Protein 4IPL (pdb70)

Radius of gyration: 31.86 Å; Cα contacts (8 Å, |Δi|>4): 2026; chains: 2; bounding box: 96×57×51 Å

Nearest PDB structures (foldseek):
  4ipl-assembly1_A  TM=1.002E+00  e=2.421E-102  Streptococcus pneumoniae TIGR4
  4ipn-assembly1_E  TM=1.002E+00  e=1.519E-96  Streptococcus pneumoniae TIGR4
  4ipn-assembly1_B  TM=1.000E+00  e=5.426E-95  Streptococcus pneumoniae TIGR4
  7f3a-assembly1_A  TM=8.586E-01  e=1.977E-37  Arabidopsis thaliana
  5naq-assembly1_F  TM=8.771E-01  e=2.144E-36  Lactiplantibacillus plantarum

Foldseek 3Di:
DLFDPLAFEAAEDECLFAAACCPPLQFAAWQLQQCQFFLQDDGHPGGDPLRCSNCWLNCLPCVLVVLVLRLLLPGQEYEYEQQLRQFVVLLPDPGTRVSSLVSVVVSLVSCVVSNHAYAYEHDELTHRLNCCVPVQFLLDLCNLVSSLVSLLVNLQSCVPRHQHYEHAAALLVCVVRVCSRGSGPDDPVPDAPQSSVQSSLSSLLSLLVSLVSSCVRHVRHAYEYEFAFAQEAEPDPPVLSVVQNVVVVVVRVQSLCLQQQQARDDCVVVVCVVRVYDHDDDPCRSVSSRVGHGQEYEYEDFYYYYTYSDCVVPVDDDPPFDADPVGHTADLLSLLVRLVVVCVVRVHEYEYHEYFAWDQFDQDADPVRFGATAPVVRVVRVLSNVVSVSVSSVVVRHYNYHHYYPQPQTQDNHGRFRRTGGHQKYFPAGSSGDDDRDIGGHPVSVVSSVCVVVVNVVSD/DLFDPLFFEAAAEECLFAAACCPPLQFAHWQLQQCLFFLQDDGHPGGDPLRLSNCWLNCLVVVLVVLVLRLLLPGLEYEYEQQLRQQPVLLPDPGTRVSSLVSVVVNLVSCVVSNHAYAYEHDELRHRLNCLVVVLFLLHLVNLVSSLVSLLVNLQSCVVRHQHYEHAAALLVCLVRVCSRGSHPPDPVPDAPQSSVLSSLSSLLSLLVSLVSNCVRPVSHAYEYEHAQAQEAEPDPPVQSVVQSVVVVCVRVQSLCQQQQQDGDPCVVVVCVVRVYDHDDDPCRSVSSRVGHGQEYEYEDFYYYYTGNPVNDDDPVFDADPVGHTGDLLSLLVRLVVVCVVRVHEYEHREDFAWDQFDFDQDPVRFTATAPVVGVVRVLSNVVSVSVSSVVVRHYNYYHYYPQPQTQDNHGRFRRGGGHQKYFAAGSSGDDDSDIGGHPVSVVSSVCSVVVNPVSD

Sequence (917 aa):
TIFPDDFLWGGAVAANQVEGAYNEDGKGLSVQDVLPKGGLGEATENPTEDNLKLIGIDFYHKYKEDISLFSEMGFNVFRTSIAWSRIFPKGDEEEPNEAGLKYYDELFDELHAHGIEPLVTLSHYETPLYLARKYHGWVDRRMIHFYEKFARTVLERYKDKVKYWLTFNEVNSVLELPFTSGGIDIPKENLSKQELYQAIHHELVASSLVTKIAREINSEFKVGCMVLAMPAYPMTPNPKDVWATHEYENLNYLFSDVHVRGYYPNYAKRYFKENDINIEFAAEDAELLKNYTVDFLSFSYYMSVTQSALPTQYGLVNPYLESSEWGWQIDPIGLRIILNRYYDRYQIPLFIVENGLGAKDQLIKDELNNLTVQDDYRIQYMKEHLLQVAEALQDGVEIMGYTSWGCIDCVSMSTAQLSKRYGLIYVDRNDDGSGTLNRYKKMSFTWYKEVIESNGESLFTIFPDDFLWGGAVAANQVEGAYNEDGKGLSVQDVLPKGGLGEATENPTEDNLKLIGIDFYHKYKEDISLFSEMGFNVFRTSIAWSRIFPKGDEEEPNEAGLKYYDELFDELHAHGIEPLVTLSHYETPLYLARKYHGWVDRRMIHFYEKFARTVLERYKDKVKYWLTFNEVNSVLELPFTSGGIDIPKENLSKQELYQAIHHELVASSLVTKIAREINSEFKVGCMVLAMPAYPMTPNPKDVWATHEYENLNYLFSDVHVRGYYPNYAKRYFKENDINIEFAAEDAELLKNYTVDFLSFSYYMSVTQSALPGLVNPYLESSEWGWQIDPIGLRIILNRYYDRYQIPLFIVENGLGAKDQLIKDELNNLTVQDDYRIQYMKEHLLQVAEALQDGVEIMGYTSWGCIDCVSMSTAQLSKRYGLIYVDRNDDGSGTLNRYKKMSFTWYKEVIESNGESLF

Structure (mmCIF, N/CA/C/O backbone):
data_4IPL
#
_entry.id   4IPL
#
_cell.length_a   183.280
_cell.length_b   65.350
_cell.length_c   126.690
_cell.angle_alpha   90.00
_cell.angle_beta   133.38
_cell.angle_gamma   90.00
#
_symmetry.space_group_name_H-M   'C 1 2 1'
#
loop_
_entity.id
_entity.type
_entity.pdbx_description
1 polymer 6-phospho-beta-glucosidase
2 non-polymer GLYCEROL
3 water water
#
loop_
_atom_site.group_PDB
_atom_site.id
_atom_site.type_symbol
_atom_site.label_atom_id
_atom_site.label_alt_id
_atom_site.label_comp_id
_atom_site.label_asym_id
_atom_site.label_entity_id
_atom_site.label_seq_id
_atom_site.pdbx_PDB_ins_code
_atom_site.Cartn_x
_atom_site.Cartn_y
_atom_site.Cartn_z
_atom_site.occupancy
_atom_site.B_iso_or_equiv
_atom_site.auth_seq_id
_atom_site.auth_comp_id
_atom_site.auth_asym_id
_atom_site.auth_atom_id
_atom_site.pdbx_PDB_model_num
ATOM 1 N N . THR A 1 18 ? -11.747 23.466 -24.251 1.00 50.64 2 THR A N 1
ATOM 2 C CA . THR A 1 18 ? -10.449 23.737 -24.867 1.00 52.54 2 THR A CA 1
ATOM 3 C C . THR A 1 18 ? -9.417 22.632 -24.625 1.00 50.03 2 THR A C 1
ATOM 4 O O . THR A 1 18 ? -8.590 22.365 -25.495 1.00 51.06 2 THR A O 1
ATOM 8 N N . ILE A 1 19 ? -9.451 22.002 -23.450 1.00 48.87 3 ILE A N 1
ATOM 9 C CA . ILE A 1 19 ? -8.697 20.764 -23.246 1.00 40.07 3 ILE A CA 1
ATOM 10 C C . ILE A 1 19 ? -9.454 19.598 -23.901 1.00 40.33 3 ILE A C 1
ATOM 11 O O . ILE A 1 19 ? -8.847 18.649 -24.391 1.00 36.85 3 ILE A O 1
ATOM 16 N N . PHE A 1 20 ? -10.782 19.675 -23.916 1.00 35.06 4 PHE A N 1
ATOM 17 C CA . PHE A 1 20 ? -11.574 18.824 -24.800 1.00 34.41 4 PHE A CA 1
ATOM 18 C C . PHE A 1 20 ? -11.559 19.465 -26.189 1.00 37.93 4 PHE A C 1
ATOM 19 O O . PHE A 1 20 ? -11.717 20.680 -26.306 1.00 39.67 4 PHE A O 1
ATOM 27 N N . PRO A 1 21 ? -11.347 18.658 -27.243 1.00 36.13 5 PRO A N 1
ATOM 28 C CA . PRO A 1 21 ? -11.320 19.172 -28.621 1.00 41.09 5 PRO A CA 1
ATOM 29 C C . PRO A 1 21 ? -12.625 19.870 -28.996 1.00 37.44 5 PRO A C 1
ATOM 30 O O . PRO A 1 21 ? -13.684 19.493 -28.495 1.00 36.23 5 PRO A O 1
ATOM 34 N N . ASP A 1 22 ? -12.549 20.865 -29.874 1.00 38.44 6 ASP A N 1
ATOM 35 C CA . ASP A 1 22 ? -13.744 21.541 -30.362 1.00 42.34 6 ASP A CA 1
ATOM 36 C C . ASP A 1 22 ? -14.714 20.544 -30.964 1.00 38.60 6 ASP A C 1
ATOM 37 O O . ASP A 1 22 ? -15.925 20.707 -30.873 1.00 44.75 6 ASP A O 1
ATOM 42 N N . ASP A 1 23 ? -14.169 19.515 -31.598 1.00 39.58 7 ASP A N 1
ATOM 43 C CA . ASP A 1 23 ? -14.985 18.546 -32.321 1.00 40.23 7 ASP A CA 1
ATOM 44 C C . ASP A 1 23 ? -15.430 17.360 -31.463 1.00 37.98 7 ASP A C 1
ATOM 45 O O . ASP A 1 23 ? -15.993 16.394 -31.983 1.00 34.21 7 ASP A O 1
ATOM 50 N N . PHE A 1 24 ? -15.148 17.422 -30.164 1.00 29.91 8 PHE A N 1
ATOM 51 C CA . PHE A 1 24 ? -15.498 16.331 -29.263 1.00 29.65 8 PHE A CA 1
ATOM 52 C C . PHE A 1 24 ? -16.984 16.034 -29.347 1.00 29.48 8 PHE A C 1
ATOM 53 O O . PHE A 1 24 ? -17.808 16.949 -29.352 1.00 29.53 8 PHE A O 1
ATOM 61 N N . LEU A 1 25 ? -17.314 14.749 -29.412 1.00 26.58 9 LEU A N 1
ATOM 62 C CA . LEU A 1 25 ? -18.696 14.293 -29.452 1.00 26.08 9 LEU A CA 1
ATOM 63 C C . LEU A 1 25 ? -19.226 13.983 -28.056 1.00 30.30 9 LEU A C 1
ATOM 64 O O . LEU A 1 25 ? -18.668 13.144 -27.343 1.00 26.62 9 LEU A O 1
ATOM 69 N N . TRP A 1 26 ? -20.292 14.682 -27.666 1.00 26.11 10 TRP A N 1
ATOM 70 C CA . TRP A 1 26 ? -20.937 14.485 -26.369 1.00 26.49 10 TRP A CA 1
ATOM 71 C C . TRP A 1 26 ? -22.317 13.907 -26.570 1.00 26.84 10 TRP A C 1
ATOM 72 O O . TRP A 1 26 ? -23.109 14.451 -27.353 1.00 28.80 10 TRP A O 1
ATOM 83 N N . GLY A 1 27 ? -22.654 12.851 -25.836 1.00 24.62 11 GLY A N 1
ATOM 84 C CA . GLY A 1 27 ? -23.955 12.237 -26.046 1.00 21.04 11 GLY A CA 1
ATOM 85 C C . GLY A 1 27 ? -24.355 11.121 -25.114 1.00 21.51 11 GLY A C 1
ATOM 86 O O . GLY A 1 27 ? -23.891 11.026 -23.970 1.00 24.78 11 GLY A O 1
ATOM 87 N N . GLY A 1 28 ? -25.251 10.277 -25.610 1.00 21.80 12 GLY A N 1
ATOM 88 C CA . GLY A 1 28 ? -25.791 9.174 -24.841 1.00 19.71 12 GLY A CA 1
ATOM 89 C C . GLY A 1 28 ? -25.965 7.987 -25.771 1.00 21.40 12 GLY A C 1
ATOM 90 O O . GLY A 1 28 ? -25.928 8.128 -26.993 1.00 23.30 12 GLY A O 1
ATOM 91 N N . ALA A 1 29 ? -26.128 6.806 -25.191 1.00 22.80 13 ALA A N 1
ATOM 92 C CA . ALA A 1 29 ? -26.150 5.584 -25.973 1.00 25.66 13 ALA A CA 1
ATOM 93 C C . ALA A 1 29 ? -27.220 4.635 -25.468 1.00 27.44 13 ALA A C 1
ATOM 94 O O . ALA A 1 29 ? -27.451 4.514 -24.256 1.00 24.57 13 ALA A O 1
ATOM 96 N N . VAL A 1 30 ? -27.893 3.988 -26.416 1.00 23.53 14 VAL A N 1
ATOM 97 C CA . VAL A 1 30 ? -28.836 2.918 -26.119 1.00 22.98 14 VAL A CA 1
ATOM 98 C C . VAL A 1 30 ? -28.692 1.846 -27.188 1.00 20.23 14 VAL A C 1
ATOM 99 O O . VAL A 1 30 ? -27.976 2.046 -28.160 1.00 27.12 14 VAL A O 1
ATOM 103 N N . ALA A 1 31 ? -29.322 0.696 -26.983 1.00 23.60 15 ALA A N 1
ATOM 104 C CA . ALA A 1 31 ? -29.544 -0.264 -28.065 1.00 26.97 15 ALA A CA 1
ATOM 105 C C . ALA A 1 31 ? -31.051 -0.311 -28.407 1.00 28.12 15 ALA A C 1
ATOM 106 O O . ALA A 1 31 ? -31.895 -0.129 -27.525 1.00 24.49 15 ALA A O 1
ATOM 108 N N . ALA A 1 32 ? -31.383 -0.554 -29.676 1.00 26.97 16 ALA A N 1
ATOM 109 C CA . ALA A 1 32 ? -32.794 -0.531 -30.120 1.00 25.02 16 ALA A CA 1
ATOM 110 C C . ALA A 1 32 ? -33.740 -1.403 -29.281 1.00 26.08 16 ALA A C 1
ATOM 111 O O . ALA A 1 32 ? -34.745 -0.913 -28.763 1.00 25.74 16 ALA A O 1
ATOM 113 N N . ASN A 1 33 ? -33.414 -2.681 -29.133 1.00 28.05 17 ASN A N 1
ATOM 114 C CA . ASN A 1 33 ? -34.219 -3.604 -28.330 1.00 25.50 17 ASN A CA 1
ATOM 115 C C . ASN A 1 33 ? -34.395 -3.204 -26.864 1.00 28.73 17 ASN A C 1
ATOM 116 O O . ASN A 1 33 ? -35.308 -3.689 -26.188 1.00 26.59 17 ASN A O 1
ATOM 121 N N . GLN A 1 34 ? -33.511 -2.349 -26.359 1.00 28.24 18 GLN A N 1
ATOM 122 C CA . GLN A 1 34 ? -33.574 -1.959 -24.954 1.00 26.69 18 GLN A CA 1
ATOM 123 C C . GLN A 1 34 ? -34.483 -0.735 -24.706 1.00 28.57 18 GLN A C 1
ATOM 124 O O . GLN A 1 34 ? -34.768 -0.394 -23.558 1.00 24.35 18 GLN A O 1
ATOM 130 N N . VAL A 1 35 ? -34.935 -0.096 -25.789 1.00 26.43 19 VAL A N 1
ATOM 131 C CA . VAL A 1 35 ? -35.829 1.072 -25.712 1.00 26.15 19 VAL A CA 1
ATOM 132 C C . VAL A 1 35 ? -37.114 0.980 -26.568 1.00 27.04 19 VAL A C 1
ATOM 133 O O . VAL A 1 35 ? -38.215 1.210 -26.073 1.00 30.86 19 VAL A O 1
ATOM 137 N N . GLU A 1 36 ? -36.941 0.722 -27.861 1.00 26.41 20 GLU A N 1
ATOM 138 C CA . GLU A 1 36 ? -37.975 0.888 -28.882 1.00 22.96 20 GLU A CA 1
ATOM 139 C C . GLU A 1 36 ? -39.372 0.330 -28.582 1.00 28.41 20 GLU A C 1
ATOM 140 O O . GLU A 1 36 ? -40.367 1.012 -28.825 1.00 30.77 20 GLU A O 1
ATOM 146 N N . GLY A 1 37 ? -39.451 -0.898 -28.085 1.00 23.54 21 GLY A N 1
ATOM 147 C CA . GLY A 1 37 ? -40.728 -1.564 -27.965 1.00 29.11 21 GLY A CA 1
ATOM 148 C C . GLY A 1 37 ? -41.239 -1.765 -29.377 1.00 32.26 21 GLY A C 1
ATOM 149 O O . GLY A 1 37 ? -40.443 -1.929 -30.311 1.00 25.53 21 GLY A O 1
ATOM 150 N N . ALA A 1 38 ? -42.556 -1.729 -29.547 1.00 24.00 22 ALA A N 1
ATOM 151 C CA . ALA A 1 38 ? -43.140 -1.906 -30.866 1.00 30.05 22 ALA A CA 1
ATOM 152 C C . ALA A 1 38 ? -42.595 -3.161 -31.549 1.00 30.85 22 ALA A C 1
ATOM 153 O O . ALA A 1 38 ? -42.272 -3.135 -32.734 1.00 31.34 22 ALA A O 1
ATOM 155 N N . TYR A 1 39 ? -42.512 -4.262 -30.807 1.00 28.46 23 TYR A N 1
ATOM 156 C CA . TYR A 1 39 ? -41.776 -5.433 -31.278 1.00 32.70 23 TYR A CA 1
ATOM 157 C C . TYR A 1 39 ? -42.364 -6.104 -32.516 1.00 37.37 23 TYR A C 1
ATOM 158 O O . TYR A 1 39 ? -41.636 -6.720 -33.291 1.00 35.00 23 TYR A O 1
ATOM 167 N N . ASN A 1 40 ? -43.684 -6.049 -32.655 1.00 35.03 24 ASN A N 1
ATOM 168 C CA . ASN A 1 40 ? -44.374 -6.584 -33.829 1.00 35.56 24 ASN A CA 1
ATOM 169 C C . ASN A 1 40 ? -44.848 -5.573 -34.878 1.00 39.91 24 ASN A C 1
ATOM 170 O O . ASN A 1 40 ? -45.620 -5.928 -35.767 1.00 42.59 24 ASN A O 1
ATOM 175 N N . GLU A 1 41 ? -44.486 -4.305 -34.727 1.00 37.45 25 GLU A N 1
ATOM 176 C CA . GLU A 1 41 ? -45.086 -3.264 -35.565 1.00 35.53 25 GLU A CA 1
ATOM 177 C C . GLU A 1 41 ? -44.381 -3.011 -36.887 1.00 39.41 25 GLU A C 1
ATOM 178 O O . GLU A 1 41 ? -43.156 -3.114 -36.991 1.00 36.25 25 GLU A O 1
ATOM 184 N N . ASP A 1 42 ? -45.174 -2.678 -37.897 1.00 35.78 26 ASP A N 1
ATOM 185 C CA . ASP A 1 42 ? -44.637 -2.227 -39.176 1.00 36.32 26 ASP A CA 1
ATOM 186 C C . ASP A 1 42 ? -43.790 -3.289 -39.869 1.00 32.25 26 ASP A C 1
ATOM 187 O O . ASP A 1 42 ? -42.819 -2.980 -40.567 1.00 36.05 26 ASP A O 1
ATOM 192 N N . GLY A 1 43 ? -44.165 -4.547 -39.670 1.00 31.16 27 GLY A N 1
ATOM 193 C CA . GLY A 1 43 ? -43.525 -5.641 -40.373 1.00 34.87 27 GLY A CA 1
ATOM 194 C C . GLY A 1 43 ? -42.277 -6.180 -39.693 1.00 34.93 27 GLY A C 1
ATOM 195 O O . GLY A 1 43 ? -41.579 -7.023 -40.256 1.00 29.27 27 GLY A O 1
ATOM 196 N N . LYS A 1 44 ? -42.001 -5.712 -38.481 1.00 33.42 28 LYS A N 1
ATOM 197 C CA . LYS A 1 44 ? -40.838 -6.191 -37.745 1.00 30.73 28 LYS A CA 1
ATOM 198 C C . LYS A 1 44 ? -40.938 -7.685 -37.454 1.00 35.06 28 LYS A C 1
ATOM 199 O O . LYS A 1 44 ? -42.000 -8.188 -37.085 1.00 31.06 28 LYS A O 1
ATOM 205 N N . GLY A 1 45 ? -39.827 -8.397 -37.630 1.00 31.11 29 GLY A N 1
ATOM 206 C CA . GLY A 1 45 ? -39.773 -9.803 -37.278 1.00 29.63 29 GLY A CA 1
ATOM 207 C C . GLY A 1 45 ? -39.224 -9.970 -35.876 1.00 30.44 29 GLY A C 1
ATOM 208 O O . GLY A 1 45 ? -38.660 -9.032 -35.317 1.00 31.22 29 GLY A O 1
ATOM 209 N N . LEU A 1 46 ? -39.381 -11.159 -35.304 1.00 28.83 30 LEU A N 1
ATOM 210 C CA . LEU A 1 46 ? -38.885 -11.414 -33.961 1.00 28.30 30 LEU A CA 1
ATOM 211 C C . LEU A 1 46 ? -37.361 -11.409 -33.945 1.00 31.84 30 LEU A C 1
ATOM 212 O O . LEU A 1 46 ? -36.722 -11.878 -34.897 1.00 29.91 30 LEU A O 1
ATOM 217 N N . SER A 1 47 ? -36.792 -10.848 -32.880 1.00 31.19 31 SER A N 1
ATOM 218 C CA . SER A 1 47 ? -35.359 -10.923 -32.632 1.00 28.82 31 SER A CA 1
ATOM 219 C C . SER A 1 47 ? -35.132 -11.911 -31.501 1.00 31.92 31 SER A C 1
ATOM 220 O O . SER A 1 47 ? -36.088 -12.405 -30.905 1.00 29.31 31 SER A O 1
ATOM 223 N N . VAL A 1 48 ? -33.883 -12.196 -31.184 1.00 30.39 32 VAL A N 1
ATOM 224 C CA . VAL A 1 48 ? -33.608 -13.074 -30.070 1.00 26.29 32 VAL A CA 1
ATOM 225 C C . VAL A 1 48 ? -34.046 -12.439 -28.742 1.00 28.18 32 VAL A C 1
ATOM 226 O O . VAL A 1 48 ? -34.330 -13.142 -27.789 1.00 33.27 32 VAL A O 1
ATOM 230 N N . GLN A 1 49 ? -34.106 -11.113 -28.690 1.00 26.10 33 GLN A N 1
ATOM 231 C CA . GLN A 1 49 ? -34.469 -10.395 -27.462 0.89 28.62 33 GLN A CA 1
ATOM 232 C C . GLN A 1 49 ? -35.957 -10.542 -27.125 1.00 32.85 33 GLN A C 1
ATOM 233 O O . GLN A 1 49 ? -36.386 -10.374 -25.974 1.00 28.66 33 GLN A O 1
ATOM 239 N N . ASP A 1 50 ? -36.744 -10.851 -28.144 1.00 30.31 34 ASP A N 1
ATOM 240 C CA . ASP A 1 50 ? -38.173 -11.006 -27.955 1.00 31.52 34 ASP A CA 1
ATOM 241 C C . ASP A 1 50 ? -38.497 -12.325 -27.259 1.00 33.89 34 ASP A C 1
ATOM 242 O O . ASP A 1 50 ? -39.615 -12.512 -26.760 1.00 37.54 34 ASP A O 1
ATOM 247 N N . VAL A 1 51 ? -37.546 -13.239 -27.194 1.00 30.62 35 VAL A N 1
ATOM 248 C CA . VAL A 1 51 ? -37.766 -14.455 -26.439 1.00 31.89 35 VAL A CA 1
ATOM 249 C C . VAL A 1 51 ? -36.884 -14.546 -25.195 1.00 33.12 35 VAL A C 1
ATOM 250 O O . VAL A 1 51 ? -36.697 -15.612 -24.638 1.00 35.83 35 VAL A O 1
ATOM 254 N N . LEU A 1 52 ? -36.370 -13.404 -24.759 1.00 30.57 36 LEU A N 1
ATOM 255 C CA . LEU A 1 52 ? -35.528 -13.343 -23.560 1.00 32.04 36 LEU A CA 1
ATOM 256 C C . LEU A 1 52 ? -36.137 -12.453 -22.474 1.00 34.90 36 LEU A C 1
ATOM 257 O O . LEU A 1 52 ? -35.655 -11.348 -22.216 1.00 32.00 36 LEU A O 1
ATOM 262 N N . PRO A 1 53 ? -37.202 -12.944 -21.820 1.00 35.30 37 PRO A N 1
ATOM 263 C CA . PRO A 1 53 ? -37.921 -12.103 -20.854 1.00 37.89 37 PRO A CA 1
ATOM 264 C C . PRO A 1 53 ? -37.104 -11.875 -19.580 1.00 37.29 37 PRO A C 1
ATOM 265 O O . PRO A 1 53 ? -37.345 -10.896 -18.866 1.00 40.18 37 PRO A O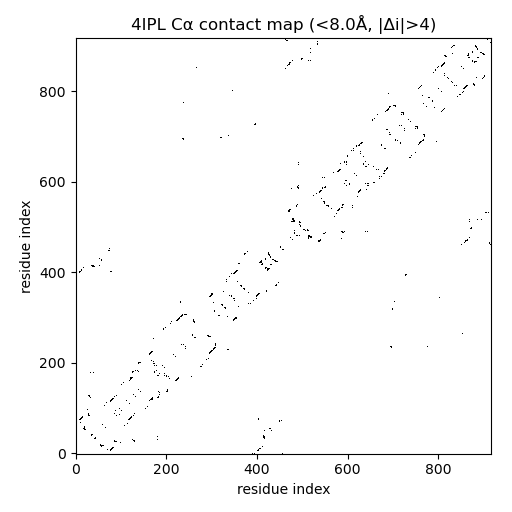 1
ATOM 269 N N . LYS A 1 54 ? -36.181 -12.791 -19.290 1.00 35.20 38 LYS A N 1
ATOM 270 C CA . LYS A 1 54 ? -35.219 -12.635 -18.181 1.00 35.66 38 LYS A CA 1
ATOM 271 C C . LYS A 1 54 ? -33.812 -12.137 -18.590 1.00 35.67 38 LYS A C 1
ATOM 272 O O . LYS A 1 54 ? -32.875 -12.136 -17.784 1.00 34.23 38 LYS A O 1
ATOM 278 N N . GLY A 1 55 ? -33.658 -11.759 -19.854 1.00 33.07 39 GLY A N 1
ATOM 279 C CA . GLY A 1 55 ? -32.417 -11.162 -20.322 1.00 34.15 39 GLY A CA 1
ATOM 280 C C . GLY A 1 55 ? -31.382 -12.183 -20.765 1.00 32.67 39 GLY A C 1
ATOM 281 O O . GLY A 1 55 ? -31.667 -13.379 -20.823 1.00 33.74 39 GLY A O 1
ATOM 282 N N . GLY A 1 56 ? -30.177 -11.714 -21.073 1.00 34.24 40 GLY A N 1
ATOM 283 C CA . GLY A 1 56 ? -29.114 -12.578 -21.564 1.00 32.28 40 GLY A CA 1
ATOM 284 C C . GLY A 1 56 ? -28.668 -13.663 -20.591 1.00 37.17 40 GLY A C 1
ATOM 285 O O . GLY A 1 56 ? -28.202 -14.729 -21.005 1.00 36.57 40 GLY A O 1
ATOM 286 N N . LEU A 1 57 ? -28.804 -13.390 -19.297 1.00 33.57 41 LEU A N 1
ATOM 287 C CA . LEU A 1 57 ? -28.502 -14.374 -18.263 1.00 34.02 41 LEU A CA 1
ATOM 288 C C . LEU A 1 57 ? -29.639 -15.381 -18.083 1.00 36.12 41 LEU A C 1
ATOM 289 O O . LEU A 1 57 ? -29.463 -16.428 -17.463 1.00 40.66 41 LEU A O 1
ATOM 294 N N . GLY A 1 58 ? -30.807 -15.065 -18.628 1.00 34.78 42 GLY A N 1
ATOM 295 C CA . GLY A 1 58 ? -31.965 -15.919 -18.453 1.00 38.82 42 GLY A CA 1
ATOM 296 C C . GLY A 1 58 ? -32.227 -16.874 -19.606 1.00 39.13 42 GLY A C 1
ATOM 297 O O . GLY A 1 58 ? -31.559 -16.833 -20.645 1.00 34.86 42 GLY A O 1
ATOM 298 N N . GLU A 1 59 ? -33.219 -17.737 -19.419 1.00 42.73 43 GLU A N 1
ATOM 299 C CA . GLU A 1 59 ? -33.591 -18.708 -20.436 1.00 42.53 43 GLU A CA 1
ATOM 300 C C . GLU A 1 59 ? -34.396 -18.055 -21.547 1.00 38.39 43 GLU A C 1
ATOM 301 O O . GLU A 1 59 ? -35.055 -17.036 -21.330 1.00 40.04 43 GLU A O 1
ATOM 307 N N . ALA A 1 60 ? -34.337 -18.650 -22.734 1.00 32.85 44 ALA A N 1
ATOM 308 C CA . ALA A 1 60 ? -35.177 -18.236 -23.849 1.00 37.22 44 ALA A CA 1
ATOM 309 C C . ALA A 1 60 ? -36.568 -18.875 -23.753 1.00 38.78 44 ALA A C 1
ATOM 310 O O . ALA A 1 60 ? -36.709 -20.015 -23.310 1.00 39.11 44 ALA A O 1
ATOM 312 N N . THR A 1 61 ? -37.586 -18.143 -24.186 1.00 39.69 45 THR A N 1
ATOM 313 C CA . THR A 1 61 ? -38.936 -18.697 -24.304 1.00 38.63 45 THR A CA 1
ATOM 314 C C . THR A 1 61 ? -39.201 -19.068 -25.758 1.00 44.49 45 THR A C 1
ATOM 315 O O . THR A 1 61 ? -38.621 -18.477 -26.673 1.00 39.98 45 THR A O 1
ATOM 319 N N . GLU A 1 62 ? -40.030 -20.087 -25.969 1.00 48.01 46 GLU A N 1
ATOM 320 C CA . GLU A 1 62 ? -40.370 -20.529 -27.321 1.00 46.36 46 GLU A CA 1
ATOM 321 C C . GLU A 1 62 ? -41.020 -19.434 -28.157 1.00 43.92 46 GLU A C 1
ATOM 322 O O . GLU A 1 62 ? -40.807 -19.354 -29.366 1.00 45.31 46 GLU A O 1
ATOM 328 N N . ASN A 1 63 ? -41.817 -18.600 -27.502 1.00 43.15 47 ASN A N 1
ATOM 329 C CA . ASN A 1 63 ? -42.461 -17.466 -28.146 1.00 39.91 47 ASN A CA 1
ATOM 330 C C . ASN A 1 63 ? -42.460 -16.293 -27.192 1.00 34.76 47 ASN A C 1
ATOM 331 O O . ASN A 1 63 ? -42.337 -16.480 -25.988 1.00 43.06 47 ASN A O 1
ATOM 336 N N . PRO A 1 64 ? -42.584 -15.075 -27.723 1.00 35.63 48 PRO A N 1
ATOM 337 C CA . PRO A 1 64 ? -42.630 -13.898 -26.852 1.00 40.13 48 PRO A CA 1
ATOM 338 C C . PRO A 1 64 ? -43.707 -14.016 -25.767 1.00 44.88 48 PRO A C 1
ATOM 339 O O . PRO A 1 64 ? -44.826 -14.452 -26.044 1.00 40.40 48 PRO A O 1
ATOM 343 N N . THR A 1 65 ? -43.361 -13.639 -24.540 1.00 43.53 49 THR A N 1
ATOM 344 C CA . THR A 1 65 ? -44.321 -13.645 -23.437 1.00 44.49 49 THR A CA 1
ATOM 345 C C . THR A 1 65 ? -44.541 -12.223 -22.901 1.00 44.04 49 THR A C 1
ATOM 346 O O . THR A 1 65 ? -43.632 -11.390 -22.935 1.00 41.33 49 THR A O 1
ATOM 350 N N . GLU A 1 66 ? -45.751 -11.952 -22.417 1.00 40.35 50 GLU A N 1
ATOM 351 C CA . GLU A 1 66 ? -46.135 -10.613 -21.956 1.00 44.39 50 GLU A CA 1
ATOM 352 C C . GLU A 1 66 ? -45.237 -10.051 -20.840 1.00 38.95 50 GLU A C 1
ATOM 353 O O . GLU A 1 66 ? -45.111 -8.834 -20.684 1.00 34.88 50 GLU A O 1
ATOM 359 N N . ASP A 1 67 ? -44.628 -10.944 -20.069 1.00 36.76 51 ASP A N 1
ATOM 360 C CA . ASP A 1 67 ? -43.709 -10.559 -18.999 1.00 40.27 51 ASP A CA 1
ATOM 361 C C . ASP A 1 67 ? -42.367 -10.021 -19.525 1.00 38.59 51 ASP A C 1
ATOM 362 O O . ASP A 1 67 ? -41.502 -9.632 -18.741 1.00 35.43 51 ASP A O 1
ATOM 367 N N . ASN A 1 68 ? -42.184 -10.018 -20.844 1.00 36.94 52 ASN A N 1
ATOM 368 C CA . ASN A 1 68 ? -40.931 -9.535 -21.419 1.00 34.43 52 ASN A CA 1
ATOM 369 C C . ASN A 1 68 ? -41.038 -8.034 -21.618 1.00 30.64 52 ASN A C 1
ATOM 370 O O . ASN A 1 68 ? -41.803 -7.567 -22.448 1.00 35.00 52 ASN A O 1
ATOM 375 N N . LEU A 1 69 ? -40.251 -7.279 -20.859 1.00 32.60 53 LEU A N 1
ATOM 376 C CA . LEU A 1 69 ? -40.355 -5.823 -20.868 1.00 31.64 53 LEU A CA 1
ATOM 377 C C . LEU A 1 69 ? -39.964 -5.209 -22.204 1.00 33.61 53 LEU A C 1
ATOM 378 O O . LEU A 1 69 ? -40.324 -4.065 -22.502 1.00 31.11 53 LEU A O 1
ATOM 383 N N . LYS A 1 70 ? -39.215 -5.962 -23.006 1.00 31.90 54 LYS A N 1
ATOM 384 C CA . LYS A 1 70 ? -38.716 -5.435 -24.268 1.00 30.25 54 LYS A CA 1
ATOM 385 C C . LYS A 1 70 ? -39.814 -5.376 -25.335 1.00 31.41 54 LYS A C 1
ATOM 386 O O . LYS A 1 70 ? -39.683 -4.661 -26.328 1.00 30.16 54 LYS A O 1
ATOM 392 N N . LEU A 1 71 ? -40.912 -6.099 -25.129 1.00 32.17 55 LEU A N 1
ATOM 393 C CA . LEU A 1 71 ? -42.006 -6.013 -26.095 1.00 28.44 55 LEU A CA 1
ATOM 394 C C . LEU A 1 71 ? -42.444 -4.559 -26.247 1.00 25.69 55 LEU A C 1
ATOM 395 O O . LEU A 1 71 ? -42.568 -4.055 -27.368 1.00 28.63 55 LEU A O 1
ATOM 400 N N . ILE A 1 72 ? -42.705 -3.890 -25.126 1.00 30.10 56 ILE A N 1
ATOM 401 C CA . ILE A 1 72 ? -43.005 -2.456 -25.143 1.00 30.72 56 ILE A CA 1
ATOM 402 C C . ILE A 1 72 ? -41.805 -1.540 -24.885 1.00 28.18 56 ILE A C 1
ATOM 403 O O . ILE A 1 72 ? -41.833 -0.344 -25.216 1.00 25.52 56 ILE A O 1
ATOM 408 N N . GLY A 1 73 ? -40.735 -2.103 -24.337 1.00 31.59 57 GLY A N 1
ATOM 409 C CA . GLY A 1 73 ? -39.577 -1.301 -23.979 1.00 25.35 57 GLY A CA 1
ATOM 410 C C . GLY A 1 73 ? -39.974 -0.068 -23.195 1.00 27.69 57 GLY A C 1
ATOM 411 O O . GLY A 1 73 ? -40.774 -0.144 -22.266 1.00 31.00 57 GLY A O 1
ATOM 412 N N . ILE A 1 74 ? -39.371 1.065 -23.534 1.00 28.11 58 ILE A N 1
ATOM 413 C CA . ILE A 1 74 ? -39.867 2.373 -23.097 1.00 32.06 58 ILE A CA 1
ATOM 414 C C . ILE A 1 74 ? -40.705 3.056 -24.197 1.00 33.17 58 ILE A C 1
ATOM 415 O O . ILE A 1 74 ? -40.998 4.254 -24.114 1.00 29.03 58 ILE A O 1
ATOM 420 N N . ASP A 1 75 ? -40.985 2.305 -25.265 1.00 28.98 59 ASP A N 1
ATOM 421 C CA . ASP A 1 75 ? -41.779 2.785 -26.393 1.00 31.90 59 ASP A CA 1
ATOM 422 C C . ASP A 1 75 ? -41.129 3.964 -27.119 1.00 32.89 59 ASP A C 1
ATOM 423 O O . ASP A 1 75 ? -41.811 4.867 -27.607 1.00 33.24 59 ASP A O 1
ATOM 428 N N . PHE A 1 76 ? -39.804 3.937 -27.194 1.00 31.62 60 PHE A N 1
ATOM 429 C CA . PHE A 1 76 ? -39.038 4.937 -27.923 1.00 27.63 60 PHE A CA 1
ATOM 430 C C . PHE A 1 76 ? -39.456 4.984 -29.403 1.00 28.08 60 PHE A C 1
ATOM 431 O O . PHE A 1 76 ? -39.373 6.026 -30.052 1.00 29.67 60 PHE A O 1
ATOM 439 N N . TYR A 1 77 ? -39.902 3.848 -29.928 1.00 27.07 61 TYR A N 1
ATOM 440 C CA . TYR A 1 77 ? -40.359 3.764 -31.316 1.00 34.13 61 TYR A CA 1
ATOM 441 C C . TYR A 1 77 ? -41.359 4.879 -31.645 1.00 33.41 61 TYR A C 1
ATOM 442 O O . TYR A 1 77 ? -41.277 5.501 -32.705 1.00 30.75 61 TYR A O 1
ATOM 451 N N . HIS A 1 78 ? -42.329 5.077 -30.755 1.00 32.88 62 HIS A N 1
ATOM 452 C CA . HIS A 1 78 ? -43.308 6.168 -30.869 1.00 38.23 62 HIS A CA 1
ATOM 453 C C . HIS A 1 78 ? -42.928 7.534 -30.268 1.00 39.87 62 HIS A C 1
ATOM 454 O O . HIS A 1 78 ? -43.299 8.579 -30.800 1.00 38.38 62 HIS A O 1
ATOM 461 N N . LYS A 1 79 ? -42.203 7.518 -29.153 1.00 34.35 63 LYS A N 1
ATOM 462 C CA . LYS A 1 79 ? -41.943 8.736 -28.392 1.00 35.21 63 LYS A CA 1
ATOM 463 C C . LYS A 1 79 ? -40.608 9.421 -28.726 1.00 34.61 63 LYS A C 1
ATOM 464 O O . LYS A 1 79 ? -40.214 10.404 -28.075 1.00 36.36 63 LYS A O 1
ATOM 470 N N . TYR A 1 80 ? -39.908 8.900 -29.731 1.00 36.70 64 TYR A N 1
ATOM 471 C CA . TYR A 1 80 ? -38.542 9.349 -30.006 1.00 32.84 64 TYR A CA 1
ATOM 472 C C . TYR A 1 80 ? -38.412 10.851 -30.287 1.00 36.71 64 TYR A C 1
ATOM 473 O O . TYR A 1 80 ? -37.360 11.429 -30.046 1.00 28.31 64 TYR A O 1
ATOM 482 N N . LYS A 1 81 ? -39.463 11.492 -30.796 1.00 31.74 65 LYS A N 1
ATOM 483 C CA . LYS A 1 81 ? -39.378 12.936 -31.033 1.00 32.18 65 LYS A CA 1
ATOM 484 C C . LYS A 1 81 ? -39.274 13.704 -29.705 1.00 34.49 65 LYS A C 1
ATOM 485 O O . LYS A 1 81 ? -38.463 14.635 -29.563 1.00 36.02 65 LYS A O 1
ATOM 491 N N . GLU A 1 82 ? -40.089 13.301 -28.731 1.00 31.27 66 GLU A N 1
ATOM 492 C CA . GLU A 1 82 ? -40.060 13.912 -27.402 1.00 37.96 66 GLU A CA 1
ATOM 493 C C . GLU A 1 82 ? -38.731 13.611 -26.692 1.00 34.44 66 GLU A C 1
ATOM 494 O O . GLU A 1 82 ? -38.060 14.523 -26.169 1.00 38.02 66 GLU A O 1
ATOM 500 N N . ASP A 1 83 ? -38.352 12.333 -26.689 1.00 36.35 67 ASP A N 1
ATOM 501 C CA . ASP A 1 83 ? -37.064 11.940 -26.091 1.00 32.66 67 ASP A CA 1
ATOM 502 C C . ASP A 1 83 ? -35.905 12.727 -26.694 1.00 31.55 67 ASP A C 1
ATOM 503 O O . ASP A 1 83 ? -35.005 13.195 -25.977 1.00 35.78 67 ASP A O 1
ATOM 508 N N . ILE A 1 84 ? -35.920 12.872 -28.014 1.00 32.62 68 ILE A N 1
ATOM 509 C CA . ILE A 1 84 ? -34.869 13.610 -28.707 1.00 30.08 68 ILE A CA 1
ATOM 510 C C . ILE A 1 84 ? -34.883 15.099 -28.383 1.00 34.08 68 ILE A C 1
ATOM 511 O O . ILE A 1 84 ? -33.830 15.741 -28.365 1.00 34.75 68 ILE A O 1
ATOM 516 N N . SER A 1 85 ? -36.062 15.670 -28.150 1.00 35.76 69 SER A N 1
ATOM 517 C CA . SER A 1 85 ? -36.081 17.057 -27.686 1.00 38.82 69 SER A CA 1
ATOM 518 C C . SER A 1 85 ? -35.364 17.163 -26.337 1.00 32.21 69 SER A C 1
ATOM 519 O O . SER A 1 85 ? -34.641 18.132 -26.086 1.00 30.96 69 SER A O 1
ATOM 522 N N . LEU A 1 86 ? -35.568 16.168 -25.471 1.00 30.82 70 LEU A N 1
ATOM 523 C CA . LEU A 1 86 ? -34.770 16.103 -24.235 1.00 34.74 70 LEU A CA 1
ATOM 524 C C . LEU A 1 86 ? -33.254 15.981 -24.500 1.00 31.82 70 LEU A C 1
ATOM 525 O O . LEU A 1 86 ? -32.452 16.663 -23.858 1.00 32.98 70 LEU A O 1
ATOM 530 N N . PHE A 1 87 ? -32.860 15.129 -25.446 1.00 28.11 71 PHE A N 1
ATOM 531 C CA . PHE A 1 87 ? -31.436 14.994 -25.770 1.00 31.93 71 PHE A CA 1
ATOM 532 C C . PHE A 1 87 ? -30.881 16.351 -26.185 1.00 33.15 71 PHE A C 1
ATOM 533 O O . PHE A 1 87 ? -29.795 16.752 -25.769 1.00 29.60 71 PHE A O 1
ATOM 541 N N . SER A 1 88 ? -31.654 17.064 -27.002 1.00 33.64 72 SER A N 1
ATOM 542 C CA . SER A 1 88 ? -31.245 18.369 -27.506 1.00 30.96 72 SER A CA 1
ATOM 543 C C . SER A 1 88 ? -31.170 19.434 -26.411 1.00 28.09 72 SER A C 1
ATOM 544 O O . SER A 1 88 ? -30.341 20.342 -26.472 1.00 33.64 72 SER A O 1
ATOM 547 N N . GLU A 1 89 ? -32.034 19.333 -25.409 1.00 31.19 73 GLU A N 1
ATOM 548 C CA . GLU A 1 89 ? -31.969 20.299 -24.319 1.00 33.50 73 GLU A CA 1
ATOM 549 C C . GLU A 1 89 ? -30.664 20.136 -23.528 1.00 35.92 73 GLU A C 1
ATOM 550 O O . GLU A 1 89 ? -30.177 21.087 -22.918 1.00 32.07 73 GLU A O 1
ATOM 556 N N . MET A 1 90 ? -30.100 18.931 -23.558 1.00 33.36 74 MET A N 1
ATOM 557 C CA . MET A 1 90 ? -28.825 18.668 -22.888 1.00 33.55 74 MET A CA 1
ATOM 558 C C . MET A 1 90 ? -27.660 19.099 -23.755 1.00 34.18 74 MET A C 1
ATOM 559 O O . MET A 1 90 ? -26.528 19.187 -23.291 1.00 37.07 74 MET A O 1
ATOM 564 N N . GLY A 1 91 ? -27.943 19.358 -25.026 1.00 33.44 75 GLY A N 1
ATOM 565 C CA . GLY A 1 91 ? -26.920 19.776 -25.959 1.00 31.63 75 GLY A CA 1
ATOM 566 C C . GLY A 1 91 ? -26.157 18.651 -26.651 1.00 27.68 75 GLY A C 1
ATOM 567 O O . GLY A 1 91 ? -25.098 18.907 -27.199 1.00 30.81 75 GLY A O 1
ATOM 568 N N . PHE A 1 92 ? -26.685 17.426 -26.650 1.00 31.36 76 PHE A N 1
ATOM 569 C CA . PHE A 1 92 ? -26.018 16.308 -27.331 1.00 30.17 76 PHE A CA 1
ATOM 570 C C . PHE A 1 92 ? -25.668 16.690 -28.762 1.00 30.82 76 PHE A C 1
ATOM 571 O O . PHE A 1 92 ? -26.527 17.173 -29.497 1.00 33.12 76 PHE A O 1
ATOM 579 N N . ASN A 1 93 ? -24.420 16.490 -29.166 1.00 28.48 77 ASN A N 1
ATOM 580 C CA . ASN A 1 93 ? -24.100 16.485 -30.596 1.00 27.94 77 ASN A CA 1
ATOM 581 C C . ASN A 1 93 ? -23.950 15.077 -31.183 1.00 27.59 77 ASN A C 1
ATOM 582 O O . ASN A 1 93 ? -23.584 14.922 -32.343 1.00 30.60 77 ASN A O 1
ATOM 587 N N . VAL A 1 94 ? -24.208 14.060 -30.373 1.00 25.47 78 VAL A N 1
ATOM 588 C CA . VAL A 1 94 ? -24.153 12.686 -30.841 1.00 22.69 78 VAL A CA 1
ATOM 589 C C . VAL A 1 94 ? -25.141 11.808 -30.088 1.00 25.28 78 VAL A C 1
ATOM 590 O O . VAL A 1 94 ? -25.438 12.060 -28.936 1.00 25.21 78 VAL A O 1
ATOM 594 N N . PHE A 1 95 ? -25.666 10.789 -30.754 1.00 23.81 79 PHE A N 1
ATOM 595 C CA . PHE A 1 95 ? -26.530 9.839 -30.083 1.00 25.58 79 PHE A CA 1
ATOM 596 C C . PHE A 1 95 ? -26.319 8.465 -30.685 1.00 24.51 79 PHE A C 1
ATOM 597 O O . PHE A 1 95 ? -26.353 8.310 -31.892 1.00 24.68 79 PHE A O 1
ATOM 605 N N . ARG A 1 96 ? -26.121 7.468 -29.836 1.00 26.60 80 ARG A N 1
ATOM 606 C CA . ARG A 1 96 ? -25.739 6.150 -30.309 1.00 24.34 80 ARG A CA 1
ATOM 607 C C . ARG A 1 96 ? -26.890 5.209 -30.090 1.00 23.26 80 ARG A C 1
ATOM 608 O O . ARG A 1 96 ? -27.457 5.154 -28.998 1.00 22.50 80 ARG A O 1
ATOM 616 N N . THR A 1 97 ? -27.255 4.477 -31.137 1.00 21.91 81 THR A N 1
ATOM 617 C CA . THR A 1 97 ? -28.275 3.442 -30.991 1.00 21.99 81 THR A CA 1
ATOM 618 C C . THR A 1 97 ? -27.934 2.365 -31.993 1.00 22.04 81 THR A C 1
ATOM 619 O O . THR A 1 97 ? -26.973 2.511 -32.723 1.00 26.83 81 THR A O 1
ATOM 623 N N . SER A 1 98 ? -28.710 1.289 -32.033 1.00 22.63 82 SER A N 1
ATOM 624 C CA . SER A 1 98 ? -28.513 0.274 -33.055 1.00 24.13 82 SER A CA 1
ATOM 625 C C . SER A 1 98 ? -29.660 0.361 -34.040 1.00 24.21 82 SER A C 1
ATOM 626 O O . SER A 1 98 ? -30.735 0.862 -33.708 1.00 22.78 82 SER A O 1
ATOM 629 N N . ILE A 1 99 ? -29.418 -0.079 -35.267 1.00 25.38 83 ILE A N 1
ATOM 630 C CA . ILE A 1 99 ? -30.526 -0.315 -36.182 1.00 25.25 83 ILE A CA 1
ATOM 631 C C . ILE A 1 99 ? -30.995 -1.730 -35.910 1.00 26.40 83 ILE A C 1
ATOM 632 O O . ILE A 1 99 ? -30.209 -2.671 -35.981 1.00 27.75 83 ILE A O 1
ATOM 637 N N . ALA A 1 100 ? -32.268 -1.907 -35.593 1.00 25.66 84 ALA A N 1
ATOM 638 C CA . ALA A 1 100 ? -32.712 -3.252 -35.276 1.00 29.17 84 ALA A CA 1
ATOM 639 C C . ALA A 1 100 ? -32.760 -4.048 -36.578 1.00 32.62 84 ALA A C 1
ATOM 640 O O . ALA A 1 100 ? -33.577 -3.771 -37.461 1.00 31.72 84 ALA A O 1
ATOM 642 N N . TRP A 1 101 ? -31.916 -5.076 -36.646 1.00 28.83 85 TRP A N 1
ATOM 643 C CA . TRP A 1 101 ? -31.765 -5.936 -37.820 1.00 27.67 85 TRP A CA 1
ATOM 644 C C . TRP A 1 101 ? -33.130 -6.484 -38.275 1.00 28.47 85 TRP A C 1
ATOM 645 O O . TRP A 1 101 ? -33.434 -6.508 -39.472 1.00 28.17 85 TRP A O 1
ATOM 656 N N . SER A 1 102 ? -33.962 -6.894 -37.319 1.00 30.93 86 SER A N 1
ATOM 657 C CA . SER A 1 102 ? -35.273 -7.468 -37.652 1.00 29.44 86 SER A CA 1
ATOM 658 C C . SER A 1 102 ? -36.340 -6.471 -38.140 1.00 33.33 86 SER A C 1
ATOM 659 O O . SER A 1 102 ? -37.418 -6.887 -38.571 1.00 31.25 86 SER A O 1
ATOM 662 N N . ARG A 1 103 ? -36.059 -5.170 -38.074 1.00 31.97 87 ARG A N 1
ATOM 663 C CA . ARG A 1 103 ? -36.949 -4.189 -38.696 1.00 32.45 87 ARG A CA 1
ATOM 664 C C . ARG A 1 103 ? -36.659 -4.035 -40.185 1.00 36.38 87 ARG A C 1
ATOM 665 O O . ARG A 1 103 ? -37.500 -3.557 -40.943 1.00 32.17 87 ARG A O 1
ATOM 673 N N . ILE A 1 104 ? -35.457 -4.438 -40.586 1.00 29.61 88 ILE A N 1
ATOM 674 C CA . ILE A 1 104 ? -34.976 -4.305 -41.964 1.00 30.90 88 ILE A CA 1
ATOM 675 C C . ILE A 1 104 ? -35.182 -5.618 -42.722 1.00 32.73 88 ILE A C 1
ATOM 676 O O . ILE A 1 104 ? -35.749 -5.643 -43.819 1.00 30.24 88 ILE A O 1
ATOM 681 N N . PHE A 1 105 ? -34.635 -6.692 -42.167 1.00 27.31 89 PHE A N 1
ATOM 682 C CA . PHE A 1 105 ? -34.882 -8.032 -42.672 1.00 31.24 89 PHE A CA 1
ATOM 683 C C . PHE A 1 105 ? -35.516 -8.900 -41.596 1.00 31.84 89 PHE A C 1
ATOM 684 O O . PHE A 1 105 ? -34.817 -9.526 -40.799 1.00 30.81 89 PHE A O 1
ATOM 692 N N . PRO A 1 106 ? -36.862 -8.918 -41.563 1.00 33.51 90 PRO A N 1
ATOM 693 C CA . PRO A 1 106 ? -37.601 -9.562 -40.475 1.00 29.20 90 PRO A CA 1
ATOM 694 C C . PRO A 1 106 ? -37.150 -10.999 -40.202 1.00 27.49 90 PRO A C 1
ATOM 695 O O . PRO A 1 106 ? -36.941 -11.353 -39.042 1.00 29.02 90 PRO A O 1
ATOM 699 N N . LYS A 1 107 ? -37.041 -11.821 -41.243 1.00 29.24 91 LYS A N 1
ATOM 700 C CA . LYS A 1 107 ? -36.488 -13.170 -41.098 1.00 33.99 91 LYS A CA 1
ATOM 701 C C . LYS A 1 107 ? -34.960 -13.177 -41.179 1.00 32.72 91 LYS A C 1
ATOM 702 O O . LYS A 1 107 ? -34.302 -13.996 -40.539 1.00 31.28 91 LYS A O 1
ATOM 708 N N . GLY A 1 108 ? -34.435 -12.257 -41.988 1.00 32.70 92 GLY A N 1
ATOM 709 C CA . GLY A 1 108 ? -33.019 -12.135 -42.304 1.00 33.68 92 GLY A CA 1
ATOM 710 C C . GLY A 1 108 ? -32.625 -12.613 -43.697 1.00 35.21 92 GLY A C 1
ATOM 711 O O . GLY A 1 108 ? -31.633 -12.146 -44.252 1.00 38.00 92 GLY A O 1
ATOM 712 N N . ASP A 1 109 ? -33.410 -13.518 -44.277 1.00 37.90 93 ASP A N 1
ATOM 713 C CA . ASP A 1 109 ? -33.125 -14.065 -45.614 1.00 35.99 93 ASP A CA 1
ATOM 714 C C . ASP A 1 109 ? -33.915 -13.480 -46.807 1.00 39.53 93 ASP A C 1
ATOM 715 O O . ASP A 1 109 ? -33.820 -14.000 -47.920 1.00 41.14 93 ASP A O 1
ATOM 720 N N . GLU A 1 110 ? -34.725 -12.447 -46.586 1.00 38.90 94 GLU A N 1
ATOM 721 C CA . GLU A 1 110 ? -35.518 -11.869 -47.679 1.00 39.05 94 GLU A CA 1
ATOM 722 C C . GLU A 1 110 ? -34.643 -11.264 -48.773 1.00 41.84 94 GLU A C 1
ATOM 723 O O . GLU A 1 110 ? -33.535 -10.808 -48.506 1.00 37.27 94 GLU A O 1
ATOM 729 N N . GLU A 1 111 ? -35.164 -11.245 -49.997 1.00 35.61 95 GLU A N 1
ATOM 730 C CA . GLU A 1 111 ? -34.473 -10.636 -51.123 1.00 42.09 95 GLU A CA 1
ATOM 731 C C . GLU A 1 111 ? -34.522 -9.117 -51.075 1.00 42.42 95 GLU A C 1
ATOM 732 O O . GLU A 1 111 ? -33.625 -8.441 -51.580 1.00 36.60 95 GLU A O 1
ATOM 738 N N . GLU A 1 112 ? -35.592 -8.586 -50.489 1.00 36.49 96 GLU A N 1
ATOM 739 C CA . GLU A 1 112 ? -35.797 -7.144 -50.422 1.00 39.79 96 GLU A CA 1
ATOM 740 C C . GLU A 1 112 ? -35.963 -6.731 -48.965 1.00 37.57 96 GLU A C 1
ATOM 741 O O . GLU A 1 112 ? -36.490 -7.502 -48.162 1.00 35.70 96 GLU A O 1
ATOM 747 N N . PRO A 1 113 ? -35.504 -5.518 -48.617 1.00 33.74 97 PRO A N 1
ATOM 748 C CA . PRO A 1 113 ? -35.657 -5.038 -47.241 1.00 34.41 97 PRO A CA 1
ATOM 749 C C . PRO A 1 113 ? -37.091 -4.605 -46.936 1.00 36.08 97 PRO A C 1
ATOM 750 O O . PRO A 1 113 ? -37.906 -4.398 -47.844 1.00 32.90 97 PRO A O 1
ATOM 754 N N . ASN A 1 114 ? -37.390 -4.487 -45.650 1.00 31.36 98 ASN A N 1
ATOM 755 C CA . ASN A 1 114 ? -38.688 -4.019 -45.193 1.00 36.59 98 ASN A CA 1
ATOM 756 C C . ASN A 1 114 ? -38.666 -2.494 -45.181 1.00 37.32 98 ASN A C 1
ATOM 757 O O . ASN A 1 114 ? -37.908 -1.868 -44.427 1.00 32.09 98 ASN A O 1
ATOM 762 N N . GLU A 1 115 ? -39.506 -1.892 -46.017 1.00 31.04 99 GLU A N 1
ATOM 763 C CA . GLU A 1 115 ? -39.407 -0.458 -46.271 1.00 33.57 99 GLU A CA 1
ATOM 764 C C . GLU A 1 115 ? -39.935 0.390 -45.118 1.00 31.29 99 GLU A C 1
ATOM 765 O O . GLU A 1 115 ? -39.536 1.544 -44.959 1.00 35.32 99 GLU A O 1
ATOM 771 N N . ALA A 1 116 ? -40.833 -0.174 -44.320 1.00 32.75 100 ALA A N 1
ATOM 772 C CA . ALA A 1 116 ? -41.360 0.556 -43.177 1.00 33.91 100 ALA A CA 1
ATOM 773 C C . ALA A 1 116 ? -40.251 0.778 -42.138 1.00 31.89 100 ALA A C 1
ATOM 774 O O . ALA A 1 116 ? -40.203 1.823 -41.485 1.00 31.55 100 ALA A O 1
ATOM 776 N N . GLY A 1 117 ? -39.353 -0.195 -42.007 1.00 34.13 101 GLY A N 1
ATOM 777 C CA . GLY A 1 117 ? -38.235 -0.081 -41.072 1.00 31.25 101 GLY A CA 1
ATOM 778 C C . GLY A 1 117 ? -37.215 0.937 -41.541 1.00 31.42 101 GLY A C 1
ATOM 779 O O . GLY A 1 117 ? -36.734 1.788 -40.773 1.00 32.78 101 GLY A O 1
ATOM 780 N N . LEU A 1 118 ? -36.877 0.860 -42.823 1.00 30.99 102 LEU A N 1
ATOM 781 C CA . LEU A 1 118 ? -35.931 1.806 -43.384 1.00 27.15 102 LEU A CA 1
ATOM 782 C C . LEU A 1 118 ? -36.483 3.215 -43.269 1.00 28.81 102 LEU A C 1
ATOM 783 O O . LEU A 1 118 ? -35.746 4.163 -42.973 1.00 32.05 102 LEU A O 1
ATOM 788 N N . LYS A 1 119 ? -37.790 3.350 -43.495 1.00 31.68 103 LYS A N 1
ATOM 789 C CA . LYS A 1 119 ? -38.438 4.647 -43.389 1.00 31.17 103 LYS A CA 1
ATOM 790 C C . LYS A 1 119 ? -38.363 5.145 -41.947 1.00 29.94 103 LYS A C 1
ATOM 791 O O . LYS A 1 119 ? -38.039 6.312 -41.700 1.00 32.88 103 LYS A O 1
ATOM 797 N N . TYR A 1 120 ? -38.653 4.255 -41.002 1.00 27.26 104 TYR A N 1
ATOM 798 C CA . TYR A 1 120 ? -38.516 4.585 -39.581 1.00 30.30 104 TYR A CA 1
ATOM 799 C C . TYR A 1 120 ? -37.129 5.144 -39.225 1.00 31.17 104 TYR A C 1
ATOM 800 O O . TYR A 1 120 ? -37.024 6.201 -38.591 1.00 31.51 104 TYR A O 1
ATOM 809 N N . TYR A 1 121 ? -36.062 4.450 -39.618 1.00 27.56 105 TYR A N 1
ATOM 810 C CA . TYR A 1 121 ? -34.734 4.969 -39.262 1.00 28.47 105 TYR A CA 1
ATOM 811 C C . TYR A 1 121 ? -34.409 6.259 -40.010 1.00 30.46 105 TYR A C 1
ATOM 812 O O . TYR A 1 121 ? -33.728 7.122 -39.468 1.00 28.42 105 TYR A O 1
ATOM 821 N N . ASP A 1 122 ? -34.943 6.416 -41.227 1.00 31.25 106 ASP A N 1
ATOM 822 C CA . ASP A 1 122 ? -34.782 7.678 -41.956 1.00 29.77 106 ASP A CA 1
ATOM 823 C C . ASP A 1 122 ? -35.358 8.821 -41.118 1.00 30.01 106 ASP A C 1
ATOM 824 O O . ASP A 1 122 ? -34.761 9.894 -40.993 1.00 33.01 106 ASP A O 1
ATOM 829 N N . GLU A 1 123 ? -36.537 8.588 -40.555 1.00 32.15 107 GLU A N 1
ATOM 830 C CA . GLU A 1 123 ? -37.212 9.620 -39.769 1.00 35.56 107 GLU A CA 1
ATOM 831 C C . GLU A 1 123 ? -36.488 9.890 -38.447 1.00 33.93 107 GLU A C 1
ATOM 832 O O . GLU A 1 123 ? -36.266 11.044 -38.073 1.00 34.12 107 GLU A O 1
ATOM 838 N N . LEU A 1 124 ? -36.120 8.824 -37.746 1.00 31.29 108 LEU A N 1
ATOM 839 C CA . LEU A 1 124 ? -35.311 8.955 -36.532 1.00 34.01 108 LEU A CA 1
ATOM 840 C C . LEU A 1 124 ? -34.051 9.811 -36.780 1.00 31.10 108 LEU A C 1
ATOM 841 O O . LEU A 1 124 ? -33.836 10.850 -36.119 1.00 33.86 108 LEU A O 1
ATOM 846 N N . PHE A 1 125 ? -33.239 9.401 -37.754 1.00 30.74 109 PHE A N 1
ATOM 847 C CA . PHE A 1 125 ? -31.997 10.119 -38.055 1.00 31.52 109 PHE A CA 1
ATOM 848 C C . PHE A 1 125 ? -32.278 11.559 -38.472 1.00 34.41 109 PHE A C 1
ATOM 849 O O . PHE A 1 125 ? -31.526 12.474 -38.131 1.00 33.60 109 PHE A O 1
ATOM 857 N N . ASP A 1 126 ? -33.362 11.754 -39.221 1.00 35.79 110 ASP A N 1
ATOM 858 C CA . ASP A 1 126 ? -33.782 13.097 -39.615 1.00 36.39 110 ASP A CA 1
ATOM 859 C C . ASP A 1 126 ? -34.097 14.008 -38.409 1.00 32.76 110 ASP A C 1
ATOM 860 O O . ASP A 1 126 ? -33.701 15.170 -38.394 1.00 32.06 110 ASP A O 1
ATOM 865 N N . GLU A 1 127 ? -34.807 13.494 -37.407 1.00 32.20 111 GLU A N 1
ATOM 866 C CA . GLU A 1 127 ? -35.090 14.298 -36.207 1.00 35.46 111 GLU A CA 1
ATOM 867 C C . GLU A 1 127 ? -33.783 14.633 -35.487 1.00 38.76 111 GLU A C 1
ATOM 868 O O . GLU A 1 127 ? -33.530 15.785 -35.074 1.00 37.18 111 GLU A O 1
ATOM 874 N N . LEU A 1 128 ? -32.940 13.612 -35.360 1.00 35.10 112 LEU A N 1
ATOM 875 C CA . LEU A 1 128 ? -31.617 13.806 -34.784 1.00 33.72 112 LEU A CA 1
ATOM 876 C C . LEU A 1 128 ? -30.867 14.963 -35.461 1.00 36.93 112 LEU A C 1
ATOM 877 O O . LEU A 1 128 ? -30.405 15.887 -34.791 1.00 35.83 112 LEU A O 1
ATOM 882 N N . HIS A 1 129 ? -30.754 14.921 -36.786 1.00 34.71 113 HIS A N 1
ATOM 883 C CA . HIS A 1 129 ? -30.053 15.978 -37.508 1.00 37.13 113 HIS A CA 1
ATOM 884 C C . HIS A 1 129 ? -30.774 17.323 -37.414 1.00 33.22 113 HIS A C 1
ATOM 885 O O . HIS A 1 129 ? -30.146 18.379 -37.445 1.00 35.15 113 HIS A O 1
ATOM 892 N N . ALA A 1 130 ? -32.093 17.279 -37.303 1.00 37.05 114 ALA A N 1
ATOM 893 C CA . ALA A 1 130 ? -32.871 18.499 -37.168 1.00 40.57 114 ALA A CA 1
ATOM 894 C C . ALA A 1 130 ? -32.479 19.191 -35.868 1.00 44.03 114 ALA A C 1
ATOM 895 O O . ALA A 1 130 ? -32.550 20.415 -35.758 1.00 43.83 114 ALA A O 1
ATOM 897 N N . HIS A 1 131 ? -32.067 18.402 -34.880 1.00 43.63 115 HIS A N 1
ATOM 898 C CA . HIS A 1 131 ? -31.585 18.976 -33.619 1.00 42.21 115 HIS A CA 1
ATOM 899 C C . HIS A 1 131 ? -30.058 19.115 -33.487 1.00 41.97 115 HIS A C 1
ATOM 900 O O . HIS A 1 131 ? -29.553 19.489 -32.423 1.00 43.87 115 HIS A O 1
ATOM 907 N N . GLY A 1 132 ? -29.331 18.801 -34.557 1.00 39.01 116 GLY A N 1
ATOM 908 C CA . GLY A 1 132 ? -27.888 19.001 -34.597 1.00 40.04 116 GLY A CA 1
ATOM 909 C C . GLY A 1 132 ? -27.095 17.869 -33.963 1.00 37.39 116 GLY A C 1
ATOM 910 O O . GLY A 1 132 ? -25.959 18.050 -33.504 1.00 35.30 116 GLY A O 1
ATOM 911 N N . ILE A 1 133 ? -27.707 16.692 -33.940 1.00 37.88 117 ILE A N 1
ATOM 912 C CA . ILE A 1 133 ? -27.111 15.518 -33.321 1.00 35.80 117 ILE A CA 1
ATOM 913 C C . ILE A 1 133 ? -26.685 14.518 -34.392 1.00 37.54 117 ILE A C 1
ATOM 914 O O . ILE A 1 133 ? -27.485 14.132 -35.243 1.00 35.98 117 ILE A O 1
ATOM 919 N N . GLU A 1 134 ? -25.419 14.121 -34.362 1.00 32.72 118 GLU A N 1
ATOM 920 C CA . GLU A 1 134 ? -24.922 13.082 -35.260 1.00 33.35 118 GLU A CA 1
ATOM 921 C C . GLU A 1 134 ? -25.342 11.714 -34.743 1.00 33.12 118 GLU A C 1
ATOM 922 O O . GLU A 1 134 ? -25.193 11.425 -33.550 1.00 33.28 118 GLU A O 1
ATOM 928 N N . PRO A 1 135 ? -25.866 10.862 -35.633 1.00 29.78 119 PRO A N 1
ATOM 929 C CA . PRO A 1 135 ? -26.119 9.468 -35.265 1.00 28.42 119 PRO A CA 1
ATOM 930 C C . PRO A 1 135 ? -24.821 8.658 -35.164 1.00 28.73 119 PRO A C 1
ATOM 931 O O . PRO A 1 135 ? -23.873 8.884 -35.921 1.00 29.42 119 PRO A O 1
ATOM 935 N N . LEU A 1 136 ? -24.780 7.733 -34.214 1.00 26.14 120 LEU A N 1
ATOM 936 C CA . LEU A 1 136 ? -23.696 6.770 -34.125 1.00 28.31 120 LEU A CA 1
ATOM 937 C C . LEU A 1 136 ? -24.374 5.415 -34.090 1.00 25.24 120 LEU A C 1
ATOM 938 O O . LEU A 1 136 ? -25.093 5.080 -33.139 1.00 27.17 120 LEU A O 1
ATOM 943 N N . VAL A 1 137 ? -24.157 4.633 -35.137 1.00 27.21 121 VAL A N 1
ATOM 944 C CA . VAL A 1 137 ? -24.993 3.458 -35.312 1.00 22.20 121 VAL A CA 1
ATOM 945 C C . VAL A 1 137 ? -24.254 2.150 -35.092 1.00 22.06 121 VAL A C 1
ATOM 946 O O . VAL A 1 137 ? -23.282 1.855 -35.785 1.00 23.31 121 VAL A O 1
ATOM 950 N N . THR A 1 138 ? -24.719 1.367 -34.126 1.00 23.26 122 THR A N 1
ATOM 951 C CA . THR A 1 138 ? -24.195 0.022 -33.937 1.00 23.61 122 THR A CA 1
ATOM 952 C C . THR A 1 138 ? -24.958 -0.927 -34.854 1.00 25.12 122 THR A C 1
ATOM 953 O O . THR A 1 138 ? -26.169 -1.104 -34.704 1.00 28.04 122 THR A O 1
ATOM 957 N N . LEU A 1 139 ? -24.263 -1.545 -35.801 1.00 25.03 123 LEU A N 1
ATOM 958 C CA . LEU A 1 139 ? -24.942 -2.403 -36.771 1.00 24.74 123 LEU A CA 1
ATOM 959 C C . LEU A 1 139 ? -25.611 -3.621 -36.119 1.00 25.74 123 LEU A C 1
ATOM 960 O O . LEU A 1 139 ? -26.807 -3.869 -36.330 1.00 25.82 123 LEU A O 1
ATOM 965 N N . SER A 1 140 ? -24.849 -4.386 -35.335 1.00 23.28 124 SER A N 1
ATOM 966 C CA . SER A 1 140 ? -25.438 -5.498 -34.598 1.00 24.18 124 SER A CA 1
ATOM 967 C C . SER A 1 140 ? -25.251 -5.362 -33.102 1.00 28.08 124 SER A C 1
ATOM 968 O O . SER A 1 140 ? -24.118 -5.514 -32.591 1.00 21.61 124 SER A O 1
ATOM 971 N N . HIS A 1 141 ? -26.345 -5.069 -32.394 1.00 25.68 125 HIS A N 1
ATOM 972 C CA . HIS A 1 141 ? -26.297 -5.071 -30.937 1.00 23.89 125 HIS A CA 1
ATOM 973 C C . HIS A 1 141 ? -27.312 -6.075 -30.384 1.00 25.90 125 HIS A C 1
ATOM 974 O O . HIS A 1 141 ? -28.415 -5.694 -29.984 1.00 28.70 125 HIS A O 1
ATOM 981 N N . TYR A 1 142 ? -26.883 -7.324 -30.239 1.00 25.83 126 TYR A N 1
ATOM 982 C CA . TYR A 1 142 ? -27.638 -8.386 -29.564 1.00 27.35 126 TYR A CA 1
ATOM 983 C C . TYR A 1 142 ? -29.083 -8.574 -30.047 1.00 28.60 126 TYR A C 1
ATOM 984 O O . TYR A 1 142 ? -29.927 -9.059 -29.299 1.00 27.97 126 TYR A O 1
ATOM 993 N N . GLU A 1 143 ? -29.365 -8.119 -31.260 1.00 25.96 127 GLU A N 1
ATOM 994 C CA . GLU A 1 143 ? -30.693 -8.212 -31.883 1.00 31.06 127 GLU A CA 1
ATOM 995 C C . GLU A 1 143 ? -30.943 -9.187 -33.057 1.00 26.99 127 GLU A C 1
ATOM 996 O O . GLU A 1 143 ? -31.804 -8.923 -33.881 1.00 30.56 127 GLU A O 1
ATOM 1002 N N . THR A 1 144 ? -30.097 -10.194 -33.237 1.00 29.73 128 THR A N 1
ATOM 1003 C CA . THR A 1 144 ? -30.227 -11.088 -34.389 1.00 28.69 128 THR A CA 1
ATOM 1004 C C . THR A 1 144 ? -31.671 -11.571 -34.619 1.00 27.81 128 THR A C 1
ATOM 1005 O O . THR A 1 144 ? -32.339 -12.016 -33.687 1.00 27.42 128 THR A O 1
ATOM 1009 N N . PRO A 1 145 ? -32.144 -11.495 -35.872 1.00 27.02 129 PRO A N 1
ATOM 1010 C CA . PRO A 1 145 ? -33.485 -12.015 -36.180 1.00 29.00 129 PRO A CA 1
ATOM 1011 C C . PRO A 1 145 ? -33.614 -13.469 -35.727 1.00 31.69 129 PRO A C 1
ATOM 1012 O O . PRO A 1 145 ? -32.732 -14.288 -36.001 1.00 30.11 129 PRO A O 1
ATOM 1016 N N . LEU A 1 146 ? -34.707 -13.776 -35.033 1.00 30.82 130 LEU A N 1
ATOM 1017 C CA . LEU A 1 146 ? -34.902 -15.093 -34.434 1.00 32.57 130 LEU A CA 1
ATOM 1018 C C . LEU A 1 146 ? -34.934 -16.201 -35.485 1.00 33.03 130 LEU A C 1
ATOM 1019 O O . LEU A 1 146 ? -34.498 -17.321 -35.228 1.00 33.36 130 LEU A O 1
ATOM 1024 N N . TYR A 1 147 ? -35.456 -15.878 -36.663 1.00 32.73 131 TYR A N 1
ATOM 1025 C CA . TYR A 1 147 ? -35.511 -16.831 -37.763 1.00 31.64 131 TYR A CA 1
ATOM 1026 C C . TYR A 1 147 ? -34.111 -17.359 -38.090 1.00 36.85 131 TYR A C 1
ATOM 1027 O O . TYR A 1 147 ? -33.922 -18.565 -38.256 1.00 36.57 131 TYR A O 1
ATOM 1036 N N . LEU A 1 148 ? -33.132 -16.452 -38.155 1.00 36.38 132 LEU A N 1
ATOM 1037 C CA . LEU A 1 148 ? -31.740 -16.820 -38.433 1.00 36.72 132 LEU A CA 1
ATOM 1038 C C . LEU A 1 148 ? -31.105 -17.635 -37.305 1.00 36.49 132 LEU A C 1
ATOM 1039 O O . LEU A 1 148 ? -30.369 -18.597 -37.550 1.00 32.57 132 LEU A O 1
ATOM 1044 N N . ALA A 1 149 ? -31.388 -17.242 -36.070 1.00 36.46 133 ALA A N 1
ATOM 1045 C CA . ALA A 1 149 ? -30.877 -17.952 -34.911 1.00 34.56 133 ALA A CA 1
ATOM 1046 C C . ALA A 1 149 ? -31.401 -19.388 -34.870 1.00 40.72 133 ALA A C 1
ATOM 1047 O O . ALA A 1 149 ? -30.657 -20.322 -34.580 1.00 41.44 133 ALA A O 1
ATOM 1049 N N . ARG A 1 150 ? -32.688 -19.560 -35.154 1.00 36.97 134 ARG A N 1
ATOM 1050 C CA . ARG A 1 150 ? -33.289 -20.886 -35.162 1.00 41.06 134 ARG A CA 1
ATOM 1051 C C . ARG A 1 150 ? -32.774 -21.721 -36.336 1.00 39.61 134 ARG A C 1
ATOM 1052 O O . ARG A 1 150 ? -32.280 -22.836 -36.152 1.00 43.88 134 ARG A O 1
ATOM 1060 N N . LYS A 1 151 ? -32.890 -21.165 -37.538 1.00 35.77 135 LYS A N 1
ATOM 1061 C CA . LYS A 1 151 ? -32.557 -21.885 -38.766 1.00 39.37 135 LYS A CA 1
ATOM 1062 C C . LYS A 1 151 ? -31.085 -22.268 -38.859 1.00 42.30 135 LYS A C 1
ATOM 1063 O O . LYS A 1 151 ? -30.761 -23.417 -39.166 1.00 42.89 135 LYS A O 1
ATOM 1069 N N . TYR A 1 152 ? -30.202 -21.294 -38.642 1.00 43.54 136 TYR A N 1
ATOM 1070 C CA . TYR A 1 152 ? -28.755 -21.513 -38.754 1.00 34.94 136 TYR A CA 1
ATOM 1071 C C . TYR A 1 152 ? -27.991 -21.690 -37.440 1.00 37.92 136 TYR A C 1
ATOM 1072 O O . TYR A 1 152 ? -26.788 -21.953 -37.449 1.00 34.95 136 TYR A O 1
ATOM 1081 N N . HIS A 1 153 ? -28.683 -21.547 -36.315 1.00 40.34 137 HIS A N 1
ATOM 1082 C CA . HIS A 1 153 ? -28.021 -21.484 -35.010 1.00 38.27 137 HIS A CA 1
ATOM 1083 C C . HIS A 1 153 ? -27.030 -20.323 -34.960 1.00 36.28 137 HIS A C 1
ATOM 1084 O O . HIS A 1 153 ? -25.990 -20.403 -34.302 1.00 34.15 137 HIS A O 1
ATOM 1091 N N . GLY A 1 154 ? -27.362 -19.247 -35.664 1.00 30.70 138 GLY A N 1
ATOM 1092 C CA . GLY A 1 154 ? -26.564 -18.039 -35.616 1.00 34.21 138 GLY A CA 1
ATOM 1093 C C . GLY A 1 154 ? -25.146 -18.178 -36.147 1.00 29.85 138 GLY A C 1
ATOM 1094 O O . GLY A 1 154 ? -24.895 -18.886 -37.122 1.00 27.63 138 GLY A O 1
ATOM 1095 N N . TRP A 1 155 ? -24.216 -17.508 -35.479 1.00 31.68 139 TRP A N 1
ATOM 1096 C CA . TRP A 1 155 ? -22.895 -17.253 -36.040 1.00 28.76 139 TRP A CA 1
ATOM 1097 C C . TRP A 1 155 ? -21.961 -18.448 -36.157 1.00 27.97 139 TRP A C 1
ATOM 1098 O O . TRP A 1 155 ? -20.890 -18.326 -36.745 1.00 24.38 139 TRP A O 1
ATOM 1109 N N . VAL A 1 156 ? -22.372 -19.598 -35.642 1.00 27.44 140 VAL A N 1
ATOM 1110 C CA . VAL A 1 156 ? -21.640 -20.815 -35.918 1.00 26.87 140 VAL A CA 1
ATOM 1111 C C . VAL A 1 156 ? -21.708 -21.150 -37.409 1.00 27.11 140 VAL A C 1
ATOM 1112 O O . VAL A 1 156 ? -20.822 -21.790 -37.928 1.00 24.97 140 VAL A O 1
ATOM 1116 N N . ASP A 1 157 ? -22.754 -20.698 -38.090 1.00 26.56 141 ASP A N 1
ATOM 1117 C CA . ASP A 1 157 ? -22.888 -20.941 -39.533 1.00 27.53 141 ASP A CA 1
ATOM 1118 C C . ASP A 1 157 ? -22.324 -19.779 -40.351 1.00 25.19 141 ASP A C 1
ATOM 1119 O O . ASP A 1 157 ? -22.656 -18.618 -40.116 1.00 27.20 141 ASP A O 1
ATOM 1124 N N . ARG A 1 158 ? -21.471 -20.094 -41.316 1.00 24.98 142 ARG A N 1
ATOM 1125 C CA . ARG A 1 158 ? -20.857 -19.054 -42.140 1.00 28.03 142 ARG A CA 1
ATOM 1126 C C . ARG A 1 158 ? -21.860 -18.240 -42.975 1.00 28.58 142 ARG A C 1
ATOM 1127 O O . ARG A 1 158 ? -21.562 -17.110 -43.383 1.00 24.69 142 ARG A O 1
ATOM 1135 N N . ARG A 1 159 ? -23.053 -18.789 -43.217 1.00 27.16 143 ARG A N 1
ATOM 1136 C CA . ARG A 1 159 ? -24.068 -18.036 -43.961 1.00 28.63 143 ARG A CA 1
ATOM 1137 C C . ARG A 1 159 ? -24.434 -16.713 -43.272 1.00 27.42 143 ARG A C 1
ATOM 1138 O O . ARG A 1 159 ? -24.829 -15.755 -43.933 1.00 26.27 143 ARG A O 1
ATOM 1146 N N . MET A 1 160 ? -24.306 -16.658 -41.948 1.00 25.22 144 MET A N 1
ATOM 1147 C CA . MET A 1 160 ? -24.552 -15.406 -41.230 1.00 21.95 144 MET A CA 1
ATOM 1148 C C . MET A 1 160 ? -23.730 -14.271 -41.847 1.00 23.97 144 MET A C 1
ATOM 1149 O O . MET A 1 160 ? -24.218 -13.152 -41.994 1.00 27.01 144 MET A O 1
ATOM 1154 N N . ILE A 1 161 ? -22.488 -14.557 -42.237 1.00 23.68 145 ILE A N 1
ATOM 1155 C CA . ILE A 1 161 ? -21.668 -13.509 -42.845 1.00 26.60 145 ILE A CA 1
ATOM 1156 C C . ILE A 1 161 ? -22.450 -12.870 -43.994 1.00 27.68 145 ILE A C 1
ATOM 1157 O O . ILE A 1 161 ? -22.645 -11.644 -44.043 1.00 29.31 145 ILE A O 1
ATOM 1162 N N . HIS A 1 162 ? -22.956 -13.725 -44.878 1.00 27.71 146 HIS A N 1
ATOM 1163 C CA . HIS A 1 162 ? -23.746 -13.276 -46.018 1.00 27.95 146 HIS A CA 1
ATOM 1164 C C . HIS A 1 162 ? -24.939 -12.442 -45.534 1.00 29.49 146 HIS A C 1
ATOM 1165 O O . HIS A 1 162 ? -25.129 -11.300 -45.975 1.00 29.70 146 HIS A O 1
ATOM 1172 N N . PHE A 1 163 ? -25.716 -12.974 -44.593 1.00 27.33 147 PHE A N 1
ATOM 1173 C CA . PHE A 1 163 ? -26.924 -12.248 -44.187 1.00 27.89 147 PHE A CA 1
ATOM 1174 C C . PHE A 1 163 ? -26.520 -10.925 -43.563 1.00 27.26 147 PHE A C 1
ATOM 1175 O O . PHE A 1 163 ? -27.147 -9.886 -43.822 1.00 24.72 147 PHE A O 1
ATOM 1183 N N . TYR A 1 164 ? -25.435 -10.942 -42.784 1.00 24.56 148 TYR A N 1
ATOM 1184 C CA . TYR A 1 164 ? -25.075 -9.726 -42.067 1.00 23.89 148 TYR A CA 1
ATOM 1185 C C . TYR A 1 164 ? -24.683 -8.721 -43.135 1.00 24.12 148 TYR A C 1
ATOM 1186 O O . TYR A 1 164 ? -25.111 -7.563 -43.124 1.00 27.69 148 TYR A O 1
ATOM 1195 N N . GLU A 1 165 ? -23.944 -9.207 -44.121 1.00 21.72 149 GLU A N 1
ATOM 1196 C CA . GLU A 1 165 ? -23.462 -8.341 -45.186 1.00 23.70 149 GLU A CA 1
ATOM 1197 C C . GLU A 1 165 ? -24.662 -7.738 -45.916 1.00 26.51 149 GLU A C 1
ATOM 1198 O O . GLU A 1 165 ? -24.715 -6.515 -46.156 1.00 23.88 149 GLU A O 1
ATOM 1204 N N . LYS A 1 166 ? -25.651 -8.591 -46.198 1.00 26.91 150 LYS A N 1
ATOM 1205 C CA . LYS A 1 166 ? -26.833 -8.146 -46.945 1.00 27.68 150 LYS A CA 1
ATOM 1206 C C . LYS A 1 166 ? -27.407 -6.969 -46.173 1.00 26.75 150 LYS A C 1
ATOM 1207 O O . LYS A 1 166 ? -27.616 -5.885 -46.720 1.00 26.93 150 LYS A O 1
ATOM 1213 N N . PHE A 1 167 ? -27.595 -7.186 -44.874 1.00 25.19 151 PHE A N 1
ATOM 1214 C CA . PHE A 1 167 ? -28.193 -6.191 -43.998 1.00 26.67 151 PHE A CA 1
ATOM 1215 C C . PHE A 1 167 ? -27.360 -4.913 -43.995 1.00 27.95 151 PHE A C 1
ATOM 1216 O O . PHE A 1 167 ? -27.886 -3.815 -44.241 1.00 24.55 151 PHE A O 1
ATOM 1224 N N . ALA A 1 168 ? -26.049 -5.049 -43.787 1.00 23.85 152 ALA A N 1
ATOM 1225 C CA . ALA A 1 168 ? -25.246 -3.855 -43.574 1.00 24.29 152 ALA A CA 1
ATOM 1226 C C . ALA A 1 168 ? -25.188 -3.014 -44.846 1.00 24.00 152 ALA A C 1
ATOM 1227 O O . ALA A 1 168 ? -25.402 -1.800 -44.815 1.00 26.44 152 ALA A O 1
ATOM 1229 N N . ARG A 1 169 ? -24.897 -3.654 -45.971 1.00 25.45 153 ARG A N 1
ATOM 1230 C CA . ARG A 1 169 ? -24.889 -2.925 -47.230 1.00 26.54 153 ARG A CA 1
ATOM 1231 C C . ARG A 1 169 ? -26.189 -2.130 -47.325 1.00 31.26 153 ARG A C 1
ATOM 1232 O O . ARG A 1 169 ? -26.185 -0.909 -47.606 1.00 28.81 153 ARG A O 1
ATOM 1240 N N . THR A 1 170 ? -27.293 -2.813 -47.023 1.00 24.63 154 THR A N 1
ATOM 1241 C CA . THR A 1 170 ? -28.602 -2.200 -47.217 1.00 29.99 154 THR A CA 1
ATOM 1242 C C . THR A 1 170 ? -28.682 -0.901 -46.437 1.00 31.87 154 THR A C 1
ATOM 1243 O O . THR A 1 170 ? -29.119 0.116 -46.976 1.00 29.49 154 THR A O 1
ATOM 1247 N N . VAL A 1 171 ? -28.239 -0.912 -45.177 1.00 29.73 155 VAL A N 1
ATOM 1248 C CA . VAL A 1 171 ? -28.383 0.309 -44.393 1.00 25.98 155 VAL A CA 1
ATOM 1249 C C . VAL A 1 171 ? -27.277 1.298 -44.718 1.00 28.54 155 VAL A C 1
ATOM 1250 O O . VAL A 1 171 ? -27.525 2.511 -44.756 1.00 28.93 155 VAL A O 1
ATOM 1254 N N . LEU A 1 172 ? -26.082 0.776 -45.025 1.00 28.36 156 LEU A N 1
ATOM 1255 C CA . LEU A 1 172 ? -24.935 1.627 -45.311 1.00 27.78 156 LEU A CA 1
ATOM 1256 C C . LEU A 1 172 ? -25.256 2.490 -46.523 1.00 32.34 156 LEU A C 1
ATOM 1257 O O . LEU A 1 172 ? -24.936 3.685 -46.574 1.00 29.81 156 LEU A O 1
ATOM 1262 N N . GLU A 1 173 ? -25.896 1.867 -47.501 1.00 30.34 157 GLU A N 1
ATOM 1263 C CA . GLU A 1 173 ? -26.311 2.586 -48.695 1.00 34.65 157 GLU A CA 1
ATOM 1264 C C . GLU A 1 173 ? -27.419 3.581 -48.354 1.00 29.20 157 GLU A C 1
ATOM 1265 O O . GLU A 1 173 ? -27.361 4.748 -48.745 1.00 31.15 157 GLU A O 1
ATOM 1271 N N . ARG A 1 174 ? -28.408 3.128 -47.594 1.00 30.16 158 ARG A N 1
ATOM 1272 C CA . ARG A 1 174 ? -29.613 3.933 -47.379 1.00 28.77 158 ARG A CA 1
ATOM 1273 C C . ARG A 1 174 ? -29.283 5.213 -46.616 1.00 35.45 158 ARG A C 1
ATOM 1274 O O . ARG A 1 174 ? -29.780 6.288 -46.940 1.00 31.72 158 ARG A O 1
ATOM 1282 N N . TYR A 1 175 ? -28.445 5.078 -45.591 1.00 30.61 159 TYR A N 1
ATOM 1283 C CA . TYR A 1 175 ? -28.089 6.185 -44.705 1.00 29.79 159 TYR A CA 1
ATOM 1284 C C . TYR A 1 175 ? -26.749 6.871 -45.020 1.00 32.29 159 TYR A C 1
ATOM 1285 O O . TYR A 1 175 ? -26.242 7.661 -44.223 1.00 33.00 159 TYR A O 1
ATOM 1294 N N . LYS A 1 176 ? -26.153 6.532 -46.159 1.00 30.47 160 LYS A N 1
ATOM 1295 C CA . LYS A 1 176 ? -24.805 7.005 -46.475 1.00 34.57 160 LYS A CA 1
ATOM 1296 C C . LYS A 1 176 ? -24.632 8.509 -46.309 1.00 33.05 160 LYS A C 1
ATOM 1297 O O . LYS A 1 176 ? -23.519 8.992 -46.098 1.00 34.01 160 LYS A O 1
ATOM 1303 N N . ASP A 1 177 ? -25.712 9.260 -46.462 1.00 32.18 161 ASP A N 1
ATOM 1304 C CA . ASP A 1 177 ? -25.637 10.692 -46.220 1.00 34.37 161 ASP A CA 1
ATOM 1305 C C . ASP A 1 177 ? -26.178 11.147 -44.862 1.00 36.17 161 ASP A C 1
ATOM 1306 O O . ASP A 1 177 ? -26.070 12.324 -44.524 1.00 37.93 161 ASP A O 1
ATOM 1311 N N . LYS A 1 178 ? -26.798 10.236 -44.113 1.00 35.16 162 LYS A N 1
ATOM 1312 C CA . LYS A 1 178 ? -27.286 10.559 -42.771 1.00 32.28 162 LYS A CA 1
ATOM 1313 C C . LYS A 1 178 ? -26.459 10.070 -41.563 1.00 31.71 162 LYS A C 1
ATOM 1314 O O . LYS A 1 178 ? -26.656 10.548 -40.440 1.00 29.04 162 LYS A O 1
ATOM 1320 N N . VAL A 1 179 ? -25.542 9.133 -41.788 1.00 32.88 163 VAL A N 1
ATOM 1321 C CA . VAL A 1 179 ? -24.762 8.549 -40.686 1.00 34.52 163 VAL A CA 1
ATOM 1322 C C . VAL A 1 179 ? -23.293 8.457 -41.039 1.00 30.88 163 VAL A C 1
ATOM 1323 O O . VAL A 1 179 ? -22.931 7.759 -41.976 1.00 34.57 163 VAL A O 1
ATOM 1327 N N . LYS A 1 180 ? -22.452 9.182 -40.306 1.00 33.79 164 LYS A N 1
ATOM 1328 C CA . LYS A 1 180 ? -21.002 9.123 -40.496 1.00 32.08 164 LYS A CA 1
ATOM 1329 C C . LYS A 1 180 ? -20.281 7.986 -39.734 1.00 31.11 164 LYS A C 1
ATOM 1330 O O . LYS A 1 180 ? -19.342 7.378 -40.252 1.00 26.37 164 LYS A O 1
ATOM 1336 N N . TYR A 1 181 ? -20.724 7.717 -38.506 1.00 29.55 165 TYR A N 1
ATOM 1337 C CA . TYR A 1 181 ? -20.034 6.791 -37.596 1.00 27.48 165 TYR A CA 1
ATOM 1338 C C . TYR A 1 181 ? -20.750 5.450 -37.424 1.00 24.62 165 TYR A C 1
ATOM 1339 O O . TYR A 1 181 ? -21.923 5.406 -37.033 1.00 24.25 165 TYR A O 1
ATOM 1348 N N . TRP A 1 182 ? -20.047 4.356 -37.710 1.00 22.48 166 TRP A N 1
ATOM 1349 C CA . TRP A 1 182 ? -20.666 3.036 -37.559 1.00 22.67 166 TRP A CA 1
ATOM 1350 C C . TRP A 1 182 ? -19.811 2.091 -36.720 1.00 21.15 166 TRP A C 1
ATOM 1351 O O . TRP A 1 182 ? -18.583 2.146 -36.769 1.00 21.83 166 TRP A O 1
ATOM 1362 N N . LEU A 1 183 ? -20.472 1.224 -35.962 1.00 22.50 167 LEU A N 1
ATOM 1363 C CA . LEU A 1 183 ? -19.809 0.129 -35.265 1.00 23.58 167 LEU A CA 1
ATOM 1364 C C . LEU A 1 183 ? -20.336 -1.168 -35.853 1.00 23.87 167 LEU A C 1
ATOM 1365 O O . LEU A 1 183 ? -21.516 -1.269 -36.153 1.00 25.85 167 LEU A O 1
ATOM 1370 N N . THR A 1 184 ? -19.465 -2.151 -36.048 1.00 23.94 168 THR A N 1
ATOM 1371 C CA . THR A 1 184 ? -19.892 -3.412 -36.652 1.00 23.73 168 THR A CA 1
ATOM 1372 C C . THR A 1 184 ? -20.646 -4.344 -35.691 1.00 26.20 168 THR A C 1
ATOM 1373 O O . THR A 1 184 ? -21.752 -4.815 -35.993 1.00 25.45 168 THR A O 1
ATOM 1377 N N . PHE A 1 185 ? -20.058 -4.586 -34.525 1.00 20.33 169 PHE A N 1
ATOM 1378 C CA . PHE A 1 185 ? -20.636 -5.494 -33.551 1.00 23.90 169 PHE A CA 1
ATOM 1379 C C . PHE A 1 185 ? -20.421 -4.912 -32.165 1.00 27.90 169 PHE A C 1
ATOM 1380 O O . PHE A 1 185 ? -19.376 -4.317 -31.895 1.00 27.45 169 PHE A O 1
ATOM 1388 N N . ASN A 1 186 ? -21.360 -5.152 -31.263 1.00 21.45 170 ASN A N 1
ATOM 1389 C CA . ASN A 1 186 ? -21.135 -4.768 -29.878 1.00 25.41 170 ASN A CA 1
ATOM 1390 C C . ASN A 1 186 ? -20.478 -5.994 -29.239 1.00 22.97 170 ASN A C 1
ATOM 1391 O O . ASN A 1 186 ? -21.154 -6.947 -28.876 1.00 22.47 170 ASN A O 1
ATOM 1396 N N . GLU A 1 187 ? -19.154 -5.948 -29.063 1.00 29.91 171 GLU A N 1
ATOM 1397 C CA . GLU A 1 187 ? -18.411 -7.055 -28.436 1.00 26.95 171 GLU A CA 1
ATOM 1398 C C . GLU A 1 187 ? -18.498 -8.438 -29.096 1.00 26.09 171 GLU A C 1
ATOM 1399 O O . GLU A 1 187 ? -19.259 -9.290 -28.629 1.00 26.35 171 GLU A O 1
ATOM 1405 N N . VAL A 1 188 ? -17.745 -8.674 -30.156 1.00 25.33 172 VAL A N 1
ATOM 1406 C CA . VAL A 1 188 ? -17.822 -9.975 -30.790 1.00 23.62 172 VAL A CA 1
ATOM 1407 C C . VAL A 1 188 ? -17.640 -11.081 -29.754 1.00 30.58 172 VAL A C 1
ATOM 1408 O O . VAL A 1 188 ? -18.326 -12.078 -29.790 1.00 33.23 172 VAL A O 1
ATOM 1412 N N . ASN A 1 189 ? -16.730 -10.874 -28.817 1.00 25.11 173 ASN A N 1
ATOM 1413 C CA . ASN A 1 189 ? -16.390 -11.893 -27.835 1.00 29.92 173 ASN A CA 1
ATOM 1414 C C . ASN A 1 189 ? -17.458 -12.139 -26.765 1.00 32.19 173 ASN A C 1
ATOM 1415 O O . ASN A 1 189 ? -17.324 -13.060 -25.943 1.00 30.84 173 ASN A O 1
ATOM 1420 N N . SER A 1 190 ? -18.517 -11.329 -26.791 1.00 30.14 174 SER A N 1
ATOM 1421 C CA . SER A 1 190 ? -19.702 -11.586 -25.969 1.00 34.92 174 SER A CA 1
ATOM 1422 C C . SER A 1 190 ? -20.116 -13.026 -26.182 1.00 33.81 174 SER A C 1
ATOM 1423 O O . SER A 1 190 ? -20.647 -13.686 -25.272 1.00 36.44 174 SER A O 1
ATOM 1426 N N . VAL A 1 191 ? -19.904 -13.520 -27.386 1.00 32.40 175 VAL A N 1
ATOM 1427 C CA . VAL A 1 191 ? -20.322 -14.859 -27.739 1.00 32.54 175 VAL A CA 1
ATOM 1428 C C . VAL A 1 191 ? -19.863 -15.883 -26.705 1.00 30.91 175 VAL A C 1
ATOM 1429 O O . VAL A 1 191 ? -20.561 -16.833 -26.427 1.00 30.58 175 VAL A O 1
ATOM 1433 N N . LEU A 1 192 ? -18.693 -15.676 -26.125 1.00 31.61 176 LEU A N 1
ATOM 1434 C CA . LEU A 1 192 ? -18.138 -16.650 -25.209 1.00 33.15 176 LEU A CA 1
ATOM 1435 C C . LEU A 1 192 ? -19.039 -16.861 -24.004 1.00 37.75 176 LEU A C 1
ATOM 1436 O O . LEU A 1 192 ? -19.261 -17.980 -23.580 1.00 37.96 176 LEU A O 1
ATOM 1441 N N . GLU A 1 193 ? -19.534 -15.764 -23.451 1.00 38.82 177 GLU A N 1
ATOM 1442 C CA . GLU A 1 193 ? -20.422 -15.804 -22.293 1.00 39.48 177 GLU A CA 1
ATOM 1443 C C . GLU A 1 193 ? -21.902 -15.960 -22.643 1.00 39.08 177 GLU A C 1
ATOM 1444 O O . GLU A 1 193 ? -22.643 -16.631 -21.930 1.00 35.75 177 GLU A O 1
ATOM 1450 N N . LEU A 1 194 ? -22.317 -15.309 -23.721 1.00 37.56 178 LEU A N 1
ATOM 1451 C CA . LEU A 1 194 ? -23.714 -15.200 -24.093 1.00 34.96 178 LEU A CA 1
ATOM 1452 C C . LEU A 1 194 ? -23.965 -15.648 -25.525 1.00 35.31 178 LEU A C 1
ATOM 1453 O O . LEU A 1 194 ? -24.280 -14.835 -26.377 1.00 33.42 178 LEU A O 1
ATOM 1458 N N . PRO A 1 195 ? -23.844 -16.941 -25.779 1.00 34.99 179 PRO A N 1
ATOM 1459 C CA . PRO A 1 195 ? -23.890 -17.480 -27.146 1.00 36.41 179 PRO A CA 1
ATOM 1460 C C . PRO A 1 195 ? -25.219 -17.204 -27.834 1.00 35.77 179 PRO A C 1
ATOM 1461 O O . PRO A 1 195 ? -25.255 -16.927 -29.037 1.00 32.36 179 PRO A O 1
ATOM 1465 N N . PHE A 1 196 ? -26.311 -17.305 -27.085 1.00 33.60 180 PHE A N 1
ATOM 1466 C CA . PHE A 1 196 ? -27.608 -17.009 -27.678 1.00 33.09 180 PHE A CA 1
ATOM 1467 C C . PHE A 1 196 ? -27.869 -15.518 -27.854 1.00 34.09 180 PHE A C 1
ATOM 1468 O O . PHE A 1 196 ? -28.202 -15.074 -28.951 1.00 32.28 180 PHE A O 1
ATOM 1476 N N . THR A 1 197 ? -27.722 -14.749 -26.777 1.00 31.47 181 THR A N 1
ATOM 1477 C CA . THR A 1 197 ? -27.975 -13.314 -26.842 1.00 32.22 181 THR A CA 1
ATOM 1478 C C . THR A 1 197 ? -27.038 -12.632 -27.828 1.00 33.74 181 THR A C 1
ATOM 1479 O O . THR A 1 197 ? -27.463 -11.829 -28.655 1.00 32.17 181 THR A O 1
ATOM 1483 N N . SER A 1 198 ? -25.754 -12.950 -27.714 1.00 30.87 182 SER A N 1
ATOM 1484 C CA . SER A 1 198 ? -24.728 -12.322 -28.533 1.00 36.92 182 SER A CA 1
ATOM 1485 C C . SER A 1 198 ? -24.532 -12.934 -29.932 1.00 38.38 182 SER A C 1
ATOM 1486 O O . SER A 1 198 ? -24.321 -12.209 -30.906 1.00 41.99 182 SER A O 1
ATOM 1489 N N . GLY A 1 199 ? -24.579 -14.261 -30.030 1.00 35.33 183 GLY A N 1
ATOM 1490 C CA . GLY A 1 199 ? -24.260 -14.917 -31.287 1.00 35.48 183 GLY A CA 1
ATOM 1491 C C . GLY A 1 199 ? -25.447 -15.464 -32.053 1.00 37.46 183 GLY A C 1
ATOM 1492 O O . GLY A 1 199 ? -25.285 -16.004 -33.150 1.00 33.77 183 GLY A O 1
ATOM 1493 N N . GLY A 1 200 ? -26.640 -15.330 -31.480 1.00 35.37 184 GLY A N 1
ATOM 1494 C CA . GLY A 1 200 ? -27.832 -15.918 -32.063 1.00 34.22 184 GLY A CA 1
ATOM 1495 C C . GLY A 1 200 ? -27.730 -17.432 -32.053 1.00 36.59 184 GLY A C 1
ATOM 1496 O O . GLY A 1 200 ? -28.455 -18.125 -32.771 1.00 35.26 184 GLY A O 1
ATOM 1497 N N . ILE A 1 201 ? -26.831 -17.950 -31.221 1.00 36.16 185 ILE A N 1
ATOM 1498 C CA . ILE A 1 201 ? -26.532 -19.377 -31.220 1.00 35.60 185 ILE A CA 1
ATOM 1499 C C . ILE A 1 201 ? -27.521 -20.172 -30.361 1.00 40.80 185 ILE A C 1
ATOM 1500 O O . ILE A 1 201 ? -27.573 -20.026 -29.137 1.00 36.07 185 ILE A O 1
ATOM 1505 N N . ASP A 1 202 ? -28.256 -21.046 -31.045 1.00 43.13 186 ASP A N 1
ATOM 1506 C CA . ASP A 1 202 ? -29.446 -21.737 -30.556 1.00 45.51 186 ASP A CA 1
ATOM 1507 C C . ASP A 1 202 ? -29.106 -22.905 -29.645 1.00 47.17 186 ASP A C 1
ATOM 1508 O O . ASP A 1 202 ? -29.905 -23.317 -28.812 1.00 46.65 186 ASP A O 1
ATOM 1513 N N . ILE A 1 203 ? -27.912 -23.445 -29.841 1.00 47.49 187 ILE A N 1
ATOM 1514 C CA . ILE A 1 203 ? -27.460 -24.669 -29.189 1.00 50.49 187 ILE A CA 1
ATOM 1515 C C . ILE A 1 203 ? -27.284 -24.504 -27.674 1.00 49.30 187 ILE A C 1
ATOM 1516 O O . ILE A 1 203 ? -26.721 -23.509 -27.218 1.00 47.63 187 ILE A O 1
ATOM 1521 N N . PRO A 1 204 ? -27.768 -25.485 -26.891 1.00 54.09 188 PRO A N 1
ATOM 1522 C CA . PRO A 1 204 ? -27.656 -25.436 -25.427 1.00 54.85 188 PRO A CA 1
ATOM 1523 C C . PRO A 1 204 ? -26.218 -25.191 -24.972 1.00 55.55 188 PRO A C 1
ATOM 1524 O O . PRO A 1 204 ? -25.288 -25.811 -25.488 1.00 55.06 188 PRO A O 1
ATOM 1528 N N . LYS A 1 205 ? -26.050 -24.299 -24.002 1.00 56.57 189 LYS A N 1
ATOM 1529 C CA . LYS A 1 205 ? -24.725 -23.850 -23.583 1.00 56.91 189 LYS A CA 1
ATOM 1530 C C . LYS A 1 205 ? -23.751 -24.990 -23.268 1.00 58.79 189 LYS A C 1
ATOM 1531 O O . LYS A 1 205 ? -22.553 -24.874 -23.524 1.00 56.08 189 LYS A O 1
ATOM 1537 N N . GLU A 1 206 ? -24.256 -26.090 -22.716 1.00 60.98 190 GLU A N 1
ATOM 1538 C CA . GLU A 1 206 ? -23.380 -27.201 -22.336 1.00 60.99 190 GLU A CA 1
ATOM 1539 C C . GLU A 1 206 ? -22.856 -27.977 -23.543 1.00 56.71 190 GLU A C 1
ATOM 1540 O O . GLU A 1 206 ? -21.847 -28.675 -23.449 1.00 55.28 190 GLU A O 1
ATOM 1546 N N . ASN A 1 207 ? -23.540 -27.840 -24.674 1.00 54.53 191 ASN A N 1
ATOM 1547 C CA . ASN A 1 207 ? -23.150 -28.526 -25.903 1.00 54.51 191 ASN A CA 1
ATOM 1548 C C . ASN A 1 207 ? -22.192 -27.725 -26.791 1.00 52.52 191 ASN A C 1
ATOM 1549 O O . ASN A 1 207 ? -21.896 -28.136 -27.915 1.00 48.23 191 ASN A O 1
ATOM 1554 N N . LEU A 1 208 ? -21.730 -26.576 -26.308 1.00 48.04 192 LEU A N 1
ATOM 1555 C CA . LEU A 1 208 ? -20.864 -25.721 -27.120 1.00 47.26 192 LEU A CA 1
ATOM 1556 C C . LEU A 1 208 ? -19.399 -25.759 -26.687 1.00 47.22 192 LEU A C 1
ATOM 1557 O O . LEU A 1 208 ? -19.062 -25.374 -25.571 1.00 45.04 192 LEU A O 1
ATOM 1562 N N . SER A 1 209 ? -18.541 -26.240 -27.580 1.00 38.71 193 SER A N 1
ATOM 1563 C CA . SER A 1 209 ? -17.100 -26.273 -27.348 1.00 38.41 193 SER A CA 1
ATOM 1564 C C . SER A 1 209 ? -16.458 -24.895 -27.534 1.00 38.14 193 SER A C 1
ATOM 1565 O O . SER A 1 209 ? -17.046 -24.010 -28.167 1.00 33.38 193 SER A O 1
ATOM 1568 N N . LYS A 1 210 ? -15.260 -24.709 -26.977 1.00 33.31 194 LYS A N 1
ATOM 1569 C CA . LYS A 1 210 ? -14.499 -23.487 -27.229 1.00 35.32 194 LYS A CA 1
ATOM 1570 C C . LYS A 1 210 ? -14.295 -23.309 -28.732 1.00 30.50 194 LYS A C 1
ATOM 1571 O O . LYS A 1 210 ? -14.393 -22.200 -29.261 1.00 29.34 194 LYS A O 1
ATOM 1577 N N . GLN A 1 211 ? -14.030 -24.416 -29.417 1.00 34.95 195 GLN A N 1
ATOM 1578 C CA . GLN A 1 211 ? -13.856 -24.412 -30.869 1.00 33.89 195 GLN A CA 1
ATOM 1579 C C . GLN A 1 211 ? -15.041 -23.768 -31.599 1.00 28.92 195 GLN A C 1
ATOM 1580 O O . GLN A 1 211 ? -14.866 -22.929 -32.491 1.00 26.99 195 GLN A O 1
ATOM 1586 N N . GLU A 1 212 ? -16.251 -24.162 -31.235 1.00 31.75 196 GLU A N 1
ATOM 1587 C CA . GLU A 1 212 ? -17.430 -23.620 -31.906 1.00 33.09 196 GLU A CA 1
ATOM 1588 C C . GLU A 1 212 ? -17.586 -22.120 -31.665 1.00 30.25 196 GLU A C 1
ATOM 1589 O O . GLU A 1 212 ? -17.900 -21.360 -32.582 1.00 28.43 196 GLU A O 1
ATOM 1595 N N . LEU A 1 213 ? -17.366 -21.700 -30.425 1.00 26.36 197 LEU A N 1
ATOM 1596 C CA . LEU A 1 213 ? -17.532 -20.302 -30.055 1.00 29.10 197 LEU A CA 1
ATOM 1597 C C . LEU A 1 213 ? -16.493 -19.432 -30.756 1.00 26.99 197 LEU A C 1
ATOM 1598 O O . LEU A 1 213 ? -16.821 -18.393 -31.330 1.00 25.78 197 LEU A O 1
ATOM 1603 N N . TYR A 1 214 ? -15.235 -19.853 -30.707 1.00 25.46 198 TYR A N 1
ATOM 1604 C CA . TYR A 1 214 ? -14.197 -19.111 -31.407 1.00 24.95 198 TYR A CA 1
ATOM 1605 C C . TYR A 1 214 ? -14.424 -19.123 -32.920 1.00 26.04 198 TYR A C 1
ATOM 1606 O O . TYR A 1 214 ? -14.113 -18.150 -33.596 1.00 24.85 198 TYR A O 1
ATOM 1615 N N . GLN A 1 215 ? -14.977 -20.205 -33.453 1.00 25.06 199 GLN A N 1
ATOM 1616 C CA . GLN A 1 215 ? -15.293 -20.226 -34.882 1.00 27.84 199 GLN A CA 1
ATOM 1617 C C . GLN A 1 215 ? -16.390 -19.196 -35.220 1.00 24.93 199 GLN A C 1
ATOM 1618 O O . GLN A 1 215 ? -16.290 -18.461 -36.210 1.00 26.25 199 GLN A O 1
ATOM 1624 N N . ALA A 1 216 ? -17.431 -19.142 -34.392 1.00 26.62 200 ALA A N 1
ATOM 1625 C CA . ALA A 1 216 ? -18.483 -18.129 -34.534 1.00 25.65 200 ALA A CA 1
ATOM 1626 C C . ALA A 1 216 ? -17.898 -16.724 -34.488 1.00 24.28 200 ALA A C 1
ATOM 1627 O O . ALA A 1 216 ? -18.267 -15.852 -35.286 1.00 25.24 200 ALA A O 1
ATOM 1629 N N . ILE A 1 217 ? -16.985 -16.508 -33.541 1.00 26.38 201 ILE A N 1
ATOM 1630 C CA . ILE A 1 217 ? -16.331 -15.219 -33.407 1.00 24.41 201 ILE A CA 1
ATOM 1631 C C . ILE A 1 217 ? -15.485 -14.901 -34.648 1.00 23.52 201 ILE A C 1
ATOM 1632 O O . ILE A 1 217 ? -15.473 -13.771 -35.127 1.00 21.56 201 ILE A O 1
ATOM 1637 N N . HIS A 1 218 ? -14.797 -15.904 -35.178 1.00 21.96 202 HIS A N 1
ATOM 1638 C CA . HIS A 1 218 ? -14.050 -15.733 -36.419 1.00 22.07 202 HIS A CA 1
ATOM 1639 C C . HIS A 1 218 ? -14.982 -15.267 -37.542 1.00 23.60 202 HIS A C 1
ATOM 1640 O O . HIS A 1 218 ? -14.667 -14.334 -38.297 1.00 20.35 202 HIS A O 1
ATOM 1647 N N . HIS A 1 219 ? -16.141 -15.910 -37.642 1.00 21.41 203 HIS A N 1
ATOM 1648 C CA . HIS A 1 219 ? -17.123 -15.503 -38.642 1.00 24.26 203 HIS A CA 1
ATOM 1649 C C . HIS A 1 219 ? -17.481 -14.040 -38.448 1.00 22.51 203 HIS A C 1
ATOM 1650 O O . HIS A 1 219 ? -17.528 -13.273 -39.408 1.00 20.27 203 HIS A O 1
ATOM 1657 N N . GLU A 1 220 ? -17.692 -13.641 -37.199 1.00 19.88 204 GLU A N 1
ATOM 1658 C CA . GLU A 1 220 ? -18.010 -12.243 -36.937 1.00 19.84 204 GLU A CA 1
ATOM 1659 C C . GLU A 1 220 ? -16.888 -11.303 -37.359 1.00 21.32 204 GLU A C 1
ATOM 1660 O O . GLU A 1 220 ? -17.140 -10.294 -38.002 1.00 22.39 204 GLU A O 1
ATOM 1666 N N . LEU A 1 221 ? -15.650 -11.620 -36.990 1.00 21.51 205 LEU A N 1
ATOM 1667 C CA . LEU A 1 221 ? -14.509 -10.784 -37.365 1.00 18.34 205 LEU A CA 1
ATOM 1668 C C . LEU A 1 221 ? -14.351 -10.636 -38.885 1.00 18.58 205 LEU A C 1
ATOM 1669 O O . LEU A 1 221 ? -14.067 -9.541 -39.403 1.00 21.37 205 LEU A O 1
ATOM 1674 N N . VAL A 1 222 ? -14.507 -11.745 -39.594 1.00 18.87 206 VAL A N 1
ATOM 1675 C CA . VAL A 1 222 ? -14.467 -11.716 -41.053 1.00 21.41 206 VAL A CA 1
ATOM 1676 C C . VAL A 1 222 ? -15.590 -10.813 -41.577 1.00 21.17 206 VAL A C 1
ATOM 1677 O O . VAL A 1 222 ? -15.395 -9.990 -42.477 1.00 19.10 206 VAL A O 1
ATOM 1681 N N . ALA A 1 223 ? -16.763 -10.952 -40.986 1.00 20.91 207 ALA A N 1
ATOM 1682 C CA . ALA A 1 223 ? -17.925 -10.156 -41.405 1.00 19.98 207 ALA A CA 1
ATOM 1683 C C . ALA A 1 223 ? -17.694 -8.660 -41.138 1.00 20.99 207 ALA A C 1
ATOM 1684 O O . ALA A 1 223 ? -18.076 -7.803 -41.932 1.00 18.32 207 ALA A O 1
ATOM 1686 N N . SER A 1 224 ? -17.028 -8.359 -40.027 1.00 19.47 208 SER A N 1
ATOM 1687 C CA . SER A 1 224 ? -16.694 -6.989 -39.660 1.00 19.69 208 SER A CA 1
ATOM 1688 C C . SER A 1 224 ? -15.752 -6.370 -40.686 1.00 19.34 208 SER A C 1
ATOM 1689 O O . SER A 1 224 ? -15.925 -5.208 -41.101 1.00 19.13 208 SER A O 1
ATOM 1692 N N . SER A 1 225 ? -14.741 -7.141 -41.092 1.00 22.58 209 SER A N 1
ATOM 1693 C CA . SER A 1 225 ? -13.811 -6.646 -42.110 1.00 20.96 209 SER A CA 1
ATOM 1694 C C . SER A 1 225 ? -14.519 -6.471 -43.460 1.00 19.90 209 SER A C 1
ATOM 1695 O O . SER A 1 225 ? -14.330 -5.474 -44.162 1.00 24.51 209 SER A O 1
ATOM 1698 N N . LEU A 1 226 ? -15.341 -7.440 -43.810 1.00 21.13 210 LEU A N 1
ATOM 1699 C CA . LEU A 1 226 ? -16.075 -7.392 -45.064 1.00 23.28 210 LEU A CA 1
ATOM 1700 C C . LEU A 1 226 ? -16.918 -6.143 -45.119 1.00 22.86 210 LEU A C 1
ATOM 1701 O O . LEU A 1 226 ? -16.916 -5.435 -46.094 1.00 27.04 210 LEU A O 1
ATOM 1706 N N . VAL A 1 227 ? -17.643 -5.883 -44.049 1.00 23.28 211 VAL A N 1
ATOM 1707 C CA . VAL A 1 227 ? -18.500 -4.719 -44.013 1.00 24.94 211 VAL A CA 1
ATOM 1708 C C . VAL A 1 227 ? -17.667 -3.439 -44.005 1.00 23.44 211 VAL A C 1
ATOM 1709 O O . VAL A 1 227 ? -18.108 -2.415 -44.505 1.00 25.36 211 VAL A O 1
ATOM 1713 N N . THR A 1 228 ? -16.463 -3.499 -43.449 1.00 20.02 212 THR A N 1
ATOM 1714 C CA . THR A 1 228 ? -15.554 -2.351 -43.517 1.00 21.07 212 THR A CA 1
ATOM 1715 C C . THR A 1 228 ? -15.166 -2.015 -44.974 1.00 25.16 212 THR A C 1
ATOM 1716 O O . THR A 1 228 ? -15.175 -0.846 -45.396 1.00 21.85 212 THR A O 1
ATOM 1720 N N . LYS A 1 229 ? -14.827 -3.056 -45.730 1.00 23.26 213 LYS A N 1
ATOM 1721 C CA . LYS A 1 229 ? -14.566 -2.938 -47.163 1.00 28.07 213 LYS A CA 1
ATOM 1722 C C . LYS A 1 229 ? -15.761 -2.288 -47.877 1.00 26.59 213 LYS A C 1
ATOM 1723 O O . LYS A 1 229 ? -15.616 -1.301 -48.619 1.00 26.89 213 LYS A O 1
ATOM 1729 N N . ILE A 1 230 ? -16.946 -2.835 -47.626 1.00 25.46 214 ILE A N 1
ATOM 1730 C CA . ILE A 1 230 ? -18.163 -2.343 -48.275 1.00 28.00 214 ILE A CA 1
ATOM 1731 C C . ILE A 1 230 ? -18.468 -0.886 -47.919 1.00 30.40 214 ILE A C 1
ATOM 1732 O O . ILE A 1 230 ? -18.846 -0.084 -48.779 1.00 29.68 214 ILE A O 1
ATOM 1737 N N . ALA A 1 231 ? -18.312 -0.549 -46.642 1.00 26.38 215 ALA A N 1
ATOM 1738 C CA . ALA A 1 231 ? -18.530 0.812 -46.175 1.00 25.16 215 ALA A CA 1
ATOM 1739 C C . ALA A 1 231 ? -17.602 1.753 -46.922 1.00 29.36 215 ALA A C 1
ATOM 1740 O O . ALA A 1 231 ? -18.016 2.822 -47.378 1.00 29.07 215 ALA A O 1
ATOM 1742 N N . ARG A 1 232 ? -16.342 1.353 -47.060 1.00 26.88 216 ARG A N 1
ATOM 1743 C CA . ARG A 1 232 ? -15.390 2.218 -47.752 1.00 30.26 216 ARG A CA 1
ATOM 1744 C C . ARG A 1 232 ? -15.716 2.410 -49.227 1.00 30.40 216 ARG A C 1
ATOM 1745 O O . ARG A 1 232 ? -15.452 3.476 -49.788 1.00 26.18 216 ARG A O 1
ATOM 1753 N N . GLU A 1 233 ? -16.288 1.379 -49.846 1.00 31.44 217 GLU A N 1
ATOM 1754 C CA . GLU A 1 233 ? -16.765 1.509 -51.230 1.00 34.27 217 GLU A CA 1
ATOM 1755 C C . GLU A 1 233 ? -17.962 2.458 -51.343 1.00 34.27 217 GLU A C 1
ATOM 1756 O O . GLU A 1 233 ? -18.074 3.230 -52.305 1.00 36.21 217 GLU A O 1
ATOM 1762 N N . ILE A 1 234 ? -18.861 2.390 -50.366 1.00 31.16 218 ILE A N 1
ATOM 1763 C CA . ILE A 1 234 ? -20.070 3.218 -50.382 1.00 30.43 218 ILE A CA 1
ATOM 1764 C C . ILE A 1 234 ? -19.804 4.690 -50.060 1.00 34.05 218 ILE A C 1
ATOM 1765 O O . ILE A 1 234 ? -20.271 5.581 -50.773 1.00 33.58 218 ILE A O 1
ATOM 1770 N N . ASN A 1 235 ? -19.118 4.951 -48.950 1.00 28.49 219 ASN A N 1
ATOM 1771 C CA . ASN A 1 235 ? -18.774 6.319 -48.591 1.00 25.39 219 ASN A CA 1
ATOM 1772 C C . ASN A 1 235 ? -17.395 6.404 -47.950 1.00 34.46 219 ASN A C 1
ATOM 1773 O O . ASN A 1 235 ? -17.191 5.865 -46.858 1.00 29.41 219 ASN A O 1
ATOM 1778 N N . SER A 1 236 ? -16.474 7.116 -48.589 1.00 32.26 220 SER A N 1
ATOM 1779 C CA . SER A 1 236 ? -15.108 7.232 -48.080 1.00 35.95 220 SER A CA 1
ATOM 1780 C C . SER A 1 236 ? -15.022 8.137 -46.850 1.00 35.06 220 SER A C 1
ATOM 1781 O O . SER A 1 236 ? -13.976 8.225 -46.212 1.00 37.82 220 SER A O 1
ATOM 1784 N N . GLU A 1 237 ? -16.115 8.818 -46.525 1.00 37.61 221 GLU A N 1
ATOM 1785 C CA . GLU A 1 237 ? -16.151 9.641 -45.315 1.00 38.15 221 GLU A CA 1
ATOM 1786 C C . GLU A 1 237 ? -16.731 8.933 -44.078 1.00 33.43 221 GLU A C 1
ATOM 1787 O O . GLU A 1 237 ? -16.678 9.475 -42.968 1.00 33.73 221 GLU A O 1
ATOM 1793 N N . PHE A 1 238 ? -17.287 7.738 -44.277 1.00 32.04 222 PHE A N 1
ATOM 1794 C CA . PHE A 1 238 ? -17.705 6.873 -43.173 1.00 29.32 222 PHE A CA 1
ATOM 1795 C C . PHE A 1 238 ? -16.487 6.621 -42.277 1.00 29.59 222 PHE A C 1
ATOM 1796 O O . PHE A 1 238 ? -15.367 6.496 -42.772 1.00 29.35 222 PHE A O 1
ATOM 1804 N N . LYS A 1 239 ? -16.694 6.558 -40.967 1.00 27.03 223 LYS A N 1
ATOM 1805 C CA . LYS A 1 239 ? -15.664 6.038 -40.067 1.00 27.46 223 LYS A CA 1
ATOM 1806 C C . LYS A 1 239 ? -16.240 4.793 -39.409 1.00 24.90 223 LYS A C 1
ATOM 1807 O O . LYS A 1 239 ? -17.345 4.818 -38.867 1.00 22.71 223 LYS A O 1
ATOM 1813 N N . VAL A 1 240 ? -15.506 3.694 -39.495 1.00 22.45 224 VAL A N 1
ATOM 1814 C CA . VAL A 1 240 ? -16.007 2.427 -38.995 1.00 22.50 224 VAL A CA 1
ATOM 1815 C C . VAL A 1 240 ? -15.155 1.987 -37.812 1.00 20.81 224 VAL A C 1
ATOM 1816 O O . VAL A 1 240 ? -13.937 2.109 -37.836 1.00 22.13 224 VAL A O 1
ATOM 1820 N N . GLY A 1 241 ? -15.783 1.430 -36.786 1.00 20.71 225 GLY A N 1
ATOM 1821 C CA . GLY A 1 241 ? -15.021 1.142 -35.591 1.00 21.29 225 GLY A CA 1
ATOM 1822 C C . GLY A 1 241 ? -15.477 -0.156 -35.013 1.00 20.99 225 GLY A C 1
ATOM 1823 O O . GLY A 1 241 ? -16.546 -0.659 -35.361 1.00 20.78 225 GLY A O 1
ATOM 1824 N N . CYS A 1 242 ? -14.644 -0.728 -34.154 1.00 22.48 226 CYS A N 1
ATOM 1825 C CA . CYS A 1 242 ? -15.087 -1.923 -33.451 1.00 19.75 226 CYS A CA 1
ATOM 1826 C C . CYS A 1 242 ? -15.630 -1.463 -32.115 1.00 18.78 226 CYS A C 1
ATOM 1827 O O . CYS A 1 242 ? -15.488 -0.296 -31.769 1.00 20.62 226 CYS A O 1
ATOM 1830 N N . MET A 1 243 ? -16.224 -2.379 -31.357 1.00 18.02 227 MET A N 1
ATOM 1831 C CA . MET A 1 243 ? -16.726 -2.079 -30.026 1.00 20.42 227 MET A CA 1
ATOM 1832 C C . MET A 1 243 ? -16.309 -3.243 -29.128 1.00 20.99 227 MET A C 1
ATOM 1833 O O . MET A 1 243 ? -16.722 -4.382 -29.356 1.00 20.45 227 MET A O 1
ATOM 1838 N N . VAL A 1 244 ? -15.454 -2.987 -28.150 1.00 23.94 228 VAL A N 1
ATOM 1839 C CA . VAL A 1 244 ? -15.017 -4.036 -27.227 1.00 20.49 228 VAL A CA 1
ATOM 1840 C C . VAL A 1 244 ? -15.255 -3.677 -25.760 1.00 22.43 228 VAL A C 1
ATOM 1841 O O . VAL A 1 244 ? -15.460 -2.536 -25.426 1.00 22.11 228 VAL A O 1
ATOM 1845 N N . LEU A 1 245 ? -15.225 -4.677 -24.897 1.00 22.40 229 LEU A N 1
ATOM 1846 C CA . LEU A 1 245 ? -15.302 -4.451 -23.461 1.00 27.46 229 LEU A CA 1
ATOM 1847 C C . LEU A 1 245 ? -13.923 -4.063 -22.962 1.00 27.34 229 LEU A C 1
ATOM 1848 O O . LEU A 1 245 ? -12.952 -4.784 -23.190 1.00 29.11 229 LEU A O 1
ATOM 1853 N N . ALA A 1 246 ? -13.828 -2.904 -22.321 1.00 23.92 230 ALA A N 1
ATOM 1854 C CA . ALA A 1 246 ? -12.577 -2.491 -21.710 1.00 22.08 230 ALA A CA 1
ATOM 1855 C C . ALA A 1 246 ? -12.586 -2.886 -20.244 1.00 25.86 230 ALA A C 1
ATOM 1856 O O . ALA A 1 246 ? -13.514 -2.546 -19.505 1.00 22.97 230 ALA A O 1
ATOM 1858 N N . MET A 1 247 ? -11.582 -3.658 -19.834 1.00 20.86 231 MET A N 1
ATOM 1859 C CA . MET A 1 247 ? -11.465 -4.038 -18.439 1.00 21.45 231 MET A CA 1
ATOM 1860 C C . MET A 1 247 ? -10.008 -4.101 -17.993 1.00 20.55 231 MET A C 1
ATOM 1861 O O . MET A 1 247 ? -9.401 -5.172 -18.041 1.00 19.56 231 MET A O 1
ATOM 1866 N N . PRO A 1 248 ? -9.439 -2.955 -17.596 1.00 19.22 232 PRO A N 1
ATOM 1867 C CA . PRO A 1 248 ? -8.025 -2.967 -17.202 1.00 19.96 232 PRO A CA 1
ATOM 1868 C C . PRO A 1 248 ? -7.846 -3.878 -15.999 1.00 18.10 232 PRO A C 1
ATOM 1869 O O . PRO A 1 248 ? -8.699 -3.897 -15.123 1.00 17.92 232 PRO A O 1
ATOM 1873 N N . ALA A 1 249 ? -6.770 -4.651 -15.978 1.00 19.71 233 ALA A N 1
ATOM 1874 C CA . ALA A 1 249 ? -6.531 -5.572 -14.877 1.00 18.71 233 ALA A CA 1
ATOM 1875 C C . ALA A 1 249 ? -5.269 -5.171 -14.102 1.00 16.30 233 ALA A C 1
ATOM 1876 O O . ALA A 1 249 ? -4.307 -4.666 -14.691 1.00 16.40 233 ALA A O 1
ATOM 1878 N N . TYR A 1 250 ? -5.288 -5.389 -12.789 1.00 17.80 234 TYR A N 1
ATOM 1879 C CA . TYR A 1 250 ? -4.190 -5.017 -11.896 1.00 14.62 234 TYR A CA 1
ATOM 1880 C C . TYR A 1 250 ? -3.762 -6.246 -11.121 1.00 19.48 234 TYR A C 1
ATOM 1881 O O . TYR A 1 250 ? -4.605 -7.034 -10.735 1.00 18.94 234 TYR A O 1
ATOM 1890 N N . PRO A 1 251 ? -2.453 -6.406 -10.847 1.00 16.59 235 PRO A N 1
ATOM 1891 C CA . PRO A 1 251 ? -2.087 -7.539 -9.993 1.00 17.01 235 PRO A CA 1
ATOM 1892 C C . PRO A 1 251 ? -2.346 -7.216 -8.524 1.00 17.30 235 PRO A C 1
ATOM 1893 O O . PRO A 1 251 ? -2.138 -6.072 -8.122 1.00 18.71 235 PRO A O 1
ATOM 1897 N N . MET A 1 252 ? -2.772 -8.199 -7.734 1.00 16.71 236 MET A N 1
ATOM 1898 C CA . MET A 1 252 ? -3.016 -7.963 -6.310 1.00 18.29 236 MET A CA 1
ATOM 1899 C C . MET A 1 252 ? -1.721 -7.610 -5.556 1.00 22.03 236 MET A C 1
ATOM 1900 O O . MET A 1 252 ? -1.743 -6.864 -4.566 1.00 19.15 236 MET A O 1
ATOM 1905 N N . THR A 1 253 ? -0.609 -8.182 -6.006 1.00 15.84 237 THR A N 1
ATOM 1906 C CA . THR A 1 253 ? 0.714 -7.925 -5.402 1.00 20.49 237 THR A CA 1
ATOM 1907 C C . THR A 1 253 ? 1.771 -7.801 -6.498 1.00 19.93 237 THR A C 1
ATOM 1908 O O . THR A 1 253 ? 1.528 -8.240 -7.620 1.00 18.30 237 THR A O 1
ATOM 1912 N N . PRO A 1 254 ? 2.951 -7.213 -6.173 1.00 16.06 238 PRO A N 1
ATOM 1913 C CA . PRO A 1 254 ? 4.110 -7.128 -7.073 1.00 17.15 238 PRO A CA 1
ATOM 1914 C C . PRO A 1 254 ? 4.787 -8.464 -7.384 1.00 19.05 238 PRO A C 1
ATOM 1915 O O . PRO A 1 254 ? 5.831 -8.453 -8.035 1.00 16.28 238 PRO A O 1
ATOM 1919 N N . ASN A 1 255 ? 4.317 -9.557 -6.794 1.00 18.07 239 ASN A N 1
ATOM 1920 C CA . ASN A 1 255 ? 4.822 -10.876 -7.150 1.00 19.02 239 ASN A CA 1
ATOM 1921 C C . ASN A 1 255 ? 4.788 -11.034 -8.680 1.00 20.20 239 ASN A C 1
ATOM 1922 O O . ASN A 1 255 ? 3.742 -10.880 -9.290 1.00 18.81 239 ASN A O 1
ATOM 1927 N N . PRO A 1 256 ? 5.939 -11.337 -9.306 1.00 17.95 240 PRO A N 1
ATOM 1928 C CA . PRO A 1 256 ? 5.898 -11.416 -10.778 1.00 20.01 240 PRO A CA 1
ATOM 1929 C C . PRO A 1 256 ? 4.949 -12.495 -11.281 1.00 19.24 240 PRO A C 1
ATOM 1930 O O . PRO A 1 256 ? 4.431 -12.376 -12.391 1.00 18.28 240 PRO A O 1
ATOM 1934 N N . LYS A 1 257 ? 4.707 -13.528 -10.479 1.00 19.50 241 LYS A N 1
ATOM 1935 C CA . LYS A 1 257 ? 3.696 -14.515 -10.842 1.00 20.16 241 LYS A CA 1
ATOM 1936 C C . LYS A 1 257 ? 2.320 -13.862 -11.008 1.00 21.06 241 LYS A C 1
ATOM 1937 O O . LYS A 1 257 ? 1.588 -14.194 -11.933 1.00 21.86 241 LYS A O 1
ATOM 1943 N N . ASP A 1 258 ? 1.977 -12.934 -10.111 1.00 19.70 242 ASP A N 1
ATOM 1944 C CA . ASP A 1 258 ? 0.709 -12.198 -10.212 1.00 19.14 242 ASP A CA 1
ATOM 1945 C C . ASP A 1 258 ? 0.693 -11.255 -11.410 1.00 18.20 242 ASP A C 1
ATOM 1946 O O . ASP A 1 258 ? -0.343 -11.087 -12.060 1.00 19.26 242 ASP A O 1
ATOM 1951 N N . VAL A 1 259 ? 1.827 -10.610 -11.670 1.00 15.99 243 VAL A N 1
ATOM 1952 C CA . VAL A 1 259 ? 1.949 -9.693 -12.806 1.00 17.76 243 VAL A CA 1
ATOM 1953 C C . VAL A 1 259 ? 1.750 -10.460 -14.124 1.00 20.92 243 VAL A C 1
ATOM 1954 O O . VAL A 1 259 ? 1.006 -10.021 -15.025 1.00 19.89 243 VAL A O 1
ATOM 1958 N N . TRP A 1 260 ? 2.381 -11.624 -14.221 1.00 19.10 244 TRP A N 1
ATOM 1959 C CA . TRP A 1 260 ? 2.179 -12.476 -15.385 1.00 19.25 244 TRP A CA 1
ATOM 1960 C C . TRP A 1 260 ? 0.735 -12.991 -15.478 1.00 20.58 244 TRP A C 1
ATOM 1961 O O . TRP A 1 260 ? 0.171 -13.005 -16.566 1.00 19.72 244 TRP A O 1
ATOM 1972 N N . ALA A 1 261 ? 0.139 -13.405 -14.354 1.00 20.64 245 ALA A N 1
ATOM 1973 C CA . ALA A 1 261 ? -1.268 -13.830 -14.363 1.00 24.08 245 ALA A CA 1
ATOM 1974 C C . ALA A 1 261 ? -2.173 -12.716 -14.893 1.00 22.09 245 ALA A C 1
ATOM 1975 O O . ALA A 1 261 ? -3.126 -12.960 -15.641 1.00 22.49 245 ALA A O 1
ATOM 1977 N N . THR A 1 262 ? -1.852 -11.489 -14.505 1.00 19.64 246 THR A N 1
ATOM 1978 C CA . THR A 1 262 ? -2.605 -10.323 -14.935 1.00 21.22 246 THR A CA 1
ATOM 1979 C C . THR A 1 262 ? -2.461 -10.104 -16.451 1.00 22.54 246 THR A C 1
ATOM 1980 O O . THR A 1 262 ? -3.458 -9.866 -17.158 1.00 23.37 246 THR A O 1
ATOM 1984 N N . HIS A 1 263 ? -1.229 -10.211 -16.944 1.00 20.12 247 HIS A N 1
ATOM 1985 C CA . HIS A 1 263 ? -0.951 -10.130 -18.384 1.00 20.67 247 HIS A CA 1
ATOM 1986 C C . HIS A 1 263 ? -1.757 -11.169 -19.180 1.00 22.93 247 HIS A C 1
ATOM 1987 O O . HIS A 1 263 ? -2.422 -10.852 -20.200 1.00 22.26 247 HIS A O 1
ATOM 1994 N N . GLU A 1 264 ? -1.695 -12.412 -18.712 1.00 20.47 248 GLU A N 1
ATOM 1995 C CA . GLU A 1 264 ? -2.452 -13.506 -19.323 1.00 27.98 248 GLU A CA 1
ATOM 1996 C C . GLU A 1 264 ? -3.941 -13.192 -19.355 1.00 25.82 248 GLU A C 1
ATOM 1997 O O . GLU A 1 264 ? -4.621 -13.362 -20.382 1.00 25.31 248 GLU A O 1
ATOM 2003 N N . TYR A 1 265 ? -4.463 -12.734 -18.225 1.00 24.89 249 TYR A N 1
ATOM 2004 C CA . TYR A 1 265 ? -5.863 -12.370 -18.178 1.00 21.12 249 TYR A CA 1
ATOM 2005 C C . TYR A 1 265 ? -6.211 -11.341 -19.257 1.00 23.05 249 TYR A C 1
ATOM 2006 O O . TYR A 1 265 ? -7.199 -11.493 -19.983 1.00 23.41 249 TYR A O 1
ATOM 2015 N N . GLU A 1 266 ? -5.408 -10.289 -19.363 1.00 23.71 250 GLU A N 1
ATOM 2016 C CA . GLU A 1 266 ? -5.713 -9.235 -20.334 1.00 21.65 250 GLU A CA 1
ATOM 2017 C C . GLU A 1 266 ? -5.647 -9.714 -21.782 1.00 22.65 250 GLU A C 1
ATOM 2018 O O . GLU A 1 266 ? -6.331 -9.163 -22.644 1.00 20.87 250 GLU A O 1
ATOM 2024 N N . ASN A 1 267 ? -4.824 -10.722 -22.060 1.00 19.93 251 ASN A N 1
ATOM 2025 C CA . ASN A 1 267 ? -4.794 -11.254 -23.427 1.00 21.56 251 ASN A CA 1
ATOM 2026 C C . ASN A 1 267 ? -6.105 -11.881 -23.906 1.00 19.64 251 ASN A C 1
ATOM 2027 O O . ASN A 1 267 ? -6.396 -11.876 -25.117 1.00 21.81 251 ASN A O 1
ATOM 2032 N N . LEU A 1 268 ? -6.869 -12.464 -22.979 1.00 21.69 252 LEU A N 1
ATOM 2033 C CA . LEU A 1 268 ? -8.181 -13.019 -23.325 1.00 22.73 252 LEU A CA 1
ATOM 2034 C C . LEU A 1 268 ? -9.008 -11.975 -24.044 1.00 25.84 252 LEU A C 1
ATOM 2035 O O . LEU A 1 268 ? -9.792 -12.285 -24.952 1.00 25.85 252 LEU A O 1
ATOM 2040 N N . ASN A 1 269 ? -8.885 -10.742 -23.577 1.00 21.85 253 ASN A N 1
ATOM 2041 C CA . ASN A 1 269 ? -9.650 -9.644 -24.141 1.00 26.55 253 ASN A CA 1
ATOM 2042 C C . ASN A 1 269 ? -8.967 -9.045 -25.369 1.00 26.08 253 ASN A C 1
ATOM 2043 O O . ASN A 1 269 ? -9.619 -8.739 -26.375 1.00 23.09 253 ASN A O 1
ATOM 2048 N N . TYR A 1 270 ? -7.645 -8.889 -25.278 1.00 20.08 254 TYR A N 1
ATOM 2049 C CA . TYR A 1 270 ? -6.864 -8.268 -26.348 1.00 20.42 254 TYR A CA 1
ATOM 2050 C C . TYR A 1 270 ? -6.915 -9.043 -27.645 1.00 17.97 254 TYR A C 1
ATOM 2051 O O . TYR A 1 270 ? -6.691 -8.484 -28.712 1.00 18.50 254 TYR A O 1
ATOM 2060 N N . LEU A 1 271 ? -7.141 -10.340 -27.579 1.00 17.88 255 LEU A N 1
ATOM 2061 C CA . LEU A 1 271 ? -7.163 -11.134 -28.799 1.00 21.19 255 LEU A CA 1
ATOM 2062 C C . LEU A 1 271 ? -8.069 -10.513 -29.869 1.00 22.71 255 LEU A C 1
ATOM 2063 O O . LEU A 1 271 ? -7.662 -10.341 -31.003 1.00 19.50 255 LEU A O 1
ATOM 2068 N N . PHE A 1 272 ? -9.284 -10.160 -29.476 1.00 20.09 256 PHE A N 1
ATOM 2069 C CA . PHE A 1 272 ? -10.288 -9.690 -30.421 1.00 21.97 256 PHE A CA 1
ATOM 2070 C C . PHE A 1 272 ? -9.997 -8.284 -30.927 1.00 21.95 256 PHE A C 1
ATOM 2071 O O . PHE A 1 272 ? -10.049 -8.031 -32.130 1.00 18.03 256 PHE A O 1
ATOM 2079 N N . SER A 1 273 ? -9.651 -7.377 -30.022 1.00 21.51 257 SER A N 1
ATOM 2080 C CA . SER A 1 273 ? -9.269 -6.041 -30.458 1.00 20.35 257 SER A CA 1
ATOM 2081 C C . SER A 1 273 ? -8.047 -6.080 -31.378 1.00 19.86 257 SER A C 1
ATOM 2082 O O . SER A 1 273 ? -7.957 -5.290 -32.315 1.00 20.41 257 SER A O 1
ATOM 2085 N N . ASP A 1 274 ? -7.124 -7.006 -31.115 1.00 18.02 258 ASP A N 1
ATOM 2086 C CA . ASP A 1 274 ? -5.948 -7.190 -31.960 1.00 18.50 258 ASP A CA 1
ATOM 2087 C C . ASP A 1 274 ? -6.354 -7.581 -33.375 1.00 19.28 258 ASP A C 1
ATOM 2088 O O . ASP A 1 274 ? -5.827 -7.037 -34.339 1.00 19.46 258 ASP A O 1
ATOM 2093 N N . VAL A 1 275 ? -7.259 -8.541 -33.517 1.00 19.00 259 VAL A N 1
ATOM 2094 C CA . VAL A 1 275 ? -7.722 -8.829 -34.883 1.00 18.96 259 VAL A CA 1
ATOM 2095 C C . VAL A 1 275 ? -8.374 -7.584 -35.501 1.00 20.76 259 VAL A C 1
ATOM 2096 O O . VAL A 1 275 ? -8.051 -7.223 -36.637 1.00 21.50 259 VAL A O 1
ATOM 2100 N N . HIS A 1 276 ? -9.276 -6.923 -34.767 1.00 20.80 260 HIS A N 1
ATOM 2101 C CA . HIS A 1 276 ? -9.983 -5.742 -35.313 1.00 22.60 260 HIS A CA 1
ATOM 2102 C C . HIS A 1 276 ? -9.032 -4.669 -35.856 1.00 21.40 260 HIS A C 1
ATOM 2103 O O . HIS A 1 276 ? -9.245 -4.117 -36.937 1.00 17.33 260 HIS A O 1
ATOM 2110 N N . VAL A 1 277 ? -8.068 -4.288 -35.023 1.00 18.86 261 VAL A N 1
ATOM 2111 C CA . VAL A 1 277 ? -7.130 -3.209 -35.319 1.00 19.36 261 VAL A CA 1
ATOM 2112 C C . VAL A 1 277 ? -5.883 -3.577 -36.141 1.00 20.85 261 VAL A C 1
ATOM 2113 O O . VAL A 1 277 ? -5.504 -2.883 -37.084 1.00 19.65 261 VAL A O 1
ATOM 2117 N N . ARG A 1 278 ? -5.215 -4.641 -35.720 1.00 21.70 262 ARG A N 1
ATOM 2118 C CA . ARG A 1 278 ? -3.970 -5.084 -36.345 1.00 19.94 262 ARG A CA 1
ATOM 2119 C C . ARG A 1 278 ? -4.172 -5.966 -37.575 1.00 21.14 262 ARG A C 1
ATOM 2120 O O . ARG A 1 278 ? -3.308 -6.015 -38.443 1.00 21.48 262 ARG A O 1
ATOM 2128 N N . GLY A 1 279 ? -5.303 -6.671 -37.631 1.00 23.60 263 GLY A N 1
ATOM 2129 C CA . GLY A 1 279 ? -5.688 -7.416 -38.826 1.00 21.32 263 GLY A CA 1
ATOM 2130 C C . GLY A 1 279 ? -5.254 -8.872 -38.917 1.00 23.28 263 GLY A C 1
ATOM 2131 O O . GLY A 1 279 ? -5.357 -9.492 -39.984 1.00 22.51 263 GLY A O 1
ATOM 2132 N N . TYR A 1 280 ? -4.751 -9.424 -37.816 1.00 21.94 264 TYR A N 1
ATOM 2133 C CA . TYR A 1 280 ? -4.342 -10.827 -37.796 1.00 20.31 264 TYR A CA 1
ATOM 2134 C C . TYR A 1 280 ? -4.440 -11.376 -36.385 1.00 22.84 264 TYR A C 1
ATOM 2135 O O . TYR A 1 280 ? -4.367 -10.617 -35.426 1.00 19.78 264 TYR A O 1
ATOM 2144 N N . TYR A 1 281 ? -4.626 -12.687 -36.263 1.00 21.06 265 TYR A N 1
ATOM 2145 C CA . TYR A 1 281 ? -4.665 -13.313 -34.950 1.00 22.28 265 TYR A CA 1
ATOM 2146 C C . TYR A 1 281 ? -3.276 -13.153 -34.338 1.00 22.98 265 TYR A C 1
ATOM 2147 O O . TYR A 1 281 ? -2.264 -13.446 -34.991 1.00 19.83 265 TYR A O 1
ATOM 2156 N N . PRO A 1 282 ? -3.223 -12.638 -33.099 1.00 21.85 266 PRO A N 1
ATOM 2157 C CA . PRO A 1 282 ? -1.966 -12.208 -32.472 1.00 19.63 266 PRO A CA 1
ATOM 2158 C C . PRO A 1 282 ? -1.060 -13.372 -32.101 1.00 21.40 266 PRO A C 1
ATOM 2159 O O . PRO A 1 282 ? -1.513 -14.515 -32.051 1.00 20.93 266 PRO A O 1
ATOM 2163 N N . ASN A 1 283 ? 0.205 -13.071 -31.821 1.00 22.94 267 ASN A N 1
ATOM 2164 C CA . ASN A 1 283 ? 1.206 -14.103 -31.560 1.00 25.50 267 ASN A CA 1
ATOM 2165 C C . ASN A 1 283 ? 0.875 -15.104 -30.434 1.00 22.43 267 ASN A C 1
ATOM 2166 O O . ASN A 1 283 ? 1.133 -16.293 -30.576 1.00 23.90 267 ASN A O 1
ATOM 2171 N N . TYR A 1 284 ? 0.314 -14.623 -29.328 1.00 19.72 268 TYR A N 1
ATOM 2172 C CA . TYR A 1 284 ? -0.029 -15.466 -28.170 1.00 20.57 268 TYR A CA 1
ATOM 2173 C C . TYR A 1 284 ? -1.279 -16.365 -28.404 1.00 22.58 268 TYR A C 1
ATOM 2174 O O . TYR A 1 284 ? -1.578 -17.327 -27.655 1.00 22.35 268 TYR A O 1
ATOM 2183 N N . ALA A 1 285 ? -2.002 -16.055 -29.466 1.00 23.78 269 ALA A N 1
ATOM 2184 C CA . ALA A 1 285 ? -3.175 -16.843 -29.816 1.00 24.35 269 ALA A CA 1
ATOM 2185 C C . ALA A 1 285 ? -2.806 -18.290 -30.135 1.00 24.40 269 ALA A C 1
ATOM 2186 O O . ALA A 1 285 ? -3.535 -19.199 -29.772 1.00 27.38 269 ALA A O 1
ATOM 2188 N N . LYS A 1 286 ? -1.679 -18.510 -30.802 1.00 28.51 270 LYS A N 1
ATOM 2189 C CA . LYS A 1 286 ? -1.276 -19.871 -31.172 1.00 28.60 270 LYS A CA 1
ATOM 2190 C C . LYS A 1 286 ? -1.215 -20.784 -29.942 1.00 29.32 270 LYS A C 1
ATOM 2191 O O . LYS A 1 286 ? -1.838 -21.863 -29.896 1.00 27.24 270 LYS A O 1
ATOM 2197 N N . ARG A 1 287 ? -0.480 -20.331 -28.932 1.00 25.73 271 ARG A N 1
ATOM 2198 C CA . ARG A 1 287 ? -0.365 -21.072 -27.688 1.00 26.73 271 ARG A CA 1
ATOM 2199 C C . ARG A 1 287 ? -1.721 -21.258 -26.998 1.00 28.17 271 ARG A C 1
ATOM 2200 O O . ARG A 1 287 ? -2.075 -22.373 -26.570 1.00 25.65 271 ARG A O 1
ATOM 2208 N N . TYR A 1 288 ? -2.477 -20.168 -26.872 1.00 27.17 272 TYR A N 1
ATOM 2209 C CA . TYR A 1 288 ? -3.787 -20.280 -26.221 1.00 27.22 272 TYR A CA 1
ATOM 2210 C C . TYR A 1 288 ? -4.734 -21.282 -26.934 1.00 30.15 272 TYR A C 1
ATOM 2211 O O . TYR A 1 288 ? -5.434 -22.078 -26.293 1.00 27.98 272 TYR A O 1
ATOM 2220 N N . PHE A 1 289 ? -4.735 -21.246 -28.262 1.00 27.06 273 PHE A N 1
ATOM 2221 C CA . PHE A 1 289 ? -5.588 -22.121 -29.060 1.00 32.06 273 PHE A CA 1
ATOM 2222 C C . PHE A 1 289 ? -5.177 -23.572 -28.917 1.00 32.46 273 PHE A C 1
ATOM 2223 O O . PHE A 1 289 ? -6.037 -24.449 -28.797 1.00 31.79 273 PHE A O 1
ATOM 2231 N N . LYS A 1 290 ? -3.868 -23.823 -28.933 1.00 28.70 274 LYS A N 1
ATOM 2232 C CA . LYS A 1 290 ? -3.369 -25.189 -28.797 1.00 30.78 274 LYS A CA 1
ATOM 2233 C C . LYS A 1 290 ? -3.704 -25.762 -27.428 1.00 35.79 274 LYS A C 1
ATOM 2234 O O . LYS A 1 290 ? -4.092 -26.927 -27.311 1.00 39.57 274 LYS A O 1
ATOM 2240 N N . GLU A 1 291 ? -3.568 -24.939 -26.392 1.00 32.74 275 GLU A N 1
ATOM 2241 C CA . GLU A 1 291 ? -3.892 -25.385 -25.039 1.00 33.27 275 GLU A CA 1
ATOM 2242 C C . GLU A 1 291 ? -5.393 -25.666 -24.839 1.00 39.74 275 GLU A C 1
ATOM 2243 O O . GLU A 1 291 ? -5.776 -26.495 -24.004 1.00 39.32 275 GLU A O 1
ATOM 2249 N N . ASN A 1 292 ? -6.227 -24.930 -25.572 1.00 32.46 276 ASN A N 1
ATOM 2250 C CA . ASN A 1 292 ? -7.685 -25.036 -25.494 1.00 33.34 276 ASN A CA 1
ATOM 2251 C C . ASN A 1 292 ? -8.427 -25.839 -26.577 1.00 37.62 276 ASN A C 1
ATOM 2252 O O . ASN A 1 292 ? -9.663 -25.799 -26.649 1.00 37.05 276 ASN A O 1
ATOM 2257 N N . ASP A 1 293 ? -7.680 -26.513 -27.447 1.00 33.42 277 ASP A N 1
ATOM 2258 C CA . ASP A 1 293 ? -8.277 -27.277 -28.542 1.00 39.27 277 ASP A CA 1
ATOM 2259 C C . ASP A 1 293 ? -9.067 -26.386 -29.490 1.00 37.58 277 ASP A C 1
ATOM 2260 O O . ASP A 1 293 ? -10.207 -26.686 -29.852 1.00 37.04 277 ASP A O 1
ATOM 2265 N N . ILE A 1 294 ? -8.445 -25.286 -29.888 1.00 33.30 278 ILE A N 1
ATOM 2266 C CA . ILE A 1 294 ? -9.042 -24.373 -30.838 1.00 33.78 278 ILE A CA 1
ATOM 2267 C C . ILE A 1 294 ? -8.229 -24.341 -32.112 1.00 34.66 278 ILE A C 1
ATOM 2268 O O . ILE A 1 294 ? -7.015 -24.077 -32.097 1.00 35.16 278 ILE A O 1
ATOM 2273 N N . ASN A 1 295 ? -8.889 -24.640 -33.220 1.00 30.37 279 ASN A N 1
ATOM 2274 C CA . ASN A 1 295 ? -8.264 -24.478 -34.515 1.00 32.39 279 ASN A CA 1
ATOM 2275 C C . ASN A 1 295 ? -9.247 -23.769 -35.425 1.00 37.10 279 ASN A C 1
ATOM 2276 O O . ASN A 1 295 ? -10.302 -24.319 -35.762 1.00 34.10 279 ASN A O 1
ATOM 2281 N N . ILE A 1 296 ? -8.912 -22.546 -35.821 1.00 32.72 280 ILE A N 1
ATOM 2282 C CA . ILE A 1 296 ? -9.847 -21.764 -36.612 1.00 33.41 280 ILE A CA 1
ATOM 2283 C C . ILE A 1 296 ? -9.831 -22.243 -38.056 1.00 30.97 280 ILE A C 1
ATOM 2284 O O . ILE A 1 296 ? -8.767 -22.406 -38.641 1.00 33.51 280 ILE A O 1
ATOM 2289 N N . GLU A 1 297 ? -11.008 -22.443 -38.637 1.00 33.19 281 GLU A N 1
ATOM 2290 C CA . GLU A 1 297 ? -11.069 -22.779 -40.054 1.00 31.60 281 GLU A CA 1
ATOM 2291 C C . GLU A 1 297 ? -11.218 -21.498 -40.859 1.00 27.19 281 GLU A C 1
ATOM 2292 O O . GLU A 1 297 ? -12.244 -20.823 -40.790 1.00 27.36 281 GLU A O 1
ATOM 2298 N N . PHE A 1 298 ? -10.166 -21.170 -41.605 1.00 25.39 282 PHE A N 1
ATOM 2299 C CA . PHE A 1 298 ? -10.117 -20.001 -42.473 1.00 24.92 282 PHE A CA 1
ATOM 2300 C C . PHE A 1 298 ? -10.611 -20.373 -43.867 1.00 30.07 282 PHE A C 1
ATOM 2301 O O . PHE A 1 298 ? -10.165 -21.373 -44.437 1.00 26.06 282 PHE A O 1
ATOM 2309 N N . ALA A 1 299 ? -11.516 -19.573 -44.423 1.00 27.46 283 ALA A N 1
ATOM 2310 C CA . ALA A 1 299 ? -11.737 -19.613 -45.857 1.00 28.99 283 ALA A CA 1
ATOM 2311 C C . ALA A 1 299 ? -10.509 -19.000 -46.526 1.00 27.92 283 ALA A C 1
ATOM 2312 O O . ALA A 1 299 ? -9.743 -18.277 -45.884 1.00 29.11 283 ALA A O 1
ATOM 2314 N N . ALA A 1 300 ? -10.319 -19.291 -47.809 1.00 29.18 284 ALA A N 1
ATOM 2315 C CA . ALA A 1 300 ? -9.126 -18.864 -48.537 1.00 29.98 284 ALA A CA 1
ATOM 2316 C C . ALA A 1 300 ? -8.901 -17.348 -48.516 1.00 30.18 284 ALA A C 1
ATOM 2317 O O . ALA A 1 300 ? -7.763 -16.895 -48.468 1.00 30.95 284 ALA A O 1
ATOM 2319 N N . GLU A 1 301 ? -9.978 -16.565 -48.553 1.00 30.73 285 GLU A N 1
ATOM 2320 C CA . GLU A 1 301 ? -9.838 -15.105 -48.592 1.00 33.22 285 GLU A CA 1
ATOM 2321 C C . GLU A 1 301 ? -9.862 -14.448 -47.202 1.00 26.97 285 GLU A C 1
ATOM 2322 O O . GLU A 1 301 ? -9.683 -13.241 -47.086 1.00 26.11 285 GLU A O 1
ATOM 2328 N N . ASP A 1 302 ? -10.077 -15.239 -46.160 1.00 23.13 286 ASP A N 1
ATOM 2329 C CA . ASP A 1 302 ? -10.226 -14.686 -44.809 1.00 24.31 286 ASP A CA 1
ATOM 2330 C C . ASP A 1 302 ? -9.036 -13.863 -44.315 1.00 25.27 286 ASP A C 1
ATOM 2331 O O . ASP A 1 302 ? -9.196 -12.702 -43.931 1.00 25.10 286 ASP A O 1
ATOM 2336 N N . ALA A 1 303 ? -7.842 -14.458 -44.327 1.00 27.93 287 ALA A N 1
ATOM 2337 C CA . ALA A 1 303 ? -6.664 -13.810 -43.742 1.00 26.66 287 ALA A CA 1
ATOM 2338 C C . ALA A 1 303 ? -6.398 -12.458 -44.398 1.00 27.55 287 ALA A C 1
ATOM 2339 O O . ALA A 1 303 ? -6.109 -11.473 -43.722 1.00 22.92 287 ALA A O 1
ATOM 2341 N N . GLU A 1 304 ? -6.537 -12.399 -45.719 1.00 29.21 288 GLU A N 1
ATOM 2342 C CA . GLU A 1 304 ? -6.257 -11.158 -46.435 1.00 28.08 288 GLU A CA 1
ATOM 2343 C C . GLU A 1 304 ? -7.329 -10.110 -46.192 1.00 27.34 288 GLU A C 1
ATOM 2344 O O . GLU A 1 304 ? -7.043 -8.917 -46.166 1.00 29.23 288 GLU A O 1
ATOM 2350 N N . LEU A 1 305 ? -8.563 -10.556 -46.022 1.00 26.56 289 LEU A N 1
ATOM 2351 C CA . LEU A 1 305 ? -9.661 -9.669 -45.697 1.00 25.89 289 LEU A CA 1
ATOM 2352 C C . LEU A 1 305 ? -9.439 -9.034 -44.330 1.00 23.75 289 LEU A C 1
ATOM 2353 O O . LEU A 1 305 ? -9.567 -7.837 -44.166 1.00 23.41 289 LEU A O 1
ATOM 2358 N N . LEU A 1 306 ? -9.111 -9.863 -43.351 1.00 20.46 290 LEU A N 1
ATOM 2359 C CA . LEU A 1 306 ? -8.822 -9.377 -42.009 1.00 21.52 290 LEU A CA 1
ATOM 2360 C C . LEU A 1 306 ? -7.646 -8.398 -42.029 1.00 22.05 290 LEU A C 1
ATOM 2361 O O . LEU A 1 306 ? -7.679 -7.357 -41.364 1.00 17.62 290 LEU A O 1
ATOM 2366 N N . LYS A 1 307 ? -6.622 -8.722 -42.814 0.94 23.10 291 LYS A N 1
ATOM 2367 C CA . LYS A 1 307 ? -5.390 -7.934 -42.806 0.94 22.51 291 LYS A CA 1
ATOM 2368 C C . LYS A 1 307 ? -5.613 -6.577 -43.466 0.94 26.42 291 LYS A C 1
ATOM 2369 O O . LYS A 1 307 ? -5.142 -5.544 -42.975 0.94 21.28 291 LYS A O 1
ATOM 2375 N N . ASN A 1 308 ? -6.333 -6.594 -44.589 1.00 25.32 292 ASN A N 1
ATOM 2376 C CA . ASN A 1 308 ? -6.513 -5.401 -45.420 1.00 26.90 292 ASN A CA 1
ATOM 2377 C C . ASN A 1 308 ? -7.605 -4.455 -44.956 1.00 24.15 292 ASN A C 1
ATOM 2378 O O . ASN A 1 308 ? -7.560 -3.263 -45.269 1.00 23.44 292 ASN A O 1
ATOM 2383 N N . TYR A 1 309 ? -8.612 -4.982 -44.265 1.00 22.15 293 TYR A N 1
ATOM 2384 C CA . TYR A 1 309 ? -9.665 -4.112 -43.757 1.00 22.64 293 TYR A CA 1
ATOM 2385 C C . TYR A 1 309 ? -9.798 -4.149 -42.231 1.00 22.95 293 TYR A C 1
ATOM 2386 O O . TYR A 1 309 ? -10.569 -4.945 -41.670 1.00 20.70 293 TYR A O 1
ATOM 2395 N N . THR A 1 310 ? -9.176 -3.162 -41.595 1.00 20.83 294 THR A N 1
ATOM 2396 C CA . THR A 1 310 ? -9.121 -3.067 -40.145 1.00 21.95 294 THR A CA 1
ATOM 2397 C C . THR A 1 310 ? -9.842 -1.778 -39.784 1.00 23.59 294 THR A C 1
ATOM 2398 O O . THR A 1 310 ? -10.005 -0.907 -40.636 1.00 21.28 294 THR A O 1
ATOM 2402 N N . VAL A 1 311 ? -10.300 -1.655 -38.552 1.00 21.28 295 VAL A N 1
ATOM 2403 C CA . VAL A 1 311 ? -11.147 -0.542 -38.165 1.00 20.18 295 VAL A CA 1
ATOM 2404 C C . VAL A 1 311 ? -10.445 0.816 -38.173 1.00 23.16 295 VAL A C 1
ATOM 2405 O O . VAL A 1 311 ? -9.241 0.890 -38.013 1.00 22.85 295 VAL A O 1
ATOM 2409 N N . ASP A 1 312 ? -11.225 1.881 -38.357 1.00 24.89 296 ASP A N 1
ATOM 2410 C CA . ASP A 1 312 ? -10.716 3.255 -38.300 1.00 26.28 296 ASP A CA 1
ATOM 2411 C C . ASP A 1 312 ? -10.547 3.713 -36.849 1.00 23.51 296 ASP A C 1
ATOM 2412 O O . ASP A 1 312 ? -9.704 4.561 -36.548 1.00 25.95 296 ASP A O 1
ATOM 2417 N N . PHE A 1 313 ? -11.368 3.160 -35.966 1.00 21.13 297 PHE A N 1
ATOM 2418 C CA . PHE A 1 313 ? -11.308 3.499 -34.550 1.00 21.97 297 PHE A CA 1
ATOM 2419 C C . PHE A 1 313 ? -11.793 2.369 -33.645 1.00 19.35 297 PHE A C 1
ATOM 2420 O O . PHE A 1 313 ? -12.474 1.430 -34.080 1.00 21.04 297 PHE A O 1
ATOM 2428 N N . LEU A 1 314 ? -11.384 2.445 -32.382 1.00 20.06 298 LEU A N 1
ATOM 2429 C CA . LEU A 1 314 ? -11.800 1.463 -31.401 1.00 19.72 298 LEU A CA 1
ATOM 2430 C C . LEU A 1 314 ? -12.723 2.138 -30.398 1.00 20.91 298 LEU A C 1
ATOM 2431 O O . LEU A 1 314 ? -12.377 3.165 -29.809 1.00 22.81 298 LEU A O 1
ATOM 2436 N N . SER A 1 315 ? -13.907 1.569 -30.223 1.00 19.13 299 SER A N 1
ATOM 2437 C CA . SER A 1 315 ? -14.838 2.067 -29.229 1.00 18.70 299 SER A CA 1
ATOM 2438 C C . SER A 1 315 ? -14.978 0.987 -28.163 1.00 18.37 299 SER A C 1
ATOM 2439 O O . SER A 1 315 ? -14.712 -0.185 -28.420 1.00 19.68 299 SER A O 1
ATOM 2442 N N . PHE A 1 316 ? -15.347 1.386 -26.951 1.00 18.50 300 PHE A N 1
ATOM 2443 C CA . PHE A 1 316 ? -15.460 0.426 -25.857 1.00 21.40 300 PHE A CA 1
ATOM 2444 C C . PHE A 1 316 ? -16.475 0.804 -24.796 1.00 20.35 300 PHE A C 1
ATOM 2445 O O . PHE A 1 316 ? -16.823 1.973 -24.643 1.00 18.84 300 PHE A O 1
ATOM 2453 N N . SER A 1 317 ? -16.934 -0.207 -24.064 1.00 18.28 301 SER A N 1
ATOM 2454 C CA . SER A 1 317 ? -17.653 0.045 -22.827 1.00 21.25 301 SER A CA 1
ATOM 2455 C C . SER A 1 317 ? -16.654 -0.010 -21.681 1.00 19.91 301 SER A C 1
ATOM 2456 O O . SER A 1 317 ? -15.710 -0.795 -21.718 1.00 23.78 301 SER A O 1
ATOM 2459 N N . TYR A 1 318 ? -16.854 0.842 -20.682 1.00 16.89 302 TYR A N 1
ATOM 2460 C CA . TYR A 1 318 ? -16.081 0.755 -19.451 1.00 19.95 302 TYR A CA 1
ATOM 2461 C C . TYR A 1 318 ? -16.948 1.001 -18.222 1.00 19.85 302 TYR A C 1
ATOM 2462 O O . TYR A 1 318 ? -17.653 2.004 -18.127 1.00 20.95 302 TYR A O 1
ATOM 2471 N N . TYR A 1 319 ? -16.858 0.075 -17.282 1.00 17.86 303 TYR A N 1
ATOM 2472 C CA . TYR A 1 319 ? -17.499 0.167 -15.986 1.00 18.40 303 TYR A CA 1
ATOM 2473 C C . TYR A 1 319 ? -16.499 0.114 -14.835 1.00 24.57 303 TYR A C 1
ATOM 2474 O O . TYR A 1 319 ? -16.630 0.857 -13.854 1.00 21.42 303 TYR A O 1
ATOM 2483 N N . MET A 1 320 ? -15.617 -0.879 -14.885 1.00 21.20 304 MET A N 1
ATOM 2484 C CA . MET A 1 320 ? -14.702 -1.140 -13.784 1.00 23.29 304 MET A CA 1
ATOM 2485 C C . MET A 1 320 ? -13.398 -1.809 -14.228 1.00 25.11 304 MET A C 1
ATOM 2486 O O . MET A 1 320 ? -13.266 -2.301 -15.364 1.00 22.25 304 MET A O 1
ATOM 2491 N N . SER A 1 321 ? -12.431 -1.796 -13.314 1.00 20.30 305 SER A N 1
ATOM 2492 C CA . SER A 1 321 ? -11.220 -2.591 -13.450 1.00 20.62 305 SER A CA 1
ATOM 2493 C C . SER A 1 321 ? -11.445 -3.975 -12.841 1.00 22.60 305 SER A C 1
ATOM 2494 O O . SER A 1 321 ? -12.556 -4.309 -12.428 1.00 22.34 305 SER A O 1
ATOM 2497 N N . VAL A 1 322 ? -10.395 -4.785 -12.807 1.00 17.67 306 VAL A N 1
ATOM 2498 C CA . VAL A 1 322 ? -10.441 -6.052 -12.098 1.00 19.47 306 VAL A CA 1
ATOM 2499 C C . VAL A 1 322 ? -9.059 -6.337 -11.531 1.00 22.30 306 VAL A C 1
ATOM 2500 O O . VAL A 1 322 ? -8.056 -5.879 -12.081 1.00 17.64 306 VAL A O 1
ATOM 2504 N N . THR A 1 323 ? -9.004 -7.079 -10.429 1.00 19.18 307 THR A N 1
ATOM 2505 C CA . THR A 1 323 ? -7.722 -7.413 -9.805 1.00 20.96 307 THR A CA 1
ATOM 2506 C C . THR A 1 323 ? -7.493 -8.913 -9.915 1.00 24.40 307 THR A C 1
ATOM 2507 O O . THR A 1 323 ? -8.408 -9.711 -9.702 1.00 25.64 307 THR A O 1
ATOM 2511 N N . GLN A 1 324 ? -6.265 -9.286 -10.247 1.00 20.35 308 GLN A N 1
ATOM 2512 C CA . GLN A 1 324 ? -5.909 -10.674 -10.514 1.00 23.41 308 GLN A CA 1
ATOM 2513 C C . GLN A 1 324 ? -4.787 -11.161 -9.610 1.00 22.01 308 GLN A C 1
ATOM 2514 O O . GLN A 1 324 ? -3.887 -10.402 -9.261 1.00 21.46 308 GLN A O 1
ATOM 2520 N N . SER A 1 325 ? -4.830 -12.449 -9.290 1.00 21.84 309 SER A N 1
ATOM 2521 C CA . SER A 1 325 ? -3.781 -13.113 -8.539 1.00 24.31 309 SER A CA 1
ATOM 2522 C C . SER A 1 325 ? -3.413 -14.426 -9.229 1.00 25.14 309 SER A C 1
ATOM 2523 O O . SER A 1 325 ? -4.257 -15.056 -9.846 1.00 25.59 309 SER A O 1
ATOM 2526 N N . ALA A 1 326 ? -2.147 -14.829 -9.141 1.00 23.31 310 ALA A N 1
ATOM 2527 C CA . ALA A 1 326 ? -1.764 -16.154 -9.612 1.00 25.55 310 ALA A CA 1
ATOM 2528 C C . ALA A 1 326 ? -2.371 -17.229 -8.700 1.00 29.68 310 ALA A C 1
ATOM 2529 O O . ALA A 1 326 ? -2.489 -18.390 -9.085 1.00 26.74 310 ALA A O 1
ATOM 2531 N N . LEU A 1 327 ? -2.772 -16.836 -7.500 1.00 26.86 311 LEU A N 1
ATOM 2532 C CA . LEU A 1 327 ? -3.309 -17.778 -6.527 1.00 32.09 311 LEU A CA 1
ATOM 2533 C C . LEU A 1 327 ? -4.430 -17.161 -5.704 1.00 31.12 311 LEU A C 1
ATOM 2534 O O . LEU A 1 327 ? -4.250 -16.838 -4.549 1.00 29.38 311 LEU A O 1
ATOM 2539 N N . PRO A 1 328 ? -5.585 -17.016 -6.329 1.00 32.61 312 PRO A N 1
ATOM 2540 C CA . PRO A 1 328 ? -6.760 -16.339 -5.748 1.00 33.20 312 PRO A CA 1
ATOM 2541 C C . PRO A 1 328 ? -7.244 -16.914 -4.401 1.00 34.68 312 PRO A C 1
ATOM 2542 O O . PRO A 1 328 ? -7.807 -16.172 -3.588 1.00 35.99 312 PRO A O 1
ATOM 2546 N N . THR A 1 329 ? -7.030 -18.206 -4.163 1.00 37.44 313 THR A N 1
ATOM 2547 C CA . THR A 1 329 ? -7.538 -18.845 -2.944 1.00 36.82 313 THR A CA 1
ATOM 2548 C C . THR A 1 329 ? -6.842 -18.411 -1.654 1.00 41.00 313 THR A C 1
ATOM 2549 O O . THR A 1 329 ? -7.296 -18.744 -0.559 1.00 42.09 313 THR A O 1
ATOM 2553 N N . GLN A 1 330 ? -5.741 -17.679 -1.769 1.00 35.07 314 GLN A N 1
ATOM 2554 C CA . GLN A 1 330 ? -5.119 -17.128 -0.580 1.00 36.14 314 GLN A CA 1
ATOM 2555 C C . GLN A 1 330 ? -5.987 -15.995 -0.031 1.00 33.45 314 GLN A C 1
ATOM 2556 O O . GLN A 1 330 ? -5.781 -15.531 1.089 1.00 34.11 314 GLN A O 1
ATOM 2562 N N . TYR A 1 331 ? -6.954 -15.556 -0.834 1.00 32.46 315 TYR A N 1
ATOM 2563 C CA . TYR A 1 331 ? -7.892 -14.510 -0.442 1.00 32.23 315 TYR A CA 1
ATOM 2564 C C . TYR A 1 331 ? -9.304 -15.087 -0.319 1.00 36.94 315 TYR A C 1
ATOM 2565 O O . TYR A 1 331 ? -10.208 -14.438 0.208 1.00 40.73 315 TYR A O 1
ATOM 2574 N N . GLY A 1 341 ? -10.712 -11.827 -10.037 1.00 36.70 325 GLY A N 1
ATOM 2575 C CA . GLY A 1 341 ? -11.987 -12.057 -9.375 1.00 47.63 325 GLY A CA 1
ATOM 2576 C C . GLY A 1 341 ? -11.873 -11.780 -7.887 1.00 41.11 325 GLY A C 1
ATOM 2577 O O . GLY A 1 341 ? -12.322 -12.564 -7.049 1.00 51.57 325 GLY A O 1
ATOM 2578 N N . LEU A 1 342 ? -11.277 -10.640 -7.568 1.00 39.70 326 LEU A N 1
ATOM 2579 C CA . LEU A 1 342 ? -10.916 -10.304 -6.200 1.00 35.20 326 LEU A CA 1
ATOM 2580 C C . LEU A 1 342 ? -11.335 -8.876 -5.910 1.00 31.11 326 LEU A C 1
ATOM 2581 O O . LEU A 1 342 ? -11.384 -8.043 -6.814 1.00 33.21 326 LEU A O 1
ATOM 2586 N N . VAL A 1 343 ? -11.627 -8.577 -4.654 1.00 30.20 327 VAL A N 1
ATOM 2587 C CA . VAL A 1 343 ? -12.025 -7.223 -4.317 1.00 30.41 327 VAL A CA 1
ATOM 2588 C C . VAL A 1 343 ? -10.775 -6.355 -4.232 1.00 25.90 327 VAL A C 1
ATOM 2589 O O . VAL A 1 343 ? -9.775 -6.738 -3.629 1.00 29.35 327 VAL A O 1
ATOM 2593 N N . ASN A 1 344 ? -10.822 -5.198 -4.871 1.00 24.60 328 ASN A N 1
ATOM 2594 C CA . ASN A 1 344 ? -9.733 -4.244 -4.773 1.00 23.90 328 ASN A CA 1
ATOM 2595 C C . ASN A 1 344 ? -9.926 -3.478 -3.470 1.00 22.68 328 ASN A C 1
ATOM 2596 O O . ASN A 1 344 ? -10.936 -2.797 -3.312 1.00 18.61 328 ASN A O 1
ATOM 2601 N N . PRO A 1 345 ? -8.972 -3.601 -2.524 1.00 18.95 329 PRO A N 1
ATOM 2602 C CA . PRO A 1 345 ? -9.134 -2.937 -1.228 1.00 18.21 329 PRO A CA 1
ATOM 2603 C C . PRO A 1 345 ? -9.371 -1.443 -1.340 1.00 19.89 329 PRO A C 1
ATOM 2604 O O . PRO A 1 345 ? -10.033 -0.878 -0.467 1.00 21.86 329 PRO A O 1
ATOM 2608 N N . TYR A 1 346 ? -8.842 -0.816 -2.387 1.00 18.35 330 TYR A N 1
ATOM 2609 C CA . TYR A 1 346 ? -8.769 0.641 -2.453 1.00 19.36 330 TYR A CA 1
ATOM 2610 C C . TYR A 1 346 ? -9.939 1.340 -3.168 1.00 23.80 330 TYR A C 1
ATOM 2611 O O . TYR A 1 346 ? -9.976 2.571 -3.237 1.00 23.82 330 TYR A O 1
ATOM 2620 N N . LEU A 1 347 ? -10.883 0.569 -3.699 1.00 20.25 331 LEU A N 1
ATOM 2621 C CA . LEU A 1 347 ? -11.980 1.150 -4.479 1.00 23.97 331 LEU A CA 1
ATOM 2622 C C . LEU A 1 347 ? -13.271 1.299 -3.666 1.00 26.97 331 LEU A C 1
ATOM 2623 O O . LEU A 1 347 ? -13.590 0.450 -2.837 1.00 24.72 331 LEU A O 1
ATOM 2628 N N . GLU A 1 348 ? -13.993 2.392 -3.904 1.00 27.69 332 GLU A N 1
ATOM 2629 C CA . GLU A 1 348 ? -15.347 2.564 -3.372 1.00 32.93 332 GLU A CA 1
ATOM 2630 C C . GLU A 1 348 ? -16.310 1.694 -4.166 1.00 31.35 332 GLU A C 1
ATOM 2631 O O . GLU A 1 348 ? -15.969 1.223 -5.243 1.00 29.42 332 GLU A O 1
ATOM 2637 N N . SER A 1 349 ? -17.496 1.445 -3.622 1.00 31.87 333 SER A N 1
ATOM 2638 C CA . SER A 1 349 ? -18.496 0.677 -4.358 1.00 32.50 333 SER A CA 1
ATOM 2639 C C . SER A 1 349 ? -19.848 1.395 -4.432 1.00 33.85 333 SER A C 1
ATOM 2640 O O . SER A 1 349 ? -20.183 2.199 -3.564 1.00 31.52 333 SER A O 1
ATOM 2643 N N . SER A 1 350 ? -20.602 1.119 -5.495 1.00 32.07 334 SER A N 1
ATOM 2644 C CA . SER A 1 350 ? -21.926 1.701 -5.669 1.00 36.92 334 SER A CA 1
ATOM 2645 C C . SER A 1 350 ? -22.924 1.034 -4.734 1.00 38.36 334 SER A C 1
ATOM 2646 O O . SER A 1 350 ? -22.696 -0.086 -4.268 1.00 34.33 334 SER A O 1
ATOM 2649 N N . GLU A 1 351 ? -24.031 1.732 -4.477 1.00 39.55 335 GLU A N 1
ATOM 2650 C CA . GLU A 1 351 ? -25.147 1.189 -3.710 1.00 39.04 335 GLU A CA 1
ATOM 2651 C C . GLU A 1 351 ? -25.518 -0.203 -4.225 1.00 39.81 335 GLU A C 1
ATOM 2652 O O . GLU A 1 351 ? -25.687 -1.144 -3.446 1.00 41.38 335 GLU A O 1
ATOM 2658 N N . TRP A 1 352 ? -25.619 -0.333 -5.543 1.00 37.74 336 TRP A N 1
ATOM 2659 C CA . TRP A 1 352 ? -25.978 -1.604 -6.162 1.00 38.32 336 TRP A CA 1
ATOM 2660 C C . TRP A 1 352 ? -24.933 -2.690 -5.929 1.00 42.10 336 TRP A C 1
ATOM 2661 O O . TRP A 1 352 ? -25.246 -3.882 -6.000 1.00 40.61 336 TRP A O 1
ATOM 2672 N N . GLY A 1 353 ? -23.699 -2.275 -5.634 1.00 39.10 337 GLY A N 1
ATOM 2673 C CA . GLY A 1 353 ? -22.631 -3.204 -5.296 1.00 41.91 337 GLY A CA 1
ATOM 2674 C C . GLY A 1 353 ? -21.506 -3.501 -6.288 1.00 40.10 337 GLY A C 1
ATOM 2675 O O . GLY A 1 353 ? -20.762 -4.459 -6.078 1.00 42.36 337 GLY A O 1
ATOM 2676 N N . TRP A 1 354 ? -21.371 -2.708 -7.354 1.00 35.28 338 TRP A N 1
ATOM 2677 C CA . TRP A 1 354 ? -20.164 -2.761 -8.197 1.00 34.20 338 TRP A CA 1
ATOM 2678 C C . TRP A 1 354 ? -19.090 -1.817 -7.637 1.00 36.58 338 TRP A C 1
ATOM 2679 O O . TRP A 1 354 ? -19.410 -0.749 -7.110 1.00 34.56 338 TRP A O 1
ATOM 2690 N N . GLN A 1 355 ? -17.820 -2.205 -7.734 1.00 30.45 339 GLN A N 1
ATOM 2691 C CA . GLN A 1 355 ? -16.750 -1.299 -7.343 1.00 30.71 339 GLN A CA 1
ATOM 2692 C C . GLN A 1 355 ? -16.639 -0.200 -8.402 1.00 25.99 339 GLN A C 1
ATOM 2693 O O . GLN A 1 355 ? -17.085 -0.377 -9.531 1.00 30.33 339 GLN A O 1
ATOM 2699 N N . ILE A 1 356 ? -16.071 0.936 -8.022 1.00 26.83 340 ILE A N 1
ATOM 2700 C CA . ILE A 1 356 ? -15.976 2.105 -8.890 1.00 23.64 340 ILE A CA 1
ATOM 2701 C C . ILE A 1 356 ? -14.519 2.511 -9.054 1.00 23.91 340 ILE A C 1
ATOM 2702 O O . ILE A 1 356 ? -13.788 2.625 -8.070 1.00 18.99 340 ILE A O 1
ATOM 2707 N N . ASP A 1 357 ? -14.094 2.705 -10.300 1.00 19.27 341 ASP A N 1
ATOM 2708 C CA . ASP A 1 357 ? -12.691 2.971 -10.588 1.00 19.72 341 ASP A CA 1
ATOM 2709 C C . ASP A 1 357 ? -12.481 3.963 -11.730 1.00 18.76 341 ASP A C 1
ATOM 2710 O O . ASP A 1 357 ? -12.238 3.551 -12.865 1.00 16.22 341 ASP A O 1
ATOM 2715 N N . PRO A 1 358 ? -12.597 5.269 -11.444 1.00 18.94 342 PRO A N 1
ATOM 2716 C CA . PRO A 1 358 ? -12.370 6.299 -12.470 1.00 19.16 342 PRO A CA 1
ATOM 2717 C C . PRO A 1 358 ? -10.958 6.325 -13.038 1.00 20.02 342 PRO A C 1
ATOM 2718 O O . PRO A 1 358 ? -10.787 6.484 -14.252 1.00 18.09 342 PRO A O 1
ATOM 2722 N N . ILE A 1 359 ? -9.948 6.195 -12.182 1.00 17.74 343 ILE A N 1
ATOM 2723 C CA . ILE A 1 359 ? -8.579 6.229 -12.685 1.00 18.03 343 ILE A CA 1
ATOM 2724 C C . ILE A 1 359 ? -8.353 5.102 -13.701 1.00 16.49 343 ILE A C 1
ATOM 2725 O O . ILE A 1 359 ? -7.586 5.255 -14.665 1.00 17.72 343 ILE A O 1
ATOM 2730 N N . GLY A 1 360 ? -9.034 3.983 -13.483 1.00 15.17 344 GLY A N 1
ATOM 2731 C CA . GLY A 1 360 ? -8.970 2.851 -14.394 1.00 17.80 344 GLY A CA 1
ATOM 2732 C C . GLY A 1 360 ? -9.328 3.198 -15.828 1.00 17.89 344 GLY A C 1
ATOM 2733 O O . GLY A 1 360 ? -8.835 2.544 -16.759 1.00 14.61 344 GLY A O 1
ATOM 2734 N N . LEU A 1 361 ? -10.179 4.215 -16.006 1.00 13.84 345 LEU A N 1
ATOM 2735 C CA . LEU A 1 361 ? -10.555 4.679 -17.345 1.00 17.67 345 LEU A CA 1
ATOM 2736 C C . LEU A 1 361 ? -9.363 5.372 -18.002 1.00 17.68 345 LEU A C 1
ATOM 2737 O O . LEU A 1 361 ? -9.041 5.088 -19.154 1.00 15.93 345 LEU A O 1
ATOM 2742 N N . ARG A 1 362 ? -8.672 6.245 -17.271 1.00 17.07 346 ARG A N 1
ATOM 2743 C CA . ARG A 1 362 ? -7.422 6.809 -17.792 1.00 19.44 346 ARG A CA 1
ATOM 2744 C C . ARG A 1 362 ? -6.418 5.691 -18.142 1.00 17.41 346 ARG A C 1
ATOM 2745 O O . ARG A 1 362 ? -5.806 5.687 -19.221 1.00 19.62 346 ARG A O 1
ATOM 2753 N N . ILE A 1 363 ? -6.261 4.735 -17.229 1.00 19.15 347 ILE A N 1
ATOM 2754 C CA . ILE A 1 363 ? -5.333 3.631 -17.464 1.00 17.40 347 ILE A CA 1
ATOM 2755 C C . ILE A 1 363 ? -5.672 2.875 -18.766 1.00 18.31 347 ILE A C 1
ATOM 2756 O O . ILE A 1 363 ? -4.790 2.599 -19.574 1.00 17.68 347 ILE A O 1
ATOM 2761 N N . ILE A 1 364 ? -6.944 2.548 -18.977 1.00 18.07 348 ILE A N 1
ATOM 2762 C CA . ILE A 1 364 ? -7.300 1.744 -20.140 1.00 18.14 348 ILE A CA 1
ATOM 2763 C C . ILE A 1 364 ? -7.273 2.546 -21.454 1.00 15.80 348 ILE A C 1
ATOM 2764 O O . ILE A 1 364 ? -6.919 2.012 -22.510 1.00 18.42 348 ILE A O 1
ATOM 2769 N N . LEU A 1 365 ? -7.646 3.824 -21.392 1.00 16.85 349 LEU A N 1
ATOM 2770 C CA . LEU A 1 365 ? -7.486 4.692 -22.553 1.00 17.26 349 LEU A CA 1
ATOM 2771 C C . LEU A 1 365 ? -6.019 4.674 -22.983 1.00 21.75 349 LEU A C 1
ATOM 2772 O O . LEU A 1 365 ? -5.699 4.455 -24.168 1.00 20.11 349 LEU A O 1
ATOM 2777 N N . ASN A 1 366 ? -5.121 4.896 -22.018 1.00 19.12 350 ASN A N 1
ATOM 2778 C CA . ASN A 1 366 ? -3.700 4.832 -22.337 1.00 16.57 350 ASN A CA 1
ATOM 2779 C C . ASN A 1 366 ? -3.204 3.463 -22.810 1.00 19.01 350 ASN A C 1
ATOM 2780 O O . ASN A 1 366 ? -2.397 3.398 -23.722 1.00 17.44 350 ASN A O 1
ATOM 2785 N N . ARG A 1 367 ? -3.661 2.371 -22.204 1.00 16.88 351 ARG A N 1
ATOM 2786 C CA . ARG A 1 367 ? -3.220 1.053 -22.658 1.00 16.36 351 ARG A CA 1
ATOM 2787 C C . ARG A 1 367 ? -3.612 0.797 -24.117 1.00 18.13 351 ARG A C 1
ATOM 2788 O O . ARG A 1 367 ? -2.789 0.322 -24.935 1.00 17.90 351 ARG A O 1
ATOM 2796 N N . TYR A 1 368 ? -4.864 1.120 -24.452 1.00 17.31 352 TYR A N 1
ATOM 2797 C CA . TYR A 1 368 ? -5.327 0.934 -25.828 1.00 16.01 352 TYR A CA 1
ATOM 2798 C C . TYR A 1 368 ? -4.568 1.836 -26.792 1.00 17.40 352 TYR A C 1
ATOM 2799 O O . TYR A 1 368 ? -4.149 1.399 -27.871 1.00 17.88 352 TYR A O 1
ATOM 2808 N N . TYR A 1 369 ? -4.397 3.102 -26.430 1.00 15.89 353 TYR A N 1
ATOM 2809 C CA . TYR A 1 369 ? -3.719 4.015 -27.353 1.00 17.37 353 TYR A CA 1
ATOM 2810 C C . TYR A 1 369 ? -2.225 3.681 -27.518 1.00 20.33 353 TYR A C 1
ATOM 2811 O O . TYR A 1 369 ? -1.670 3.819 -28.606 1.00 18.62 353 TYR A O 1
ATOM 2820 N N . ASP A 1 370 ? -1.585 3.247 -26.437 1.00 18.77 354 ASP A N 1
ATOM 2821 C CA . ASP A 1 370 ? -0.195 2.800 -26.499 1.00 18.45 354 ASP A CA 1
ATOM 2822 C C . ASP A 1 370 ? -0.062 1.630 -27.467 1.00 18.83 354 ASP A C 1
ATOM 2823 O O . ASP A 1 370 ? 0.871 1.595 -28.279 1.00 19.93 354 ASP A O 1
ATOM 2828 N N . ARG A 1 371 ? -0.990 0.677 -27.373 1.00 16.66 355 ARG A N 1
ATOM 2829 C CA . ARG A 1 371 ? -0.935 -0.512 -28.220 1.00 18.27 355 ARG A CA 1
ATOM 2830 C C . ARG A 1 371 ? -1.251 -0.238 -29.710 1.00 19.25 355 ARG A C 1
ATOM 2831 O O . ARG A 1 371 ? -0.523 -0.696 -30.619 1.00 19.43 355 ARG A O 1
ATOM 2839 N N . TYR A 1 372 ? -2.375 0.429 -29.950 1.00 19.70 356 TYR A N 1
ATOM 2840 C CA . TYR A 1 372 ? -2.903 0.609 -31.305 1.00 21.77 356 TYR A CA 1
ATOM 2841 C C . TYR A 1 372 ? -2.694 1.948 -32.000 1.00 21.50 356 TYR A C 1
ATOM 2842 O O . TYR A 1 372 ? -2.799 2.020 -33.221 1.00 23.41 356 TYR A O 1
ATOM 2851 N N . GLN A 1 373 ? -2.390 3.000 -31.243 1.00 16.97 357 GLN A N 1
ATOM 2852 C CA . GLN A 1 373 ? -2.230 4.328 -31.840 1.00 21.37 357 GLN A CA 1
ATOM 2853 C C . GLN A 1 373 ? -3.353 4.745 -32.823 1.00 25.18 357 GLN A C 1
ATOM 2854 O O . GLN A 1 373 ? -3.072 5.346 -33.863 1.00 21.08 357 GLN A O 1
ATOM 2860 N N . ILE A 1 374 ? -4.611 4.426 -32.507 1.00 22.31 358 ILE A N 1
ATOM 2861 C CA . ILE A 1 374 ? -5.747 4.975 -33.278 1.00 25.38 358 ILE A CA 1
ATOM 2862 C C . ILE A 1 374 ? -6.743 5.662 -32.351 1.00 22.21 358 ILE A C 1
ATOM 2863 O O . ILE A 1 374 ? -6.732 5.412 -31.151 1.00 18.78 358 ILE A O 1
ATOM 2868 N N . PRO A 1 375 ? -7.616 6.526 -32.907 1.00 25.20 359 PRO A N 1
ATOM 2869 C CA . PRO A 1 375 ? -8.611 7.240 -32.091 1.00 23.52 359 PRO A CA 1
ATOM 2870 C C . PRO A 1 375 ? -9.500 6.282 -31.291 1.00 22.98 359 PRO A C 1
ATOM 2871 O O . PRO A 1 375 ? -9.821 5.207 -31.788 1.00 21.87 359 PRO A O 1
ATOM 2875 N N . LEU A 1 376 ? -9.880 6.670 -30.073 1.00 17.54 360 LEU A N 1
ATOM 2876 C CA . LEU A 1 376 ? -10.732 5.850 -29.221 1.00 19.43 360 LEU A CA 1
ATOM 2877 C C . LEU A 1 376 ? -12.080 6.547 -29.030 1.00 20.10 360 LEU A C 1
ATOM 2878 O O . LEU A 1 376 ? -12.177 7.766 -29.158 1.00 23.88 360 LEU A O 1
ATOM 2883 N N . PHE A 1 377 ? -13.111 5.770 -28.726 1.00 20.00 361 PHE A N 1
ATOM 2884 C CA . PHE A 1 377 ? -14.443 6.329 -28.500 1.00 19.74 361 PHE A CA 1
ATOM 2885 C C . PHE A 1 377 ? -15.078 5.641 -27.290 1.00 19.40 361 PHE A C 1
ATOM 2886 O O . PHE A 1 377 ? -15.228 4.424 -27.281 1.00 19.34 361 PHE A O 1
ATOM 2894 N N . ILE A 1 378 ? -15.465 6.400 -26.266 1.00 19.39 362 ILE A N 1
ATOM 2895 C CA . ILE A 1 378 ? -16.075 5.753 -25.113 1.00 16.56 362 ILE A CA 1
ATOM 2896 C C . ILE A 1 378 ? -17.572 5.720 -25.387 1.00 19.67 362 ILE A C 1
ATOM 2897 O O . ILE A 1 378 ? -18.244 6.744 -25.325 1.00 21.29 362 ILE A O 1
ATOM 2902 N N . VAL A 1 379 ? -18.080 4.539 -25.732 1.00 19.43 363 VAL A N 1
ATOM 2903 C CA . VAL A 1 379 ? -19.476 4.419 -26.147 1.00 21.46 363 VAL A CA 1
ATOM 2904 C C . VAL A 1 379 ? -20.424 3.803 -25.138 1.00 24.36 363 VAL A C 1
ATOM 2905 O O . VAL A 1 379 ? -21.635 3.724 -25.398 1.00 22.77 363 VAL A O 1
ATOM 2909 N N . GLU A 1 380 ? -19.892 3.295 -24.025 1.00 19.60 364 GLU A N 1
ATOM 2910 C CA . GLU A 1 380 ? -20.760 2.893 -22.920 1.00 18.72 364 GLU A CA 1
ATOM 2911 C C . GLU A 1 380 ? -20.055 3.146 -21.582 1.00 22.33 364 GLU A C 1
ATOM 2912 O O . GLU A 1 380 ? -19.005 2.564 -21.320 1.00 22.44 364 GLU A O 1
ATOM 2918 N N . ASN A 1 381 ? -20.617 4.027 -20.761 1.00 20.29 365 ASN A N 1
ATOM 2919 C CA . ASN A 1 381 ? -20.158 4.237 -19.393 1.00 20.43 365 ASN A CA 1
ATOM 2920 C C . ASN A 1 381 ? -21.300 4.846 -18.594 1.00 24.73 365 ASN A C 1
ATOM 2921 O O . ASN A 1 381 ? -22.075 5.639 -19.133 1.00 24.03 365 ASN A O 1
ATOM 2926 N N . GLY A 1 382 ? -21.396 4.497 -17.315 1.00 23.87 366 GLY A N 1
ATOM 2927 C CA . GLY A 1 382 ? -22.411 5.070 -16.455 1.00 22.77 366 GLY A CA 1
ATOM 2928 C C . GLY A 1 382 ? -22.525 4.370 -15.114 1.00 25.05 366 GLY A C 1
ATOM 2929 O O . GLY A 1 382 ? -21.825 3.392 -14.837 1.00 20.64 366 GLY A O 1
ATOM 2930 N N . LEU A 1 383 ? -23.435 4.870 -14.281 1.00 23.16 367 LEU A N 1
ATOM 2931 C CA . LEU A 1 383 ? -23.688 4.295 -12.969 1.00 24.15 367 LEU A CA 1
ATOM 2932 C C . LEU A 1 383 ? -25.131 3.801 -12.861 1.00 25.93 367 LEU A C 1
ATOM 2933 O O . LEU A 1 383 ? -26.059 4.584 -13.026 1.00 25.28 367 LEU A O 1
ATOM 2938 N N . GLY A 1 384 ? -25.311 2.498 -12.640 1.00 24.44 368 GLY A N 1
ATOM 2939 C CA . GLY A 1 384 ? -26.620 1.935 -12.369 1.00 25.88 368 GLY A CA 1
ATOM 2940 C C . GLY A 1 384 ? -27.014 2.013 -10.901 1.00 31.50 368 GLY A C 1
ATOM 2941 O O . GLY A 1 384 ? -26.215 1.728 -10.007 1.00 25.32 368 GLY A O 1
ATOM 2942 N N . ALA A 1 385 ? -28.274 2.350 -10.656 1.00 25.95 369 ALA A N 1
ATOM 2943 C CA . ALA A 1 385 ? -28.783 2.514 -9.298 1.00 31.07 369 ALA A CA 1
ATOM 2944 C C . ALA A 1 385 ? -30.304 2.388 -9.329 1.00 31.65 369 ALA A C 1
ATOM 2945 O O . ALA A 1 385 ? -30.914 2.577 -10.391 1.00 29.47 369 ALA A O 1
ATOM 2947 N N . LYS A 1 386 ? -30.937 2.122 -8.188 1.00 30.88 370 LYS A N 1
ATOM 2948 C CA . LYS A 1 386 ? -32.386 2.151 -8.219 1.00 34.44 370 LYS A CA 1
ATOM 2949 C C . LYS A 1 386 ? -32.732 3.576 -7.894 1.00 32.61 370 LYS A C 1
ATOM 2950 O O . LYS A 1 386 ? -32.882 3.940 -6.728 1.00 33.23 370 LYS A O 1
ATOM 2956 N N . ASP A 1 387 ? -32.998 4.357 -8.927 1.00 30.20 371 ASP A N 1
ATOM 2957 C CA . ASP A 1 387 ? -33.301 5.748 -8.701 1.00 31.51 371 ASP A CA 1
ATOM 2958 C C . ASP A 1 387 ? -34.720 5.799 -8.158 1.00 35.59 371 ASP A C 1
ATOM 2959 O O . ASP A 1 387 ? -35.562 4.981 -8.529 1.00 31.49 371 ASP A O 1
ATOM 2964 N N . GLN A 1 388 ? -34.960 6.731 -7.248 1.00 30.49 372 GLN A N 1
ATOM 2965 C CA . GLN A 1 388 ? -36.298 6.932 -6.715 1.00 36.82 372 GLN A CA 1
ATOM 2966 C C . GLN A 1 388 ? -36.850 8.218 -7.294 1.00 32.14 372 GLN A C 1
ATOM 2967 O O . GLN A 1 388 ? -36.227 9.274 -7.172 1.00 35.07 372 GLN A O 1
ATOM 2973 N N . LEU A 1 389 ? -37.997 8.135 -7.958 1.00 35.08 373 LEU A N 1
ATOM 2974 C CA . LEU A 1 389 ? -38.637 9.352 -8.427 1.00 35.04 373 LEU A CA 1
ATOM 2975 C C . LEU A 1 389 ? -39.383 9.945 -7.242 1.00 34.24 373 LEU A C 1
ATOM 2976 O O . LEU A 1 389 ? -40.283 9.308 -6.698 1.00 35.22 373 LEU A O 1
ATOM 2981 N N . ILE A 1 390 ? -38.996 11.153 -6.842 1.00 34.26 374 ILE A N 1
ATOM 2982 C CA . ILE A 1 390 ? -39.602 11.827 -5.693 1.00 37.01 374 ILE A CA 1
ATOM 2983 C C . ILE A 1 390 ? -39.646 13.342 -5.911 1.00 38.02 374 ILE A C 1
ATOM 2984 O O . ILE A 1 390 ? -38.822 13.887 -6.636 1.00 35.29 374 ILE A O 1
ATOM 2989 N N . LYS A 1 391 ? -40.603 14.023 -5.284 1.00 36.35 375 LYS A N 1
ATOM 2990 C CA . LYS A 1 391 ? -40.746 15.469 -5.470 1.00 40.21 375 LYS A CA 1
ATOM 2991 C C . LYS A 1 391 ? -39.723 16.273 -4.678 1.00 44.75 375 LYS A C 1
ATOM 2992 O O . LYS A 1 391 ? -39.560 16.069 -3.476 1.00 44.94 375 LYS A O 1
ATOM 2998 N N . ASP A 1 392 ? -39.046 17.198 -5.351 1.00 45.24 376 ASP A N 1
ATOM 2999 C CA . ASP A 1 392 ? -38.097 18.075 -4.677 1.00 42.56 376 ASP A CA 1
ATOM 3000 C C . ASP A 1 392 ? -38.802 19.261 -4.020 1.00 50.81 376 ASP A C 1
ATOM 3001 O O . ASP A 1 392 ? -40.031 19.281 -3.907 1.00 52.84 376 ASP A O 1
ATOM 3006 N N . GLU A 1 393 ? -38.021 20.241 -3.575 1.00 52.11 377 GLU A N 1
ATOM 3007 C CA . GLU A 1 393 ? -38.576 21.407 -2.892 1.00 57.84 377 GLU A CA 1
ATOM 3008 C C . GLU A 1 393 ? -39.265 22.376 -3.850 1.00 58.23 377 GLU A C 1
ATOM 3009 O O . GLU A 1 393 ? -40.079 23.198 -3.433 1.00 59.24 377 GLU A O 1
ATOM 3015 N N . LEU A 1 394 ? -38.943 22.262 -5.135 1.00 56.09 378 LEU A N 1
ATOM 3016 C CA . LEU A 1 394 ? -39.546 23.104 -6.162 1.00 55.28 378 LEU A CA 1
ATOM 3017 C C . LEU A 1 394 ? -40.832 22.486 -6.705 1.00 50.64 378 LEU A C 1
ATOM 3018 O O . LEU A 1 394 ? -41.398 22.988 -7.675 1.00 54.19 378 LEU A O 1
A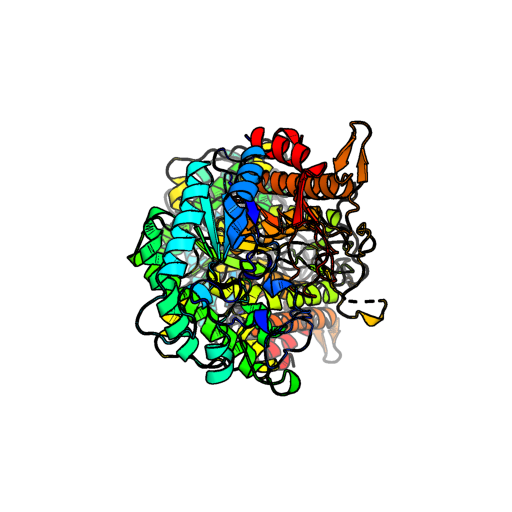TOM 3023 N N . ASN A 1 395 ? -41.263 21.381 -6.096 1.00 46.99 379 ASN A N 1
ATOM 3024 C CA . ASN A 1 395 ? -42.486 20.680 -6.496 1.00 48.98 379 ASN A CA 1
ATOM 3025 C C . ASN A 1 395 ? -42.302 19.762 -7.711 1.00 48.07 379 ASN A C 1
ATOM 3026 O O . ASN A 1 395 ? -43.241 19.088 -8.140 1.00 43.07 379 ASN A O 1
ATOM 3031 N N . ASN A 1 396 ? -41.095 19.744 -8.267 1.00 45.13 380 ASN A N 1
ATOM 3032 C CA . ASN A 1 396 ? -40.823 18.928 -9.450 1.00 41.90 380 ASN A CA 1
ATOM 3033 C C . ASN A 1 396 ? -40.444 17.488 -9.118 1.00 41.93 380 ASN A C 1
ATOM 3034 O O . ASN A 1 396 ? -39.454 17.248 -8.409 1.00 40.88 380 ASN A O 1
ATOM 3039 N N . LEU A 1 397 ? -41.219 16.529 -9.625 1.00 33.36 381 LEU A N 1
ATOM 3040 C CA . LEU A 1 397 ? -40.805 15.130 -9.551 1.00 35.27 381 LEU A CA 1
ATOM 3041 C C . LEU A 1 397 ? -39.453 14.976 -10.267 1.00 34.72 381 LEU A C 1
ATOM 3042 O O . LEU A 1 397 ? -39.296 15.405 -11.409 1.00 32.34 381 LEU A O 1
ATOM 3047 N N . THR A 1 398 ? -38.479 14.386 -9.581 1.00 35.14 382 THR A N 1
ATOM 3048 C CA . THR A 1 398 ? -37.133 14.216 -10.134 1.00 31.49 382 THR A CA 1
ATOM 3049 C C . THR A 1 398 ? -36.419 13.066 -9.420 1.00 34.97 382 THR A C 1
ATOM 3050 O O . THR A 1 398 ? -37.052 12.291 -8.702 1.00 34.40 382 THR A O 1
ATOM 3054 N N . VAL A 1 399 ? -35.111 12.935 -9.644 1.00 33.57 383 VAL A N 1
ATOM 3055 C CA . VAL A 1 399 ? -34.295 11.985 -8.894 1.00 33.07 383 VAL A CA 1
ATOM 3056 C C . VAL A 1 399 ? -33.099 12.746 -8.342 1.00 32.31 383 VAL A C 1
ATOM 3057 O O . VAL A 1 399 ? -32.454 13.489 -9.084 1.00 31.59 383 VAL A O 1
ATOM 3061 N N . GLN A 1 400 ? -32.759 12.565 -7.067 1.00 32.34 384 GLN A N 1
ATOM 3062 C CA . GLN A 1 400 ? -31.612 13.308 -6.600 1.00 33.35 384 GLN A CA 1
ATOM 3063 C C . GLN A 1 400 ? -30.469 12.315 -6.748 1.00 34.51 384 GLN A C 1
ATOM 3064 O O . GLN A 1 400 ? -30.097 11.590 -5.823 1.00 33.61 384 GLN A O 1
ATOM 3070 N N . ASP A 1 401 ? -29.861 12.399 -7.922 1.00 31.60 385 ASP A N 1
ATOM 3071 C CA . ASP A 1 401 ? -28.834 11.469 -8.400 1.00 29.98 385 ASP A CA 1
ATOM 3072 C C . ASP A 1 401 ? -27.388 11.933 -8.255 1.00 32.11 385 ASP A C 1
ATOM 3073 O O . ASP A 1 401 ? -26.558 11.611 -9.101 1.00 28.63 385 ASP A O 1
ATOM 3078 N N . ASP A 1 402 ? -27.135 12.825 -7.302 1.00 29.16 386 ASP A N 1
ATOM 3079 C CA . ASP A 1 402 ? -25.783 13.310 -7.048 1.00 32.73 386 ASP A CA 1
ATOM 3080 C C . ASP A 1 402 ? -24.713 12.195 -7.045 1.00 29.24 386 ASP A C 1
ATOM 3081 O O . ASP A 1 402 ? -23.560 12.461 -7.359 1.00 27.92 386 ASP A O 1
ATOM 3086 N N . TYR A 1 403 ? -25.075 10.970 -6.664 1.00 28.35 387 TYR A N 1
ATOM 3087 C CA . TYR A 1 403 ? -24.156 9.838 -6.834 1.00 29.41 387 TYR A CA 1
ATOM 3088 C C . TYR A 1 403 ? -23.730 9.669 -8.307 1.00 29.50 387 TYR A C 1
ATOM 3089 O O . TYR A 1 403 ? -22.556 9.408 -8.619 1.00 23.75 387 TYR A O 1
ATOM 3098 N N . ARG A 1 404 ? -24.695 9.827 -9.212 1.00 24.54 388 ARG A N 1
ATOM 3099 C CA . ARG A 1 404 ? -24.439 9.685 -10.637 1.00 24.35 388 ARG A CA 1
ATOM 3100 C C . ARG A 1 404 ? -23.617 10.863 -11.145 1.00 23.22 388 ARG A C 1
ATOM 3101 O O . ARG A 1 404 ? -22.677 10.694 -11.927 1.00 23.69 388 ARG A O 1
ATOM 3109 N N . ILE A 1 405 ? -23.950 12.062 -10.686 1.00 19.42 389 ILE A N 1
ATOM 3110 C CA . ILE A 1 405 ? -23.138 13.223 -11.014 1.00 21.69 389 ILE A CA 1
ATOM 3111 C C . ILE A 1 405 ? -21.677 13.008 -10.588 1.00 27.24 389 ILE A C 1
ATOM 3112 O O . ILE A 1 405 ? -20.737 13.320 -11.336 1.00 23.74 389 ILE A O 1
ATOM 3117 N N . GLN A 1 406 ? -21.482 12.479 -9.383 1.00 22.78 390 GLN A N 1
ATOM 3118 C CA . GLN A 1 406 ? -20.121 12.293 -8.873 1.00 26.27 390 GLN A CA 1
ATOM 3119 C C . GLN A 1 406 ? -19.373 11.276 -9.735 1.00 24.59 390 GLN A C 1
ATOM 3120 O O . GLN A 1 406 ? -18.213 11.488 -10.115 1.00 25.66 390 GLN A O 1
ATOM 3126 N N . TYR A 1 407 ? -20.049 10.173 -10.053 1.00 27.21 391 TYR A N 1
ATOM 3127 C CA . TYR A 1 407 ? -19.452 9.141 -10.905 1.00 27.94 391 TYR A CA 1
ATOM 3128 C C . TYR A 1 407 ? -18.997 9.725 -12.248 1.00 26.28 391 TYR A C 1
ATOM 3129 O O . TYR A 1 407 ? -17.826 9.576 -12.665 1.00 21.69 391 TYR A O 1
ATOM 3138 N N . MET A 1 408 ? -19.922 10.395 -12.931 1.00 21.70 392 MET A N 1
ATOM 3139 C CA . MET A 1 408 ? -19.615 10.971 -14.237 1.00 21.82 392 MET A CA 1
ATOM 3140 C C . MET A 1 408 ? -18.526 12.041 -14.168 1.00 22.33 392 MET A C 1
ATOM 3141 O O . MET A 1 408 ? -17.643 12.095 -15.021 1.00 24.26 392 MET A O 1
ATOM 3146 N N . LYS A 1 409 ? -18.581 12.891 -13.153 1.00 22.76 393 LYS A N 1
ATOM 3147 C CA . LYS A 1 409 ? -17.576 13.925 -12.986 1.00 23.75 393 LYS A CA 1
ATOM 3148 C C . LYS A 1 409 ? -16.181 13.315 -12.870 1.00 23.04 393 LYS A C 1
ATOM 3149 O O . LYS A 1 409 ? -15.259 13.728 -13.565 1.00 18.41 393 LYS A O 1
ATOM 3155 N N . GLU A 1 410 ? -16.038 12.345 -11.972 1.00 24.17 394 GLU A N 1
ATOM 3156 C CA . GLU A 1 410 ? -14.734 11.730 -11.733 1.00 23.14 394 GLU A CA 1
ATOM 3157 C C . GLU A 1 410 ? -14.201 11.024 -12.989 1.00 22.36 394 GLU A C 1
ATOM 3158 O O . GLU A 1 410 ? -13.043 11.227 -13.393 1.00 23.86 394 GLU A O 1
ATOM 3164 N N . HIS A 1 411 ? -15.058 10.225 -13.625 1.00 21.84 395 HIS A N 1
ATOM 3165 C CA . HIS A 1 411 ? -14.638 9.538 -14.852 1.00 23.53 395 HIS A CA 1
ATOM 3166 C C . HIS A 1 411 ? -14.277 10.506 -15.989 1.00 21.28 395 HIS A C 1
ATOM 3167 O O . HIS A 1 411 ? -13.305 10.299 -16.704 1.00 22.60 395 HIS A O 1
ATOM 3174 N N . LEU A 1 412 ? -15.055 11.572 -16.153 1.00 22.22 396 LEU A N 1
ATOM 3175 C CA . LEU A 1 412 ? -14.782 12.541 -17.216 1.00 20.91 396 LEU A CA 1
ATOM 3176 C C . LEU A 1 412 ? -13.518 13.368 -16.925 1.00 19.77 396 LEU A C 1
ATOM 3177 O O . LEU A 1 412 ? -12.844 13.841 -17.846 1.00 22.37 396 LEU A O 1
ATOM 3182 N N . LEU A 1 413 ? -13.195 13.542 -15.645 1.00 22.81 397 LEU A N 1
ATOM 3183 C CA . LEU A 1 413 ? -11.941 14.177 -15.287 1.00 23.96 397 LEU A CA 1
ATOM 3184 C C . LEU A 1 413 ? -10.769 13.266 -15.668 1.00 23.56 397 LEU A C 1
ATOM 3185 O O . LEU A 1 413 ? -9.705 13.737 -16.061 1.00 22.75 397 LEU A O 1
ATOM 3190 N N . GLN A 1 414 ? -10.975 11.957 -15.550 1.00 26.93 398 GLN A N 1
ATOM 3191 C CA . GLN A 1 414 ? -9.947 11.012 -16.003 1.00 22.15 398 GLN A CA 1
ATOM 3192 C C . GLN A 1 414 ? -9.796 10.977 -17.538 1.00 25.29 398 GLN A C 1
ATOM 3193 O O . GLN A 1 414 ? -8.685 10.826 -18.076 1.00 20.81 398 GLN A O 1
ATOM 3199 N N . VAL A 1 415 ? -10.912 11.131 -18.241 1.00 21.87 399 VAL A N 1
ATOM 3200 C CA . VAL A 1 415 ? -10.871 11.331 -19.692 1.00 21.16 399 VAL A CA 1
ATOM 3201 C C . VAL A 1 415 ? -10.049 12.575 -20.017 1.00 21.54 399 VAL A C 1
ATOM 3202 O O . VAL A 1 415 ? -9.243 12.577 -20.945 1.00 23.13 399 VAL A O 1
ATOM 3206 N N . ALA A 1 416 ? -10.240 13.642 -19.246 1.00 24.01 400 ALA A N 1
ATOM 3207 C CA . ALA A 1 416 ? -9.468 14.863 -19.482 1.00 23.47 400 ALA A CA 1
ATOM 3208 C C . ALA A 1 416 ? -7.963 14.620 -19.277 1.00 26.71 400 ALA A C 1
ATOM 3209 O O . ALA A 1 416 ? -7.126 15.090 -20.069 1.00 27.79 400 ALA A O 1
ATOM 3211 N N . GLU A 1 417 ? -7.621 13.888 -18.217 1.00 23.78 401 GLU A N 1
ATOM 3212 C CA . GLU A 1 417 ? -6.222 13.482 -18.034 1.00 26.79 401 GLU A CA 1
ATOM 3213 C C . GLU A 1 417 ? -5.684 12.753 -19.269 1.00 25.08 401 GLU A C 1
ATOM 3214 O O . GLU A 1 417 ? -4.596 13.069 -19.766 1.00 24.60 401 GLU A O 1
ATOM 3220 N N . ALA A 1 418 ? -6.447 11.778 -19.760 1.00 23.06 402 ALA A N 1
ATOM 3221 C CA . ALA A 1 418 ? -6.027 11.011 -20.934 1.00 23.64 402 ALA A CA 1
ATOM 3222 C C . ALA A 1 418 ? -5.844 11.887 -22.169 1.00 23.31 402 ALA A C 1
ATOM 3223 O O . ALA A 1 418 ? -4.976 11.622 -22.999 1.00 22.59 402 ALA A O 1
ATOM 3225 N N . LEU A 1 419 ? -6.677 12.911 -22.316 1.00 24.91 403 LEU A N 1
ATOM 3226 C CA . LEU A 1 419 ? -6.518 13.819 -23.446 1.00 21.47 403 LEU A CA 1
ATOM 3227 C C . LEU A 1 419 ? -5.207 14.579 -23.307 1.00 24.56 403 LEU A C 1
ATOM 3228 O O . LEU A 1 419 ? -4.478 14.764 -24.288 1.00 24.40 403 LEU A O 1
ATOM 3233 N N . GLN A 1 420 ? -4.890 15.012 -22.088 1.00 23.89 404 GLN A N 1
ATOM 3234 C CA . GLN A 1 420 ? -3.608 15.662 -21.872 1.00 23.52 404 GLN A CA 1
ATOM 3235 C C . GLN A 1 420 ? -2.468 14.668 -22.096 1.00 24.46 404 GLN A C 1
ATOM 3236 O O . GLN A 1 420 ? -1.380 15.055 -22.512 1.00 22.47 404 GLN A O 1
ATOM 3242 N N . ASP A 1 421 ? -2.728 13.389 -21.837 1.00 22.68 405 ASP A N 1
ATOM 3243 C CA . ASP A 1 421 ? -1.746 12.333 -22.100 1.00 22.72 405 ASP A CA 1
ATOM 3244 C C . ASP A 1 421 ? -1.476 12.157 -23.600 1.00 23.86 405 ASP A C 1
ATOM 3245 O O . ASP A 1 421 ? -0.591 11.399 -24.001 1.00 21.31 405 ASP A O 1
ATOM 3250 N N . GLY A 1 422 ? -2.262 12.845 -24.426 1.00 22.34 406 GLY A N 1
ATOM 3251 C CA . GLY A 1 422 ? -2.123 12.760 -25.868 1.00 22.96 406 GLY A CA 1
ATOM 3252 C C . GLY A 1 422 ? -2.937 11.662 -26.529 1.00 21.94 406 GLY A C 1
ATOM 3253 O O . GLY A 1 422 ? -2.809 11.430 -27.718 1.00 22.62 406 GLY A O 1
ATOM 3254 N N . VAL A 1 423 ? -3.762 10.963 -25.761 1.00 18.79 407 VAL A N 1
ATOM 3255 C CA . VAL A 1 423 ? -4.649 9.956 -26.339 1.00 19.10 407 VAL A CA 1
ATOM 3256 C C . VAL A 1 423 ? -5.679 10.649 -27.220 1.00 22.67 407 VAL A C 1
ATOM 3257 O O . VAL A 1 423 ? -6.246 11.662 -26.820 1.00 22.64 407 VAL A O 1
ATOM 3261 N N . GLU A 1 424 ? -5.906 10.125 -28.424 1.00 21.29 408 GLU A N 1
ATOM 3262 C CA . GLU A 1 424 ? -6.934 10.691 -29.289 1.00 23.00 408 GLU A CA 1
ATOM 3263 C C . GLU A 1 424 ? -8.292 10.089 -28.934 1.00 22.16 408 GLU A C 1
ATOM 3264 O O . GLU A 1 424 ? -8.509 8.885 -29.086 1.00 21.89 408 GLU A O 1
ATOM 3270 N N . ILE A 1 425 ? -9.201 10.938 -28.458 1.00 20.12 409 ILE A N 1
ATOM 3271 C CA . ILE A 1 425 ? -10.518 10.491 -28.023 1.00 20.47 409 ILE A CA 1
ATOM 3272 C C . ILE A 1 425 ? -11.617 11.248 -28.784 1.00 23.20 409 ILE A C 1
ATOM 3273 O O . ILE A 1 425 ? -11.740 12.470 -28.671 1.00 25.37 409 ILE A O 1
ATOM 3278 N N . MET A 1 426 ? -12.416 10.511 -29.550 1.00 21.36 410 MET A N 1
ATOM 3279 C CA . MET A 1 426 ? -13.451 11.103 -30.401 1.00 23.27 410 MET A CA 1
ATOM 3280 C C . MET A 1 426 ? -14.650 11.643 -29.628 1.00 26.35 410 MET A C 1
ATOM 3281 O O . MET A 1 426 ? -15.292 12.612 -30.050 1.00 25.73 410 MET A O 1
ATOM 3286 N N . GLY A 1 427 ? -14.984 10.997 -28.515 1.00 23.89 411 GLY A N 1
ATOM 3287 C CA . GLY A 1 427 ? -16.159 11.397 -27.768 1.00 22.91 411 GLY A CA 1
ATOM 3288 C C . GLY A 1 427 ? -16.555 10.461 -26.643 1.00 25.40 411 GLY A C 1
ATOM 3289 O O . GLY A 1 427 ? -15.856 9.487 -26.334 1.00 25.23 411 GLY A O 1
ATOM 3290 N N . TYR A 1 428 ? -17.676 10.793 -26.018 1.00 21.97 412 TYR A N 1
ATOM 3291 C CA . TYR A 1 428 ? -18.208 10.085 -24.862 1.00 23.72 412 TYR A CA 1
ATOM 3292 C C . TYR A 1 428 ? -19.741 10.008 -24.961 1.00 21.52 412 TYR A C 1
ATOM 3293 O O . TYR A 1 428 ? -20.410 11.043 -25.080 1.00 23.69 412 TYR A O 1
ATOM 3302 N N . THR A 1 429 ? -20.293 8.798 -24.897 1.00 20.25 413 THR A N 1
ATOM 3303 C CA . THR A 1 429 ? -21.743 8.627 -24.816 1.00 20.35 413 THR A CA 1
ATOM 3304 C C . THR A 1 429 ? -22.154 7.869 -23.565 1.00 25.20 413 THR A C 1
ATOM 3305 O O . THR A 1 429 ? -21.900 6.665 -23.447 1.00 20.92 413 THR A O 1
ATOM 3309 N N . SE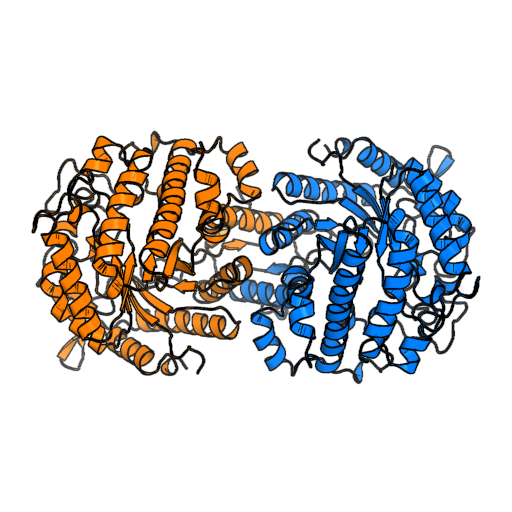R A 1 430 ? -22.825 8.581 -22.661 1.00 21.63 414 SER A N 1
ATOM 3310 C CA . SER A 1 430 ? -23.332 8.005 -21.415 1.00 20.58 414 SER A CA 1
ATOM 3311 C C . SER A 1 430 ? -24.306 6.861 -21.688 1.00 25.68 414 SER A C 1
ATOM 3312 O O . SER A 1 430 ? -25.268 7.028 -22.454 1.00 24.64 414 SER A O 1
ATOM 3315 N N . TRP A 1 431 ? -24.079 5.700 -21.075 1.00 20.88 415 TRP A N 1
ATOM 3316 C CA . TRP A 1 431 ? -24.957 4.552 -21.325 1.00 21.95 415 TRP A CA 1
ATOM 3317 C C . TRP A 1 431 ? -26.381 4.756 -20.806 1.00 25.91 415 TRP A C 1
ATOM 3318 O O . TRP A 1 431 ? -26.580 5.281 -19.715 1.00 24.36 415 TRP A O 1
ATOM 3329 N N . GLY A 1 432 ? -27.374 4.315 -21.578 1.00 26.43 416 GLY A N 1
ATOM 3330 C CA . GLY A 1 432 ? -28.742 4.325 -21.098 1.00 23.62 416 GLY A CA 1
ATOM 3331 C C . GLY A 1 432 ? -29.144 5.729 -20.701 1.00 23.97 416 GLY A C 1
ATOM 3332 O O . GLY A 1 432 ? -29.757 5.929 -19.658 1.00 27.35 416 GLY A O 1
ATOM 3333 N N . CYS A 1 433 ? -28.790 6.697 -21.544 1.00 22.71 417 CYS A N 1
ATOM 3334 C CA . CYS A 1 433 ? -29.012 8.104 -21.253 1.00 24.97 417 CYS A CA 1
ATOM 3335 C C . CYS A 1 433 ? -30.488 8.380 -20.927 1.00 26.24 417 CYS A C 1
ATOM 3336 O O . CYS A 1 433 ? -30.797 9.256 -20.123 1.00 27.37 417 CYS A O 1
ATOM 3339 N N . ILE A 1 434 ? -31.391 7.635 -21.561 1.00 23.04 418 ILE A N 1
ATOM 3340 C CA . ILE A 1 434 ? -32.761 7.551 -21.099 1.00 25.05 418 ILE A CA 1
ATOM 3341 C C . ILE A 1 434 ? -32.926 6.148 -20.505 1.00 25.45 418 ILE A C 1
ATOM 3342 O O . ILE A 1 434 ? -32.512 5.170 -21.127 1.00 26.53 418 ILE A O 1
ATOM 3347 N N . ASP A 1 435 ? -33.507 6.037 -19.309 1.00 23.56 419 ASP A N 1
ATOM 3348 C CA . ASP A 1 435 ? -33.573 4.738 -18.622 1.00 23.68 419 ASP A CA 1
ATOM 3349 C C . ASP A 1 435 ? -34.086 3.682 -19.591 1.00 28.29 419 ASP A C 1
ATOM 3350 O O . ASP A 1 435 ? -35.088 3.896 -20.277 1.00 26.40 419 ASP A O 1
ATOM 3355 N N . CYS A 1 436 ? -33.410 2.538 -19.640 1.00 23.72 420 CYS A N 1
ATOM 3356 C CA . CYS A 1 436 ? -33.724 1.515 -20.635 1.00 23.61 420 CYS A CA 1
ATOM 3357 C C . CYS A 1 436 ? -33.806 0.146 -19.981 1.00 24.04 420 CYS A C 1
ATOM 3358 O O . CYS A 1 436 ? -33.399 -0.022 -18.830 1.00 25.94 420 CYS A O 1
ATOM 3361 N N . VAL A 1 437 ? -34.353 -0.825 -20.703 1.00 25.06 421 VAL A N 1
ATOM 3362 C CA . VAL A 1 437 ? -34.397 -2.196 -20.211 1.00 27.20 421 VAL A CA 1
ATOM 3363 C C . VAL A 1 437 ? -32.970 -2.746 -20.255 1.00 28.84 421 VAL A C 1
ATOM 3364 O O . VAL A 1 437 ? -32.254 -2.562 -21.244 1.00 27.21 421 VAL A O 1
ATOM 3368 N N . SER A 1 438 ? -32.559 -3.410 -19.184 1.00 28.07 422 SER A N 1
ATOM 3369 C CA . SER A 1 438 ? -31.196 -3.914 -19.085 1.00 30.52 422 SER A CA 1
ATOM 3370 C C . SER A 1 438 ? -30.991 -5.136 -19.971 1.00 28.69 422 SER A C 1
ATOM 3371 O O . SER A 1 438 ? -31.929 -5.888 -20.244 1.00 28.14 422 SER A O 1
ATOM 3374 N N . MET A 1 439 ? -29.761 -5.320 -20.442 1.00 25.92 423 MET A N 1
ATOM 3375 C CA . MET A 1 439 ? -29.430 -6.491 -21.246 1.00 31.14 423 MET A CA 1
ATOM 3376 C C . MET A 1 439 ? -29.357 -7.749 -20.393 1.00 28.40 423 MET A C 1
ATOM 3377 O O . MET A 1 439 ? -29.976 -8.759 -20.707 1.00 29.59 423 MET A O 1
ATOM 3382 N N . SER A 1 440 ? -28.588 -7.696 -19.315 1.00 27.43 424 SER A N 1
ATOM 3383 C CA . SER A 1 440 ? -28.350 -8.898 -18.532 1.00 30.85 424 SER A CA 1
ATOM 3384 C C . SER A 1 440 ? -29.629 -9.523 -17.974 1.00 30.03 424 SER A C 1
ATOM 3385 O O . SER A 1 440 ? -29.819 -10.732 -18.071 1.00 29.50 424 SER A O 1
ATOM 3388 N N . THR A 1 441 ? -30.435 -8.713 -17.286 1.00 33.22 425 THR A N 1
ATOM 3389 C CA . THR A 1 441 ? -31.670 -9.186 -16.650 1.00 31.98 425 THR A CA 1
ATOM 3390 C C . THR A 1 441 ? -33.007 -8.818 -17.310 1.00 33.76 425 THR A C 1
ATOM 3391 O O . THR A 1 441 ? -34.055 -9.293 -16.872 1.00 32.73 425 THR A O 1
ATOM 3395 N N . ALA A 1 442 ? -32.984 -7.984 -18.345 1.00 30.49 426 ALA A N 1
ATOM 3396 C CA . ALA A 1 442 ? -34.227 -7.410 -18.880 1.00 33.37 426 ALA A CA 1
ATOM 3397 C C . ALA A 1 442 ? -35.117 -6.751 -17.799 1.00 33.41 426 ALA A C 1
ATOM 3398 O O . ALA A 1 442 ? -36.332 -6.963 -17.765 1.00 34.99 426 ALA A O 1
ATOM 3400 N N . GLN A 1 443 ? -34.504 -5.941 -16.937 1.00 29.87 427 GLN A N 1
ATOM 3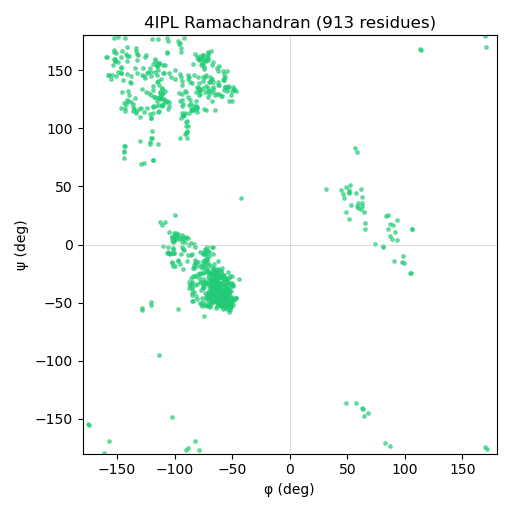401 C CA . GLN A 1 443 ? -35.215 -5.214 -15.887 1.00 33.97 427 GLN A CA 1
ATOM 3402 C C . GLN A 1 443 ? -35.128 -3.712 -16.118 1.00 33.08 427 GLN A C 1
ATOM 3403 O O . GLN A 1 443 ? -34.211 -3.232 -16.776 1.00 31.97 427 GLN A O 1
ATOM 3409 N N . LEU A 1 444 ? -36.107 -2.968 -15.621 1.00 33.38 428 LEU A N 1
ATOM 3410 C CA . LEU A 1 444 ? -36.007 -1.510 -15.616 1.00 32.11 428 LEU A CA 1
ATOM 3411 C C . LEU A 1 444 ? -35.521 -0.859 -14.315 1.00 29.12 428 LEU A C 1
ATOM 3412 O O . LEU A 1 444 ? -35.155 0.313 -14.320 1.00 29.89 428 LEU A O 1
ATOM 3417 N N . SER A 1 445 ? -35.490 -1.601 -13.211 1.00 28.96 429 SER A N 1
ATOM 3418 C CA . SER A 1 445 ? -35.297 -0.959 -11.905 1.00 28.21 429 SER A CA 1
ATOM 3419 C C . SER A 1 445 ? -33.864 -0.484 -11.651 1.00 30.59 429 SER A C 1
ATOM 3420 O O . SER A 1 445 ? -33.636 0.417 -10.844 1.00 28.31 429 SER A O 1
ATOM 3423 N N . LYS A 1 446 ? -32.896 -1.083 -12.334 1.00 32.09 430 LYS A N 1
ATOM 3424 C CA . LYS A 1 446 ? -31.528 -0.589 -12.233 1.00 28.38 430 LYS A CA 1
ATOM 3425 C C . LYS A 1 446 ? -31.334 0.406 -13.361 1.00 29.17 430 LYS A C 1
ATOM 3426 O O . LYS A 1 446 ? -31.292 0.026 -14.532 1.00 27.52 430 LYS A O 1
ATOM 3432 N N . ARG A 1 447 ? -31.201 1.677 -12.998 1.00 29.14 431 ARG A N 1
ATOM 3433 C CA . ARG A 1 447 ? -31.294 2.770 -13.959 1.00 24.17 431 ARG A CA 1
ATOM 3434 C C . ARG A 1 447 ? -29.969 3.471 -14.192 1.00 28.55 431 ARG A C 1
ATOM 3435 O O . ARG A 1 447 ? -29.208 3.725 -13.244 1.00 23.49 431 ARG A O 1
ATOM 3443 N N . TYR A 1 448 ? -29.660 3.696 -15.466 1.00 23.98 432 TYR A N 1
ATOM 3444 C CA . TYR A 1 448 ? -28.466 4.440 -15.850 1.00 23.44 432 TYR A CA 1
ATOM 3445 C C . TYR A 1 448 ? -28.713 5.870 -16.301 1.00 22.94 432 TYR A C 1
ATOM 3446 O O . TYR A 1 448 ? -27.776 6.646 -16.478 1.00 22.23 432 TYR A O 1
ATOM 3455 N N . GLY A 1 449 ? -29.976 6.244 -16.453 1.00 24.20 433 GLY A N 1
ATOM 3456 C CA . GLY A 1 449 ? -30.282 7.408 -17.262 1.00 25.29 433 GLY A CA 1
ATOM 3457 C C . GLY A 1 449 ? -30.082 8.768 -16.636 1.00 24.32 433 GLY A C 1
ATOM 3458 O O . GLY A 1 449 ? -30.035 8.911 -15.419 1.00 27.14 433 GLY A O 1
ATOM 3459 N N . LEU A 1 450 ? -29.935 9.769 -17.495 1.00 23.34 434 LEU A N 1
ATOM 3460 C CA . LEU A 1 450 ? -30.096 11.162 -17.100 1.00 25.83 434 LEU A CA 1
ATOM 3461 C C . LEU A 1 450 ? -31.596 11.494 -17.077 1.00 26.33 434 LEU A C 1
ATOM 3462 O O . LEU A 1 450 ? -32.030 12.471 -16.461 1.00 25.55 434 LEU A O 1
ATOM 3467 N N . ILE A 1 451 ? -32.372 10.663 -17.759 1.00 25.88 435 ILE A N 1
ATOM 3468 C CA . ILE A 1 451 ? -33.822 10.836 -17.852 1.00 24.32 435 ILE A CA 1
ATOM 3469 C C . ILE A 1 451 ? -34.519 9.640 -17.250 1.00 25.82 435 ILE A C 1
ATOM 3470 O O . ILE A 1 451 ? -34.349 8.519 -17.714 1.00 24.69 435 ILE A O 1
ATOM 3475 N N . TYR A 1 452 ? -35.314 9.881 -16.213 1.00 24.75 436 TYR A N 1
ATOM 3476 C CA . TYR A 1 452 ? -36.071 8.820 -15.587 1.00 24.56 436 TYR A CA 1
ATOM 3477 C C . TYR A 1 452 ? -37.306 8.526 -16.432 1.00 28.68 436 TYR A C 1
ATOM 3478 O O . TYR A 1 452 ? -37.940 9.436 -16.967 1.00 29.48 436 TYR A O 1
ATOM 3487 N N . VAL A 1 453 ? -37.625 7.247 -16.582 1.00 27.85 437 VAL A N 1
ATOM 3488 C CA . VAL A 1 453 ? -38.807 6.835 -17.323 1.00 27.06 437 VAL A CA 1
ATOM 3489 C C . VAL A 1 453 ? -39.677 6.047 -16.384 1.00 30.78 437 VAL A C 1
ATOM 3490 O O . VAL A 1 453 ? -39.198 5.096 -15.761 1.00 26.63 437 VAL A O 1
ATOM 3494 N N . ASP A 1 454 ? -40.959 6.400 -16.275 1.00 31.92 438 ASP A N 1
ATOM 3495 C CA . ASP A 1 454 ? -41.744 5.716 -15.269 1.00 27.60 438 ASP A CA 1
ATOM 3496 C C . ASP A 1 454 ? -42.396 4.492 -15.890 1.00 34.10 438 ASP A C 1
ATOM 3497 O O . ASP A 1 454 ? -43.520 4.527 -16.400 1.00 33.16 438 ASP A O 1
ATOM 3502 N N . ARG A 1 455 ? -41.701 3.377 -15.709 1.00 28.07 439 ARG A N 1
ATOM 3503 C CA . ARG A 1 455 ? -42.195 2.051 -15.995 1.00 30.47 439 ARG A CA 1
ATOM 3504 C C . ARG A 1 455 ? -41.380 1.181 -15.070 1.00 31.18 439 ARG A C 1
ATOM 3505 O O . ARG A 1 455 ? -40.203 1.474 -14.817 1.00 33.62 439 ARG A O 1
ATOM 3513 N N . ASN A 1 456 ? -41.981 0.113 -14.570 1.00 28.64 440 ASN A N 1
ATOM 3514 C CA . ASN A 1 456 ? -41.344 -0.685 -13.538 1.00 32.82 440 ASN A CA 1
ATOM 3515 C C . ASN A 1 456 ? -41.121 -2.121 -13.992 1.00 33.20 440 ASN A C 1
ATOM 3516 O O . ASN A 1 456 ? -41.520 -2.494 -15.095 1.00 33.23 440 ASN A O 1
ATOM 3521 N N . ASP A 1 457 ? -40.487 -2.926 -13.144 1.00 35.82 441 ASP A N 1
ATOM 3522 C CA . ASP A 1 457 ? -40.103 -4.279 -13.541 1.00 35.23 441 ASP A CA 1
ATOM 3523 C C . ASP A 1 457 ? -41.292 -5.134 -13.978 1.00 37.86 441 ASP A C 1
ATOM 3524 O O . ASP A 1 457 ? -41.146 -6.030 -14.821 1.00 32.76 441 ASP A O 1
ATOM 3529 N N . ASP A 1 458 ? -42.469 -4.845 -13.421 1.00 37.96 442 ASP A N 1
ATOM 3530 C CA . ASP A 1 458 ? -43.685 -5.573 -13.787 1.00 40.39 442 ASP A CA 1
ATOM 3531 C C . ASP A 1 458 ? -44.409 -4.972 -14.994 1.00 39.90 442 ASP A C 1
ATOM 3532 O O . ASP A 1 458 ? -45.448 -5.482 -15.410 1.00 38.39 442 ASP A O 1
ATOM 3537 N N . GLY A 1 459 ? -43.872 -3.885 -15.543 1.00 36.93 443 GLY A N 1
ATOM 3538 C CA . GLY A 1 459 ? -44.444 -3.278 -16.733 1.00 35.96 443 GLY A CA 1
ATOM 3539 C C . GLY A 1 459 ? -45.341 -2.082 -16.470 1.00 36.90 443 GLY A C 1
ATOM 3540 O O . GLY A 1 459 ? -45.740 -1.377 -17.400 1.00 37.79 443 GLY A O 1
ATOM 3541 N N . SER A 1 460 ? -45.653 -1.853 -15.197 1.00 39.41 444 SER A N 1
ATOM 3542 C CA . SER A 1 460 ? -46.567 -0.786 -14.780 1.00 39.05 444 SER A CA 1
ATOM 3543 C C . SER A 1 460 ? -45.980 0.615 -14.953 1.00 39.77 444 SER A C 1
ATOM 3544 O O . SER A 1 460 ? -44.767 0.766 -15.133 1.00 34.77 444 SER A O 1
ATOM 3547 N N . GLY A 1 461 ? -46.849 1.627 -14.884 1.00 36.94 445 GLY A N 1
ATOM 3548 C CA . GLY A 1 461 ? -46.447 3.029 -14.911 1.00 31.00 445 GLY A CA 1
ATOM 3549 C C . GLY A 1 461 ? -46.879 3.811 -16.141 1.00 30.23 445 GLY A C 1
ATOM 3550 O O . GLY A 1 461 ? -47.340 3.231 -17.119 1.00 30.37 445 GLY A O 1
ATOM 3551 N N . THR A 1 462 ? -46.742 5.137 -16.074 1.00 31.87 446 THR A N 1
ATOM 3552 C CA . THR A 1 462 ? -47.219 6.047 -17.124 1.00 31.78 446 THR A CA 1
ATOM 3553 C C . THR A 1 462 ? -46.332 6.124 -18.352 1.00 38.14 446 THR A C 1
ATOM 3554 O O . THR A 1 462 ? -46.755 6.619 -19.401 1.00 31.33 446 THR A O 1
ATOM 3558 N N . LEU A 1 463 ? -45.090 5.696 -18.188 1.00 31.37 447 LEU A N 1
ATOM 3559 C CA . LEU A 1 463 ? -44.069 5.842 -19.203 1.00 30.88 447 LEU A CA 1
ATOM 3560 C C . LEU A 1 463 ? -43.708 7.299 -19.479 1.00 31.93 447 LEU A C 1
ATOM 3561 O O . LEU A 1 463 ? -43.027 7.582 -20.447 1.00 31.19 447 LEU A O 1
ATOM 3566 N N . ASN A 1 464 ? -44.134 8.217 -18.614 1.00 28.80 448 ASN A N 1
ATOM 3567 C CA . ASN A 1 464 ? -43.674 9.605 -18.698 1.00 32.73 448 ASN A CA 1
ATOM 3568 C C . ASN A 1 464 ? -42.175 9.726 -18.374 1.00 25.90 448 ASN A C 1
ATOM 3569 O O . ASN A 1 464 ? -41.617 8.890 -17.671 1.00 26.64 448 ASN A O 1
ATOM 3574 N N . ARG A 1 465 ? -41.561 10.799 -18.861 1.00 27.96 449 ARG A N 1
ATOM 3575 C CA . ARG A 1 465 ? -40.136 11.069 -18.671 1.00 29.94 449 ARG A CA 1
ATOM 3576 C C . ARG A 1 465 ? -39.905 12.245 -17.722 1.00 34.33 449 ARG A C 1
ATOM 3577 O O . ARG A 1 465 ? -40.694 13.192 -17.694 1.00 34.39 449 ARG A O 1
ATOM 3585 N N . TYR A 1 466 ? -38.811 12.188 -16.959 1.00 28.99 450 TYR A N 1
ATOM 3586 C CA . TYR A 1 466 ? -38.506 13.211 -15.963 1.00 27.87 450 TYR A CA 1
ATOM 3587 C C . TYR A 1 466 ? -37.009 13.514 -15.944 1.00 32.57 450 TYR A C 1
ATOM 3588 O O . TYR A 1 466 ? -36.201 12.592 -15.889 1.00 24.94 450 TYR A O 1
ATOM 3597 N N . LYS A 1 467 ? -36.646 14.795 -15.967 1.00 24.52 451 LYS A N 1
ATOM 3598 C CA . LYS A 1 467 ? -35.253 15.179 -15.863 1.00 31.04 451 LYS A CA 1
ATOM 3599 C C . LYS A 1 467 ? -34.760 14.831 -14.469 1.00 32.60 451 LYS A C 1
ATOM 3600 O O . LYS A 1 467 ? -35.367 15.233 -13.472 1.00 26.91 451 LYS A O 1
ATOM 3606 N N . LYS A 1 468 ? -33.697 14.033 -14.403 1.00 30.51 452 LYS A N 1
ATOM 3607 C CA . LYS A 1 468 ? -32.969 13.796 -13.148 1.00 26.82 452 LYS A CA 1
ATOM 3608 C C . LYS A 1 468 ? -32.071 14.985 -12.839 1.00 26.24 452 LYS A C 1
ATOM 3609 O O . LYS A 1 468 ? -31.798 15.808 -13.715 1.00 28.25 452 LYS A O 1
ATOM 3615 N N . MET A 1 469 ? -31.622 15.102 -11.594 1.00 26.53 453 MET A N 1
ATOM 3616 C CA . MET A 1 469 ? -30.644 16.136 -11.261 1.00 29.14 453 MET A CA 1
ATOM 3617 C C . MET A 1 469 ? -29.425 16.102 -12.195 1.00 27.24 453 MET A C 1
ATOM 3618 O O . MET A 1 469 ? -28.886 17.148 -12.561 1.00 26.51 453 MET A O 1
ATOM 3623 N N . SER A 1 470 ? -29.003 14.902 -12.592 1.00 26.25 454 SER A N 1
ATOM 3624 C CA . SER A 1 470 ? -27.833 14.744 -13.478 1.00 25.98 454 SER A CA 1
ATOM 3625 C C . SER A 1 470 ? -28.043 15.329 -14.877 1.00 26.59 454 SER A C 1
ATOM 3626 O O . SER A 1 470 ? -27.089 15.647 -15.584 1.00 26.06 454 SER A O 1
ATOM 3629 N N . PHE A 1 471 ? -29.302 15.447 -15.277 1.00 28.77 455 PHE A N 1
ATOM 3630 C CA . PHE A 1 471 ? -29.660 16.041 -16.557 1.00 25.77 455 PHE A CA 1
ATOM 3631 C C . PHE A 1 471 ? -29.048 17.439 -16.684 1.00 24.71 455 PHE A C 1
ATOM 3632 O O . PHE A 1 471 ? -28.398 17.769 -17.669 1.00 25.90 455 PHE A O 1
ATOM 3640 N N . THR A 1 472 ? -29.261 18.262 -15.665 1.00 27.88 456 THR A N 1
ATOM 3641 C CA . THR A 1 472 ? -28.856 19.663 -15.712 1.00 31.11 456 THR A CA 1
ATOM 3642 C C . THR A 1 472 ? -27.334 19.797 -15.638 1.00 24.79 456 THR A C 1
ATOM 3643 O O . THR A 1 472 ? -26.706 20.593 -16.360 1.00 30.05 456 THR A O 1
ATOM 3647 N N . TRP A 1 473 ? -26.738 18.996 -14.771 1.00 28.79 457 TRP A N 1
ATOM 3648 C CA . TRP A 1 473 ? -25.287 18.986 -14.630 1.00 27.05 457 TRP A CA 1
ATOM 3649 C C . TRP A 1 473 ? -24.616 18.568 -15.955 1.00 25.88 457 TRP A C 1
ATOM 3650 O O . TRP A 1 473 ? -23.705 19.235 -16.438 1.00 27.68 457 TRP A O 1
ATOM 3661 N N . TYR A 1 474 ? -25.103 17.490 -16.568 1.00 29.11 458 TYR A N 1
ATOM 3662 C CA . TYR A 1 474 ? -24.506 16.986 -17.813 1.00 27.02 458 TYR A CA 1
ATOM 3663 C C . TYR A 1 474 ? -24.707 17.988 -18.950 1.00 28.42 458 TYR A C 1
ATOM 3664 O O . TYR A 1 474 ? -23.829 18.174 -19.793 1.00 27.73 458 TYR A O 1
ATOM 3673 N N . LYS A 1 475 ? -25.869 18.642 -18.948 1.00 30.62 459 LYS A N 1
ATOM 3674 C CA . LYS A 1 475 ? -26.138 19.755 -19.860 1.00 30.13 459 LYS A CA 1
ATOM 3675 C C . LYS A 1 475 ? -25.037 20.808 -19.756 1.00 30.83 459 LYS A C 1
ATOM 3676 O O . LYS A 1 475 ? -24.522 21.293 -20.777 1.00 30.52 459 LYS A O 1
ATOM 3682 N N . GLU A 1 476 ? -24.678 21.162 -18.520 1.00 32.26 460 GLU A N 1
ATOM 3683 C CA . GLU A 1 476 ? -23.637 22.172 -18.304 1.00 34.68 460 GLU A CA 1
ATOM 3684 C C . GLU A 1 476 ? -22.255 21.681 -18.727 1.00 32.54 460 GLU A C 1
ATOM 3685 O O . GLU A 1 476 ? -21.449 22.449 -19.245 1.00 32.37 460 GLU A O 1
ATOM 3691 N N . VAL A 1 477 ? -21.979 20.402 -18.502 1.00 34.42 461 VAL A N 1
ATOM 3692 C CA . VAL A 1 477 ? -20.717 19.825 -18.964 1.00 31.10 461 VAL A CA 1
ATOM 3693 C C . VAL A 1 477 ? -20.610 19.947 -20.485 1.00 31.42 461 VAL A C 1
ATOM 3694 O O . VAL A 1 477 ? -19.627 20.469 -21.010 1.00 35.95 461 VAL A O 1
ATOM 3698 N N . ILE A 1 478 ? -21.630 19.474 -21.191 1.00 35.59 462 ILE A N 1
ATOM 3699 C CA . ILE A 1 478 ? -21.600 19.488 -22.648 1.00 29.83 462 ILE A CA 1
ATOM 3700 C C . ILE A 1 478 ? -21.516 20.898 -23.200 1.00 33.17 462 ILE A C 1
ATOM 3701 O O . ILE A 1 478 ? -20.718 21.177 -24.087 1.00 32.76 462 ILE A O 1
ATOM 3706 N N . GLU A 1 479 ? -22.345 21.793 -22.682 1.00 38.84 463 GLU A N 1
ATOM 3707 C CA . GLU A 1 479 ? -22.402 23.136 -23.244 1.00 38.64 463 GLU A CA 1
ATOM 3708 C C . GLU A 1 479 ? -21.125 23.936 -22.980 1.00 36.97 463 GLU A C 1
ATOM 3709 O O . GLU A 1 479 ? -20.786 24.845 -23.742 1.00 39.43 463 GLU A O 1
ATOM 3715 N N . SER A 1 480 ? -20.399 23.576 -21.929 1.00 34.53 464 SER A N 1
ATOM 3716 C CA . SER A 1 480 ? -19.101 24.196 -21.669 1.00 36.94 464 SER A CA 1
ATOM 3717 C C . SER A 1 480 ? -17.959 23.419 -22.328 1.00 36.04 464 SER A C 1
ATOM 3718 O O . SER A 1 480 ? -16.791 23.786 -22.190 1.00 39.50 464 SER A O 1
ATOM 3721 N N . ASN A 1 481 ? -18.305 22.355 -23.049 1.00 35.67 465 ASN A N 1
ATOM 3722 C CA . ASN A 1 481 ? -17.318 21.435 -23.617 1.00 32.58 465 ASN A CA 1
ATOM 3723 C C . ASN A 1 481 ? -16.316 20.938 -22.578 1.00 33.35 465 ASN A C 1
ATOM 3724 O O . ASN A 1 481 ? -15.106 20.921 -22.817 1.00 31.17 465 ASN A O 1
ATOM 3729 N N . GLY A 1 482 ? -16.837 20.547 -21.419 1.00 35.15 466 GLY A N 1
ATOM 3730 C CA . GLY A 1 482 ? -16.037 19.930 -20.381 1.00 34.46 466 GLY A CA 1
ATOM 3731 C C . GLY A 1 482 ? -15.457 20.923 -19.401 1.00 39.11 466 GLY A C 1
ATOM 3732 O O . GLY A 1 482 ? -14.985 20.541 -18.334 1.00 40.20 466 GLY A O 1
ATOM 3733 N N . GLU A 1 483 ? -15.485 22.200 -19.760 1.00 38.06 467 GLU A N 1
ATOM 3734 C CA . GLU A 1 483 ? -14.867 23.221 -18.920 1.00 43.27 467 GLU A CA 1
ATOM 3735 C C . GLU A 1 483 ? -15.485 23.294 -17.528 1.00 39.25 467 GLU A C 1
ATOM 3736 O O . GLU A 1 483 ? -14.820 23.669 -16.565 1.00 40.66 467 GLU A O 1
ATOM 3742 N N . SER A 1 484 ? -16.750 22.919 -17.415 1.00 36.91 468 SER A N 1
ATOM 3743 C CA . SER A 1 484 ? -17.417 22.981 -16.118 1.00 40.30 468 SER A CA 1
ATOM 3744 C C . SER A 1 484 ? -16.892 21.902 -15.171 1.00 40.82 468 SER A C 1
ATOM 3745 O O . SER A 1 484 ? -17.108 21.968 -13.960 1.00 38.18 468 SER A O 1
ATOM 3748 N N . LEU A 1 485 ? -16.205 20.907 -15.717 1.00 39.22 469 LEU A N 1
ATOM 3749 C CA . LEU A 1 485 ? -15.649 19.839 -14.898 1.00 38.23 469 LEU A CA 1
ATOM 3750 C C . LEU A 1 485 ? -14.575 20.370 -13.965 1.00 38.04 469 LEU A C 1
ATOM 3751 O O . LEU A 1 485 ? -14.313 19.787 -12.939 1.00 36.81 469 LEU A O 1
ATOM 3756 N N . PHE A 1 486 ? -13.961 21.484 -14.335 1.00 39.07 470 PHE A N 1
ATOM 3757 C CA . PHE A 1 486 ? -12.880 22.063 -13.542 1.00 45.62 470 PHE A CA 1
ATOM 3758 C C . PHE A 1 486 ? -13.349 23.276 -12.734 1.00 49.72 470 PHE A C 1
ATOM 3759 O O . PHE A 1 486 ? -13.696 23.156 -11.558 1.00 52.12 470 PHE A O 1
ATOM 3767 N N . THR B 1 18 ? 11.587 -28.484 -31.396 1.00 53.05 2 THR B N 1
ATOM 3768 C CA . THR B 1 18 ? 12.266 -27.767 -30.318 1.00 47.85 2 THR B CA 1
ATOM 3769 C C . THR B 1 18 ? 11.673 -26.379 -30.068 1.00 45.07 2 THR B C 1
ATOM 3770 O O . THR B 1 18 ? 11.201 -25.721 -30.995 1.00 47.17 2 THR B O 1
ATOM 3774 N N . ILE B 1 19 ? 11.714 -25.938 -28.812 1.00 39.66 3 ILE B N 1
ATOM 3775 C CA . ILE B 1 19 ? 11.256 -24.601 -28.447 1.00 35.21 3 ILE B CA 1
ATOM 3776 C C . ILE B 1 19 ? 12.102 -23.512 -29.104 1.00 35.91 3 ILE B C 1
ATOM 3777 O O . ILE B 1 19 ? 11.569 -22.555 -29.656 1.00 34.78 3 ILE B O 1
ATOM 3782 N N . PHE B 1 20 ? 13.424 -23.648 -29.039 1.00 28.97 4 PHE B N 1
ATOM 3783 C CA . PHE B 1 20 ? 14.293 -22.636 -29.622 1.00 29.81 4 PHE B CA 1
ATOM 3784 C C . PHE B 1 20 ? 14.416 -22.816 -31.135 1.00 32.40 4 PHE B C 1
ATOM 3785 O O . PHE B 1 20 ? 14.600 -23.933 -31.616 1.00 32.35 4 PHE B O 1
ATOM 3793 N N . PRO B 1 21 ? 14.315 -21.711 -31.891 1.00 33.32 5 PRO B N 1
ATOM 3794 C CA . PRO B 1 21 ? 14.420 -21.791 -33.355 1.00 33.39 5 PRO B CA 1
ATOM 3795 C C . PRO B 1 21 ? 15.781 -22.335 -33.762 1.00 37.14 5 PRO B C 1
ATOM 3796 O O . PRO B 1 21 ? 16.750 -22.187 -33.011 1.00 31.22 5 PRO B O 1
ATOM 3800 N N . ASP B 1 22 ? 15.865 -22.961 -34.931 1.00 38.44 6 ASP B N 1
ATOM 3801 C CA . ASP B 1 22 ? 17.128 -23.563 -35.357 1.00 34.92 6 ASP B CA 1
ATOM 3802 C C . ASP B 1 22 ? 18.151 -22.494 -35.716 1.00 34.64 6 ASP B C 1
ATOM 3803 O O . ASP B 1 22 ? 19.356 -22.730 -35.660 1.00 37.74 6 ASP B O 1
ATOM 3808 N N . ASP B 1 23 ? 17.664 -21.311 -36.066 1.00 38.02 7 ASP B N 1
ATOM 3809 C CA . ASP B 1 23 ? 18.536 -20.189 -36.393 1.00 40.71 7 ASP B CA 1
ATOM 3810 C C . ASP B 1 23 ? 18.827 -19.278 -35.184 1.00 35.22 7 ASP B C 1
ATOM 3811 O O . ASP B 1 23 ? 19.390 -18.194 -35.331 1.00 35.55 7 ASP B O 1
ATOM 3816 N N . PHE B 1 24 ? 18.407 -19.705 -33.997 1.00 32.56 8 PHE B N 1
ATOM 3817 C CA . PHE B 1 24 ? 18.653 -18.931 -32.780 1.00 26.54 8 PHE B CA 1
ATOM 3818 C C . PHE B 1 24 ? 20.146 -18.668 -32.549 1.00 29.44 8 PHE B C 1
ATOM 3819 O O . PHE B 1 24 ? 20.971 -19.581 -32.639 1.00 29.87 8 PHE B O 1
ATOM 3827 N N . LEU B 1 25 ? 20.490 -17.420 -32.244 1.00 25.85 9 LEU B N 1
ATOM 3828 C CA . LEU B 1 25 ? 21.885 -17.042 -32.020 1.00 25.42 9 LEU B CA 1
ATOM 3829 C C . LEU B 1 25 ? 22.291 -17.107 -30.537 1.00 27.65 9 LEU B C 1
ATOM 3830 O O . LEU B 1 25 ? 21.725 -16.410 -29.699 1.00 24.02 9 LEU B O 1
ATOM 3835 N N . TRP B 1 26 ? 23.271 -17.954 -30.226 1.00 25.89 10 TRP B N 1
ATOM 3836 C CA . TRP B 1 26 ? 23.752 -18.149 -28.859 1.00 25.88 10 TRP B CA 1
ATOM 3837 C C . TRP B 1 26 ? 25.147 -17.576 -28.744 1.00 29.26 10 TRP B C 1
ATOM 3838 O O . TRP B 1 26 ? 26.007 -17.833 -29.602 1.00 26.69 10 TRP B O 1
ATOM 3849 N N . GLY B 1 27 ? 25.408 -16.827 -27.683 1.00 23.83 11 GLY B N 1
ATOM 3850 C CA . GLY B 1 27 ? 26.701 -16.172 -27.616 1.00 24.64 11 GLY B CA 1
ATOM 3851 C C . GLY B 1 27 ? 27.021 -15.407 -26.357 1.00 24.22 11 GLY B C 1
ATOM 3852 O O . GLY B 1 27 ? 26.535 -15.702 -25.255 1.00 21.91 11 GLY B O 1
ATOM 3853 N N . GLY B 1 28 ? 27.900 -14.432 -26.525 1.00 22.03 12 GLY B N 1
ATOM 3854 C CA . GLY B 1 28 ? 28.366 -13.648 -25.406 1.00 21.11 12 GLY B CA 1
ATOM 3855 C C . GLY B 1 28 ? 28.584 -12.260 -25.931 1.00 21.99 12 GLY B C 1
ATOM 3856 O O . GLY B 1 28 ? 28.566 -12.045 -27.150 1.00 20.62 12 GLY B O 1
ATOM 3857 N N . ALA B 1 29 ? 28.751 -11.314 -25.017 1.00 25.04 13 ALA B N 1
ATOM 3858 C CA . ALA B 1 29 ? 28.804 -9.909 -25.383 1.00 25.42 13 ALA B CA 1
ATOM 3859 C C . ALA B 1 29 ? 29.775 -9.180 -24.486 1.00 25.79 13 ALA B C 1
ATOM 3860 O O . ALA B 1 29 ? 29.847 -9.460 -23.288 1.00 25.21 13 ALA B O 1
ATOM 3862 N N . VAL B 1 30 ? 30.510 -8.241 -25.075 1.00 21.90 14 VAL B N 1
ATOM 3863 C CA . VAL B 1 30 ? 31.353 -7.314 -24.331 1.00 20.79 14 VAL B CA 1
ATOM 3864 C C . VAL B 1 30 ? 31.289 -5.962 -25.020 1.00 24.33 14 VAL B C 1
ATOM 3865 O O . VAL B 1 30 ? 30.645 -5.818 -26.066 1.00 25.03 14 VAL B O 1
ATOM 3869 N N . ALA B 1 31 ? 31.970 -4.978 -24.443 1.00 24.94 15 ALA B N 1
ATOM 3870 C CA . ALA B 1 31 ? 32.288 -3.732 -25.140 1.00 26.35 15 ALA B CA 1
ATOM 3871 C C . ALA B 1 31 ? 33.811 -3.649 -25.309 1.00 27.58 15 ALA B C 1
ATOM 3872 O O . ALA B 1 31 ? 34.555 -4.178 -24.481 1.00 24.34 15 ALA B O 1
ATOM 3874 N N . ALA B 1 32 ? 34.266 -2.983 -26.368 1.00 26.45 16 ALA B N 1
ATOM 3875 C CA . ALA B 1 32 ? 35.697 -2.933 -26.686 1.00 26.82 16 ALA B CA 1
ATOM 3876 C C . ALA B 1 32 ? 36.496 -2.390 -25.519 1.00 26.66 16 ALA B C 1
ATOM 3877 O O . ALA B 1 32 ? 37.439 -3.032 -25.055 1.00 29.15 16 ALA B O 1
ATOM 3879 N N . ASN B 1 33 ? 36.110 -1.219 -25.024 1.00 26.25 17 ASN B N 1
ATOM 3880 C CA . ASN B 1 33 ? 36.854 -0.593 -23.937 1.00 22.55 17 ASN B CA 1
ATOM 3881 C C . ASN B 1 33 ? 36.928 -1.439 -22.669 1.00 28.41 17 ASN B C 1
ATOM 3882 O O . ASN B 1 33 ? 37.834 -1.259 -21.848 1.00 26.99 17 ASN B O 1
ATOM 3887 N N . GLN B 1 34 ? 35.991 -2.368 -22.504 1.00 25.83 18 GLN B N 1
ATOM 3888 C CA . GLN B 1 34 ? 35.960 -3.153 -21.273 1.00 26.32 18 GLN B CA 1
ATOM 3889 C C . GLN B 1 34 ? 36.881 -4.371 -21.322 1.00 28.39 18 GLN B C 1
ATOM 3890 O O . GLN B 1 34 ? 37.117 -5.006 -20.294 1.00 25.18 18 GLN B O 1
ATOM 3896 N N . VAL B 1 35 ? 37.425 -4.664 -22.508 1.00 26.54 19 VAL B N 1
ATOM 3897 C CA . VAL B 1 35 ? 38.279 -5.842 -22.726 1.00 28.00 19 VAL B CA 1
ATOM 3898 C C . VAL B 1 35 ? 39.645 -5.571 -23.407 1.00 24.78 19 VAL B C 1
ATOM 3899 O O . VAL B 1 35 ? 40.687 -5.978 -22.902 1.00 31.01 19 VAL B O 1
ATOM 3903 N N . GLU B 1 36 ? 39.612 -4.957 -24.588 1.00 27.53 20 GLU B N 1
ATOM 3904 C CA . GLU B 1 36 ? 40.777 -4.837 -25.480 1.00 30.77 20 GLU B CA 1
ATOM 3905 C C . GLU B 1 36 ? 42.112 -4.394 -24.864 1.00 28.31 20 GLU B C 1
ATOM 3906 O O . GLU B 1 36 ? 43.145 -4.970 -25.182 1.00 31.21 20 GLU B O 1
ATOM 3912 N N . GLY B 1 37 ? 42.103 -3.362 -24.026 1.00 28.64 21 GLY B N 1
ATOM 3913 C CA . GLY B 1 37 ? 43.351 -2.748 -23.597 1.00 31.27 21 GLY B CA 1
ATOM 3914 C C . GLY B 1 37 ? 44.033 -2.039 -24.763 1.00 31.06 21 GLY B C 1
ATOM 3915 O O . GLY B 1 37 ? 43.367 -1.465 -25.616 1.00 28.76 21 GLY B O 1
ATOM 3916 N N . ALA B 1 38 ? 45.364 -2.061 -24.799 1.00 34.20 22 ALA B N 1
ATOM 3917 C CA . ALA B 1 38 ? 46.106 -1.438 -25.896 1.00 33.99 22 ALA B CA 1
ATOM 3918 C C . ALA B 1 38 ? 45.541 -0.058 -26.242 1.00 34.63 22 ALA B C 1
ATOM 3919 O O . ALA B 1 38 ? 45.331 0.266 -27.416 1.00 35.61 22 ALA B O 1
ATOM 3921 N N . TYR B 1 39 ? 45.301 0.752 -25.215 1.00 32.88 23 TYR B N 1
ATOM 3922 C CA . TYR B 1 39 ? 44.603 2.022 -25.385 1.00 35.03 23 TYR B CA 1
ATOM 3923 C C . TYR B 1 39 ? 45.445 3.025 -26.172 1.00 37.90 23 TYR B C 1
ATOM 3924 O O . TYR B 1 39 ? 44.917 3.993 -26.724 1.00 31.87 23 TYR B O 1
ATOM 3933 N N . ASN B 1 40 ? 46.762 2.830 -26.128 1.00 37.32 24 ASN B N 1
ATOM 3934 C CA . ASN B 1 40 ? 47.731 3.661 -26.844 1.00 39.88 24 ASN B CA 1
ATOM 3935 C C . ASN B 1 40 ? 48.317 3.080 -28.142 1.00 41.99 24 ASN B C 1
ATOM 3936 O O . ASN B 1 40 ? 49.236 3.661 -28.721 1.00 42.86 24 ASN B O 1
ATOM 3941 N N . GLU B 1 41 ? 47.849 1.911 -28.559 1.00 34.78 25 GLU B N 1
ATOM 3942 C CA . GLU B 1 41 ? 48.496 1.191 -29.652 1.00 33.76 25 GLU B CA 1
ATOM 3943 C C . GLU B 1 41 ? 47.904 1.417 -31.032 1.00 40.28 25 GLU B C 1
ATOM 3944 O O . GLU B 1 41 ? 46.695 1.606 -31.187 1.00 36.11 25 GLU B O 1
ATOM 3950 N N . ASP B 1 42 ? 48.784 1.395 -32.031 1.00 34.90 26 ASP B N 1
ATOM 3951 C CA . ASP B 1 42 ? 48.395 1.439 -33.436 1.00 35.80 26 ASP B CA 1
ATOM 3952 C C . ASP B 1 42 ? 47.612 2.696 -33.778 1.00 34.71 26 ASP B C 1
ATOM 3953 O O . ASP B 1 42 ? 46.744 2.690 -34.648 1.00 34.89 26 ASP B O 1
ATOM 3958 N N . GLY B 1 43 ? 47.935 3.775 -33.075 1.00 32.56 27 GLY B N 1
ATOM 3959 C CA . GLY B 1 43 ? 47.413 5.082 -33.406 1.00 36.58 27 GLY B CA 1
ATOM 3960 C C . GLY B 1 43 ? 46.060 5.369 -32.795 1.00 37.21 27 GLY B C 1
ATOM 3961 O O . GLY B 1 43 ? 45.410 6.336 -33.184 1.00 31.71 27 GLY B O 1
ATOM 3962 N N . LYS B 1 44 ? 45.641 4.545 -31.834 1.00 36.21 28 LYS B N 1
ATOM 3963 C CA . LYS B 1 44 ? 44.349 4.746 -31.185 1.00 35.48 28 LYS B CA 1
ATOM 3964 C C . LYS B 1 44 ? 44.365 6.033 -30.378 1.00 35.67 28 LYS B C 1
ATOM 3965 O O . LYS B 1 44 ? 45.291 6.288 -29.610 1.00 38.12 28 LYS B O 1
ATOM 3971 N N . GLY B 1 45 ? 43.338 6.851 -30.568 1.00 31.26 29 GLY B N 1
ATOM 3972 C CA . GLY B 1 45 ? 43.178 8.058 -29.786 1.00 32.15 29 GLY B CA 1
ATOM 3973 C C . GLY B 1 45 ? 42.529 7.745 -28.455 1.00 32.00 29 GLY B C 1
ATOM 3974 O O . GLY B 1 45 ? 41.946 6.670 -28.269 1.00 34.89 29 GLY B O 1
ATOM 3975 N N . LEU B 1 46 ? 42.633 8.685 -27.522 1.00 30.19 30 LEU B N 1
ATOM 3976 C CA . LEU B 1 46 ? 42.031 8.532 -26.208 1.00 27.12 30 LEU B CA 1
ATOM 3977 C C . LEU B 1 46 ? 40.508 8.581 -26.308 1.00 29.66 30 LEU B C 1
ATOM 3978 O O . LEU B 1 46 ? 39.964 9.371 -27.076 1.00 31.20 30 LEU B O 1
ATOM 3983 N N . SER B 1 47 ? 39.839 7.729 -25.537 1.00 28.70 31 SER B N 1
ATOM 3984 C CA . SER B 1 47 ? 38.382 7.774 -25.397 1.00 32.52 31 SER B CA 1
ATOM 3985 C C . SER B 1 47 ? 38.023 8.336 -24.027 1.00 33.48 31 SER B C 1
ATOM 3986 O O . SER B 1 47 ? 38.907 8.602 -23.206 1.00 29.92 31 SER B O 1
ATOM 3989 N N . VAL B 1 48 ? 36.737 8.493 -23.761 1.00 31.74 32 VAL B N 1
ATOM 3990 C CA . VAL B 1 48 ? 36.315 8.945 -22.451 1.00 29.75 32 VAL B CA 1
ATOM 3991 C C . VAL B 1 48 ? 36.694 7.923 -21.377 1.00 30.78 32 VAL B C 1
ATOM 3992 O O . VAL B 1 48 ? 36.960 8.282 -20.237 1.00 33.79 32 VAL B O 1
ATOM 3996 N N . GLN B 1 49 ? 36.725 6.656 -21.757 1.00 26.73 33 GLN B N 1
ATOM 3997 C CA . GLN B 1 49 ? 36.981 5.582 -20.811 1.00 28.77 33 GLN B CA 1
ATOM 3998 C C . GLN B 1 49 ? 38.425 5.614 -20.302 1.00 30.12 33 GLN B C 1
ATOM 3999 O O . GLN B 1 49 ? 38.724 5.137 -19.213 1.00 27.12 33 GLN B O 1
ATOM 4005 N N . ASP B 1 50 ? 39.318 6.189 -21.097 1.00 31.13 34 ASP B N 1
ATOM 4006 C CA . ASP B 1 50 ? 40.720 6.281 -20.704 1.00 31.09 34 ASP B CA 1
ATOM 4007 C C . ASP B 1 50 ? 40.953 7.327 -19.619 1.00 30.94 34 ASP B C 1
ATOM 4008 O O . ASP B 1 50 ? 42.014 7.337 -18.991 1.00 32.49 34 ASP B O 1
ATOM 4013 N N . VAL B 1 51 ? 39.978 8.190 -19.367 1.00 32.07 35 VAL B N 1
ATOM 4014 C CA . VAL B 1 51 ? 40.075 9.117 -18.242 1.00 33.40 35 VAL B CA 1
ATOM 4015 C C . VAL B 1 51 ? 39.088 8.799 -17.113 1.00 32.25 35 VAL B C 1
ATOM 4016 O O . VAL B 1 51 ? 38.837 9.637 -16.263 1.00 34.11 35 VAL B O 1
ATOM 4020 N N . LEU B 1 52 ? 38.544 7.585 -17.122 1.00 30.22 36 LEU B N 1
ATOM 4021 C CA . LEU B 1 52 ? 37.573 7.143 -16.119 1.00 31.88 36 LEU B CA 1
ATOM 4022 C C . LEU B 1 52 ? 38.065 5.935 -15.319 1.00 35.03 36 LEU B C 1
ATOM 4023 O O . LEU B 1 52 ? 37.571 4.816 -15.491 1.00 31.77 36 LEU B O 1
ATOM 4028 N N . PRO B 1 53 ? 39.031 6.165 -14.416 1.00 32.14 37 PRO B N 1
ATOM 4029 C CA . PRO B 1 53 ? 39.665 5.081 -13.657 1.00 31.95 37 PRO B CA 1
ATOM 4030 C C . PRO B 1 53 ? 38.708 4.462 -12.645 1.00 33.55 37 PRO B C 1
ATOM 4031 O O . PRO B 1 53 ? 38.909 3.321 -12.222 1.00 32.61 37 PRO B O 1
ATOM 4035 N N . LYS B 1 54 ? 37.730 5.255 -12.213 1.00 30.34 38 LYS B N 1
ATOM 4036 C CA . LYS B 1 54 ? 36.651 4.824 -11.318 1.00 29.95 38 LYS B CA 1
ATOM 4037 C C . LYS B 1 54 ? 35.305 4.500 -12.011 1.00 28.97 38 LYS B C 1
ATOM 4038 O O . LYS B 1 54 ? 34.277 4.356 -11.350 1.00 31.42 38 LYS B O 1
ATOM 4044 N N . GLY B 1 55 ? 35.302 4.478 -13.340 1.00 31.02 39 GLY B N 1
ATOM 4045 C CA . GLY B 1 55 ? 34.130 4.056 -14.100 1.00 27.36 39 GLY B CA 1
ATOM 4046 C C . GLY B 1 55 ? 33.108 5.164 -14.287 1.00 28.95 39 GLY B C 1
ATOM 4047 O O . GLY B 1 55 ? 33.378 6.323 -13.973 1.00 29.50 39 GLY B O 1
ATOM 4048 N N . GLY B 1 56 ? 31.930 4.809 -14.803 1.00 29.94 40 GLY B N 1
ATOM 4049 C CA . GLY B 1 56 ? 30.887 5.786 -15.056 1.00 29.71 40 GLY B CA 1
ATOM 4050 C C . GLY B 1 56 ? 30.447 6.615 -13.861 1.00 30.20 40 GLY B C 1
ATOM 4051 O O . GLY B 1 56 ? 30.090 7.786 -14.009 1.00 30.41 40 GLY B O 1
ATOM 4052 N N . LEU B 1 57 ? 30.453 6.009 -12.677 1.00 32.45 41 LEU B N 1
ATOM 4053 C CA . LEU B 1 57 ? 29.995 6.694 -11.470 1.00 36.06 41 LEU B CA 1
ATOM 4054 C C . LEU B 1 57 ? 31.079 7.584 -10.862 1.00 34.03 41 LEU B C 1
ATOM 4055 O O . LEU B 1 57 ? 30.793 8.444 -10.025 1.00 35.12 41 LEU B O 1
ATOM 4060 N N . GLY B 1 58 ? 32.323 7.376 -11.282 1.00 34.16 42 GLY B N 1
ATOM 4061 C CA . GLY B 1 58 ? 33.437 8.141 -10.754 1.00 35.13 42 GLY B CA 1
ATOM 4062 C C . GLY B 1 58 ? 33.785 9.349 -11.601 1.00 40.08 42 GLY B C 1
ATOM 4063 O O . GLY B 1 58 ? 33.278 9.508 -12.716 1.00 36.96 42 GLY B O 1
ATOM 4064 N N . GLU B 1 59 ? 34.642 10.208 -11.058 1.00 35.51 43 GLU B N 1
ATOM 4065 C CA . GLU B 1 59 ? 35.086 11.416 -11.744 1.00 36.91 43 GLU B CA 1
ATOM 4066 C C . GLU B 1 59 ? 36.159 11.133 -12.807 1.00 37.29 43 GLU B C 1
ATOM 4067 O O . GLU B 1 59 ? 36.795 10.081 -12.796 1.00 36.29 43 GLU B O 1
ATOM 4073 N N . ALA B 1 60 ? 36.318 12.060 -13.747 1.00 33.88 44 ALA B N 1
ATOM 4074 C CA . ALA B 1 60 ? 37.307 11.929 -14.808 1.00 38.66 44 ALA B CA 1
ATOM 4075 C C . ALA B 1 60 ? 38.654 12.505 -14.379 1.00 41.24 44 ALA B C 1
ATOM 4076 O O . ALA B 1 60 ? 38.710 13.509 -13.664 1.00 39.14 44 ALA B O 1
ATOM 4078 N N . THR B 1 61 ? 39.731 11.842 -14.787 1.00 35.93 45 THR B N 1
ATOM 4079 C CA . THR B 1 61 ? 41.074 12.393 -14.637 1.00 39.09 45 THR B CA 1
ATOM 4080 C C . THR B 1 61 ? 41.440 13.336 -15.783 1.00 46.81 45 THR B C 1
ATOM 4081 O O . THR B 1 61 ? 40.890 13.229 -16.885 1.00 42.98 45 THR B O 1
ATOM 4085 N N . GLU B 1 62 ? 42.362 14.263 -15.529 1.00 42.49 46 GLU B N 1
ATOM 4086 C CA . GLU B 1 62 ? 42.798 15.178 -16.579 1.00 49.33 46 GLU B CA 1
ATOM 4087 C C . GLU B 1 62 ? 43.452 14.388 -17.706 1.00 45.80 46 GLU B C 1
ATOM 4088 O O . GLU B 1 62 ? 43.182 14.617 -18.883 1.00 48.56 46 GLU B O 1
ATOM 4094 N N . ASN B 1 63 ? 44.303 13.443 -17.328 1.00 42.98 47 ASN B N 1
ATOM 4095 C CA . ASN B 1 63 ? 44.961 12.570 -18.284 1.00 41.49 47 ASN B CA 1
ATOM 4096 C C . ASN B 1 63 ? 44.844 11.138 -17.799 1.00 36.44 47 ASN B C 1
ATOM 4097 O O . ASN B 1 63 ? 44.536 10.908 -16.633 1.00 41.60 47 ASN B O 1
ATOM 4102 N N . PRO B 1 64 ? 45.082 10.165 -18.686 1.00 31.63 48 PRO B N 1
ATOM 4103 C CA . PRO B 1 64 ? 44.951 8.774 -18.244 1.00 32.22 48 PRO B CA 1
ATOM 4104 C C . PRO B 1 64 ? 45.880 8.470 -17.066 1.00 43.03 48 PRO B C 1
ATOM 4105 O O . PRO B 1 64 ? 47.010 8.964 -17.032 1.00 41.32 48 PRO B O 1
ATOM 4109 N N . THR B 1 65 ? 45.409 7.675 -16.110 1.00 39.28 49 THR B N 1
ATOM 4110 C CA . THR B 1 65 ? 46.230 7.283 -14.968 1.00 37.54 49 THR B CA 1
ATOM 4111 C C . THR B 1 65 ? 46.407 5.768 -14.944 1.00 40.77 49 THR B C 1
ATOM 4112 O O . THR B 1 65 ? 45.576 5.030 -15.474 1.00 34.30 49 THR B O 1
ATOM 4116 N N . GLU B 1 66 ? 47.493 5.313 -14.322 1.00 37.64 50 GLU B N 1
ATOM 4117 C CA . GLU B 1 66 ? 47.895 3.906 -14.353 1.00 38.75 50 GLU B CA 1
ATOM 4118 C C . GLU B 1 66 ? 46.911 2.959 -13.656 1.00 38.27 50 GLU B C 1
ATOM 4119 O O . GLU B 1 66 ? 46.850 1.764 -13.967 1.00 36.07 50 GLU B O 1
ATOM 4125 N N . ASP B 1 67 ? 46.147 3.497 -12.715 1.00 35.25 51 ASP B N 1
ATOM 4126 C CA . ASP B 1 67 ? 45.211 2.699 -11.936 1.00 35.55 51 ASP B CA 1
ATOM 4127 C C . ASP B 1 67 ? 43.906 2.511 -12.708 1.00 35.51 51 ASP B C 1
ATOM 4128 O O . ASP B 1 67 ? 42.968 1.891 -12.215 1.00 32.85 51 ASP B O 1
ATOM 4133 N N . ASN B 1 68 ? 43.843 3.065 -13.910 1.00 33.48 52 ASN B N 1
ATOM 4134 C CA . ASN B 1 68 ? 42.690 2.817 -14.772 1.00 32.18 52 ASN B CA 1
ATOM 4135 C C . ASN B 1 68 ? 42.887 1.461 -15.426 1.00 28.64 52 ASN B C 1
ATOM 4136 O O . ASN B 1 68 ? 43.775 1.295 -16.255 1.00 31.93 52 ASN B O 1
ATOM 4141 N N . LEU B 1 69 ? 42.024 0.508 -15.089 1.00 30.93 53 LEU B N 1
ATOM 4142 C CA . LEU B 1 69 ? 42.172 -0.868 -15.556 1.00 29.46 53 LEU B CA 1
ATOM 4143 C C . LEU B 1 69 ? 41.873 -1.020 -17.044 1.00 30.87 53 LEU B C 1
ATOM 4144 O O . LEU B 1 69 ? 42.231 -2.030 -17.651 1.00 32.58 53 LEU B O 1
ATOM 4149 N N . LYS B 1 70 ? 41.200 -0.034 -17.634 1.00 30.55 54 LYS B N 1
ATOM 4150 C CA . LYS B 1 70 ? 40.870 -0.119 -19.059 1.00 32.88 54 LYS B CA 1
ATOM 4151 C C . LYS B 1 70 ? 42.086 0.108 -19.971 1.00 31.71 54 LYS B C 1
ATOM 4152 O O . LYS B 1 70 ? 42.057 -0.226 -21.157 1.00 31.77 54 LYS B O 1
ATOM 4158 N N . LEU B 1 71 ? 43.171 0.640 -19.417 1.00 34.43 55 LEU B N 1
ATOM 4159 C CA . LEU B 1 71 ? 44.379 0.800 -20.221 1.00 33.16 55 LEU B CA 1
ATOM 4160 C C . LEU B 1 71 ? 44.831 -0.558 -20.746 1.00 29.04 55 LEU B C 1
ATOM 4161 O O . LEU B 1 71 ? 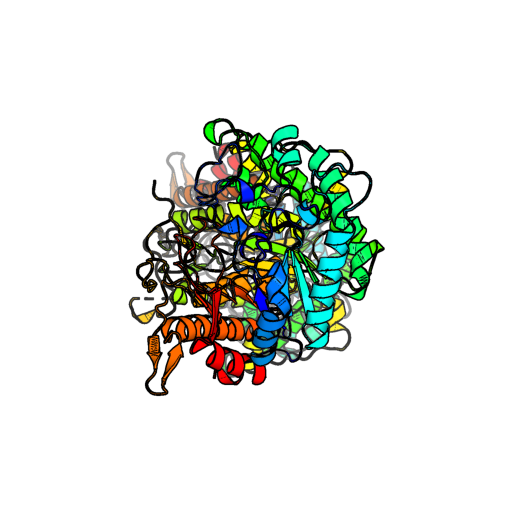45.102 -0.720 -21.937 1.00 29.82 55 LEU B O 1
ATOM 4166 N N . ILE B 1 72 ? 44.970 -1.513 -19.836 1.00 29.47 56 ILE B N 1
ATOM 4167 C CA . ILE B 1 72 ? 45.273 -2.898 -20.189 1.00 28.07 56 ILE B CA 1
ATOM 4168 C C . ILE B 1 72 ? 44.063 -3.780 -20.496 1.00 28.70 56 ILE B C 1
ATOM 4169 O O . ILE B 1 72 ? 44.141 -4.714 -21.299 1.00 27.69 56 ILE B O 1
ATOM 4174 N N . GLY B 1 73 ? 42.952 -3.505 -19.822 1.00 29.48 57 GLY B N 1
ATOM 4175 C CA . GLY B 1 73 ? 41.780 -4.348 -19.942 1.00 29.00 57 GLY B CA 1
ATOM 4176 C C . GLY B 1 73 ? 42.106 -5.780 -19.565 1.00 28.08 57 GLY B C 1
ATOM 4177 O O . GLY B 1 73 ? 42.729 -6.035 -18.534 1.00 28.90 57 GLY B O 1
ATOM 4178 N N . ILE B 1 74 ? 41.609 -6.719 -20.360 1.00 27.59 58 ILE B N 1
ATOM 4179 C CA . ILE B 1 74 ? 42.080 -8.105 -20.331 1.00 27.87 58 ILE B CA 1
ATOM 4180 C C . ILE B 1 74 ? 43.055 -8.421 -21.473 1.00 28.16 58 ILE B C 1
ATOM 4181 O O . ILE B 1 74 ? 43.309 -9.588 -21.774 1.00 29.11 58 ILE B O 1
ATOM 4186 N N . ASP B 1 75 ? 43.489 -7.376 -22.175 1.00 26.36 59 ASP B N 1
ATOM 4187 C CA . ASP B 1 75 ? 44.420 -7.503 -23.299 1.00 31.76 59 ASP B CA 1
ATOM 4188 C C . ASP B 1 75 ? 43.844 -8.344 -24.431 1.00 35.31 59 ASP B C 1
ATOM 4189 O O . ASP B 1 75 ? 44.587 -9.019 -25.159 1.00 30.87 59 ASP B O 1
ATOM 4194 N N . PHE B 1 76 ? 42.516 -8.292 -24.572 1.00 31.26 60 PHE B N 1
ATOM 4195 C CA . PHE B 1 76 ? 41.807 -8.959 -25.658 1.00 28.67 60 PHE B CA 1
ATOM 4196 C C . PHE B 1 76 ? 42.367 -8.533 -27.022 1.00 30.31 60 PHE B C 1
ATOM 4197 O O . PHE B 1 76 ? 42.382 -9.312 -27.987 1.00 31.15 60 PHE B O 1
ATOM 4205 N N . TYR B 1 77 ? 42.825 -7.289 -27.100 1.00 29.45 61 TYR B N 1
ATOM 4206 C CA . TYR B 1 77 ? 43.407 -6.761 -28.331 1.00 31.69 61 TYR B CA 1
ATOM 4207 C C . TYR B 1 77 ? 44.495 -7.691 -28.895 1.00 37.32 61 TYR B C 1
ATOM 4208 O O . TYR B 1 77 ? 44.570 -7.904 -30.113 1.00 33.53 61 TYR B O 1
ATOM 4217 N N . HIS B 1 78 ? 45.377 -8.177 -28.020 1.00 33.92 62 HIS B N 1
ATOM 4218 C CA . HIS B 1 78 ? 46.370 -9.185 -28.406 1.00 38.00 62 HIS B CA 1
ATOM 4219 C C . HIS B 1 78 ? 45.983 -10.660 -28.199 1.00 41.33 62 HIS B C 1
ATOM 4220 O O . HIS B 1 78 ? 46.563 -11.541 -28.834 1.00 37.92 62 HIS B O 1
ATOM 4227 N N . LYS B 1 79 ? 45.013 -10.927 -27.322 1.00 35.90 63 LYS B N 1
ATOM 4228 C CA . LYS B 1 79 ? 44.673 -12.308 -26.936 1.00 35.47 63 LYS B CA 1
ATOM 4229 C C . LYS B 1 79 ? 43.436 -12.906 -27.625 1.00 33.46 63 LYS B C 1
ATOM 4230 O O . LYS B 1 79 ? 43.012 -14.050 -27.342 1.00 34.77 63 LYS B O 1
ATOM 4236 N N . TYR B 1 80 ? 42.861 -12.126 -28.533 1.00 33.00 64 TYR B N 1
ATOM 4237 C CA . TYR B 1 80 ? 41.583 -12.478 -29.123 1.00 31.36 64 TYR B CA 1
ATOM 4238 C C . TYR B 1 80 ? 41.521 -13.864 -29.760 1.00 34.31 64 TYR B C 1
ATOM 4239 O O . TYR B 1 80 ? 40.466 -14.469 -29.763 1.00 30.85 64 TYR B O 1
ATOM 4248 N N . LYS B 1 81 ? 42.630 -14.381 -30.288 1.00 31.91 65 LYS B N 1
ATOM 4249 C CA . LYS B 1 81 ? 42.581 -15.696 -30.942 1.00 34.38 65 LYS B CA 1
ATOM 4250 C C . LYS B 1 81 ? 42.365 -16.853 -29.963 1.00 29.36 65 LYS B C 1
ATOM 4251 O O . LYS B 1 81 ? 41.596 -17.777 -30.242 1.00 33.83 65 LYS B O 1
ATOM 4257 N N . GLU B 1 82 ? 43.048 -16.804 -28.825 1.00 31.11 66 GLU B N 1
ATOM 4258 C CA . GLU B 1 82 ? 42.853 -17.812 -27.789 1.00 37.04 66 GLU B CA 1
ATOM 4259 C C . GLU B 1 82 ? 41.457 -17.650 -27.194 1.00 33.29 66 GLU B C 1
ATOM 4260 O O . GLU B 1 82 ? 40.693 -18.626 -27.072 1.00 35.18 66 GLU B O 1
ATOM 4266 N N . ASP B 1 83 ? 41.118 -16.413 -26.837 1.00 34.94 67 ASP B N 1
ATOM 4267 C CA . ASP B 1 83 ? 39.771 -16.171 -26.305 1.00 31.88 67 ASP B CA 1
ATOM 4268 C C . ASP B 1 83 ? 38.713 -16.747 -27.236 1.00 30.64 67 ASP B C 1
ATOM 4269 O O . ASP B 1 83 ? 37.844 -17.514 -26.816 1.00 34.25 67 ASP B O 1
ATOM 4274 N N . ILE B 1 84 ? 38.818 -16.401 -28.516 1.00 32.27 68 ILE B N 1
ATOM 4275 C CA . ILE B 1 84 ? 37.865 -16.833 -29.531 1.00 32.60 68 ILE B CA 1
ATOM 4276 C C . ILE B 1 84 ? 37.878 -18.346 -29.680 1.00 33.65 68 ILE B C 1
ATOM 4277 O O . ILE B 1 84 ? 36.867 -18.955 -30.042 1.00 32.56 68 ILE B O 1
ATOM 4282 N N . SER B 1 85 ? 39.017 -18.958 -29.381 1.00 34.18 69 SER B N 1
ATOM 4283 C CA . SER B 1 85 ? 39.078 -20.412 -29.356 1.00 35.02 69 SER B CA 1
ATOM 4284 C C . SER B 1 85 ? 38.156 -20.954 -28.271 1.00 33.46 69 SER B C 1
ATOM 4285 O O . SER B 1 85 ? 37.411 -21.922 -28.493 1.00 35.10 69 SER B O 1
ATOM 4288 N N . LEU B 1 86 ? 38.211 -20.331 -27.094 1.00 33.92 70 LEU B N 1
ATOM 4289 C CA . LEU B 1 86 ? 37.286 -20.692 -26.009 1.00 34.13 70 LEU B CA 1
ATOM 4290 C C . LEU B 1 86 ? 35.803 -20.449 -26.375 1.00 31.01 70 LEU B C 1
ATOM 4291 O O . LEU B 1 86 ? 34.940 -21.317 -26.148 1.00 30.67 70 LEU B O 1
ATOM 4296 N N . PHE B 1 87 ? 35.509 -19.278 -26.942 1.00 28.30 71 PHE B N 1
ATOM 4297 C CA . PHE B 1 87 ? 34.142 -18.990 -27.394 1.00 28.51 71 PHE B CA 1
ATOM 4298 C C . PHE B 1 87 ? 33.690 -20.118 -28.307 1.00 29.54 71 PHE B C 1
ATOM 4299 O O . PHE B 1 87 ? 32.575 -20.612 -28.207 1.00 29.48 71 PHE B O 1
ATOM 4307 N N . SER B 1 88 ? 34.583 -20.527 -29.199 1.00 32.72 72 SER B N 1
ATOM 4308 C CA . SER B 1 88 ? 34.269 -21.563 -30.164 1.00 32.51 72 SER B CA 1
ATOM 4309 C C . SER B 1 88 ? 34.015 -22.909 -29.496 1.00 32.15 72 SER B C 1
ATOM 4310 O O . SER B 1 88 ? 33.151 -23.664 -29.938 1.00 35.30 72 SER B O 1
ATOM 4313 N N . GLU B 1 89 ? 34.766 -23.216 -28.441 1.00 31.79 73 GLU B N 1
ATOM 4314 C CA . GLU B 1 89 ? 34.572 -24.498 -27.765 1.00 34.91 73 GLU B CA 1
ATOM 4315 C C . GLU B 1 89 ? 33.226 -24.529 -27.060 1.00 36.19 73 GLU B C 1
ATOM 4316 O O . GLU B 1 89 ? 32.582 -25.580 -26.992 1.00 36.91 73 GLU B O 1
ATOM 4322 N N . MET B 1 90 ? 32.792 -23.387 -26.533 1.00 35.39 74 MET B N 1
ATOM 4323 C CA . MET B 1 90 ? 31.426 -23.332 -25.995 1.00 34.67 74 MET B CA 1
ATOM 4324 C C . MET B 1 90 ? 30.387 -23.481 -27.087 1.00 33.91 74 MET B C 1
ATOM 4325 O O . MET B 1 90 ? 29.244 -23.845 -26.823 1.00 34.00 74 MET B O 1
ATOM 4330 N N . GLY B 1 91 ? 30.782 -23.192 -28.319 1.00 30.99 75 GLY B N 1
ATOM 4331 C CA . GLY B 1 91 ? 29.864 -23.318 -29.435 1.00 33.33 75 GLY B CA 1
ATOM 4332 C C . GLY B 1 91 ? 29.095 -22.060 -29.811 1.00 27.45 75 GLY B C 1
ATOM 4333 O O . GLY B 1 91 ? 28.082 -22.153 -30.486 1.00 26.44 75 GLY B O 1
ATOM 4334 N N . PHE B 1 92 ? 29.590 -20.887 -29.424 1.00 26.60 76 PHE B N 1
ATOM 4335 C CA . PHE B 1 92 ? 28.958 -19.635 -29.826 1.00 26.48 76 PHE B CA 1
ATOM 4336 C C . PHE B 1 92 ? 28.724 -19.609 -31.330 1.00 28.35 76 PHE B C 1
ATOM 4337 O O . PHE B 1 92 ? 29.614 -19.971 -32.103 1.00 29.95 76 PHE B O 1
ATOM 4345 N N . ASN B 1 93 ? 27.525 -19.240 -31.765 1.00 28.99 77 ASN B N 1
ATOM 4346 C CA . ASN B 1 93 ? 27.375 -18.819 -33.157 1.00 26.78 77 ASN B CA 1
ATOM 4347 C C . ASN B 1 93 ? 27.299 -17.308 -33.341 1.00 26.31 77 ASN B C 1
ATOM 4348 O O . ASN B 1 93 ? 27.115 -16.816 -34.457 1.00 27.29 77 ASN B O 1
ATOM 4353 N N . VAL B 1 94 ? 27.419 -16.572 -32.245 1.00 25.83 78 VAL B N 1
ATOM 4354 C CA . VAL B 1 94 ? 27.418 -15.119 -32.296 1.00 23.38 78 VAL B CA 1
ATOM 4355 C C . VAL B 1 94 ? 28.321 -14.534 -31.226 1.00 22.60 78 VAL B C 1
ATOM 4356 O O . VAL B 1 94 ? 28.480 -15.100 -30.167 1.00 24.20 78 VAL B O 1
ATOM 4360 N N . PHE B 1 95 ? 28.924 -13.400 -31.524 1.00 23.24 79 PHE B N 1
ATOM 4361 C CA . PHE B 1 95 ? 29.697 -12.690 -30.525 1.00 27.05 79 PHE B CA 1
ATOM 4362 C C . PHE B 1 95 ? 29.446 -11.204 -30.684 1.00 27.62 79 PHE B C 1
ATOM 4363 O O . PHE B 1 95 ? 29.669 -10.643 -31.763 1.00 26.14 79 PHE B O 1
ATOM 4371 N N . ARG B 1 96 ? 28.989 -10.571 -29.608 1.00 22.98 80 ARG B N 1
ATOM 4372 C CA . ARG B 1 96 ? 28.742 -9.139 -29.608 1.00 23.94 80 ARG B CA 1
ATOM 4373 C C . ARG B 1 96 ? 29.922 -8.356 -29.044 1.00 22.09 80 ARG B C 1
ATOM 4374 O O . ARG B 1 96 ? 30.436 -8.662 -27.970 1.00 21.33 80 ARG B O 1
ATOM 4382 N N . THR B 1 97 ? 30.346 -7.333 -29.773 1.00 21.46 81 THR B N 1
ATOM 4383 C CA . THR B 1 97 ? 31.332 -6.411 -29.236 1.00 22.62 81 THR B CA 1
ATOM 4384 C C . THR B 1 97 ? 31.123 -5.072 -29.905 1.00 24.75 81 THR B C 1
ATOM 4385 O O . THR B 1 97 ? 30.255 -4.928 -30.761 1.00 26.87 81 THR B O 1
ATOM 4389 N N . SER B 1 98 ? 31.908 -4.085 -29.507 1.00 23.97 82 SER B N 1
ATOM 4390 C CA . SER B 1 98 ? 31.794 -2.767 -30.092 1.00 22.72 82 SER B CA 1
ATOM 4391 C C . SER B 1 98 ? 33.035 -2.536 -30.938 1.00 27.29 82 SER B C 1
ATOM 4392 O O . SER B 1 98 ? 34.065 -3.178 -30.721 1.00 28.33 82 SER B O 1
ATOM 4395 N N . ILE B 1 99 ? 32.928 -1.676 -31.941 1.00 27.05 83 ILE B N 1
ATOM 4396 C CA . ILE B 1 99 ? 34.121 -1.207 -32.639 1.00 25.84 83 ILE B CA 1
ATOM 4397 C C . ILE B 1 99 ? 34.522 0.083 -31.951 1.00 24.91 83 ILE B C 1
ATOM 4398 O O . ILE B 1 99 ? 33.711 1.001 -31.839 1.00 26.00 83 ILE B O 1
ATOM 4403 N N . ALA B 1 100 ? 35.755 0.174 -31.470 1.00 25.71 84 ALA B N 1
ATOM 4404 C CA . ALA B 1 100 ? 36.129 1.361 -30.714 1.00 29.48 84 ALA B CA 1
ATOM 4405 C C . ALA B 1 100 ? 36.314 2.537 -31.666 1.00 32.31 84 ALA B C 1
ATOM 4406 O O . ALA B 1 100 ? 37.230 2.553 -32.485 1.00 32.14 84 ALA B O 1
ATOM 4408 N N . TRP B 1 101 ? 35.471 3.546 -31.486 1.00 26.09 85 TRP B N 1
ATOM 4409 C CA . TRP B 1 101 ? 35.426 4.736 -32.332 1.00 28.40 85 TRP B CA 1
ATOM 4410 C C . TRP B 1 101 ? 36.808 5.399 -32.459 1.00 31.15 85 TRP B C 1
ATOM 4411 O O . TRP B 1 101 ? 37.205 5.839 -33.543 1.00 27.50 85 TRP B O 1
ATOM 4422 N N . SER B 1 102 ? 37.531 5.456 -31.347 1.00 32.87 86 SER B N 1
ATOM 4423 C CA . SER B 1 102 ? 38.828 6.134 -31.298 1.00 29.64 86 SER B CA 1
ATOM 4424 C C . SER B 1 102 ? 39.953 5.346 -31.969 1.00 32.42 86 SER B C 1
ATOM 4425 O O . SER B 1 102 ? 41.068 5.844 -32.095 1.00 31.59 86 SER B O 1
ATOM 4428 N N . ARG B 1 103 ? 39.675 4.107 -32.357 1.00 31.16 87 ARG B N 1
ATOM 4429 C CA . ARG B 1 103 ? 40.612 3.344 -33.167 1.00 32.09 87 ARG B CA 1
ATOM 4430 C C . ARG B 1 103 ? 40.504 3.676 -34.650 1.00 33.20 87 ARG B C 1
ATOM 4431 O O . ARG B 1 103 ? 41.487 3.609 -35.387 1.00 30.22 87 ARG B O 1
ATOM 4439 N N . ILE B 1 104 ? 39.287 3.958 -35.095 1.00 30.79 88 ILE B N 1
ATOM 4440 C CA . ILE B 1 104 ? 39.033 4.344 -36.479 1.00 30.55 88 ILE B CA 1
ATOM 4441 C C . ILE B 1 104 ? 39.257 5.837 -36.693 1.00 32.11 88 ILE B C 1
ATOM 4442 O O . ILE B 1 104 ? 39.865 6.248 -37.677 1.00 33.33 88 ILE B O 1
ATOM 4447 N N . PHE B 1 105 ? 38.772 6.646 -35.758 1.00 27.87 89 PHE B N 1
ATOM 4448 C CA . PHE B 1 105 ? 38.992 8.086 -35.818 1.00 33.69 89 PHE B CA 1
ATOM 4449 C C . PHE B 1 105 ? 39.512 8.598 -34.487 1.00 33.56 89 PHE B C 1
ATOM 4450 O O . PHE B 1 105 ? 38.742 9.004 -33.616 1.00 29.15 89 PHE B O 1
ATOM 4458 N N . PRO B 1 106 ? 40.844 8.589 -34.333 1.00 32.52 90 PRO B N 1
ATOM 4459 C CA . PRO B 1 106 ? 41.477 8.854 -33.039 1.00 29.56 90 PRO B CA 1
ATOM 4460 C C . PRO B 1 106 ? 41.000 10.145 -32.367 1.00 32.57 90 PRO B C 1
ATOM 4461 O O . PRO B 1 106 ? 40.639 10.109 -31.193 1.00 37.70 90 PRO B O 1
ATOM 4465 N N . LYS B 1 107 ? 41.005 11.259 -33.090 1.00 33.47 91 LYS B N 1
ATOM 4466 C CA . LYS B 1 107 ? 40.405 12.500 -32.604 1.00 33.90 91 LYS B CA 1
ATOM 4467 C C . LYS B 1 107 ? 38.901 12.538 -32.895 1.00 34.52 91 LYS B C 1
ATOM 4468 O O . LYS B 1 107 ? 38.127 13.121 -32.144 1.00 34.93 91 LYS B O 1
ATOM 4474 N N . GLY B 1 108 ? 38.518 11.918 -34.008 1.00 35.24 92 GLY B N 1
ATOM 4475 C CA . GLY B 1 108 ? 37.148 11.905 -34.498 1.00 34.04 92 GLY B CA 1
ATOM 4476 C C . GLY B 1 108 ? 36.902 12.824 -35.685 1.00 41.12 92 GLY B C 1
ATOM 4477 O O . GLY B 1 108 ? 35.988 12.592 -36.487 1.00 35.62 92 GLY B O 1
ATOM 4478 N N . ASP B 1 109 ? 37.729 13.857 -35.821 1.00 38.17 93 ASP B N 1
ATOM 4479 C CA . ASP B 1 109 ? 37.572 14.816 -36.917 1.00 36.70 93 ASP B CA 1
ATOM 4480 C C . ASP B 1 109 ? 38.476 14.573 -38.136 1.00 40.82 93 ASP B C 1
ATOM 4481 O O . ASP B 1 109 ? 38.545 15.412 -39.037 1.00 37.98 93 ASP B O 1
ATOM 4486 N N . GLU B 1 110 ? 39.195 13.454 -38.153 1.00 40.31 94 GLU B N 1
ATOM 4487 C CA . GLU B 1 110 ? 40.104 13.173 -39.270 1.00 42.04 94 GLU B CA 1
ATOM 4488 C C . GLU B 1 110 ? 39.356 13.040 -40.591 1.00 43.21 94 GLU B C 1
ATOM 4489 O O . GLU B 1 110 ? 38.205 12.606 -40.623 1.00 39.67 94 GLU B O 1
ATOM 4495 N N . GLU B 1 111 ? 40.019 13.414 -41.683 1.00 39.93 95 GLU B N 1
ATOM 4496 C CA . GLU B 1 111 ? 39.430 13.286 -43.007 1.00 45.64 95 GLU B CA 1
ATOM 4497 C C . GLU B 1 111 ? 39.440 11.830 -43.433 1.00 45.91 95 GLU B C 1
ATOM 4498 O O . GLU B 1 111 ? 38.545 11.371 -44.140 1.00 46.38 95 GLU B O 1
ATOM 4504 N N . GLU B 1 112 ? 40.465 11.108 -42.993 1.00 42.85 96 GLU B N 1
ATOM 4505 C CA . GLU B 1 112 ? 40.625 9.704 -43.348 1.00 45.96 96 GLU B CA 1
ATOM 4506 C C . GLU B 1 112 ? 40.645 8.840 -42.103 1.00 38.90 96 GLU B C 1
ATOM 4507 O O . GLU B 1 112 ? 41.100 9.282 -41.054 1.00 42.16 96 GLU B O 1
ATOM 4513 N N . PRO B 1 113 ? 40.152 7.600 -42.220 1.00 39.76 97 PRO B N 1
ATOM 4514 C CA . PRO B 1 113 ? 40.147 6.681 -41.077 1.00 39.77 97 PRO B CA 1
ATOM 4515 C C . PRO B 1 113 ? 41.553 6.211 -40.757 1.00 41.61 97 PRO B C 1
ATOM 4516 O O . PRO B 1 113 ? 42.446 6.353 -41.588 1.00 42.29 97 PRO B O 1
ATOM 4520 N N . ASN B 1 114 ? 41.745 5.667 -39.561 1.00 37.84 98 ASN B N 1
ATOM 4521 C CA . ASN B 1 114 ? 43.015 5.060 -39.201 1.00 39.19 98 ASN B CA 1
ATOM 4522 C C . ASN B 1 114 ? 43.032 3.625 -39.714 1.00 40.80 98 ASN B C 1
ATOM 4523 O O . ASN B 1 114 ? 42.247 2.791 -39.272 1.00 36.65 98 ASN B O 1
ATOM 4528 N N . GLU B 1 115 ? 43.941 3.337 -40.639 1.00 38.13 99 GLU B N 1
ATOM 4529 C CA . GLU B 1 115 ? 43.929 2.053 -41.331 1.00 38.54 99 GLU B CA 1
ATOM 4530 C C . GLU B 1 115 ? 44.303 0.874 -40.430 1.00 36.57 99 GLU B C 1
ATOM 4531 O O . GLU B 1 115 ? 43.802 -0.233 -40.615 1.00 39.35 99 GLU B O 1
ATOM 4537 N N . ALA B 1 116 ? 45.193 1.104 -39.471 1.00 37.08 100 ALA B N 1
ATOM 4538 C CA . ALA B 1 116 ? 45.572 0.057 -38.527 1.00 37.93 100 ALA B CA 1
ATOM 4539 C C . ALA B 1 116 ? 44.373 -0.383 -37.657 1.00 33.39 100 ALA B C 1
ATOM 4540 O O . ALA B 1 116 ? 44.257 -1.554 -37.273 1.00 33.22 100 ALA B O 1
ATOM 4542 N N . GLY B 1 117 ? 43.482 0.552 -37.352 1.00 33.17 101 GLY B N 1
ATOM 4543 C CA . GLY B 1 117 ? 42.253 0.197 -36.644 1.00 35.78 101 GLY B CA 1
ATOM 4544 C C . GLY B 1 117 ? 41.346 -0.701 -37.481 1.00 32.73 101 GLY B C 1
ATOM 4545 O O . GLY B 1 117 ? 40.865 -1.766 -37.029 1.00 32.01 101 GLY B O 1
ATOM 4546 N N . LEU B 1 118 ? 41.126 -0.280 -38.726 1.00 32.71 102 LEU B N 1
ATOM 4547 C CA . LEU B 1 118 ? 40.266 -1.024 -39.638 1.00 33.06 102 LEU B CA 1
ATOM 4548 C C . LEU B 1 118 ? 40.817 -2.423 -39.888 1.00 33.08 102 LEU B C 1
ATOM 4549 O O . LEU B 1 118 ? 40.062 -3.397 -39.997 1.00 28.69 102 LEU B O 1
ATOM 4554 N N . LYS B 1 119 ? 42.146 -2.512 -39.966 1.00 34.06 103 LYS B N 1
ATOM 4555 C CA . LYS B 1 119 ? 42.838 -3.775 -40.167 1.00 32.32 103 LYS B CA 1
ATOM 4556 C C . LYS B 1 119 ? 42.668 -4.681 -38.952 1.00 29.03 103 LYS B C 1
ATOM 4557 O O . LYS B 1 119 ? 42.369 -5.875 -39.082 1.00 29.94 103 LYS B O 1
ATOM 4563 N N . TYR B 1 120 ? 42.854 -4.113 -37.767 1.00 30.17 104 TYR B N 1
ATOM 4564 C CA . TYR B 1 120 ? 42.577 -4.875 -36.554 1.00 30.71 104 TYR B CA 1
ATOM 4565 C C . TYR B 1 120 ? 41.182 -5.506 -36.567 1.00 33.15 104 TYR B C 1
ATOM 4566 O O . TYR B 1 120 ? 41.035 -6.712 -36.309 1.00 30.11 104 TYR B O 1
ATOM 4575 N N . TYR B 1 121 ? 40.147 -4.714 -36.854 1.00 31.23 105 TYR B N 1
ATOM 4576 C CA . TYR B 1 121 ? 38.810 -5.315 -36.822 1.00 31.16 105 TYR B CA 1
ATOM 4577 C C . TYR B 1 121 ? 38.587 -6.311 -37.960 1.00 32.46 105 TYR B C 1
ATOM 4578 O O . TYR B 1 121 ? 37.840 -7.287 -37.806 1.00 28.65 105 TYR B O 1
ATOM 4587 N N . ASP B 1 122 ? 39.257 -6.081 -39.089 1.00 32.58 106 ASP B N 1
ATOM 4588 C CA . ASP B 1 122 ? 39.238 -7.052 -40.178 1.00 30.68 106 ASP B CA 1
ATOM 4589 C C . ASP B 1 122 ? 39.699 -8.404 -39.651 1.00 30.22 106 ASP B C 1
ATOM 4590 O O . ASP B 1 122 ? 39.038 -9.430 -39.866 1.00 29.84 106 ASP B O 1
ATOM 4595 N N . GLU B 1 123 ? 40.838 -8.394 -38.959 1.00 30.73 107 GLU B N 1
ATOM 4596 C CA . GLU B 1 123 ? 41.410 -9.621 -38.403 1.00 36.82 107 GLU B CA 1
ATOM 4597 C C . GLU B 1 123 ? 40.496 -10.254 -37.347 1.00 34.96 107 GLU B C 1
ATOM 4598 O O . GLU B 1 123 ? 40.269 -11.472 -37.357 1.00 29.80 107 GLU B O 1
ATOM 4604 N N . LEU B 1 124 ? 39.973 -9.429 -36.440 1.00 32.26 108 LEU B N 1
ATOM 4605 C CA . LEU B 1 124 ? 39.049 -9.922 -35.417 1.00 33.70 108 LEU B CA 1
ATOM 4606 C C . LEU B 1 124 ? 37.865 -10.662 -36.054 1.00 28.89 108 LEU B C 1
ATOM 4607 O O . LEU B 1 124 ? 37.605 -11.835 -35.752 1.00 31.42 108 LEU B O 1
ATOM 4612 N N . PHE B 1 125 ? 37.164 -9.977 -36.954 1.00 28.38 109 PHE B N 1
ATOM 4613 C CA . PHE B 1 125 ? 36.003 -10.568 -37.608 1.00 30.19 109 PHE B CA 1
ATOM 4614 C C . PHE B 1 125 ? 36.368 -11.825 -38.391 1.00 32.45 109 PHE B C 1
ATOM 4615 O O . PHE B 1 125 ? 35.651 -12.826 -38.340 1.00 30.12 109 PHE B O 1
ATOM 4623 N N . ASP B 1 126 ? 37.487 -11.783 -39.115 1.00 34.06 110 ASP B N 1
ATOM 4624 C CA . ASP B 1 126 ? 37.908 -12.960 -39.857 1.00 35.13 110 ASP B CA 1
ATOM 4625 C C . ASP B 1 126 ? 38.080 -14.144 -38.919 1.00 31.18 110 ASP B C 1
ATOM 4626 O O . ASP B 1 126 ? 37.641 -15.250 -39.224 1.00 33.81 110 ASP B O 1
ATOM 4631 N N . GLU B 1 127 ? 38.718 -13.903 -37.778 1.00 29.81 111 GLU B N 1
ATOM 4632 C CA . GLU B 1 127 ? 38.983 -14.961 -36.815 1.00 32.59 111 GLU B CA 1
ATOM 4633 C C . GLU B 1 127 ? 37.674 -15.529 -36.288 1.00 32.95 111 GLU B C 1
ATOM 4634 O O . GLU B 1 127 ? 37.524 -16.744 -36.122 1.00 33.05 111 GLU B O 1
ATOM 4640 N N . LEU B 1 128 ? 36.724 -14.639 -36.023 1.00 33.29 112 LEU B N 1
ATOM 4641 C CA . LEU B 1 128 ? 35.383 -15.067 -35.623 1.00 32.00 112 LEU B CA 1
ATOM 4642 C C . LEU B 1 128 ? 34.714 -15.956 -36.681 1.00 32.74 112 LEU B C 1
ATOM 4643 O O . LEU B 1 128 ? 34.173 -17.017 -36.370 1.00 33.29 112 LEU B O 1
ATOM 4648 N N . HIS B 1 129 ? 34.747 -15.522 -37.933 1.00 32.56 113 HIS B N 1
ATOM 4649 C CA . HIS B 1 129 ? 34.111 -16.290 -39.002 1.00 35.77 113 HIS B CA 1
ATOM 4650 C C . HIS B 1 129 ? 34.794 -17.640 -39.211 1.00 35.57 113 HIS B C 1
ATOM 4651 O O . HIS B 1 129 ? 34.157 -18.622 -39.608 1.00 34.84 113 HIS B O 1
ATOM 4658 N N . ALA B 1 130 ? 36.093 -17.671 -38.941 1.00 34.27 114 ALA B N 1
ATOM 4659 C CA . ALA B 1 130 ? 36.888 -18.886 -39.064 1.00 39.16 114 ALA B CA 1
ATOM 4660 C C . ALA B 1 130 ? 36.362 -19.976 -38.137 1.00 41.52 114 ALA B C 1
ATOM 4661 O O . ALA B 1 130 ? 36.545 -21.167 -38.391 1.00 41.02 114 ALA B O 1
ATOM 4663 N N . HIS B 1 131 ? 35.743 -19.568 -37.035 1.00 37.33 115 HIS B N 1
ATOM 4664 C CA . HIS B 1 131 ? 35.156 -20.532 -36.113 1.00 38.22 115 HIS B CA 1
ATOM 4665 C C . HIS B 1 131 ? 33.637 -20.716 -36.220 1.00 39.83 115 HIS B C 1
ATOM 4666 O O . HIS B 1 131 ? 33.036 -21.431 -35.414 1.00 40.53 115 HIS B O 1
ATOM 4673 N N . GLY B 1 132 ? 33.023 -20.054 -37.197 1.00 33.48 116 GLY B N 1
ATOM 4674 C CA . GLY B 1 132 ? 31.590 -20.171 -37.407 1.00 34.19 116 GLY B CA 1
ATOM 4675 C C . GLY B 1 132 ? 30.805 -19.205 -36.535 1.00 32.44 116 GLY B C 1
ATOM 4676 O O . GLY B 1 132 ? 29.634 -19.437 -36.224 1.00 32.55 116 GLY B O 1
ATOM 4677 N N . ILE B 1 133 ? 31.453 -18.108 -36.160 1.00 32.53 117 ILE B N 1
ATOM 4678 C CA . ILE B 1 133 ? 30.883 -17.127 -35.248 1.00 29.82 117 ILE B CA 1
ATOM 4679 C C . ILE B 1 133 ? 30.578 -15.816 -35.965 1.00 30.94 117 ILE B C 1
ATOM 4680 O O . ILE B 1 133 ? 31.479 -15.178 -36.500 1.00 34.56 117 ILE B O 1
ATOM 4685 N N . GLU B 1 134 ? 29.306 -15.423 -35.976 1.00 30.94 118 GLU B N 1
ATOM 4686 C CA . GLU B 1 134 ? 28.887 -14.150 -36.562 1.00 30.41 118 GLU B CA 1
ATOM 4687 C C . GLU B 1 134 ? 29.119 -12.995 -35.598 1.00 28.69 118 GLU B C 1
ATOM 4688 O O . GLU B 1 134 ? 28.746 -13.074 -34.424 1.00 29.06 118 GLU B O 1
ATOM 4694 N N . PRO B 1 135 ? 29.746 -11.920 -36.091 1.00 29.19 119 PRO B N 1
ATOM 4695 C CA . PRO B 1 135 ? 29.908 -10.676 -35.333 1.00 29.49 119 PRO B CA 1
ATOM 4696 C C . PRO B 1 135 ? 28.579 -9.945 -35.144 1.00 32.86 119 PRO B C 1
ATOM 4697 O O . PRO B 1 135 ? 27.711 -9.954 -36.025 1.00 30.41 119 PRO B O 1
ATOM 4701 N N . LEU B 1 136 ? 28.429 -9.318 -33.984 1.00 26.93 120 LEU B N 1
ATOM 4702 C CA . LEU B 1 136 ? 27.304 -8.435 -33.733 1.00 27.96 120 LEU B CA 1
ATOM 4703 C C . LEU B 1 136 ? 27.929 -7.186 -33.165 1.00 25.46 120 LEU B C 1
ATOM 4704 O O . LEU B 1 136 ? 28.557 -7.218 -32.096 1.00 26.68 120 LEU B O 1
ATOM 4709 N N . VAL B 1 137 ? 27.770 -6.088 -33.891 1.00 24.15 121 VAL B N 1
ATOM 4710 C CA . VAL B 1 137 ? 28.586 -4.907 -33.647 1.00 22.46 121 VAL B CA 1
ATOM 4711 C C . VAL B 1 137 ? 27.803 -3.716 -33.129 1.00 24.29 121 VAL B C 1
ATOM 4712 O O . VAL B 1 137 ? 26.966 -3.160 -33.835 1.00 23.02 121 VAL B O 1
ATOM 4716 N N . THR B 1 138 ? 28.096 -3.325 -31.895 1.00 21.59 122 THR B N 1
ATOM 4717 C CA . THR B 1 138 ? 27.590 -2.083 -31.335 1.00 20.94 122 THR B CA 1
ATOM 4718 C C . THR B 1 138 ? 28.474 -0.950 -31.844 1.00 22.24 122 THR B C 1
ATOM 4719 O O . THR B 1 138 ? 29.671 -0.934 -31.567 1.00 23.22 122 THR B O 1
ATOM 4723 N N . LEU B 1 139 ? 27.902 0.000 -32.575 1.00 22.57 123 LEU B N 1
ATOM 4724 C CA . LEU B 1 139 ? 28.706 1.073 -33.171 1.00 25.02 123 LEU B CA 1
ATOM 4725 C C . LEU B 1 139 ? 29.276 2.012 -32.116 1.00 27.41 123 LEU B C 1
ATOM 4726 O O . LEU B 1 139 ? 30.478 2.297 -32.110 1.00 27.86 123 LEU B O 1
ATOM 4731 N N . SER B 1 140 ? 28.415 2.504 -31.230 1.00 24.39 124 SER B N 1
ATOM 4732 C CA . SER B 1 140 ? 28.877 3.337 -30.130 1.00 22.43 124 SER B CA 1
ATOM 4733 C C . SER B 1 140 ? 28.525 2.718 -28.785 1.00 23.26 124 SER B C 1
ATOM 4734 O O . SER B 1 140 ? 27.354 2.680 -28.409 1.00 24.93 124 SER B O 1
ATOM 4737 N N . HIS B 1 141 ? 29.527 2.211 -28.064 1.00 22.51 125 HIS B N 1
ATOM 4738 C CA . HIS B 1 141 ? 29.283 1.761 -26.710 1.00 20.77 125 HIS B CA 1
ATOM 4739 C C . HIS B 1 141 ? 30.172 2.530 -25.721 1.00 24.52 125 HIS B C 1
ATOM 4740 O O . HIS B 1 141 ? 31.182 2.005 -25.246 1.00 25.74 125 HIS B O 1
ATOM 4747 N N . TYR B 1 142 ? 29.689 3.687 -25.277 1.00 23.14 126 TYR B N 1
ATOM 4748 C CA . TYR B 1 142 ? 30.367 4.539 -24.293 1.00 27.86 126 TYR B CA 1
ATOM 4749 C C . TYR B 1 142 ? 31.857 4.821 -24.603 1.00 29.99 126 TYR B C 1
ATOM 4750 O O . TYR B 1 142 ? 32.663 5.020 -23.688 1.00 27.07 126 TYR B O 1
ATOM 4759 N N . GLU B 1 143 ? 32.203 4.789 -25.888 1.00 29.74 127 GLU B N 1
ATOM 4760 C CA . GLU B 1 143 ? 33.588 4.910 -26.378 1.00 33.58 127 GLU B CA 1
ATOM 4761 C C . GLU B 1 143 ? 34.050 6.224 -27.016 1.00 30.76 127 GLU B C 1
ATOM 4762 O O . GLU B 1 143 ? 35.082 6.248 -27.683 1.00 34.22 127 GLU B O 1
ATOM 4768 N N . THR B 1 144 ? 33.248 7.272 -26.899 1.00 30.79 128 THR B N 1
ATOM 4769 C CA . THR B 1 144 ? 33.468 8.508 -27.646 1.00 30.65 128 THR B CA 1
ATOM 4770 C C . THR B 1 144 ? 34.922 9.004 -27.571 1.00 33.90 128 THR B C 1
ATOM 4771 O O . THR B 1 144 ? 35.531 9.015 -26.494 1.00 28.06 128 THR B O 1
ATOM 4775 N N . PRO B 1 145 ? 35.492 9.394 -28.728 1.00 31.27 129 PRO B N 1
ATOM 4776 C CA . PRO B 1 145 ? 36.842 9.965 -28.688 1.00 29.50 129 PRO B CA 1
ATOM 4777 C C . PRO B 1 145 ? 36.882 11.135 -27.715 1.00 29.32 129 PRO B C 1
ATOM 4778 O O . PRO B 1 145 ? 35.998 11.982 -27.727 1.00 25.67 129 PRO B O 1
ATOM 4782 N N . LEU B 1 146 ? 37.910 11.168 -26.875 1.00 31.09 130 LEU B N 1
ATOM 4783 C CA . LEU B 1 146 ? 38.035 12.187 -25.841 1.00 30.87 130 LEU B CA 1
ATOM 4784 C C . LEU B 1 146 ? 38.123 13.594 -26.429 1.00 30.08 130 LEU B C 1
ATOM 4785 O O . LEU B 1 146 ? 37.607 14.552 -25.861 1.00 32.96 130 LEU B O 1
ATOM 4790 N N . TYR B 1 147 ? 38.794 13.709 -27.567 1.00 31.48 131 TYR B N 1
ATOM 4791 C CA . TYR B 1 147 ? 38.924 14.981 -28.271 1.00 34.53 131 TYR B CA 1
ATOM 4792 C C . TYR B 1 147 ? 37.556 15.599 -28.601 1.00 32.99 131 TYR B C 1
ATOM 4793 O O . TYR B 1 147 ? 37.317 16.779 -28.352 1.00 32.25 131 TYR B O 1
ATOM 4802 N N . LEU B 1 148 ? 36.657 14.791 -29.150 1.00 30.50 132 LEU B N 1
ATOM 4803 C CA . LEU B 1 148 ? 35.295 15.243 -29.434 1.00 29.97 132 LEU B CA 1
ATOM 4804 C C . LEU B 1 148 ? 34.569 15.672 -28.157 1.00 34.90 132 LEU B C 1
ATOM 4805 O O . LEU B 1 148 ? 33.860 16.676 -28.139 1.00 35.46 132 LEU B O 1
ATOM 4810 N N . ALA B 1 149 ? 34.759 14.912 -27.083 1.00 34.31 133 ALA B N 1
ATOM 4811 C CA . ALA B 1 149 ? 34.136 15.238 -25.809 1.00 33.17 133 ALA B CA 1
ATOM 4812 C C . ALA B 1 149 ? 34.616 16.584 -25.256 1.00 35.87 133 ALA B C 1
ATOM 4813 O O . ALA B 1 149 ? 33.812 17.398 -24.805 1.00 38.42 133 ALA B O 1
ATOM 4815 N N . ARG B 1 150 ? 35.927 16.809 -25.288 1.00 35.92 134 ARG B N 1
ATOM 4816 C CA . ARG B 1 150 ? 36.521 18.011 -24.710 1.00 38.66 134 ARG B CA 1
ATOM 4817 C C . ARG B 1 150 ? 36.288 19.241 -25.591 1.00 37.52 134 ARG B C 1
ATOM 4818 O O . ARG B 1 150 ? 36.062 20.345 -25.087 1.00 39.98 134 ARG B O 1
ATOM 4826 N N . LYS B 1 151 ? 36.349 19.044 -26.903 1.00 32.00 135 LYS B N 1
ATOM 4827 C CA . LYS B 1 151 ? 36.133 20.126 -27.861 1.00 39.83 135 LYS B CA 1
ATOM 4828 C C . LYS B 1 151 ? 34.661 20.547 -28.028 1.00 42.06 135 LYS B C 1
ATOM 4829 O O . LYS B 1 151 ? 34.345 21.741 -28.014 1.00 41.12 135 LYS B O 1
ATOM 4835 N N . TYR B 1 152 ? 33.776 19.574 -28.232 1.00 41.38 136 TYR B N 1
ATOM 4836 C CA . TYR B 1 152 ? 32.353 19.858 -28.448 1.00 39.32 136 TYR B CA 1
ATOM 4837 C C . TYR B 1 152 ? 31.413 19.645 -27.261 1.00 42.22 136 TYR B C 1
ATOM 4838 O O . TYR B 1 152 ? 30.212 19.921 -27.362 1.00 39.72 136 TYR B O 1
ATOM 4847 N N . HIS B 1 153 ? 31.950 19.161 -26.145 1.00 37.69 137 HIS B N 1
ATOM 4848 C CA . HIS B 1 153 ? 31.116 18.718 -25.034 1.00 38.48 137 HIS B CA 1
ATOM 4849 C C . HIS B 1 153 ? 30.186 17.589 -25.497 1.00 35.98 137 HIS B C 1
ATOM 4850 O O . HIS B 1 153 ? 29.038 17.489 -25.064 1.00 33.73 137 HIS B O 1
ATOM 4857 N N . GLY B 1 154 ? 30.698 16.745 -26.391 1.00 31.27 138 GLY B N 1
ATOM 4858 C CA . GLY B 1 154 ? 29.991 15.557 -26.822 1.00 31.39 138 GLY B CA 1
ATOM 4859 C C . GLY B 1 154 ? 28.677 15.829 -27.527 1.00 33.57 138 GLY B C 1
ATOM 4860 O O . GLY B 1 154 ? 28.551 16.781 -28.300 1.00 33.49 138 GLY B O 1
ATOM 4861 N N . TRP B 1 155 ? 27.686 14.995 -27.239 1.00 29.55 139 TRP B N 1
ATOM 4862 C CA . TRP B 1 155 ? 26.443 14.991 -28.001 1.00 29.79 139 TRP B CA 1
ATOM 4863 C C . TRP B 1 155 ? 25.479 16.154 -27.776 1.00 28.84 139 TRP B C 1
ATOM 4864 O O . TRP B 1 155 ? 24.455 16.232 -28.450 1.00 29.71 139 TRP B O 1
ATOM 4875 N N . VAL B 1 156 ? 25.790 17.050 -26.853 1.00 30.24 140 VAL B N 1
ATOM 4876 C CA . VAL B 1 156 ? 24.999 18.259 -26.742 1.00 28.01 140 VAL B CA 1
ATOM 4877 C C . VAL B 1 156 ? 25.196 19.076 -28.011 1.00 32.31 140 VAL B C 1
ATOM 4878 O O . VAL B 1 156 ? 24.418 19.958 -28.302 1.00 32.93 140 VAL B O 1
ATOM 4882 N N . ASP B 1 157 ? 26.239 18.752 -28.765 1.00 30.51 141 ASP B N 1
ATOM 4883 C CA . ASP B 1 157 ? 26.579 19.478 -29.988 1.00 33.04 141 ASP B CA 1
ATOM 4884 C C . ASP B 1 157 ? 26.197 18.688 -31.234 1.00 32.57 141 ASP B C 1
ATOM 4885 O O . ASP B 1 157 ? 26.652 17.568 -31.443 1.00 34.02 141 ASP B O 1
ATOM 4890 N N . ARG B 1 158 ? 25.363 19.289 -32.071 1.00 32.90 142 ARG B N 1
ATOM 4891 C CA . ARG B 1 158 ? 24.820 18.592 -33.227 1.00 29.76 142 ARG B CA 1
ATOM 4892 C C . ARG B 1 158 ? 25.902 18.137 -34.218 1.00 34.08 142 ARG B C 1
ATOM 4893 O O . ARG B 1 158 ? 25.698 17.199 -34.999 1.00 26.73 142 ARG B O 1
ATOM 4901 N N . ARG B 1 159 ? 27.067 18.780 -34.159 1.00 34.81 143 ARG B N 1
ATOM 4902 C CA . ARG B 1 159 ? 28.180 18.398 -35.014 1.00 32.22 143 ARG B CA 1
ATOM 4903 C C . ARG B 1 159 ? 28.545 16.931 -34.811 1.00 31.89 143 ARG B C 1
ATOM 4904 O O . ARG B 1 159 ? 29.068 16.271 -35.718 1.00 29.38 143 ARG B O 1
ATOM 4912 N N . MET B 1 160 ? 28.236 16.412 -33.625 1.00 29.67 144 MET B N 1
ATOM 4913 C CA . MET B 1 160 ? 28.506 15.007 -33.331 1.00 29.75 144 MET B CA 1
ATOM 4914 C C . MET B 1 160 ? 27.857 14.087 -34.363 1.00 26.44 144 MET B C 1
ATOM 4915 O O . MET B 1 160 ? 28.455 13.090 -34.779 1.00 30.36 144 MET B O 1
ATOM 4920 N N . ILE B 1 161 ? 26.656 14.446 -34.814 1.00 26.26 145 ILE B N 1
ATOM 4921 C CA . ILE B 1 161 ? 25.982 13.648 -35.830 1.00 27.11 145 ILE B CA 1
ATOM 4922 C C . ILE B 1 161 ? 26.926 13.395 -37.008 1.00 29.72 145 ILE B C 1
ATOM 4923 O O . ILE B 1 161 ? 27.160 12.239 -37.398 1.00 28.43 145 ILE B O 1
ATOM 4928 N N . HIS B 1 162 ? 27.510 14.461 -37.549 1.00 30.73 146 HIS B N 1
ATOM 4929 C CA . HIS B 1 162 ? 28.380 14.265 -38.710 1.00 31.72 146 HIS B CA 1
ATOM 4930 C C . HIS B 1 162 ? 29.527 13.311 -38.353 1.00 30.62 146 HIS B C 1
ATOM 4931 O O . HIS B 1 162 ? 29.792 12.341 -39.076 1.00 33.51 146 HIS B O 1
ATOM 4938 N N . PHE B 1 163 ? 30.168 13.547 -37.209 1.00 29.30 147 PHE B N 1
ATOM 4939 C CA . PHE B 1 163 ? 31.321 12.737 -36.847 1.00 31.70 147 PHE B CA 1
ATOM 4940 C C . PHE B 1 163 ? 30.889 11.277 -36.793 1.00 30.78 147 PHE B C 1
ATOM 4941 O O . PHE B 1 163 ? 31.551 10.394 -37.366 1.00 30.64 147 PHE B O 1
ATOM 4949 N N . TYR B 1 164 ? 29.730 11.037 -36.181 1.00 30.67 148 TYR B N 1
ATOM 4950 C CA . TYR B 1 164 ? 29.271 9.670 -35.981 1.00 28.19 148 TYR B CA 1
ATOM 4951 C C . TYR B 1 164 ? 28.971 9.073 -37.349 1.00 24.81 148 TYR B C 1
ATOM 4952 O O . TYR B 1 164 ? 29.346 7.936 -37.658 1.00 27.82 148 TYR B O 1
ATOM 4961 N N . GLU B 1 165 ? 28.342 9.875 -38.196 1.00 26.40 149 GLU B N 1
ATOM 4962 C CA . GLU B 1 165 ? 27.995 9.420 -39.532 1.00 29.82 149 GLU B CA 1
ATOM 4963 C C . GLU B 1 165 ? 29.270 8.940 -40.220 1.00 30.68 149 GLU B C 1
ATOM 4964 O O . GLU B 1 165 ? 29.318 7.831 -40.787 1.00 26.45 149 GLU B O 1
ATOM 4970 N N . LYS B 1 166 ? 30.327 9.746 -40.093 1.00 31.49 150 LYS B N 1
ATOM 4971 C CA . LYS B 1 166 ? 31.558 9.485 -40.834 1.00 28.74 150 LYS B CA 1
ATOM 4972 C C . LYS B 1 166 ? 32.128 8.174 -40.335 1.00 30.37 150 LYS B C 1
ATOM 4973 O O . LYS B 1 166 ? 32.625 7.342 -41.105 1.00 26.98 150 LYS B O 1
ATOM 4979 N N . PHE B 1 167 ? 32.015 7.984 -39.026 1.00 32.25 151 PHE B N 1
ATOM 4980 C CA . PHE B 1 167 ? 32.502 6.780 -38.391 1.00 28.48 151 PHE B CA 1
ATOM 4981 C C . PHE B 1 167 ? 31.690 5.615 -38.941 1.00 27.77 151 PHE B C 1
ATOM 4982 O O . PHE B 1 167 ? 32.240 4.680 -39.538 1.00 30.28 151 PHE B O 1
ATOM 4990 N N . ALA B 1 168 ? 30.368 5.715 -38.833 1.00 27.41 152 ALA B N 1
ATOM 4991 C CA . ALA B 1 168 ? 29.517 4.581 -39.186 1.00 30.03 152 ALA B CA 1
ATOM 4992 C C . ALA B 1 168 ? 29.735 4.164 -40.642 1.00 26.13 152 ALA B C 1
ATOM 4993 O O . ALA B 1 168 ? 29.997 2.992 -40.947 1.00 27.86 152 ALA B O 1
ATOM 4995 N N . ARG B 1 169 ? 29.633 5.131 -41.543 1.00 27.39 153 ARG B N 1
ATOM 4996 C CA . ARG B 1 169 ? 29.786 4.824 -42.957 1.00 29.57 153 ARG B CA 1
ATOM 4997 C C . ARG B 1 169 ? 31.094 4.064 -43.145 1.00 30.69 153 ARG B C 1
ATOM 4998 O O . ARG B 1 169 ? 31.117 2.968 -43.737 1.00 30.62 153 ARG B O 1
ATOM 5006 N N . THR B 1 170 ? 32.166 4.610 -42.567 1.00 31.78 154 THR B N 1
ATOM 5007 C CA . THR B 1 170 ? 33.487 4.037 -42.795 1.00 27.77 154 THR B CA 1
ATOM 5008 C C . THR B 1 170 ? 33.401 2.557 -42.496 1.00 31.95 154 THR B C 1
ATOM 5009 O O . THR B 1 170 ? 33.755 1.728 -43.338 1.00 31.10 154 THR B O 1
ATOM 5013 N N . VAL B 1 171 ? 32.881 2.216 -41.315 1.00 29.54 155 VAL B N 1
ATOM 5014 C CA . VAL B 1 171 ? 32.875 0.816 -40.913 1.00 25.32 155 VAL B CA 1
ATOM 5015 C C . VAL B 1 171 ? 31.807 -0.010 -41.630 1.00 25.31 155 VAL B C 1
ATOM 5016 O O . VAL B 1 171 ? 32.061 -1.159 -42.008 1.00 29.71 155 VAL B O 1
ATOM 5020 N N . LEU B 1 172 ? 30.641 0.580 -41.883 1.00 26.86 156 LEU B N 1
ATOM 5021 C CA . LEU B 1 172 ? 29.595 -0.188 -42.550 1.00 29.35 156 LEU B CA 1
ATOM 5022 C C . LEU B 1 172 ? 30.111 -0.653 -43.904 1.00 30.02 156 LEU B C 1
ATOM 5023 O O . LEU B 1 172 ? 29.990 -1.822 -44.269 1.00 28.94 156 LEU B O 1
ATOM 5028 N N . GLU B 1 173 ? 30.703 0.280 -44.638 1.00 31.30 157 GLU B N 1
ATOM 5029 C CA . GLU B 1 173 ? 31.281 -0.033 -45.937 1.00 33.58 157 GLU B CA 1
ATOM 5030 C C . GLU B 1 173 ? 32.411 -1.050 -45.792 1.00 32.36 157 GLU B C 1
ATOM 5031 O O . GLU B 1 173 ? 32.474 -2.023 -46.544 1.00 33.39 157 GLU B O 1
ATOM 5037 N N . ARG B 1 174 ? 33.278 -0.859 -44.802 1.00 30.75 158 ARG B N 1
ATOM 5038 C CA . ARG B 1 174 ? 34.476 -1.691 -44.733 1.00 30.96 158 ARG B CA 1
ATOM 5039 C C . ARG B 1 174 ? 34.108 -3.136 -44.415 1.00 35.83 158 ARG B C 1
ATOM 5040 O O . ARG B 1 174 ? 34.628 -4.067 -45.028 1.00 27.09 158 ARG B O 1
ATOM 5048 N N . TYR B 1 175 ? 33.188 -3.314 -43.468 1.00 29.07 159 TYR B N 1
ATOM 5049 C CA . TYR B 1 175 ? 32.820 -4.645 -42.994 1.00 31.03 159 TYR B CA 1
ATOM 5050 C C . TYR B 1 175 ? 31.573 -5.235 -43.644 1.00 32.35 159 TYR B C 1
ATOM 5051 O O . TYR B 1 175 ? 31.054 -6.251 -43.188 1.00 33.70 159 TYR B O 1
ATOM 5060 N N . LYS B 1 176 ? 31.075 -4.571 -44.686 1.00 31.67 160 LYS B N 1
ATOM 5061 C CA . LYS B 1 176 ? 29.772 -4.904 -45.261 1.00 29.35 160 LYS B CA 1
ATOM 5062 C C . LYS B 1 176 ? 29.583 -6.371 -45.649 1.00 32.13 160 LYS B C 1
ATOM 5063 O O . LYS B 1 176 ? 28.452 -6.837 -45.782 1.00 34.09 160 LYS B O 1
ATOM 5069 N N . ASP B 1 177 ? 30.665 -7.092 -45.905 1.00 35.72 161 ASP B N 1
ATOM 5070 C CA . ASP B 1 177 ? 30.534 -8.529 -46.121 1.00 37.22 161 ASP B CA 1
ATOM 5071 C C . ASP B 1 177 ? 30.897 -9.372 -44.903 1.00 36.38 161 ASP B C 1
ATOM 5072 O O . ASP B 1 177 ? 30.759 -10.597 -44.941 1.00 40.21 161 ASP B O 1
ATOM 5077 N N . LYS B 1 178 ? 31.425 -8.734 -43.859 1.00 30.47 162 LYS B N 1
ATOM 5078 C CA . LYS B 1 178 ? 31.773 -9.449 -42.625 1.00 35.00 162 LYS B CA 1
ATOM 5079 C C . LYS B 1 178 ? 30.822 -9.324 -41.418 1.00 32.14 162 LYS B C 1
ATOM 5080 O O . LYS B 1 178 ? 30.900 -10.123 -40.488 1.00 33.01 162 LYS B O 1
ATOM 5086 N N . VAL B 1 179 ? 29.935 -8.338 -41.437 1.00 33.14 163 VAL B N 1
ATOM 5087 C CA . VAL B 1 179 ? 29.048 -8.099 -40.296 1.00 32.90 163 VAL B CA 1
ATOM 5088 C C . VAL B 1 179 ? 27.624 -7.886 -40.760 1.00 31.27 163 VAL B C 1
ATOM 5089 O O . VAL B 1 179 ? 27.339 -6.935 -41.480 1.00 31.82 163 VAL B O 1
ATOM 5093 N N . LYS B 1 180 ? 26.746 -8.804 -40.374 1.00 29.56 164 LYS B N 1
ATOM 5094 C CA . LYS B 1 180 ? 25.327 -8.728 -40.693 1.00 30.31 164 LYS B CA 1
ATOM 5095 C C . LYS B 1 180 ? 24.520 -7.880 -39.696 1.00 30.26 164 LYS B C 1
ATOM 5096 O O . LYS B 1 180 ? 23.581 -7.182 -40.082 1.00 29.16 164 LYS B O 1
ATOM 5102 N N . TYR B 1 181 ? 24.890 -7.968 -38.416 1.00 29.86 165 TYR B N 1
ATOM 5103 C CA . TYR B 1 181 ? 24.111 -7.392 -37.312 1.00 29.18 165 TYR B CA 1
ATOM 5104 C C . TYR B 1 181 ? 24.771 -6.189 -36.662 1.00 26.09 165 TYR B C 1
ATOM 5105 O O . TYR B 1 181 ? 25.883 -6.282 -36.124 1.00 25.50 165 TYR B O 1
ATOM 5114 N N . TRP B 1 182 ? 24.069 -5.064 -36.689 1.00 23.29 166 TRP B N 1
ATOM 5115 C CA . TRP B 1 182 ? 24.594 -3.828 -36.123 1.00 22.93 166 TRP B CA 1
ATOM 5116 C C . TRP B 1 182 ? 23.621 -3.210 -35.109 1.00 21.84 166 TRP B C 1
ATOM 5117 O O . TRP B 1 182 ? 22.410 -3.276 -35.279 1.00 22.91 166 TRP B O 1
ATOM 5128 N N . LEU B 1 183 ? 24.179 -2.594 -34.075 1.00 20.03 167 LEU B N 1
ATOM 5129 C CA . LEU B 1 183 ? 23.451 -1.759 -33.139 1.00 21.82 167 LEU B CA 1
ATOM 5130 C C . LEU B 1 183 ? 24.037 -0.357 -33.205 1.00 20.69 167 LEU B C 1
ATOM 5131 O O . LEU B 1 183 ? 25.261 -0.189 -33.234 1.00 22.21 167 LEU B O 1
ATOM 5136 N N . THR B 1 184 ? 23.176 0.654 -33.216 1.00 19.45 168 THR B N 1
ATOM 5137 C CA . THR B 1 184 ? 23.649 2.029 -33.356 1.00 23.03 168 THR B CA 1
ATOM 5138 C C . THR B 1 184 ? 24.231 2.637 -32.082 1.00 24.02 168 THR B C 1
ATOM 5139 O O . THR B 1 184 ? 25.326 3.188 -32.106 1.00 21.97 168 THR B O 1
ATOM 5143 N N . PHE B 1 185 ? 23.492 2.539 -30.975 1.00 23.39 169 PHE B N 1
ATOM 5144 C CA . PHE B 1 185 ? 23.933 3.097 -29.695 1.00 24.28 169 PHE B CA 1
ATOM 5145 C C . PHE B 1 185 ? 23.621 2.130 -28.568 1.00 25.63 169 PHE B C 1
ATOM 5146 O O . PHE B 1 185 ? 22.569 1.492 -28.580 1.00 21.11 169 PHE B O 1
ATOM 5154 N N . ASN B 1 186 ? 24.480 2.061 -27.554 1.00 22.16 170 ASN B N 1
ATOM 5155 C CA . ASN B 1 186 ? 24.103 1.249 -26.405 1.00 28.11 170 ASN B CA 1
ATOM 5156 C C . ASN B 1 186 ? 23.322 2.182 -25.477 1.00 23.45 170 ASN B C 1
ATOM 5157 O O . ASN B 1 186 ? 23.912 2.975 -24.753 1.00 26.18 170 ASN B O 1
ATOM 5162 N N . GLU B 1 187 ? 21.993 2.057 -25.485 1.00 25.16 171 GLU B N 1
ATOM 5163 C CA . GLU B 1 187 ? 21.128 2.887 -24.633 1.00 22.68 171 GLU B CA 1
ATOM 5164 C C . GLU B 1 187 ? 21.277 4.403 -24.814 1.00 26.50 171 GLU B C 1
ATOM 5165 O O . GLU B 1 187 ? 22.003 5.023 -24.040 1.00 30.79 171 GLU B O 1
ATOM 5171 N N . VAL B 1 188 ? 20.624 5.001 -25.805 1.00 26.37 172 VAL B N 1
ATOM 5172 C CA . VAL B 1 188 ? 20.761 6.437 -25.970 1.00 26.46 172 VAL B CA 1
ATOM 5173 C C . VAL B 1 188 ? 20.420 7.182 -24.690 1.00 27.09 172 VAL B C 1
ATOM 5174 O O . VAL B 1 188 ? 21.054 8.155 -24.364 1.00 31.89 172 VAL B O 1
ATOM 5178 N N . ASN B 1 189 ? 19.419 6.713 -23.966 1.00 26.26 173 ASN B N 1
ATOM 5179 C CA . ASN B 1 189 ? 18.937 7.444 -22.802 1.00 31.04 173 ASN B CA 1
ATOM 5180 C C . ASN B 1 189 ? 19.811 7.296 -21.558 1.00 31.57 173 ASN B C 1
ATOM 5181 O O . ASN B 1 189 ? 19.587 7.968 -20.549 1.00 30.00 173 ASN B O 1
ATOM 5186 N N . SER B 1 190 ? 20.816 6.433 -21.610 1.00 29.22 174 SER B N 1
ATOM 5187 C CA . SER B 1 190 ? 21.728 6.397 -20.471 1.00 34.24 174 SER B CA 1
ATOM 5188 C C . SER B 1 190 ? 22.401 7.764 -20.356 1.00 31.13 174 SER B C 1
ATOM 5189 O O . SER B 1 190 ? 22.988 8.088 -19.324 1.00 32.01 174 SER B O 1
ATOM 5192 N N . VAL B 1 191 ? 22.284 8.581 -21.404 1.00 28.88 175 VAL B N 1
ATOM 5193 C CA . VAL B 1 191 ? 22.792 9.953 -21.310 1.00 31.01 175 VAL B CA 1
ATOM 5194 C C . VAL B 1 191 ? 22.233 10.704 -20.073 1.00 33.92 175 VAL B C 1
ATOM 5195 O O . VAL B 1 191 ? 22.888 11.590 -19.508 1.00 31.53 175 VAL B O 1
ATOM 5199 N N . LEU B 1 192 ? 21.035 10.337 -19.640 1.00 28.07 176 LEU B N 1
ATOM 5200 C CA . LEU B 1 192 ? 20.356 11.019 -18.545 1.00 31.58 176 LEU B CA 1
ATOM 5201 C C . LEU B 1 192 ? 21.066 10.888 -17.193 1.00 35.42 176 LEU B C 1
ATOM 5202 O O . LEU B 1 192 ? 21.187 11.850 -16.463 1.00 34.42 176 LEU B O 1
ATOM 5207 N N . GLU B 1 193 ? 21.510 9.683 -16.867 1.00 34.65 177 GLU B N 1
ATOM 5208 C CA . GLU B 1 193 ? 22.270 9.429 -15.640 1.00 34.69 177 GLU B CA 1
ATOM 5209 C C . GLU B 1 193 ? 23.780 9.655 -15.760 1.00 36.76 177 GLU B C 1
ATOM 5210 O O . GLU B 1 193 ? 24.428 10.060 -14.795 1.00 36.53 177 GLU B O 1
ATOM 5216 N N . LEU B 1 194 ? 24.334 9.354 -16.934 1.00 33.07 178 LEU B N 1
ATOM 5217 C CA . LEU B 1 194 ? 25.786 9.358 -17.151 1.00 34.12 178 LEU B CA 1
ATOM 5218 C C . LEU B 1 194 ? 26.163 10.176 -18.378 1.00 32.03 178 LEU B C 1
ATOM 5219 O O . LEU B 1 194 ? 26.600 9.620 -19.376 1.00 30.53 178 LEU B O 1
ATOM 5224 N N . PRO B 1 195 ? 25.994 11.501 -18.306 1.00 31.48 179 PRO B N 1
ATOM 5225 C CA . PRO B 1 195 ? 26.214 12.368 -19.465 1.00 30.16 179 PRO B CA 1
ATOM 5226 C C . PRO B 1 195 ? 27.622 12.218 -20.047 1.00 34.10 179 PRO B C 1
ATOM 5227 O O . PRO B 1 195 ? 27.772 12.242 -21.265 1.00 31.76 179 PRO B O 1
ATOM 5231 N N . PHE B 1 196 ? 28.637 12.057 -19.198 1.00 33.49 180 PHE B N 1
ATOM 5232 C CA . PHE B 1 196 ? 30.004 11.966 -19.695 1.00 32.73 180 PHE B CA 1
ATOM 5233 C C . PHE B 1 196 ? 30.298 10.617 -20.344 1.00 32.21 180 PHE B C 1
ATOM 5234 O O . PHE B 1 196 ? 30.639 10.562 -21.520 1.00 32.99 180 PHE B O 1
ATOM 5242 N N . THR B 1 197 ? 30.192 9.540 -19.574 1.00 30.85 181 THR B N 1
ATOM 5243 C CA . THR B 1 197 ? 30.423 8.200 -20.101 1.00 30.20 181 THR B CA 1
ATOM 5244 C C . THR B 1 197 ? 29.546 7.904 -21.302 1.00 33.40 181 THR B C 1
ATOM 5245 O O . THR B 1 197 ? 29.993 7.315 -22.285 1.00 33.14 181 THR B O 1
ATOM 5249 N N . SER B 1 198 ? 28.278 8.278 -21.184 1.00 30.72 182 SER B N 1
ATOM 5250 C CA . SER B 1 198 ? 27.249 7.938 -22.166 1.00 34.23 182 SER B CA 1
ATOM 5251 C C . SER B 1 198 ? 27.218 8.825 -23.405 1.00 36.38 182 SER B C 1
ATOM 5252 O O . SER B 1 198 ? 27.079 8.335 -24.525 1.00 40.36 182 SER B O 1
ATOM 5255 N N . GLY B 1 199 ? 27.270 10.134 -23.182 1.00 35.98 183 GLY B N 1
ATOM 5256 C CA . GLY B 1 199 ? 27.176 11.111 -24.251 1.00 35.40 183 GLY B CA 1
ATOM 5257 C C . GLY B 1 199 ? 28.455 11.867 -24.554 1.00 32.97 183 GLY B C 1
ATOM 5258 O O . GLY B 1 199 ? 28.480 12.715 -25.443 1.00 33.38 183 GLY B O 1
ATOM 5259 N N . GLY B 1 200 ? 29.515 11.585 -23.802 1.00 36.87 184 GLY B N 1
ATOM 5260 C CA . GLY B 1 200 ? 30.756 12.320 -23.960 1.00 30.58 184 GLY B CA 1
ATOM 5261 C C . GLY B 1 200 ? 30.553 13.779 -23.590 1.00 31.29 184 GLY B C 1
ATOM 5262 O O . GLY B 1 200 ? 31.236 14.659 -24.103 1.00 33.75 184 GLY B O 1
ATOM 5263 N N . ILE B 1 201 ? 29.602 14.038 -22.697 1.00 30.59 185 ILE B N 1
ATOM 5264 C CA . ILE B 1 201 ? 29.317 15.403 -22.263 1.00 31.26 185 ILE B CA 1
ATOM 5265 C C . ILE B 1 201 ? 30.127 15.714 -21.001 1.00 35.17 185 ILE B C 1
ATOM 5266 O O . ILE B 1 201 ? 29.851 15.166 -19.932 1.00 33.17 185 ILE B O 1
ATOM 5271 N N . ASP B 1 202 ? 31.116 16.601 -21.132 1.00 33.05 186 ASP B N 1
ATOM 5272 C CA . ASP B 1 202 ? 32.042 16.914 -20.036 1.00 35.25 186 ASP B CA 1
ATOM 5273 C C . ASP B 1 202 ? 31.613 18.106 -19.176 1.00 41.23 186 ASP B C 1
ATOM 5274 O O . ASP B 1 202 ? 32.355 18.554 -18.311 1.00 49.04 186 ASP B O 1
ATOM 5279 N N . ILE B 1 203 ? 30.422 18.631 -19.426 1.00 43.87 187 ILE B N 1
ATOM 5280 C CA . ILE B 1 203 ? 29.850 19.630 -18.534 1.00 46.19 187 ILE B CA 1
ATOM 5281 C C . ILE B 1 203 ? 29.345 18.947 -17.260 1.00 49.92 187 ILE B C 1
ATOM 5282 O O . ILE B 1 203 ? 28.704 17.897 -17.326 1.00 50.32 187 ILE B O 1
ATOM 5287 N N . PRO B 1 204 ? 29.651 19.528 -16.089 1.00 51.91 188 PRO B N 1
ATOM 5288 C CA . PRO B 1 204 ? 29.222 18.947 -14.810 1.00 54.18 188 PRO B CA 1
ATOM 5289 C C . PRO B 1 204 ? 27.704 18.729 -14.703 1.00 55.82 188 PRO B C 1
ATOM 5290 O O . PRO B 1 204 ? 26.920 19.613 -15.051 1.00 54.93 188 PRO B O 1
ATOM 5294 N N . LYS B 1 205 ? 27.313 17.559 -14.202 1.00 54.96 189 LYS B N 1
ATOM 5295 C CA . LYS B 1 205 ? 25.910 17.158 -14.114 1.00 55.37 189 LYS B CA 1
ATOM 5296 C C . LYS B 1 205 ? 25.018 18.218 -13.479 1.00 58.45 189 LYS B C 1
ATOM 5297 O O . LYS B 1 205 ? 23.859 18.376 -13.861 1.00 59.95 189 LYS B O 1
ATOM 5303 N N . GLU B 1 206 ? 25.553 18.936 -12.501 1.00 59.36 190 GLU B N 1
ATOM 5304 C CA . GLU B 1 206 ? 24.772 19.953 -11.814 1.00 59.09 190 GLU B CA 1
ATOM 5305 C C . GLU B 1 206 ? 24.425 21.109 -12.749 1.00 56.37 190 GLU B C 1
ATOM 5306 O O . GLU B 1 206 ? 23.501 21.871 -12.484 1.00 61.03 190 GLU B O 1
ATOM 5312 N N . ASN B 1 207 ? 25.189 21.250 -13.828 1.00 55.32 191 ASN B N 1
ATOM 5313 C CA . ASN B 1 207 ? 24.968 22.323 -14.798 1.00 55.40 191 ASN B CA 1
ATOM 5314 C C . ASN B 1 207 ? 24.177 21.949 -16.062 1.00 51.96 191 ASN B C 1
ATOM 5315 O O . ASN B 1 207 ? 24.040 22.761 -16.980 1.00 50.74 191 ASN B O 1
ATOM 5320 N N . LEU B 1 208 ? 23.656 20.732 -16.096 1.00 48.67 192 LEU B N 1
ATOM 5321 C CA . LEU B 1 208 ? 22.917 20.253 -17.244 1.00 44.90 192 LEU B CA 1
ATOM 5322 C C . LEU B 1 208 ? 21.420 20.210 -17.009 1.00 42.16 192 LEU B C 1
ATOM 5323 O O . LEU B 1 208 ? 20.951 19.504 -16.141 1.00 39.94 192 LEU B O 1
ATOM 5328 N N . SER B 1 209 ? 20.677 20.963 -17.805 1.00 39.51 193 SER B N 1
ATOM 5329 C CA . SER B 1 209 ? 19.212 20.937 -17.752 1.00 35.18 193 SER B CA 1
ATOM 5330 C C . SER B 1 209 ? 18.634 19.715 -18.471 1.00 33.80 193 SER B C 1
ATOM 5331 O O . SER B 1 209 ? 19.307 19.092 -19.295 1.00 32.89 193 SER B O 1
ATOM 5334 N N . LYS B 1 210 ? 17.388 19.372 -18.157 1.00 34.68 194 LYS B N 1
ATOM 5335 C CA . LYS B 1 210 ? 16.692 18.323 -18.892 1.00 35.32 194 LYS B CA 1
ATOM 5336 C C . LYS B 1 210 ? 16.747 18.641 -20.377 1.00 30.05 194 LYS B C 1
ATOM 5337 O O . LYS B 1 210 ? 16.907 17.750 -21.206 1.00 28.34 194 LYS B O 1
ATOM 5343 N N . GLN B 1 211 ? 16.619 19.920 -20.705 1.00 33.14 195 GLN B N 1
ATOM 5344 C CA . GLN B 1 211 ? 16.651 20.361 -22.096 1.00 31.79 195 GLN B 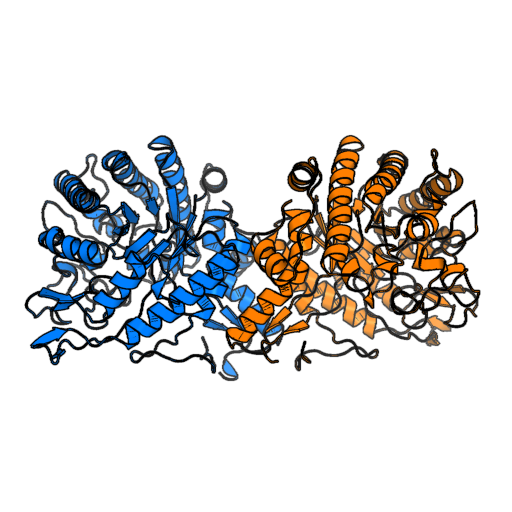CA 1
ATOM 5345 C C . GLN B 1 211 ? 17.936 19.951 -22.825 1.00 30.66 195 GLN B C 1
ATOM 5346 O O . GLN B 1 211 ? 17.884 19.401 -23.921 1.00 26.50 195 GLN B O 1
ATOM 5352 N N . GLU B 1 212 ? 19.087 20.219 -22.216 1.00 29.50 196 GLU B N 1
ATOM 5353 C CA . GLU B 1 212 ? 20.364 19.899 -22.848 1.00 33.32 196 GLU B CA 1
ATOM 5354 C C . GLU B 1 212 ? 20.532 18.390 -23.043 1.00 28.67 196 GLU B C 1
ATOM 5355 O O . GLU B 1 212 ? 21.036 17.935 -24.074 1.00 29.63 196 GLU B O 1
ATOM 5361 N N . LEU B 1 213 ? 20.105 17.625 -22.039 1.00 28.27 197 LEU B N 1
ATOM 5362 C CA . LEU B 1 213 ? 20.241 16.169 -22.036 1.00 29.06 197 LEU B CA 1
ATOM 5363 C C . LEU B 1 213 ? 19.342 15.519 -23.084 1.00 26.17 197 LEU B C 1
ATOM 5364 O O . LEU B 1 213 ? 19.777 14.652 -23.860 1.00 25.16 197 LEU B O 1
ATOM 5369 N N . TYR B 1 214 ? 18.084 15.943 -23.098 1.00 24.87 198 TYR B N 1
ATOM 5370 C CA . TYR B 1 214 ? 17.142 15.476 -24.106 1.00 24.50 198 TYR B CA 1
ATOM 5371 C C . TYR B 1 214 ? 17.513 15.925 -25.519 1.00 23.03 198 TYR B C 1
ATOM 5372 O O . TYR B 1 214 ? 17.263 15.210 -26.487 1.00 23.87 198 TYR B O 1
ATOM 5381 N N . GLN B 1 215 ? 18.108 17.105 -25.646 1.00 25.10 199 GLN B N 1
ATOM 5382 C CA . GLN B 1 215 ? 18.554 17.555 -26.965 1.00 25.29 199 GLN B CA 1
ATOM 5383 C C . GLN B 1 215 ? 19.696 16.654 -27.434 1.00 24.90 199 GLN B C 1
ATOM 5384 O O . GLN B 1 215 ? 19.776 16.276 -28.617 1.00 25.38 199 GLN B O 1
ATOM 5390 N N . ALA B 1 216 ? 20.571 16.289 -26.498 1.00 23.71 200 ALA B N 1
ATOM 5391 C CA . ALA B 1 216 ? 21.687 15.406 -26.834 1.00 27.96 200 ALA B CA 1
ATOM 5392 C C . ALA B 1 216 ? 21.184 14.038 -27.280 1.00 23.28 200 ALA B C 1
ATOM 5393 O O . ALA B 1 216 ? 21.715 13.436 -28.236 1.00 24.25 200 ALA B O 1
ATOM 5395 N N . ILE B 1 217 ? 20.163 13.538 -26.582 1.00 21.35 201 ILE B N 1
ATOM 5396 C CA . ILE B 1 217 ? 19.597 12.251 -26.959 1.00 20.82 201 ILE B CA 1
ATOM 5397 C C . ILE B 1 217 ? 18.892 12.346 -28.315 1.00 22.27 201 ILE B C 1
ATOM 5398 O O . ILE B 1 217 ? 18.942 11.419 -29.119 1.00 20.46 201 ILE B O 1
ATOM 5403 N N . HIS B 1 218 ? 18.228 13.469 -28.563 1.00 21.84 202 HIS B N 1
ATOM 5404 C CA . HIS B 1 218 ? 17.671 13.738 -29.881 1.00 21.37 202 HIS B CA 1
ATOM 5405 C C . HIS B 1 218 ? 18.743 13.625 -30.971 1.00 24.12 202 HIS B C 1
ATOM 5406 O O . HIS B 1 218 ? 18.526 12.959 -31.984 1.00 24.39 202 HIS B O 1
ATOM 5413 N N . HIS B 1 219 ? 19.907 14.247 -30.760 1.00 23.25 203 HIS B N 1
ATOM 5414 C CA . HIS B 1 219 ? 20.977 14.135 -31.758 1.00 25.55 203 HIS B CA 1
ATOM 5415 C C . HIS B 1 219 ? 21.351 12.676 -31.961 1.00 24.63 203 HIS B C 1
ATOM 5416 O O . HIS B 1 219 ? 21.539 12.231 -33.094 1.00 24.27 203 HIS B O 1
ATOM 5423 N N . GLU B 1 220 ? 21.437 11.922 -30.867 1.00 24.77 204 GLU B N 1
ATOM 5424 C CA . GLU B 1 220 ? 21.705 10.485 -31.002 1.00 24.64 204 GLU B CA 1
ATOM 5425 C C . GLU B 1 220 ? 20.657 9.723 -31.824 1.00 23.04 204 GLU B C 1
ATOM 5426 O O . GLU B 1 220 ? 20.999 8.854 -32.630 1.00 21.30 204 GLU B O 1
ATOM 5432 N N . LEU B 1 221 ? 19.386 10.024 -31.586 1.00 21.49 205 LEU B N 1
ATOM 5433 C CA . LEU B 1 221 ? 18.291 9.345 -32.282 1.00 21.77 205 LEU B CA 1
ATOM 5434 C C . LEU B 1 221 ? 18.288 9.667 -33.782 1.00 22.65 205 LEU B C 1
ATOM 5435 O O . LEU B 1 221 ? 18.080 8.784 -34.630 1.00 21.96 205 LEU B O 1
ATOM 5440 N N . VAL B 1 222 ? 18.532 10.933 -34.100 1.00 21.26 206 VAL B N 1
ATOM 5441 C CA . VAL B 1 222 ? 18.650 11.340 -35.499 1.00 22.91 206 VAL B CA 1
ATOM 5442 C C . VAL B 1 222 ? 19.849 10.641 -36.157 1.00 24.54 206 VAL B C 1
ATOM 5443 O O . VAL B 1 222 ? 19.739 10.127 -37.272 1.00 23.77 206 VAL B O 1
ATOM 5447 N N . ALA B 1 223 ? 20.984 10.605 -35.458 1.00 23.33 207 ALA B N 1
ATOM 5448 C CA . ALA B 1 223 ? 22.168 9.899 -35.952 1.00 24.26 207 ALA B CA 1
ATOM 5449 C C . ALA B 1 223 ? 21.909 8.411 -36.183 1.00 23.61 207 ALA B C 1
ATOM 5450 O O . ALA B 1 223 ? 22.331 7.850 -37.194 1.00 24.55 207 ALA B O 1
ATOM 5452 N N . SER B 1 224 ? 21.202 7.781 -35.247 1.00 22.72 208 SER B N 1
ATOM 5453 C CA . SER B 1 224 ? 20.805 6.382 -35.372 1.00 22.55 208 SER B CA 1
ATOM 5454 C C . SER B 1 224 ? 19.983 6.164 -36.645 1.00 21.46 208 SER B C 1
ATOM 5455 O O . SER B 1 224 ? 20.207 5.205 -37.403 1.00 22.33 208 SER B O 1
ATOM 5458 N N . SER B 1 225 ? 19.033 7.059 -36.880 1.00 19.52 209 SER B N 1
ATOM 5459 C CA . SER B 1 225 ? 18.221 6.967 -38.090 1.00 22.14 209 SER B CA 1
ATOM 5460 C C . SER B 1 225 ? 19.055 7.148 -39.367 1.00 23.81 209 SER B C 1
ATOM 5461 O O . SER B 1 225 ? 18.960 6.360 -40.317 1.00 25.97 209 SER B O 1
ATOM 5464 N N . LEU B 1 226 ? 19.871 8.190 -39.369 1.00 24.20 210 LEU B N 1
ATOM 5465 C CA . LEU B 1 226 ? 20.697 8.539 -40.510 1.00 27.39 210 LEU B CA 1
ATOM 5466 C C . LEU B 1 226 ? 21.603 7.386 -40.882 1.00 25.22 210 LEU B C 1
ATOM 5467 O O . LEU B 1 226 ? 21.755 7.049 -42.032 1.00 26.82 210 LEU B O 1
ATOM 5472 N N . VAL B 1 227 ? 22.195 6.786 -39.869 1.00 24.95 211 VAL B N 1
ATOM 5473 C CA . VAL B 1 227 ? 23.071 5.642 -40.034 1.00 24.04 211 VAL B CA 1
ATOM 5474 C C . VAL B 1 227 ? 22.311 4.400 -40.480 1.00 22.42 211 VAL B C 1
ATOM 5475 O O . VAL B 1 227 ? 22.851 3.541 -41.169 1.00 26.41 211 VAL B O 1
ATOM 5479 N N . THR B 1 228 ? 21.048 4.310 -40.098 1.00 25.94 212 THR B N 1
ATOM 5480 C CA . THR B 1 228 ? 20.181 3.244 -40.596 1.00 20.29 212 THR B CA 1
ATOM 5481 C C . THR B 1 228 ? 19.942 3.390 -42.118 1.00 25.64 212 THR B C 1
ATOM 5482 O O . THR B 1 228 ? 20.045 2.416 -42.887 1.00 23.20 212 THR B O 1
ATOM 5486 N N . LYS B 1 229 ? 19.664 4.615 -42.551 1.00 21.96 213 LYS B N 1
ATOM 5487 C CA . LYS B 1 229 ? 19.579 4.907 -43.986 1.00 25.53 213 LYS B CA 1
ATOM 5488 C C . LYS B 1 229 ? 20.862 4.506 -44.731 1.00 26.16 213 LYS B C 1
ATOM 5489 O O . LYS B 1 229 ? 20.828 3.756 -45.724 1.00 27.42 213 LYS B O 1
ATOM 5495 N N . ILE B 1 230 ? 21.994 5.012 -44.240 1.00 27.78 214 ILE B N 1
ATOM 5496 C CA . ILE B 1 230 ? 23.292 4.731 -44.854 1.00 24.18 214 ILE B CA 1
ATOM 5497 C C . ILE B 1 230 ? 23.544 3.226 -44.929 1.00 28.51 214 ILE B C 1
ATOM 5498 O O . ILE B 1 230 ? 23.966 2.699 -45.965 1.00 26.65 214 ILE B O 1
ATOM 5503 N N . ALA B 1 231 ? 23.254 2.533 -43.830 1.00 25.22 215 ALA B N 1
ATOM 5504 C CA . ALA B 1 231 ? 23.407 1.086 -43.752 1.00 23.27 215 ALA B CA 1
ATOM 5505 C C . ALA B 1 231 ? 22.631 0.389 -44.854 1.00 26.23 215 ALA B C 1
ATOM 5506 O O . ALA B 1 231 ? 23.168 -0.474 -45.560 1.00 29.13 215 ALA B O 1
ATOM 5508 N N . ARG B 1 232 ? 21.361 0.753 -44.996 1.00 23.09 216 ARG B N 1
ATOM 5509 C CA . ARG B 1 232 ? 20.524 0.105 -45.992 1.00 26.93 216 ARG B CA 1
ATOM 5510 C C . ARG B 1 232 ? 21.006 0.376 -47.412 1.00 28.29 216 ARG B C 1
ATOM 5511 O O . ARG B 1 232 ? 20.906 -0.496 -48.263 1.00 27.00 216 ARG B O 1
ATOM 5519 N N . GLU B 1 233 ? 21.546 1.568 -47.662 1.00 28.54 217 GLU B N 1
ATOM 5520 C CA . GLU B 1 233 ? 22.142 1.829 -48.975 1.00 31.69 217 GLU B CA 1
ATOM 5521 C C . GLU B 1 233 ? 23.371 0.958 -49.209 1.00 31.93 217 GLU B C 1
ATOM 5522 O O . GLU B 1 233 ? 23.608 0.484 -50.326 1.00 29.13 217 GLU B O 1
ATOM 5528 N N . ILE B 1 234 ? 24.154 0.751 -48.153 1.00 30.88 218 ILE B N 1
ATOM 5529 C CA . ILE B 1 234 ? 25.387 -0.030 -48.262 1.00 29.17 218 ILE B CA 1
ATOM 5530 C C . ILE B 1 234 ? 25.168 -1.540 -48.458 1.00 31.16 218 ILE B C 1
ATOM 5531 O O . ILE B 1 234 ? 25.730 -2.137 -49.370 1.00 34.18 218 ILE B O 1
ATOM 5536 N N . ASN B 1 235 ? 24.389 -2.164 -47.585 1.00 31.56 219 ASN B N 1
ATOM 5537 C CA . ASN B 1 235 ? 24.035 -3.567 -47.754 1.00 30.39 219 ASN B CA 1
ATOM 5538 C C . ASN B 1 235 ? 22.593 -3.796 -47.322 1.00 34.60 219 ASN B C 1
ATOM 5539 O O . ASN B 1 235 ? 22.251 -3.563 -46.156 1.00 29.83 219 ASN B O 1
ATOM 5544 N N . SER B 1 236 ? 21.761 -4.291 -48.235 1.00 34.51 220 SER B N 1
ATOM 5545 C CA . SER B 1 236 ? 20.351 -4.500 -47.937 1.00 36.12 220 SER B CA 1
ATOM 5546 C C . SER B 1 236 ? 20.149 -5.731 -47.053 1.00 36.67 220 SER B C 1
ATOM 5547 O O . SER B 1 236 ? 19.040 -6.000 -46.599 1.00 34.09 220 SER B O 1
ATOM 5550 N N . GLU B 1 237 ? 21.220 -6.486 -46.824 1.00 32.76 221 GLU B N 1
ATOM 5551 C CA . GLU B 1 237 ? 21.139 -7.672 -45.973 1.00 35.31 221 GLU B CA 1
ATOM 5552 C C . GLU B 1 237 ? 21.395 -7.346 -44.501 1.00 30.12 221 GLU B C 1
ATOM 5553 O O . GLU B 1 237 ? 21.130 -8.166 -43.623 1.00 30.41 221 GLU B O 1
ATOM 5559 N N . PHE B 1 238 ? 21.933 -6.156 -44.248 1.00 28.17 222 PHE B N 1
ATOM 5560 C CA . PHE B 1 238 ? 22.232 -5.698 -42.896 1.00 29.11 222 PHE B CA 1
ATOM 5561 C C . PHE B 1 238 ? 20.951 -5.715 -42.039 1.00 27.54 222 PHE B C 1
ATOM 5562 O O . PHE B 1 238 ? 19.876 -5.377 -42.533 1.00 26.83 222 PHE B O 1
ATOM 5570 N N . LYS B 1 239 ? 21.075 -6.098 -40.767 1.00 26.25 223 LYS B N 1
ATOM 5571 C CA . LYS B 1 239 ? 20.007 -5.889 -39.782 1.00 27.53 223 LYS B CA 1
ATOM 5572 C C . LYS B 1 239 ? 20.488 -4.866 -38.753 1.00 28.04 223 LYS B C 1
ATOM 5573 O O . LYS B 1 239 ? 21.551 -5.040 -38.144 1.00 23.58 223 LYS B O 1
ATOM 5579 N N . VAL B 1 240 ? 19.713 -3.797 -38.578 1.00 27.03 224 VAL B N 1
ATOM 5580 C CA . VAL B 1 240 ? 20.083 -2.696 -37.690 1.00 24.53 224 VAL B CA 1
ATOM 5581 C C . VAL B 1 240 ? 19.116 -2.600 -36.515 1.00 21.11 224 VAL B C 1
ATOM 5582 O O . VAL B 1 240 ? 17.922 -2.364 -36.705 1.00 21.81 224 VAL B O 1
ATOM 5586 N N . GLY B 1 241 ? 19.604 -2.853 -35.306 1.00 20.96 225 GLY B N 1
ATOM 5587 C CA . GLY B 1 241 ? 18.756 -2.741 -34.134 1.00 19.95 225 GLY B CA 1
ATOM 5588 C C . GLY B 1 241 ? 19.043 -1.530 -33.272 1.00 21.21 225 GLY B C 1
ATOM 5589 O O . GLY B 1 241 ? 20.109 -0.914 -33.381 1.00 21.37 225 GLY B O 1
ATOM 5590 N N . CYS B 1 242 ? 18.115 -1.209 -32.371 1.00 21.57 226 CYS B N 1
ATOM 5591 C CA . CYS B 1 242 ? 18.458 -0.259 -31.314 1.00 20.61 226 CYS B CA 1
ATOM 5592 C C . CYS B 1 242 ? 18.844 -1.093 -30.109 1.00 20.53 226 CYS B C 1
ATOM 5593 O O . CYS B 1 242 ? 18.655 -2.306 -30.120 1.00 18.39 226 CYS B O 1
ATOM 5596 N N . MET B 1 243 ? 19.342 -0.446 -29.060 1.00 17.98 227 MET B N 1
ATOM 5597 C CA . MET B 1 243 ? 19.699 -1.148 -27.834 1.00 18.39 227 MET B CA 1
ATOM 5598 C C . MET B 1 243 ? 19.190 -0.322 -26.662 1.00 19.94 227 MET B C 1
ATOM 5599 O O . MET B 1 243 ? 19.580 0.839 -26.501 1.00 19.40 227 MET B O 1
ATOM 5604 N N . VAL B 1 244 ? 18.291 -0.879 -25.862 1.00 21.35 228 VAL B N 1
ATOM 5605 C CA . VAL B 1 244 ? 17.723 -0.172 -24.712 1.00 18.90 228 VAL B CA 1
ATOM 5606 C C . VAL B 1 244 ? 17.745 -1.016 -23.441 1.00 22.50 228 VAL B C 1
ATOM 5607 O O . VAL B 1 244 ? 17.870 -2.215 -23.506 1.00 20.04 228 VAL B O 1
ATOM 5611 N N . LEU B 1 245 ? 17.577 -0.360 -22.303 1.00 22.05 229 LEU B N 1
ATOM 5612 C CA . LEU B 1 245 ? 17.465 -1.024 -21.021 1.00 22.39 229 LEU B CA 1
ATOM 5613 C C . LEU B 1 245 ? 16.048 -1.514 -20.756 1.00 24.34 229 LEU B C 1
ATOM 5614 O O . LEU B 1 245 ? 15.127 -0.721 -20.702 1.00 25.58 229 LEU B O 1
ATOM 5619 N N . ALA B 1 246 ? 15.891 -2.819 -20.587 1.00 21.41 230 ALA B N 1
ATOM 5620 C CA . ALA B 1 246 ? 14.598 -3.404 -20.267 1.00 21.00 230 ALA B CA 1
ATOM 5621 C C . ALA B 1 246 ? 14.435 -3.393 -18.764 1.00 23.51 230 ALA B C 1
ATOM 5622 O O . ALA B 1 246 ? 15.271 -3.949 -18.040 1.00 22.02 230 ALA B O 1
ATOM 5624 N N . MET B 1 247 ? 13.403 -2.712 -18.282 1.00 18.76 231 MET B N 1
ATOM 5625 C CA . MET B 1 247 ? 13.089 -2.754 -16.851 1.00 22.99 231 MET B CA 1
ATOM 5626 C C . MET B 1 247 ? 11.591 -2.746 -16.587 1.00 21.25 231 MET B C 1
ATOM 5627 O O . MET B 1 247 ? 11.011 -1.687 -16.363 1.00 21.19 231 MET B O 1
ATOM 5632 N N . PRO B 1 248 ? 10.958 -3.927 -16.634 1.00 19.04 232 PRO B N 1
ATOM 5633 C CA . PRO B 1 248 ? 9.511 -4.016 -16.400 1.00 19.34 232 PRO B CA 1
ATOM 5634 C C . PRO B 1 248 ? 9.216 -3.518 -14.995 1.00 20.59 232 PRO B C 1
ATOM 5635 O O . PRO B 1 248 ? 9.978 -3.817 -14.054 1.00 18.72 232 PRO B O 1
ATOM 5639 N N . ALA B 1 249 ? 8.155 -2.727 -14.867 1.00 18.23 233 ALA B N 1
ATOM 5640 C CA . ALA B 1 249 ? 7.750 -2.169 -13.580 1.00 18.42 233 ALA B CA 1
ATOM 5641 C C . ALA B 1 249 ? 6.435 -2.778 -13.127 1.00 18.20 233 ALA B C 1
ATOM 5642 O O . ALA B 1 249 ? 5.552 -3.040 -13.954 1.00 18.27 233 ALA B O 1
ATOM 5644 N N . TYR B 1 250 ? 6.320 -3.010 -11.820 1.00 16.47 234 TYR B N 1
ATOM 5645 C CA . TYR B 1 250 ? 5.114 -3.564 -11.207 1.00 16.94 234 TYR B CA 1
ATOM 5646 C C . TYR B 1 250 ? 4.598 -2.572 -10.176 1.00 17.17 234 TYR B C 1
ATOM 5647 O O . TYR B 1 250 ? 5.395 -1.922 -9.508 1.00 16.17 234 TYR B O 1
ATOM 5656 N N . PRO B 1 251 ? 3.269 -2.462 -10.022 1.00 15.30 235 PRO B N 1
ATOM 5657 C CA . PRO B 1 251 ? 2.698 -1.634 -8.942 1.00 14.35 235 PRO B CA 1
ATOM 5658 C C . PRO B 1 251 ? 2.806 -2.309 -7.567 1.00 14.86 235 PRO B C 1
ATOM 5659 O O . PRO B 1 251 ? 2.608 -3.521 -7.468 1.00 16.09 235 PRO B O 1
ATOM 5663 N N . MET B 1 252 ? 3.109 -1.537 -6.527 1.00 15.14 236 MET B N 1
ATOM 5664 C CA . MET B 1 252 ? 3.274 -2.096 -5.184 1.00 16.53 236 MET B CA 1
ATOM 5665 C C . MET B 1 252 ? 1.941 -2.678 -4.695 1.00 17.23 236 MET B C 1
ATOM 5666 O O . MET B 1 252 ? 1.912 -3.640 -3.929 1.00 18.38 236 MET B O 1
ATOM 5671 N N . THR B 1 253 ? 0.846 -2.073 -5.147 1.00 15.29 237 THR B N 1
ATOM 5672 C CA . THR B 1 253 ? -0.510 -2.489 -4.789 1.00 17.13 237 THR B CA 1
ATOM 5673 C C . THR B 1 253 ? -1.442 -2.248 -5.980 1.00 17.17 237 THR B C 1
ATOM 5674 O O . THR B 1 253 ? -1.112 -1.465 -6.871 1.00 15.62 237 THR B O 1
ATOM 5678 N N . PRO B 1 254 ? -2.614 -2.907 -5.989 1.00 16.80 238 PRO B N 1
ATOM 5679 C CA . PRO B 1 254 ? -3.699 -2.701 -6.967 1.00 16.88 238 PRO B CA 1
ATOM 5680 C C . PRO B 1 254 ? -4.370 -1.320 -6.867 1.00 19.22 238 PRO B C 1
ATOM 5681 O O . PRO B 1 254 ? -5.378 -1.091 -7.539 1.00 19.49 238 PRO B O 1
ATOM 5685 N N . ASN B 1 255 ? -3.959 -0.487 -5.918 1.00 16.90 239 ASN B N 1
ATOM 5686 C CA . ASN B 1 255 ? -4.470 0.884 -5.878 1.00 18.46 239 ASN B CA 1
ATOM 5687 C C . ASN B 1 255 ? -4.255 1.519 -7.250 1.00 17.37 239 ASN B C 1
ATOM 5688 O O . ASN B 1 255 ? -3.147 1.530 -7.742 1.00 19.52 239 ASN B O 1
ATOM 5693 N N . PRO B 1 256 ? -5.333 2.011 -7.899 1.00 20.16 240 PRO B N 1
ATOM 5694 C CA . PRO B 1 256 ? -5.207 2.580 -9.255 1.00 20.35 240 PRO B CA 1
ATOM 5695 C C . PRO B 1 256 ? -4.166 3.690 -9.341 1.00 18.57 240 PRO B C 1
ATOM 5696 O O . PRO B 1 256 ? -3.516 3.838 -10.388 1.00 17.29 240 PRO B O 1
ATOM 5700 N N . LYS B 1 257 ? -4.006 4.459 -8.263 1.00 17.03 241 LYS B N 1
ATOM 5701 C CA . LYS B 1 257 ? -2.928 5.455 -8.192 1.00 21.67 241 LYS B CA 1
ATOM 5702 C C . LYS B 1 257 ? -1.524 4.848 -8.358 1.00 19.32 241 LYS B C 1
ATOM 5703 O O . LYS B 1 257 ? -0.653 5.451 -9.002 1.00 17.23 241 LYS B O 1
ATOM 5709 N N . ASP B 1 258 ? -1.284 3.672 -7.776 1.00 18.37 242 ASP B N 1
ATOM 5710 C CA . ASP B 1 258 ? 0.021 3.001 -7.984 1.00 17.49 242 ASP B CA 1
ATOM 5711 C C . ASP B 1 258 ? 0.127 2.380 -9.388 1.00 15.13 242 ASP B C 1
ATOM 5712 O O . ASP B 1 258 ? 1.198 2.356 -9.974 1.00 18.52 242 ASP B O 1
ATOM 5717 N N . VAL B 1 259 ? -0.972 1.834 -9.903 1.00 15.80 243 VAL B N 1
ATOM 5718 C CA . VAL B 1 259 ? -0.960 1.278 -11.264 1.00 16.38 243 VAL B CA 1
ATOM 5719 C C . VAL B 1 259 ? -0.591 2.384 -12.251 1.00 16.72 243 VAL B C 1
ATOM 5720 O O . VAL B 1 259 ? 0.232 2.195 -13.160 1.00 17.52 243 VAL B O 1
ATOM 5724 N N . TRP B 1 260 ? -1.174 3.560 -12.050 1.00 16.74 244 TRP B N 1
ATOM 5725 C CA . TRP B 1 260 ? -0.875 4.682 -12.919 1.00 18.91 244 TRP B CA 1
ATOM 5726 C C . TRP B 1 260 ? 0.548 5.199 -12.713 1.00 19.78 244 TRP B C 1
ATOM 5727 O O . TRP B 1 260 ? 1.248 5.495 -13.682 1.00 19.32 244 TRP B O 1
ATOM 5738 N N . ALA B 1 261 ? 0.980 5.305 -11.459 1.00 16.95 245 ALA B N 1
ATOM 5739 C CA . ALA B 1 261 ? 2.365 5.680 -11.196 1.00 18.08 245 ALA B CA 1
ATOM 5740 C C . ALA B 1 261 ? 3.336 4.766 -11.956 1.00 19.11 245 ALA B C 1
ATOM 5741 O O . ALA B 1 261 ? 4.345 5.220 -12.509 1.00 18.72 245 ALA B O 1
ATOM 5743 N N . THR B 1 262 ? 3.015 3.477 -11.979 1.00 16.47 246 THR B N 1
ATOM 5744 C CA . THR B 1 262 ? 3.862 2.459 -12.598 1.00 15.24 246 THR B CA 1
ATOM 5745 C C . THR B 1 262 ? 3.886 2.655 -14.131 1.00 17.98 246 THR B C 1
ATOM 5746 O O . THR B 1 262 ? 4.943 2.568 -14.789 1.00 19.84 246 THR B O 1
ATOM 5750 N N . HIS B 1 263 ? 2.711 2.955 -14.687 1.00 17.82 247 HIS B N 1
ATOM 5751 C CA . HIS B 1 263 ? 2.609 3.267 -16.114 1.00 20.49 247 HIS B CA 1
ATOM 5752 C C . HIS B 1 263 ? 3.466 4.483 -16.503 1.00 19.89 247 HIS B C 1
ATOM 5753 O O . HIS B 1 263 ? 4.265 4.450 -17.456 1.00 20.74 247 HIS B O 1
ATOM 5760 N N . GLU B 1 264 ? 3.299 5.559 -15.747 1.00 21.20 248 GLU B N 1
ATOM 5761 C CA . GLU B 1 264 ? 4.071 6.774 -15.956 1.00 22.36 248 GLU B CA 1
ATOM 5762 C C . GLU B 1 264 ? 5.573 6.511 -15.849 1.00 24.37 248 GLU B C 1
ATOM 5763 O O . GLU B 1 264 ? 6.362 7.019 -16.652 1.00 21.22 248 GLU B O 1
ATOM 5769 N N . TYR B 1 265 ? 5.968 5.707 -14.871 1.00 21.12 249 TYR B N 1
ATOM 5770 C CA . TYR B 1 265 ? 7.367 5.352 -14.731 1.00 21.38 249 TYR B CA 1
ATOM 5771 C C . TYR B 1 265 ? 7.886 4.645 -15.996 1.00 22.96 249 TYR B C 1
ATOM 5772 O O . TYR B 1 265 ? 8.929 5.007 -16.538 1.00 18.44 249 TYR B O 1
ATOM 5781 N N . GLU B 1 266 ? 7.153 3.646 -16.474 1.00 20.89 250 GLU B N 1
ATOM 5782 C CA . GLU B 1 266 ? 7.577 2.942 -17.688 1.00 22.49 250 GLU B CA 1
ATOM 5783 C C . GLU B 1 266 ? 7.689 3.867 -18.926 1.00 19.76 250 GLU B C 1
ATOM 5784 O O . GLU B 1 266 ? 8.550 3.663 -19.771 1.00 18.89 250 GLU B O 1
ATOM 5790 N N . ASN B 1 267 ? 6.839 4.891 -19.018 1.00 20.22 251 ASN B N 1
ATOM 5791 C CA . ASN B 1 267 ? 6.976 5.859 -20.119 1.00 20.72 251 ASN B CA 1
ATOM 5792 C C . ASN B 1 267 ? 8.334 6.573 -20.234 1.00 21.67 251 ASN B C 1
ATOM 5793 O O . ASN B 1 267 ? 8.764 6.937 -21.343 1.00 22.50 251 ASN B O 1
ATOM 5798 N N . LEU B 1 268 ? 8.999 6.795 -19.100 1.00 23.61 252 LEU B N 1
ATOM 5799 C CA . LEU B 1 268 ? 10.346 7.379 -19.112 1.00 23.77 252 LEU B CA 1
ATOM 5800 C C . LEU B 1 268 ? 11.256 6.618 -20.062 1.00 22.07 252 LEU B C 1
ATOM 5801 O O . LEU B 1 268 ? 12.003 7.208 -20.832 1.00 25.64 252 LEU B O 1
ATOM 5806 N N . ASN B 1 269 ? 11.190 5.296 -19.985 1.00 23.50 253 ASN B N 1
ATOM 5807 C CA . ASN B 1 269 ? 11.994 4.415 -20.820 1.00 20.20 253 ASN B CA 1
ATOM 5808 C C . ASN B 1 269 ? 11.387 4.235 -22.212 1.00 23.94 253 ASN B C 1
ATOM 5809 O O . ASN B 1 269 ? 12.091 4.292 -23.228 1.00 22.07 253 ASN B O 1
ATOM 5814 N N . TYR B 1 270 ? 10.075 4.029 -22.262 1.00 19.98 254 TYR B N 1
ATOM 5815 C CA . TYR B 1 270 ? 9.405 3.800 -23.542 1.00 20.36 254 TYR B CA 1
ATOM 5816 C C . TYR B 1 270 ? 9.556 4.949 -24.528 1.00 20.44 254 TYR B C 1
ATOM 5817 O O . TYR B 1 270 ? 9.449 4.741 -25.727 1.00 19.47 254 TYR B O 1
ATOM 5826 N N . LEU B 1 271 ? 9.802 6.157 -24.048 1.00 19.23 255 LEU B N 1
ATOM 5827 C CA . LEU B 1 271 ? 9.927 7.288 -24.956 1.00 23.24 255 LEU B CA 1
ATOM 5828 C C . LEU B 1 271 ? 10.947 7.039 -26.072 1.00 22.63 255 LEU B C 1
ATOM 5829 O O . LEU B 1 271 ? 10.654 7.220 -27.253 1.00 22.46 255 LEU B O 1
ATOM 5834 N N . PHE B 1 272 ? 12.133 6.594 -25.672 1.00 23.03 256 PHE B N 1
ATOM 5835 C CA . PHE B 1 272 ? 13.246 6.405 -26.596 1.00 22.19 256 PHE B CA 1
ATOM 5836 C C . PHE B 1 272 ? 13.079 5.188 -27.512 1.00 19.95 256 PHE B C 1
ATOM 5837 O O . PHE B 1 272 ? 13.343 5.264 -28.715 1.00 20.42 256 PHE B O 1
ATOM 5845 N N . SER B 1 273 ? 12.610 4.073 -26.967 1.00 20.24 257 SER B N 1
ATOM 5846 C CA . SER B 1 273 ? 12.290 2.944 -27.835 1.00 21.53 257 SER B CA 1
ATOM 5847 C C . SER B 1 273 ? 11.138 3.271 -28.813 1.00 20.29 257 SER B C 1
ATOM 5848 O O . SER B 1 273 ? 11.115 2.775 -29.943 1.00 18.38 257 SER B O 1
ATOM 5851 N N . ASP B 1 274 ? 10.200 4.114 -28.391 1.00 17.83 258 ASP B N 1
ATOM 5852 C CA . ASP B 1 274 ? 9.115 4.540 -29.273 1.00 20.16 258 ASP B CA 1
ATOM 5853 C C . ASP B 1 274 ? 9.706 5.349 -30.431 1.00 21.12 258 ASP B C 1
ATOM 5854 O O . ASP B 1 274 ? 9.285 5.197 -31.579 1.00 22.05 258 ASP B O 1
ATOM 5859 N N . VAL B 1 275 ? 10.659 6.228 -30.143 1.00 18.04 259 VAL B N 1
ATOM 5860 C CA . VAL B 1 275 ? 11.312 6.920 -31.262 1.00 19.84 259 VAL B CA 1
ATOM 5861 C C . VAL B 1 275 ? 12.057 5.942 -32.189 1.00 21.97 259 VAL B C 1
ATOM 5862 O O . VAL B 1 275 ? 11.829 5.953 -33.401 1.00 21.70 259 VAL B O 1
ATOM 5866 N N . HIS B 1 276 ? 12.917 5.091 -31.621 1.00 20.52 260 HIS B N 1
ATOM 5867 C CA . HIS B 1 276 ? 13.650 4.080 -32.397 1.00 19.16 260 HIS B CA 1
ATOM 5868 C C . HIS B 1 276 ? 12.781 3.246 -33.335 1.00 20.92 260 HIS B C 1
ATOM 5869 O O . HIS B 1 276 ? 13.129 3.037 -34.494 1.00 20.99 260 HIS B O 1
ATOM 5876 N N . VAL B 1 277 ? 11.720 2.668 -32.782 1.00 22.00 261 VAL B N 1
ATOM 5877 C CA . VAL B 1 277 ? 10.807 1.782 -33.510 1.00 18.63 261 VAL B CA 1
ATOM 5878 C C . VAL B 1 277 ? 9.684 2.417 -34.330 1.00 22.87 261 VAL B C 1
ATOM 5879 O O . VAL B 1 277 ? 9.423 2.010 -35.459 1.00 22.95 261 VAL B O 1
ATOM 5883 N N . ARG B 1 278 ? 8.955 3.339 -33.719 1.00 20.04 262 ARG B N 1
ATOM 5884 C CA . ARG B 1 278 ? 7.809 3.978 -34.366 1.00 22.16 262 ARG B CA 1
ATOM 5885 C C . ARG B 1 278 ? 8.163 5.188 -35.219 1.00 22.19 262 ARG B C 1
ATOM 5886 O O . ARG B 1 278 ? 7.455 5.506 -36.178 1.00 22.05 262 ARG B O 1
ATOM 5894 N N . GLY B 1 279 ? 9.243 5.871 -34.845 1.00 21.54 263 GLY B N 1
ATOM 5895 C CA . GLY B 1 279 ? 9.818 6.909 -35.679 1.00 20.72 263 GLY B CA 1
ATOM 5896 C C . GLY B 1 279 ? 9.266 8.300 -35.449 1.00 22.26 263 GLY B C 1
ATOM 5897 O O . GLY B 1 279 ? 9.427 9.179 -36.299 1.00 23.76 263 GLY B O 1
ATOM 5898 N N . TYR B 1 280 ? 8.597 8.503 -34.319 1.00 22.52 264 TYR B N 1
ATOM 5899 C CA . TYR B 1 280 ? 8.182 9.843 -33.911 1.00 22.54 264 TYR B CA 1
ATOM 5900 C C . TYR B 1 280 ? 8.108 9.905 -32.399 1.00 20.81 264 TYR B C 1
ATOM 5901 O O . TYR B 1 280 ? 8.028 8.872 -31.743 1.00 21.95 264 TYR B O 1
ATOM 5910 N N . TYR B 1 281 ? 8.165 11.105 -31.836 1.00 22.36 265 TYR B N 1
ATOM 5911 C CA . TYR B 1 281 ? 8.032 11.240 -30.386 1.00 22.74 265 TYR B CA 1
ATOM 5912 C C . TYR B 1 281 ? 6.596 10.908 -30.027 1.00 24.60 265 TYR B C 1
ATOM 5913 O O . TYR B 1 281 ? 5.685 11.420 -30.661 1.00 22.10 265 TYR B O 1
ATOM 5922 N N . PRO B 1 282 ? 6.393 10.048 -29.012 1.00 23.30 266 PRO B N 1
ATOM 5923 C CA . PRO B 1 282 ? 5.067 9.493 -28.731 1.00 24.69 266 PRO B CA 1
ATOM 5924 C C . PRO B 1 282 ? 4.118 10.530 -28.141 1.00 23.40 266 PRO B C 1
ATOM 5925 O O . PRO B 1 282 ? 4.563 11.561 -27.639 1.00 23.36 266 PRO B O 1
ATOM 5929 N N . ASN B 1 283 ? 2.824 10.238 -28.205 1.00 24.65 267 ASN B N 1
ATOM 5930 C CA . ASN B 1 283 ? 1.782 11.165 -27.778 1.00 28.06 267 ASN B CA 1
ATOM 5931 C C . ASN B 1 283 ? 1.979 11.752 -26.372 1.00 23.87 267 ASN B C 1
ATOM 5932 O O . ASN B 1 283 ? 1.600 12.895 -26.116 1.00 26.37 267 ASN B O 1
ATOM 5937 N N . TYR B 1 284 ? 2.551 10.971 -25.464 1.00 21.81 268 TYR B N 1
ATOM 5938 C CA . TYR B 1 284 ? 2.667 11.394 -24.065 1.00 20.85 268 TYR B CA 1
ATOM 5939 C C . TYR B 1 284 ? 3.912 12.260 -23.837 1.00 25.13 268 TYR B C 1
ATOM 5940 O O . TYR B 1 284 ? 4.092 12.840 -22.758 1.00 22.46 268 TYR B O 1
ATOM 5949 N N . ALA B 1 285 ? 4.769 12.350 -24.852 1.00 26.78 269 ALA B N 1
ATOM 5950 C CA . ALA B 1 285 ? 5.993 13.148 -24.741 1.00 25.20 269 ALA B CA 1
ATOM 5951 C C . ALA B 1 285 ? 5.654 14.623 -24.539 1.00 26.97 269 ALA B C 1
ATOM 5952 O O . ALA B 1 285 ? 6.271 15.304 -23.709 1.00 26.35 269 ALA B O 1
ATOM 5954 N N . LYS B 1 286 ? 4.652 15.104 -25.275 1.00 26.45 270 LYS B N 1
ATOM 5955 C CA . LYS B 1 286 ? 4.287 16.516 -25.218 1.00 26.79 270 LYS B CA 1
ATOM 5956 C C . LYS B 1 286 ? 4.059 16.952 -23.771 1.00 24.75 270 LYS B C 1
ATOM 5957 O O . LYS B 1 286 ? 4.758 17.830 -23.247 1.00 30.18 270 LYS B O 1
ATOM 5963 N N . ARG B 1 287 ? 3.133 16.279 -23.099 1.00 27.04 271 ARG B N 1
ATOM 5964 C CA . ARG B 1 287 ? 2.874 16.564 -21.696 1.00 26.97 271 ARG B CA 1
ATOM 5965 C C . ARG B 1 287 ? 4.175 16.541 -20.878 1.00 32.16 271 ARG B C 1
ATOM 5966 O O . ARG B 1 287 ? 4.494 17.502 -20.157 1.00 31.27 271 ARG B O 1
ATOM 5974 N N . TYR B 1 288 ? 4.948 15.464 -21.014 1.00 29.82 272 TYR B N 1
ATOM 5975 C CA . TYR B 1 288 ? 6.107 15.306 -20.144 1.00 28.87 272 TYR B CA 1
ATOM 5976 C C . TYR B 1 288 ? 7.060 16.474 -20.399 1.00 30.87 272 TYR B C 1
ATOM 5977 O O . TYR B 1 288 ? 7.587 17.113 -19.466 1.00 27.57 272 TYR B O 1
ATOM 5986 N N . PHE B 1 289 ? 7.225 16.797 -21.674 1.00 26.95 273 PHE B N 1
ATOM 5987 C CA . PHE B 1 289 ? 8.206 17.805 -22.020 1.00 26.60 273 PHE B CA 1
ATOM 5988 C C . PHE B 1 289 ? 7.716 19.112 -21.421 1.00 30.31 273 PHE B C 1
ATOM 5989 O O . PHE B 1 289 ? 8.478 19.854 -20.780 1.00 31.10 273 PHE B O 1
ATOM 5997 N N . LYS B 1 290 ? 6.417 19.347 -21.575 1.00 28.93 274 LYS B N 1
ATOM 5998 C CA . LYS B 1 290 ? 5.809 20.578 -21.111 1.00 32.53 274 LYS B CA 1
ATOM 5999 C C . LYS B 1 290 ? 5.989 20.706 -19.603 1.00 35.55 274 LYS B C 1
ATOM 6000 O O . LYS B 1 290 ? 6.271 21.797 -19.090 1.00 34.12 274 LYS B O 1
ATOM 6006 N N . GLU B 1 291 ? 5.869 19.589 -18.888 1.00 34.59 275 GLU B N 1
ATOM 6007 C CA . GLU B 1 291 ? 5.953 19.667 -17.436 1.00 29.66 275 GLU B CA 1
ATOM 6008 C C . GLU B 1 291 ? 7.403 19.796 -16.992 1.00 33.74 275 GLU B C 1
ATOM 6009 O O . GLU B 1 291 ? 7.675 20.281 -15.902 1.00 34.90 275 GLU B O 1
ATOM 6015 N N . ASN B 1 292 ? 8.322 19.318 -17.828 1.00 31.38 276 ASN B N 1
ATOM 6016 C CA . ASN B 1 292 ? 9.751 19.354 -17.501 1.00 32.43 276 ASN B CA 1
ATOM 6017 C C . ASN B 1 292 ? 10.596 20.445 -18.168 1.00 33.94 276 ASN B C 1
ATOM 6018 O O . ASN B 1 292 ? 11.827 20.426 -18.088 1.00 35.53 276 ASN B O 1
ATOM 6023 N N . ASP B 1 293 ? 9.935 21.342 -18.889 1.00 34.98 277 ASP B N 1
ATOM 6024 C CA . ASP B 1 293 ? 10.621 22.431 -19.583 1.00 38.63 277 ASP B CA 1
ATOM 6025 C C . ASP B 1 293 ? 11.582 21.934 -20.660 1.00 36.54 277 ASP B C 1
ATOM 6026 O O . ASP B 1 293 ? 12.687 22.453 -20.818 1.00 37.02 277 ASP B O 1
ATOM 6031 N N . ILE B 1 294 ? 11.151 20.921 -21.395 1.00 34.07 278 ILE B N 1
ATOM 6032 C CA . ILE B 1 294 ? 11.928 20.387 -22.490 1.00 30.77 278 ILE B CA 1
ATOM 6033 C C . ILE B 1 294 ? 11.246 20.760 -23.794 1.00 34.02 278 ILE B C 1
ATOM 6034 O O . ILE B 1 294 ? 10.055 20.497 -23.977 1.00 32.51 278 ILE B O 1
ATOM 6039 N N . ASN B 1 295 ? 11.990 21.420 -24.673 1.00 34.22 279 ASN B N 1
ATOM 6040 C CA . ASN B 1 295 ? 11.521 21.680 -26.028 1.00 39.35 279 ASN B CA 1
ATOM 6041 C C . ASN B 1 295 ? 12.604 21.267 -27.016 1.00 33.01 279 ASN B C 1
ATOM 6042 O O . ASN B 1 295 ? 13.613 21.947 -27.139 1.00 33.47 279 ASN B O 1
ATOM 6047 N N . ILE B 1 296 ? 12.373 20.189 -27.757 1.00 33.59 280 ILE B N 1
ATOM 6048 C CA . ILE B 1 296 ? 13.395 19.677 -28.659 1.00 33.28 280 ILE B CA 1
ATOM 6049 C C . ILE B 1 296 ? 13.514 20.590 -29.868 1.00 32.91 280 ILE B C 1
ATOM 6050 O O . ILE B 1 296 ? 12.515 20.937 -30.484 1.00 30.08 280 ILE B O 1
ATOM 6055 N N . GLU B 1 297 ? 14.735 20.972 -30.213 1.00 31.55 281 GLU B N 1
ATOM 6056 C CA . GLU B 1 297 ? 14.930 21.767 -31.412 1.00 32.12 281 GLU B CA 1
ATOM 6057 C C . GLU B 1 297 ? 15.187 20.826 -32.586 1.00 29.74 281 GLU B C 1
ATOM 6058 O O . GLU B 1 297 ? 16.206 20.135 -32.635 1.00 32.34 281 GLU B O 1
ATOM 6064 N N . PHE B 1 298 ? 14.253 20.797 -33.530 1.00 26.79 282 PHE B N 1
ATOM 6065 C CA . PHE B 1 298 ? 14.388 19.947 -34.705 1.00 32.48 282 PHE B CA 1
ATOM 6066 C C . PHE B 1 298 ? 15.087 20.683 -35.859 1.00 33.75 282 PHE B C 1
ATOM 6067 O O . PHE B 1 298 ? 14.731 21.819 -36.184 1.00 32.82 282 PHE B O 1
ATOM 6075 N N . ALA B 1 299 ? 16.080 20.043 -36.472 1.00 28.68 283 ALA B N 1
ATOM 6076 C CA . ALA B 1 299 ? 16.559 20.499 -37.771 1.00 30.93 283 ALA B CA 1
ATOM 6077 C C . ALA B 1 299 ? 15.513 20.036 -38.784 1.00 30.65 283 ALA B C 1
ATOM 6078 O O . ALA B 1 299 ? 14.780 19.079 -38.522 1.00 30.21 283 ALA B O 1
ATOM 6080 N N . ALA B 1 300 ? 15.440 20.697 -39.933 1.00 28.83 284 ALA B N 1
ATOM 6081 C CA . ALA B 1 300 ? 14.334 20.448 -40.866 1.00 31.26 284 ALA B CA 1
ATOM 6082 C C . ALA B 1 300 ? 14.262 19.006 -41.384 1.00 25.26 284 ALA B C 1
ATOM 6083 O O . ALA B 1 300 ? 13.186 18.503 -41.710 1.00 30.95 284 ALA B O 1
ATOM 6085 N N . GLU B 1 301 ? 15.407 18.346 -41.449 1.00 28.89 285 GLU B N 1
ATOM 6086 C CA . GLU B 1 301 ? 15.477 16.980 -41.946 1.00 30.12 285 GLU B CA 1
ATOM 6087 C C . GLU B 1 301 ? 15.099 15.940 -40.896 1.00 25.59 285 GLU B C 1
ATOM 6088 O O . GLU B 1 301 ? 14.871 14.776 -41.225 1.00 23.01 285 GLU B O 1
ATOM 6094 N N . ASP B 1 302 ? 15.057 16.351 -39.635 1.00 25.59 286 ASP B N 1
ATOM 6095 C CA . ASP B 1 302 ? 14.949 15.393 -38.537 1.00 24.99 286 ASP B CA 1
ATOM 6096 C C . ASP B 1 302 ? 13.704 14.508 -38.583 1.00 26.18 286 ASP B C 1
ATOM 6097 O O . ASP B 1 302 ? 13.806 13.284 -38.477 1.00 25.95 286 ASP B O 1
ATOM 6102 N N . ALA B 1 303 ? 12.529 15.116 -38.727 1.00 25.40 287 ALA B N 1
ATOM 6103 C CA . ALA B 1 303 ? 11.289 14.353 -38.631 1.00 27.17 287 ALA B CA 1
ATOM 6104 C C . ALA B 1 303 ? 11.255 13.214 -39.645 1.00 25.36 287 ALA B C 1
ATOM 6105 O O . ALA B 1 303 ? 10.886 12.086 -39.312 1.00 23.06 287 ALA B O 1
ATOM 6107 N N . GLU B 1 304 ? 11.661 13.510 -40.875 1.00 23.12 288 GLU B N 1
ATOM 6108 C CA . GLU B 1 304 ? 11.629 12.530 -41.944 1.00 24.28 288 GLU B CA 1
ATOM 6109 C C . GLU B 1 304 ? 12.662 11.431 -41.742 1.00 24.35 288 GLU B C 1
ATOM 6110 O O . GLU B 1 304 ? 12.393 10.267 -42.032 1.00 24.20 288 GLU B O 1
ATOM 6116 N N . LEU B 1 305 ? 13.849 11.792 -41.259 1.00 22.43 289 LEU B N 1
ATOM 6117 C CA . LEU B 1 305 ? 14.853 10.774 -40.957 1.00 24.42 289 LEU B CA 1
ATOM 6118 C C . LEU B 1 305 ? 14.305 9.828 -39.890 1.00 23.05 289 LEU B C 1
ATOM 6119 O O . LEU B 1 305 ? 14.335 8.615 -40.057 1.00 21.23 289 LEU B O 1
ATOM 6124 N N . LEU B 1 306 ? 13.796 10.397 -38.800 1.00 19.76 290 LEU B N 1
ATOM 6125 C CA . LEU B 1 306 ? 13.253 9.595 -37.706 1.00 22.53 290 LEU B CA 1
ATOM 6126 C C . LEU B 1 306 ? 12.110 8.679 -38.162 1.00 22.30 290 LEU B C 1
ATOM 6127 O O . LEU B 1 306 ? 12.067 7.495 -37.810 1.00 21.02 290 LEU B O 1
ATOM 6132 N N . LYS B 1 307 ? 11.190 9.227 -38.953 1.00 21.82 291 LYS B N 1
ATOM 6133 C CA . LYS B 1 307 ? 9.990 8.493 -39.341 1.00 22.02 291 LYS B CA 1
ATOM 6134 C C . LYS B 1 307 ? 10.305 7.392 -40.341 1.00 24.92 291 LYS B C 1
ATOM 6135 O O . LYS B 1 307 ? 9.758 6.283 -40.247 1.00 22.48 291 LYS B O 1
ATOM 6141 N N . ASN B 1 308 ? 11.151 7.728 -41.321 1.00 22.01 292 ASN B N 1
ATOM 6142 C CA . ASN B 1 308 ? 11.463 6.831 -42.433 1.00 24.90 292 ASN B CA 1
ATOM 6143 C C . ASN B 1 308 ? 12.531 5.778 -42.143 1.00 28.22 292 ASN B C 1
ATOM 6144 O O . ASN B 1 308 ? 12.572 4.736 -42.811 1.00 25.15 292 ASN B O 1
ATOM 6149 N N . TYR B 1 309 ? 13.447 6.054 -41.220 1.00 21.00 293 TYR B N 1
ATOM 6150 C CA . TYR B 1 309 ? 14.394 4.997 -40.905 1.00 23.86 293 TYR B CA 1
ATOM 6151 C C . TYR B 1 309 ? 14.325 4.578 -39.441 1.00 24.20 293 TYR B C 1
ATOM 6152 O O . TYR B 1 309 ? 15.106 5.057 -38.606 1.00 20.32 293 TYR B O 1
ATOM 6161 N N . THR B 1 310 ? 13.488 3.571 -39.181 1.00 23.97 294 THR B N 1
ATOM 6162 C CA . THR B 1 310 ? 13.326 3.015 -37.850 1.00 20.00 294 THR B CA 1
ATOM 6163 C C . THR B 1 310 ? 14.012 1.659 -37.848 1.00 26.20 294 THR B C 1
ATOM 6164 O O . THR B 1 310 ? 14.363 1.123 -38.913 1.00 21.25 294 THR B O 1
ATOM 6168 N N . VAL B 1 311 ? 14.234 1.107 -36.668 1.00 21.50 295 VAL B N 1
ATOM 6169 C CA . VAL B 1 311 ? 15.059 -0.080 -36.540 1.00 18.13 295 VAL B CA 1
ATOM 6170 C C . VAL B 1 311 ? 14.407 -1.373 -37.009 1.00 21.49 295 VAL B C 1
ATOM 6171 O O . VAL B 1 311 ? 13.204 -1.504 -36.978 1.00 22.57 295 VAL B O 1
ATOM 6175 N N . ASP B 1 312 ? 15.240 -2.316 -37.437 1.00 21.09 296 ASP B N 1
ATOM 6176 C CA . ASP B 1 312 ? 14.809 -3.628 -37.911 1.00 20.72 296 ASP B CA 1
ATOM 6177 C C . ASP B 1 312 ? 14.470 -4.487 -36.714 1.00 20.80 296 ASP B C 1
ATOM 6178 O O . ASP B 1 312 ? 13.588 -5.350 -36.777 1.00 20.68 296 ASP B O 1
ATOM 6183 N N . PHE B 1 313 ? 15.188 -4.257 -35.622 1.00 18.81 297 PHE B N 1
ATOM 6184 C CA . PHE B 1 313 ? 14.938 -5.013 -34.411 1.00 21.50 297 PHE B CA 1
ATOM 6185 C C . PHE B 1 313 ? 15.279 -4.216 -33.159 1.00 20.64 297 PHE B C 1
ATOM 6186 O O . PHE B 1 313 ? 15.956 -3.173 -33.220 1.00 21.40 297 PHE B O 1
ATOM 6194 N N . LEU B 1 314 ? 14.782 -4.704 -32.026 1.00 17.64 298 LEU B N 1
ATOM 6195 C CA . LEU B 1 314 ? 15.083 -4.082 -30.748 1.00 20.55 298 LEU B CA 1
ATOM 6196 C C . LEU B 1 314 ? 15.905 -5.019 -29.865 1.00 18.18 298 LEU B C 1
ATOM 6197 O O . LEU B 1 314 ? 15.529 -6.165 -29.619 1.00 21.10 298 LEU B O 1
ATOM 6202 N N . SER B 1 315 ? 17.039 -4.537 -29.379 1.00 21.31 299 SER B N 1
ATOM 6203 C CA . SER B 1 315 ? 17.850 -5.352 -28.484 1.00 20.69 299 SER B CA 1
ATOM 6204 C C . SER B 1 315 ? 17.831 -4.667 -27.134 1.00 19.41 299 SER B C 1
ATOM 6205 O O . SER B 1 315 ? 17.578 -3.461 -27.051 1.00 20.91 299 SER B O 1
ATOM 6208 N N . PHE B 1 316 ? 18.068 -5.430 -26.071 1.00 21.53 300 PHE B N 1
ATOM 6209 C CA . PHE B 1 316 ? 18.036 -4.840 -24.742 1.00 20.84 300 PHE B CA 1
ATOM 6210 C C . PHE B 1 316 ? 18.918 -5.535 -23.717 1.00 22.32 300 PHE B C 1
ATOM 6211 O O . PHE B 1 316 ? 19.271 -6.705 -23.876 1.00 21.60 300 PHE B O 1
ATOM 6219 N N . SER B 1 317 ? 19.272 -4.791 -22.673 1.00 18.59 301 SER B N 1
ATOM 6220 C CA . SER B 1 317 ? 19.867 -5.384 -21.484 1.00 20.37 301 SER B CA 1
ATOM 6221 C C . SER B 1 317 ? 18.774 -5.688 -20.468 1.00 21.60 301 SER B C 1
ATOM 6222 O O . SER B 1 317 ? 17.884 -4.867 -20.243 1.00 21.44 301 SER B O 1
ATOM 6225 N N . TYR B 1 318 ? 18.842 -6.856 -19.839 1.00 20.41 302 TYR B N 1
ATOM 6226 C CA . TYR B 1 318 ? 17.922 -7.141 -18.746 1.00 20.79 302 TYR B CA 1
ATOM 6227 C C . TYR B 1 318 ? 18.619 -7.757 -17.532 1.00 22.11 302 TYR B C 1
ATOM 6228 O O . TYR B 1 318 ? 19.293 -8.781 -17.635 1.00 19.93 302 TYR B O 1
ATOM 6237 N N . TYR B 1 319 ? 18.410 -7.114 -16.389 1.00 17.62 303 TYR B N 1
ATOM 6238 C CA . TYR B 1 319 ? 18.896 -7.549 -15.078 1.00 18.41 303 TYR B CA 1
ATOM 6239 C C . TYR B 1 319 ? 17.759 -7.782 -14.059 1.00 24.68 303 TYR B C 1
ATOM 6240 O O . TYR B 1 319 ? 17.744 -8.788 -13.338 1.00 24.36 303 TYR B O 1
ATOM 6249 N N . MET B 1 320 ? 16.891 -6.786 -13.902 1.00 21.40 304 MET B N 1
ATOM 6250 C CA . MET B 1 320 ? 15.849 -6.864 -12.882 1.00 22.52 304 MET B CA 1
ATOM 6251 C C . MET B 1 320 ? 14.600 -6.042 -13.223 1.00 19.71 304 MET B C 1
ATOM 6252 O O . MET B 1 320 ? 14.605 -5.221 -14.139 1.00 18.78 304 MET B O 1
ATOM 6257 N N . SER B 1 321 ? 13.536 -6.292 -12.472 1.00 19.46 305 SER B N 1
ATOM 6258 C CA . SER B 1 321 ? 12.317 -5.496 -12.541 1.00 18.90 305 SER B CA 1
ATOM 6259 C C . SER B 1 321 ? 12.425 -4.354 -11.533 1.00 20.83 305 SER B C 1
ATOM 6260 O O . SER B 1 321 ? 13.459 -4.177 -10.893 1.00 23.53 305 SER B O 1
ATOM 6263 N N . VAL B 1 322 ? 11.372 -3.567 -11.407 1.00 17.41 306 VAL B N 1
ATOM 6264 C CA . VAL B 1 322 ? 11.308 -2.549 -10.371 1.00 18.52 306 VAL B CA 1
ATOM 6265 C C . VAL B 1 322 ? 9.857 -2.420 -9.917 1.00 22.34 306 VAL B C 1
ATOM 6266 O O . VAL B 1 322 ? 8.934 -2.638 -10.705 1.00 17.46 306 VAL B O 1
ATOM 6270 N N . THR B 1 323 ? 9.658 -2.100 -8.642 1.00 18.07 307 THR B N 1
ATOM 6271 C CA . THR B 1 323 ? 8.314 -1.962 -8.099 1.00 20.27 307 THR B CA 1
ATOM 6272 C C . THR B 1 323 ? 8.078 -0.499 -7.771 1.00 18.61 307 THR B C 1
ATOM 6273 O O . THR B 1 323 ? 8.877 0.119 -7.090 1.00 21.11 307 THR B O 1
ATOM 6277 N N . GLN B 1 324 ? 6.973 0.040 -8.273 1.00 19.34 308 GLN B N 1
ATOM 6278 C CA . GLN B 1 324 ? 6.671 1.457 -8.216 1.00 20.59 308 GLN B CA 1
ATOM 6279 C C . GLN B 1 324 ? 5.410 1.740 -7.399 1.00 18.89 308 GLN B C 1
ATOM 6280 O O . GLN B 1 324 ? 4.540 0.876 -7.222 1.00 18.58 308 GLN B O 1
ATOM 6286 N N . SER B 1 325 ? 5.322 2.971 -6.916 1.00 20.46 309 SER B N 1
ATOM 6287 C CA . SER B 1 325 ? 4.213 3.407 -6.084 1.00 25.65 309 SER B CA 1
ATOM 6288 C C . SER B 1 325 ? 3.963 4.896 -6.309 1.00 25.55 309 SER B C 1
ATOM 6289 O O . SER B 1 325 ? 4.869 5.624 -6.731 1.00 26.94 309 SER B O 1
ATOM 6292 N N . ALA B 1 326 ? 2.742 5.339 -6.023 1.00 22.63 310 ALA B N 1
ATOM 6293 C CA . ALA B 1 326 ? 2.392 6.755 -6.052 1.00 23.50 310 ALA B CA 1
ATOM 6294 C C . ALA B 1 326 ? 2.728 7.441 -4.727 1.00 32.40 310 ALA B C 1
ATOM 6295 O O . ALA B 1 326 ? 2.457 8.629 -4.553 1.00 36.99 310 ALA B O 1
ATOM 6297 N N . LEU B 1 327 ? 3.298 6.706 -3.782 1.00 27.02 311 LEU B N 1
ATOM 6298 C CA . LEU B 1 327 ? 3.609 7.274 -2.467 1.00 34.17 311 LEU B CA 1
ATOM 6299 C C . LEU B 1 327 ? 4.712 8.336 -2.554 1.00 35.92 311 LEU B C 1
ATOM 6300 O O . LEU B 1 327 ? 5.647 8.183 -3.316 1.00 37.30 311 LEU B O 1
ATOM 6305 N N . PRO B 1 328 ? 4.603 9.402 -1.772 1.00 41.03 312 PRO B N 1
ATOM 6306 C CA . PRO B 1 328 ? 5.595 10.489 -1.832 1.00 48.12 312 PRO B CA 1
ATOM 6307 C C . PRO B 1 328 ? 7.047 9.997 -1.931 1.00 48.00 312 PRO B C 1
ATOM 6308 O O . PRO B 1 328 ? 7.442 9.103 -1.180 1.00 44.02 312 PRO B O 1
ATOM 6312 N N . GLY B 1 341 ? 12.327 2.365 -6.890 1.00 38.76 325 GLY B N 1
ATOM 6313 C CA . GLY B 1 341 ? 11.083 2.007 -6.225 1.00 30.45 325 GLY B CA 1
ATOM 6314 C C . GLY B 1 341 ? 11.279 1.315 -4.886 1.00 34.82 325 GLY B C 1
ATOM 6315 O O . GLY B 1 341 ? 12.256 1.560 -4.159 1.00 38.48 325 GLY B O 1
ATOM 6316 N N . LEU B 1 342 ? 10.344 0.427 -4.570 1.00 33.79 326 LEU B N 1
ATOM 6317 C CA . LEU B 1 342 ? 10.288 -0.230 -3.272 1.00 28.15 326 LEU B CA 1
ATOM 6318 C C . LEU B 1 342 ? 11.061 -1.533 -3.304 1.00 26.26 326 LEU B C 1
ATOM 6319 O O . LEU B 1 342 ? 11.559 -1.939 -4.348 1.00 31.23 326 LEU B O 1
ATOM 6324 N N . VAL B 1 343 ? 11.142 -2.217 -2.174 1.00 20.88 327 VAL B N 1
ATOM 6325 C CA . VAL B 1 343 ? 11.768 -3.531 -2.178 1.00 25.57 327 VAL B CA 1
ATOM 6326 C C . VAL B 1 343 ? 10.700 -4.598 -2.371 1.00 24.57 327 VAL B C 1
ATOM 6327 O O . VAL B 1 343 ? 9.847 -4.791 -1.502 1.00 26.97 327 VAL B O 1
ATOM 6331 N N . ASN B 1 344 ? 10.735 -5.277 -3.513 1.00 22.24 328 ASN B N 1
ATOM 6332 C CA . ASN B 1 344 ? 9.798 -6.359 -3.808 1.00 22.25 328 ASN B CA 1
ATOM 6333 C C . ASN B 1 344 ? 10.022 -7.522 -2.847 1.00 23.45 328 ASN B C 1
ATOM 6334 O O . ASN B 1 344 ? 11.092 -8.130 -2.844 1.00 24.14 328 ASN B O 1
ATOM 6339 N N . PRO B 1 345 ? 9.022 -7.829 -2.012 1.00 24.01 329 PRO B N 1
ATOM 6340 C CA . PRO B 1 345 ? 9.191 -8.907 -1.029 1.00 24.01 329 PRO B CA 1
ATOM 6341 C C . PRO B 1 345 ? 9.207 -10.301 -1.646 1.00 23.17 329 PRO B C 1
ATOM 6342 O O . PRO B 1 345 ? 9.532 -11.250 -0.952 1.00 24.27 329 PRO B O 1
ATOM 6346 N N . TYR B 1 346 ? 8.818 -10.431 -2.909 1.00 20.40 330 TYR B N 1
ATOM 6347 C CA . TYR B 1 346 ? 8.721 -11.750 -3.545 1.00 21.78 330 TYR B CA 1
ATOM 6348 C C . TYR B 1 346 ? 9.985 -12.205 -4.290 1.00 25.57 330 TYR B C 1
ATOM 6349 O O . TYR B 1 346 ? 10.035 -13.330 -4.795 1.00 28.46 330 TYR B O 1
ATOM 6358 N N . LEU B 1 347 ? 10.995 -11.342 -4.368 1.00 21.07 331 LEU B N 1
ATOM 6359 C CA . LEU B 1 347 ? 12.192 -11.650 -5.160 1.00 27.12 331 LEU B CA 1
ATOM 6360 C C . LEU B 1 347 ? 13.386 -12.070 -4.292 1.00 31.28 331 LEU B C 1
ATOM 6361 O O . LEU B 1 347 ? 13.572 -11.558 -3.194 1.00 27.13 331 LEU B O 1
ATOM 6366 N N . GLU B 1 348 ? 14.176 -13.014 -4.801 1.00 33.72 332 GLU B N 1
ATOM 6367 C CA . GLU B 1 348 ? 15.456 -13.394 -4.196 1.00 34.94 332 GLU B CA 1
ATOM 6368 C C . GLU B 1 348 ? 16.510 -12.338 -4.503 1.00 35.34 332 GLU B C 1
ATOM 6369 O O . GLU B 1 348 ? 16.347 -11.540 -5.419 1.00 30.81 332 GLU B O 1
ATOM 6375 N N . SER B 1 349 ? 17.593 -12.307 -3.738 1.00 34.78 333 SER B N 1
ATOM 6376 C CA . SER B 1 349 ? 18.672 -11.401 -4.103 1.00 39.28 333 SER B CA 1
ATOM 6377 C C . SER B 1 349 ? 19.984 -12.150 -4.331 1.00 41.49 333 SER B C 1
ATOM 6378 O O . SER B 1 349 ? 20.202 -13.229 -3.772 1.00 37.45 333 SER B O 1
ATOM 6381 N N . SER B 1 350 ? 20.835 -11.587 -5.184 1.00 38.13 334 SER B N 1
ATOM 6382 C CA . SER B 1 350 ? 22.149 -12.162 -5.442 1.00 40.57 334 SER B CA 1
ATOM 6383 C C . SER B 1 350 ? 23.055 -11.911 -4.246 1.00 42.51 334 SER B C 1
ATOM 6384 O O . SER B 1 350 ? 22.804 -11.013 -3.441 1.00 40.59 334 SER B O 1
ATOM 6387 N N . GLU B 1 351 ? 24.107 -12.715 -4.135 1.00 47.02 335 GLU B N 1
ATOM 6388 C CA . GLU B 1 351 ? 25.120 -12.529 -3.104 1.00 44.43 335 GLU B CA 1
ATOM 6389 C C . GLU B 1 351 ? 25.650 -11.088 -3.113 1.00 46.58 335 GLU B C 1
ATOM 6390 O O . GLU B 1 351 ? 25.981 -10.531 -2.063 1.00 45.16 335 GLU B O 1
ATOM 6396 N N . TRP B 1 352 ? 25.702 -10.484 -4.300 1.00 41.15 336 TRP B N 1
ATOM 6397 C CA . TRP B 1 352 ? 26.175 -9.109 -4.445 1.00 43.28 336 TRP B CA 1
ATOM 6398 C C . TRP B 1 352 ? 25.201 -8.075 -3.884 1.00 47.33 336 TRP B C 1
ATOM 6399 O O . TRP B 1 352 ? 25.603 -6.956 -3.549 1.00 45.98 336 TRP B O 1
ATOM 6410 N N . GLY B 1 353 ? 23.931 -8.459 -3.768 1.00 41.25 337 GLY B N 1
ATOM 6411 C CA . GLY B 1 353 ? 22.897 -7.557 -3.295 1.00 45.77 337 GLY B CA 1
ATOM 6412 C C . GLY B 1 353 ? 21.927 -7.013 -4.336 1.00 47.09 337 GLY B C 1
ATOM 6413 O O . GLY B 1 353 ? 21.191 -6.068 -4.052 1.00 47.45 337 GLY B O 1
ATOM 6414 N N . TRP B 1 354 ? 21.915 -7.589 -5.538 1.00 39.13 338 TRP B N 1
ATOM 6415 C CA . TRP B 1 354 ? 20.870 -7.254 -6.506 1.00 42.33 338 TRP B CA 1
ATOM 6416 C C . TRP B 1 354 ? 19.712 -8.246 -6.393 1.00 40.22 338 TRP B C 1
ATOM 6417 O O . TRP B 1 354 ? 19.929 -9.444 -6.202 1.00 39.29 338 TRP B O 1
ATOM 6428 N N . GLN B 1 355 ? 18.480 -7.766 -6.515 1.00 36.42 339 GLN B N 1
ATOM 6429 C CA . GLN B 1 355 ? 17.361 -8.693 -6.577 1.00 31.16 339 GLN B CA 1
ATOM 6430 C C . GLN B 1 355 ? 17.394 -9.433 -7.919 1.00 30.28 339 GLN B C 1
ATOM 6431 O O . GLN B 1 355 ? 18.018 -8.972 -8.868 1.00 34.94 339 GLN B O 1
ATOM 6437 N N . ILE B 1 356 ? 16.745 -10.591 -7.975 1.00 27.41 340 ILE B N 1
ATOM 6438 C CA . ILE B 1 356 ? 16.742 -11.441 -9.158 1.00 23.79 340 ILE B CA 1
ATOM 6439 C C . ILE B 1 356 ? 15.292 -11.722 -9.577 1.00 23.80 340 ILE B C 1
ATOM 6440 O O . ILE B 1 356 ? 14.471 -12.088 -8.747 1.00 20.73 340 ILE B O 1
ATOM 6445 N N . ASP B 1 357 ? 14.977 -11.543 -10.857 1.00 21.63 341 ASP B N 1
ATOM 6446 C CA . ASP B 1 357 ? 13.584 -11.703 -11.318 1.00 18.06 341 ASP B CA 1
ATOM 6447 C C . ASP B 1 357 ? 13.493 -12.316 -12.729 1.00 18.05 341 ASP B C 1
ATOM 6448 O O . ASP B 1 357 ? 13.315 -11.598 -13.700 1.00 19.81 341 ASP B O 1
ATOM 6453 N N . PRO B 1 358 ? 13.643 -13.645 -12.845 1.00 19.24 342 PRO B N 1
ATOM 6454 C CA . PRO B 1 358 ? 13.580 -14.293 -14.163 1.00 18.76 342 PRO B CA 1
ATOM 6455 C C . PRO B 1 358 ? 12.229 -14.148 -14.852 1.00 20.61 342 PRO B C 1
ATOM 6456 O O . PRO B 1 358 ? 12.195 -14.005 -16.073 1.00 19.62 342 PRO B O 1
ATOM 6460 N N . ILE B 1 359 ? 11.135 -14.204 -14.095 1.00 21.29 343 ILE B N 1
ATOM 6461 C CA . ILE B 1 359 ? 9.812 -14.041 -14.701 1.00 18.49 343 ILE B CA 1
ATOM 6462 C C . ILE B 1 359 ? 9.687 -12.658 -15.370 1.00 17.19 343 ILE B C 1
ATOM 6463 O O . ILE B 1 359 ? 9.101 -12.533 -16.447 1.00 17.78 343 ILE B O 1
ATOM 6468 N N . GLY B 1 360 ? 10.292 -11.642 -14.753 1.00 16.19 344 GLY B N 1
ATOM 6469 C CA . GLY B 1 360 ? 10.364 -10.309 -15.331 1.00 15.77 344 GLY B CA 1
ATOM 6470 C C . GLY B 1 360 ? 10.908 -10.272 -16.754 1.00 18.47 344 GLY B C 1
ATOM 6471 O O . GLY B 1 360 ? 10.598 -9.361 -17.532 1.00 17.53 344 GLY B O 1
ATOM 6472 N N . LEU B 1 361 ? 11.730 -11.254 -17.110 1.00 17.99 345 LEU B N 1
ATOM 6473 C CA . LEU B 1 361 ? 12.238 -11.343 -18.481 1.00 16.87 345 LEU B CA 1
ATOM 6474 C C . LEU B 1 361 ? 11.138 -11.763 -19.466 1.00 15.42 345 LEU B C 1
ATOM 6475 O O . LEU B 1 361 ? 10.951 -11.143 -20.515 1.00 16.16 345 LEU B O 1
ATOM 6480 N N . ARG B 1 362 ? 10.404 -12.814 -19.133 1.00 17.29 346 ARG B N 1
ATOM 6481 C CA . ARG B 1 362 ? 9.228 -13.169 -19.912 1.00 19.05 346 ARG B CA 1
ATOM 6482 C C . ARG B 1 362 ? 8.234 -11.985 -20.015 1.00 19.42 346 ARG B C 1
ATOM 6483 O O . ARG B 1 362 ? 7.649 -11.720 -21.082 1.00 16.71 346 ARG B O 1
ATOM 6491 N N . ILE B 1 363 ? 8.069 -11.266 -18.907 1.00 16.93 347 ILE B N 1
ATOM 6492 C CA . ILE B 1 363 ? 7.130 -10.145 -18.873 1.00 18.33 347 ILE B CA 1
ATOM 6493 C C . ILE B 1 363 ? 7.569 -9.038 -19.817 1.00 17.30 347 ILE B C 1
ATOM 6494 O O . ILE B 1 363 ? 6.777 -8.560 -20.627 1.00 16.67 347 ILE B O 1
ATOM 6499 N N . ILE B 1 364 ? 8.833 -8.639 -19.742 1.00 16.73 348 ILE B N 1
ATOM 6500 C CA . ILE B 1 364 ? 9.287 -7.550 -20.603 1.00 18.96 348 ILE B CA 1
ATOM 6501 C C . ILE B 1 364 ? 9.428 -7.961 -22.091 1.00 16.52 348 ILE B C 1
ATOM 6502 O O . ILE B 1 364 ? 9.197 -7.145 -22.987 1.00 17.69 348 ILE B O 1
ATOM 6507 N N . LEU B 1 365 ? 9.793 -9.216 -22.349 1.00 14.55 349 LEU B N 1
ATOM 6508 C CA . LEU B 1 365 ? 9.781 -9.719 -23.719 1.00 15.64 349 LEU B CA 1
ATOM 6509 C C . LEU B 1 365 ? 8.366 -9.563 -24.286 1.00 17.72 349 LEU B C 1
ATOM 6510 O O . LEU B 1 365 ? 8.198 -9.015 -25.382 1.00 18.20 349 LEU B O 1
ATOM 6515 N N . ASN B 1 366 ? 7.360 -10.038 -23.543 1.00 15.81 350 ASN B N 1
ATOM 6516 C CA . ASN B 1 366 ? 5.976 -9.868 -24.005 1.00 17.46 350 ASN B CA 1
ATOM 6517 C C . ASN B 1 366 ? 5.548 -8.412 -24.141 1.00 18.20 350 ASN B C 1
ATOM 6518 O O . ASN B 1 366 ? 4.933 -8.052 -25.129 1.00 19.29 350 ASN B O 1
ATOM 6523 N N . ARG B 1 367 ? 5.882 -7.571 -23.170 1.00 15.88 351 ARG B N 1
ATOM 6524 C CA . ARG B 1 367 ? 5.506 -6.162 -23.245 1.00 19.25 351 ARG B CA 1
ATOM 6525 C C . ARG B 1 367 ? 6.064 -5.460 -24.488 1.00 17.18 351 ARG B C 1
ATOM 6526 O O . ARG B 1 367 ? 5.329 -4.744 -25.200 1.00 17.06 351 ARG B O 1
ATOM 6534 N N . TYR B 1 368 ? 7.348 -5.689 -24.759 1.00 16.37 352 TYR B N 1
ATOM 6535 C CA . TY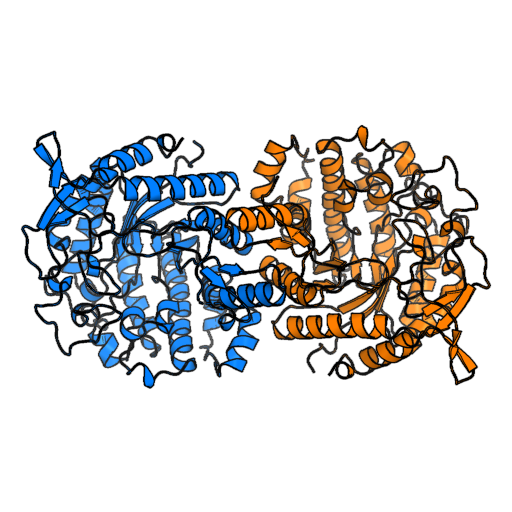R B 1 368 ? 7.992 -5.117 -25.944 1.00 16.49 352 TYR B CA 1
ATOM 6536 C C . TYR B 1 368 ? 7.383 -5.673 -27.203 1.00 16.89 352 TYR B C 1
ATOM 6537 O O . TYR B 1 368 ? 7.110 -4.922 -28.140 1.00 18.79 352 TYR B O 1
ATOM 6546 N N . TYR B 1 369 ? 7.182 -6.985 -27.249 1.00 15.55 353 TYR B N 1
ATOM 6547 C CA . TYR B 1 369 ? 6.620 -7.569 -28.469 1.00 19.26 353 TYR B CA 1
ATOM 6548 C C . TYR B 1 369 ? 5.172 -7.127 -28.733 1.00 20.41 353 TYR B C 1
ATOM 6549 O O . TYR B 1 369 ? 4.808 -6.806 -29.877 1.00 19.06 353 TYR B O 1
ATOM 6558 N N . ASP B 1 370 ? 4.354 -7.098 -27.678 1.00 18.21 354 ASP B N 1
ATOM 6559 C CA . ASP B 1 370 ? 2.979 -6.635 -27.782 1.00 18.22 354 ASP B CA 1
ATOM 6560 C C . ASP B 1 370 ? 2.993 -5.236 -28.367 1.00 18.89 354 ASP B C 1
ATOM 6561 O O . ASP B 1 370 ? 2.173 -4.897 -29.243 1.00 20.38 354 ASP B O 1
ATOM 6566 N N . ARG B 1 371 ? 3.894 -4.410 -27.846 1.00 16.05 355 ARG B N 1
ATOM 6567 C CA . ARG B 1 371 ? 3.929 -3.009 -28.246 1.00 18.01 355 ARG B CA 1
ATOM 6568 C C . ARG B 1 371 ? 4.421 -2.811 -29.685 1.00 19.89 355 ARG B C 1
ATOM 6569 O O . ARG B 1 371 ? 3.770 -2.108 -30.469 1.00 20.14 355 ARG B O 1
ATOM 6577 N N . TYR B 1 372 ? 5.592 -3.375 -30.004 1.00 18.95 356 TYR B N 1
ATOM 6578 C CA . TYR B 1 372 ? 6.225 -3.155 -31.304 1.00 20.12 356 TYR B CA 1
ATOM 6579 C C . TYR B 1 372 ? 6.098 -4.222 -32.406 1.00 18.52 356 TYR B C 1
ATOM 6580 O O . TYR B 1 372 ? 6.293 -3.906 -33.570 1.00 20.74 356 TYR B O 1
ATOM 6589 N N . GLN B 1 373 ? 5.744 -5.457 -32.063 1.00 16.70 357 GLN B N 1
ATOM 6590 C CA . GLN B 1 373 ? 5.693 -6.525 -33.065 1.00 17.99 357 GLN B CA 1
ATOM 6591 C C . GLN B 1 373 ? 6.914 -6.610 -34.003 1.00 21.35 357 GLN B C 1
ATOM 6592 O O . GLN B 1 373 ? 6.766 -6.778 -35.221 1.00 16.64 357 GLN B O 1
ATOM 6598 N N . ILE B 1 374 ? 8.116 -6.486 -33.448 1.00 20.45 358 ILE B N 1
ATOM 6599 C CA . ILE B 1 374 ? 9.330 -6.732 -34.237 1.00 20.45 358 ILE B CA 1
ATOM 6600 C C . ILE B 1 374 ? 10.282 -7.628 -33.456 1.00 19.18 358 ILE B C 1
ATOM 6601 O O . ILE B 1 374 ? 10.177 -7.728 -32.247 1.00 20.52 358 ILE B O 1
ATOM 6606 N N . PRO B 1 375 ? 11.208 -8.302 -34.157 1.00 23.91 359 PRO B N 1
ATOM 6607 C CA . PRO B 1 375 ? 12.071 -9.262 -33.458 1.00 22.95 359 PRO B CA 1
ATOM 6608 C C . PRO B 1 375 ? 12.845 -8.617 -32.311 1.00 19.40 359 PRO B C 1
ATOM 6609 O O . PRO B 1 375 ? 13.224 -7.456 -32.408 1.00 20.27 359 PRO B O 1
ATOM 6613 N N . LEU B 1 376 ? 13.089 -9.380 -31.250 1.00 20.66 360 LEU B N 1
ATOM 6614 C CA . LEU B 1 376 ? 13.856 -8.900 -30.102 1.00 19.30 360 LEU B CA 1
ATOM 6615 C C . LEU B 1 376 ? 15.160 -9.688 -29.965 1.00 20.12 360 LEU B C 1
ATOM 6616 O O . LEU B 1 376 ? 15.252 -10.837 -30.397 1.00 21.49 360 LEU B O 1
ATOM 6621 N N . PHE B 1 377 ? 16.162 -9.055 -29.364 1.00 19.87 361 PHE B N 1
ATOM 6622 C CA . PHE B 1 377 ? 17.467 -9.671 -29.161 1.00 19.74 361 PHE B CA 1
ATOM 6623 C C . PHE B 1 377 ? 17.900 -9.334 -27.732 1.00 20.10 361 PHE B C 1
ATOM 6624 O O . PHE B 1 377 ? 18.042 -8.165 -27.386 1.00 21.39 361 PHE B O 1
ATOM 6632 N N . ILE B 1 378 ? 18.134 -10.342 -26.900 1.00 20.52 362 ILE B N 1
ATOM 6633 C CA . ILE B 1 378 ? 18.602 -10.059 -25.548 1.00 20.00 362 ILE B CA 1
ATOM 6634 C C . ILE B 1 378 ? 20.108 -10.019 -25.653 1.00 18.22 362 ILE B C 1
ATOM 6635 O O . ILE B 1 378 ? 20.734 -11.062 -25.828 1.00 21.82 362 ILE B O 1
ATOM 6640 N N . VAL B 1 379 ? 20.677 -8.813 -25.591 1.00 18.47 363 VAL B N 1
ATOM 6641 C CA . VAL B 1 379 ? 22.127 -8.621 -25.793 1.00 20.20 363 VAL B CA 1
ATOM 6642 C C . VAL B 1 379 ? 22.984 -8.355 -24.554 1.00 22.06 363 VAL B C 1
ATOM 6643 O O . VAL B 1 379 ? 24.222 -8.250 -24.655 1.00 21.02 363 VAL B O 1
ATOM 6647 N N . GLU B 1 380 ? 22.339 -8.164 -23.407 1.00 20.37 364 GLU B N 1
ATOM 6648 C CA . GLU B 1 380 ? 23.044 -8.121 -22.124 1.00 20.71 364 GLU B CA 1
ATOM 6649 C C . GLU B 1 380 ? 22.211 -8.791 -21.031 1.00 20.83 364 GLU B C 1
ATOM 6650 O O . GLU B 1 380 ? 21.124 -8.312 -20.696 1.00 22.39 364 GLU B O 1
ATOM 6656 N N . ASN B 1 381 ? 22.705 -9.900 -20.489 1.00 23.25 365 ASN B N 1
ATOM 6657 C CA . ASN B 1 381 ? 22.109 -10.514 -19.299 1.00 23.20 365 ASN B CA 1
ATOM 6658 C C . ASN B 1 381 ? 23.163 -11.364 -18.610 1.00 22.65 365 ASN B C 1
ATOM 6659 O O . ASN B 1 381 ? 23.980 -11.999 -19.281 1.00 23.10 365 ASN B O 1
ATOM 6664 N N . GLY B 1 382 ? 23.124 -11.424 -17.287 1.00 21.55 366 GLY B N 1
ATOM 6665 C CA . GLY B 1 382 ? 24.153 -12.140 -16.556 1.00 21.57 366 GLY B CA 1
ATOM 6666 C C . GLY B 1 382 ? 24.101 -11.918 -15.055 1.00 23.63 366 GLY B C 1
ATOM 6667 O O . GLY B 1 382 ? 23.378 -11.055 -14.551 1.00 19.31 366 GLY B O 1
ATOM 6668 N N . LEU B 1 383 ? 24.881 -12.711 -14.333 1.00 22.07 367 LEU B N 1
ATOM 6669 C CA . LEU B 1 383 ? 24.933 -12.583 -12.886 1.00 21.94 367 LEU B CA 1
ATOM 6670 C C . LEU B 1 383 ? 26.336 -12.169 -12.495 1.00 24.99 367 LEU B C 1
ATOM 6671 O O . LEU B 1 383 ? 27.290 -12.878 -12.810 1.00 22.30 367 LEU B O 1
ATOM 6676 N N . GLY B 1 384 ? 26.474 -11.002 -11.863 1.00 23.06 368 GLY B N 1
ATOM 6677 C CA . GLY B 1 384 ? 27.765 -10.590 -11.350 1.00 26.57 368 GLY B CA 1
ATOM 6678 C C . GLY B 1 384 ? 28.000 -11.144 -9.959 1.00 29.09 368 GLY B C 1
ATOM 6679 O O . GLY B 1 384 ? 27.102 -11.119 -9.109 1.00 25.27 368 GLY B O 1
ATOM 6680 N N . ALA B 1 385 ? 29.226 -11.581 -9.698 1.00 24.73 369 ALA B N 1
ATOM 6681 C CA . ALA B 1 385 ? 29.584 -12.099 -8.378 1.00 29.28 369 ALA B CA 1
ATOM 6682 C C . ALA B 1 385 ? 31.094 -12.019 -8.206 1.00 30.08 369 ALA B C 1
ATOM 6683 O O . ALA B 1 385 ? 31.836 -11.942 -9.204 1.00 24.92 369 ALA B O 1
ATOM 6685 N N . LYS B 1 386 ? 31.580 -12.075 -6.970 1.00 31.31 370 LYS B N 1
ATOM 6686 C CA . LYS B 1 386 ? 33.031 -12.116 -6.862 1.00 34.76 370 LYS B CA 1
ATOM 6687 C C . LYS B 1 386 ? 33.360 -13.589 -6.889 1.00 30.54 370 LYS B C 1
ATOM 6688 O O . LYS B 1 386 ? 33.426 -14.247 -5.850 1.00 36.70 370 LYS B O 1
ATOM 6694 N N . ASP B 1 387 ? 33.694 -14.072 -8.074 1.00 25.81 371 ASP B N 1
ATOM 6695 C CA . ASP B 1 387 ? 33.996 -15.474 -8.251 1.00 29.68 371 ASP B CA 1
ATOM 6696 C C . ASP B 1 387 ? 35.353 -15.688 -7.615 1.00 30.02 371 ASP B C 1
ATOM 6697 O O . ASP B 1 387 ? 36.184 -14.788 -7.635 1.00 27.67 371 ASP B O 1
ATOM 6702 N N . GLN B 1 388 ? 35.558 -16.858 -7.026 1.00 30.42 372 GLN B N 1
ATOM 6703 C CA . GLN B 1 388 ? 36.866 -17.221 -6.497 1.00 31.82 372 GLN B CA 1
ATOM 6704 C C . GLN B 1 388 ? 37.403 -18.374 -7.330 1.00 32.90 372 GLN B C 1
ATOM 6705 O O . GLN B 1 388 ? 36.722 -19.383 -7.525 1.00 34.77 372 GLN B O 1
ATOM 6711 N N . LEU B 1 389 ? 38.613 -18.217 -7.846 1.00 29.17 373 LEU B N 1
ATOM 6712 C CA . LEU B 1 389 ? 39.258 -19.304 -8.572 1.00 33.46 373 LEU B CA 1
ATOM 6713 C C . LEU B 1 389 ? 39.834 -20.296 -7.557 1.00 35.64 373 LEU B C 1
ATOM 6714 O O . LEU B 1 389 ? 40.536 -19.901 -6.633 1.00 36.10 373 LEU B O 1
ATOM 6719 N N . ILE B 1 390 ? 39.513 -21.575 -7.721 1.00 32.94 374 ILE B N 1
ATOM 6720 C CA . ILE B 1 390 ? 39.876 -22.593 -6.744 1.00 36.51 374 ILE B CA 1
ATOM 6721 C C . ILE B 1 390 ? 40.048 -23.925 -7.456 1.00 38.95 374 ILE B C 1
ATOM 6722 O O . ILE B 1 390 ? 39.335 -24.207 -8.418 1.00 37.44 374 ILE B O 1
ATOM 6727 N N . LYS B 1 391 ? 40.990 -24.744 -6.996 1.00 40.09 375 LYS B N 1
ATOM 6728 C CA . LYS B 1 391 ? 41.191 -26.061 -7.597 1.00 42.09 375 LYS B CA 1
ATOM 6729 C C . LYS B 1 391 ? 40.046 -26.998 -7.246 1.00 43.60 375 LYS B C 1
ATOM 6730 O O . LYS B 1 391 ? 39.713 -27.153 -6.076 1.00 47.99 375 LYS B O 1
ATOM 6736 N N . ASP B 1 392 ? 39.435 -27.617 -8.250 1.00 47.19 376 ASP B N 1
ATOM 6737 C CA . ASP B 1 392 ? 38.397 -28.602 -7.975 1.00 46.89 376 ASP B CA 1
ATOM 6738 C C . ASP B 1 392 ? 39.059 -29.914 -7.573 1.00 48.98 376 ASP B C 1
ATOM 6739 O O . ASP B 1 392 ? 40.279 -29.976 -7.459 1.00 49.60 376 ASP B O 1
ATOM 6744 N N . GLU B 1 393 ? 38.267 -30.953 -7.340 1.00 51.73 377 GLU B N 1
ATOM 6745 C CA . GLU B 1 393 ? 38.829 -32.215 -6.872 1.00 56.43 377 GLU B CA 1
ATOM 6746 C C . GLU B 1 393 ? 39.535 -32.933 -8.014 1.00 55.97 377 GLU B C 1
ATOM 6747 O O . GLU B 1 393 ? 40.174 -33.964 -7.810 1.00 57.76 377 GLU B O 1
ATOM 6753 N N . LEU B 1 394 ? 39.402 -32.383 -9.217 1.00 55.08 378 LEU B N 1
ATOM 6754 C CA . LEU B 1 394 ? 40.076 -32.918 -10.397 1.00 53.84 378 LEU B CA 1
ATOM 6755 C C . LEU B 1 394 ? 41.413 -32.226 -10.639 1.00 51.03 378 LEU B C 1
ATOM 6756 O O . LEU B 1 394 ? 42.061 -32.472 -11.657 1.00 53.06 378 LEU B O 1
ATOM 6761 N N . ASN B 1 395 ? 41.798 -31.338 -9.722 1.00 47.32 379 ASN B N 1
ATOM 6762 C CA . ASN B 1 395 ? 43.066 -30.621 -9.820 1.00 48.87 379 ASN B CA 1
ATOM 6763 C C . ASN B 1 395 ? 43.040 -29.416 -10.761 1.00 45.81 379 ASN B C 1
ATOM 6764 O O . ASN B 1 395 ? 44.054 -28.743 -10.941 1.00 40.45 379 ASN B O 1
ATOM 6769 N N . ASN B 1 396 ? 41.896 -29.169 -11.393 1.00 41.66 380 ASN B N 1
ATOM 6770 C CA . ASN B 1 396 ? 41.770 -28.031 -12.297 1.00 34.47 380 ASN B CA 1
ATOM 6771 C C . ASN B 1 396 ? 41.349 -26.753 -11.586 1.00 38.71 380 ASN B C 1
ATOM 6772 O O . ASN B 1 396 ? 40.339 -26.733 -10.874 1.00 39.43 380 ASN B O 1
ATOM 6777 N N . LEU B 1 397 ? 42.108 -25.681 -11.781 1.00 32.35 381 LEU B N 1
ATOM 6778 C CA . LEU B 1 397 ? 41.667 -24.379 -11.300 1.00 35.72 381 LEU B CA 1
ATOM 6779 C C . LEU B 1 397 ? 40.383 -23.994 -12.034 1.00 34.76 381 LEU B C 1
ATOM 6780 O O . LEU B 1 397 ? 40.321 -24.067 -13.262 1.00 29.97 381 LEU B O 1
ATOM 6785 N N . THR B 1 398 ? 39.364 -23.596 -11.277 1.00 35.62 382 THR B N 1
ATOM 6786 C CA . THR B 1 398 ? 38.074 -23.246 -11.862 1.00 31.26 382 THR B CA 1
ATOM 6787 C C . THR B 1 398 ? 37.254 -22.397 -10.880 1.00 34.17 382 THR B C 1
ATOM 6788 O O . THR B 1 398 ? 37.719 -22.069 -9.787 1.00 31.03 382 THR B O 1
ATOM 6792 N N . VAL B 1 399 ? 36.048 -22.012 -11.287 1.00 30.44 383 VAL B N 1
ATOM 6793 C CA . VAL B 1 399 ? 35.134 -21.326 -10.389 1.00 29.39 383 VAL B CA 1
ATOM 6794 C C . VAL B 1 399 ? 33.907 -22.206 -10.247 1.00 32.29 383 VAL B C 1
ATOM 6795 O O . VAL B 1 399 ? 33.291 -22.599 -11.244 1.00 29.86 383 VAL B O 1
ATOM 6799 N N . GLN B 1 400 ? 33.508 -22.521 -9.027 1.00 33.57 384 GLN B N 1
ATOM 6800 C CA . GLN B 1 400 ? 32.343 -23.364 -8.956 1.00 31.77 384 GLN B CA 1
ATOM 6801 C C . GLN B 1 400 ? 31.227 -22.338 -8.935 1.00 33.16 384 GLN B C 1
ATOM 6802 O O . GLN B 1 400 ? 30.836 -21.849 -7.874 1.00 31.26 384 GLN B O 1
ATOM 6808 N N . ASP B 1 401 ? 30.636 -22.052 -10.089 1.00 28.01 385 ASP B N 1
ATOM 6809 C CA . ASP B 1 401 ? 29.546 -21.101 -9.999 1.00 32.23 385 ASP B CA 1
ATOM 6810 C C . ASP B 1 401 ? 28.226 -21.768 -10.357 1.00 29.95 385 ASP B C 1
ATOM 6811 O O . ASP B 1 401 ? 27.671 -21.562 -11.436 1.00 28.71 385 ASP B O 1
ATOM 6816 N N . ASP B 1 402 ? 27.616 -22.373 -9.351 1.00 28.62 386 ASP B N 1
ATOM 6817 C CA . ASP B 1 402 ? 26.344 -23.040 -9.556 1.00 35.17 386 ASP B CA 1
ATOM 6818 C C . ASP B 1 402 ? 25.300 -21.949 -9.543 1.00 30.74 386 ASP B C 1
ATOM 6819 O O . ASP B 1 402 ? 24.231 -22.104 -10.119 1.00 27.48 386 ASP B O 1
ATOM 6824 N N . TYR B 1 403 ? 25.631 -20.847 -8.872 1.00 30.82 387 TYR B N 1
ATOM 6825 C CA . TYR B 1 403 ? 24.732 -19.701 -8.790 1.00 31.32 387 TYR B CA 1
ATOM 6826 C C . TYR B 1 403 ? 24.507 -19.083 -10.178 1.00 29.55 387 TYR B C 1
ATOM 6827 O O . TYR B 1 403 ? 23.401 -18.646 -10.501 1.00 24.28 387 TYR B O 1
ATOM 6836 N N . ARG B 1 404 ? 25.554 -19.067 -10.999 1.00 24.14 388 ARG B N 1
ATOM 6837 C CA . ARG B 1 404 ? 25.467 -18.466 -12.322 1.00 25.86 388 ARG B CA 1
ATOM 6838 C C . ARG B 1 404 ? 24.742 -19.401 -13.280 1.00 28.65 388 ARG B C 1
ATOM 6839 O O . ARG B 1 404 ? 23.956 -18.963 -14.132 1.00 28.06 388 ARG B O 1
ATOM 6847 N N . ILE B 1 405 ? 25.020 -20.691 -13.145 1.00 26.40 389 ILE B N 1
ATOM 6848 C CA . ILE B 1 405 ? 24.289 -21.703 -13.886 1.00 25.54 389 ILE B CA 1
ATOM 6849 C C . ILE B 1 405 ? 22.798 -21.610 -13.561 1.00 27.65 389 ILE B C 1
ATOM 6850 O O . ILE B 1 405 ? 21.953 -21.655 -14.450 1.00 26.85 389 ILE B O 1
ATOM 6855 N N . GLN B 1 406 ? 22.477 -21.462 -12.284 1.00 29.65 390 GLN B N 1
ATOM 6856 C CA . GLN B 1 406 ? 21.074 -21.399 -11.874 1.00 30.94 390 GLN B CA 1
ATOM 6857 C C . GLN B 1 406 ? 20.378 -20.135 -12.403 1.00 25.62 390 GLN B C 1
ATOM 6858 O O . GLN B 1 406 ? 19.254 -20.197 -12.912 1.00 25.78 390 GLN B O 1
ATOM 6864 N N . TYR B 1 407 ? 21.053 -18.993 -12.282 1.00 25.81 391 TYR B N 1
ATOM 6865 C CA . TYR B 1 407 ? 20.532 -17.744 -12.832 1.00 27.51 391 TYR B CA 1
ATOM 6866 C C . TYR B 1 407 ? 20.244 -17.860 -14.334 1.00 25.47 391 TYR B C 1
ATOM 6867 O O . TYR B 1 407 ? 19.117 -17.577 -14.809 1.00 21.49 391 TYR B O 1
ATOM 6876 N N . MET B 1 408 ? 21.266 -18.272 -15.085 1.00 22.84 392 MET B N 1
ATOM 6877 C CA . MET B 1 408 ? 21.123 -18.400 -16.534 1.00 22.86 392 MET B CA 1
ATOM 6878 C C . MET B 1 408 ? 20.018 -19.378 -16.903 1.00 22.59 392 MET B C 1
ATOM 6879 O O . MET B 1 408 ? 19.260 -19.146 -17.841 1.00 22.62 392 MET B O 1
ATOM 6884 N N . LYS B 1 409 ? 19.938 -20.485 -16.173 1.00 23.91 393 LYS B N 1
ATOM 6885 C CA . LYS B 1 409 ? 18.934 -21.507 -16.459 1.00 21.60 393 LYS B CA 1
ATOM 6886 C C . LYS B 1 409 ? 17.520 -20.974 -16.252 1.00 22.96 393 LYS B C 1
ATOM 6887 O O . LYS B 1 409 ? 16.619 -21.197 -17.078 1.00 26.02 393 LYS B O 1
ATOM 6893 N N . GLU B 1 410 ? 17.306 -20.283 -15.141 1.00 22.28 394 GLU B N 1
ATOM 6894 C CA . GLU B 1 410 ? 15.953 -19.767 -14.872 1.00 24.25 394 GLU B CA 1
ATOM 6895 C C . GLU B 1 410 ? 15.533 -18.689 -15.880 1.00 18.71 394 GLU B C 1
ATOM 6896 O O . GLU B 1 410 ? 14.373 -18.656 -16.376 1.00 24.12 394 GLU B O 1
ATOM 6902 N N . HIS B 1 411 ? 16.485 -17.818 -16.207 1.00 19.88 395 HIS B N 1
ATOM 6903 C CA . HIS B 1 411 ? 16.224 -16.793 -17.199 1.00 20.96 395 HIS B CA 1
ATOM 6904 C C . HIS B 1 411 ? 15.934 -17.377 -18.581 1.00 22.79 395 HIS B C 1
ATOM 6905 O O . HIS B 1 411 ? 14.979 -16.956 -19.260 1.00 20.91 395 HIS B O 1
ATOM 6912 N N . LEU B 1 412 ? 16.725 -18.367 -18.983 1.00 20.09 396 LEU B N 1
ATOM 6913 C CA . LEU B 1 412 ? 16.542 -18.976 -20.302 1.00 21.70 396 LEU B CA 1
ATOM 6914 C C . LEU B 1 412 ? 15.270 -19.814 -20.389 1.00 22.62 396 LEU B C 1
ATOM 6915 O O . LEU B 1 412 ? 14.680 -19.931 -21.464 1.00 23.84 396 LEU B O 1
ATOM 6920 N N . LEU B 1 413 ? 14.848 -20.405 -19.271 1.00 24.27 397 LEU B N 1
ATOM 6921 C CA . LEU B 1 413 ? 13.543 -21.059 -19.258 1.00 23.37 397 LEU B CA 1
ATOM 6922 C C . LEU B 1 413 ? 12.432 -20.034 -19.475 1.00 24.54 397 LEU B C 1
ATOM 6923 O O . LEU B 1 413 ? 11.416 -20.329 -20.123 1.00 25.33 397 LEU B O 1
ATOM 6928 N N . GLN B 1 414 ? 12.611 -18.837 -18.920 1.00 22.50 398 GLN B N 1
ATOM 6929 C CA . GLN B 1 414 ? 11.632 -17.779 -19.173 1.00 24.00 398 GLN B CA 1
ATOM 6930 C C . GLN B 1 414 ? 11.675 -17.290 -20.633 1.00 21.16 398 GLN B C 1
ATOM 6931 O O . GLN B 1 414 ? 10.643 -16.919 -21.222 1.00 20.02 398 GLN B O 1
ATOM 6937 N N . VAL B 1 415 ? 12.858 -17.321 -21.231 1.00 23.62 399 VAL B N 1
ATOM 6938 C CA . VAL B 1 415 ? 12.978 -17.015 -22.651 1.00 21.60 399 VAL B CA 1
ATOM 6939 C C . VAL B 1 415 ? 12.205 -18.060 -23.448 1.00 24.49 399 VAL B C 1
ATOM 6940 O O . VAL B 1 415 ? 11.526 -17.734 -24.410 1.00 21.72 399 VAL B O 1
ATOM 6944 N N . ALA B 1 416 ? 12.315 -19.322 -23.040 1.00 25.19 400 ALA B N 1
ATOM 6945 C CA . ALA B 1 416 ? 11.581 -20.396 -23.699 1.00 25.62 400 ALA B CA 1
ATOM 6946 C C . ALA B 1 416 ? 10.074 -20.167 -23.585 1.00 23.93 400 ALA B C 1
ATOM 6947 O O . ALA B 1 416 ? 9.344 -20.346 -24.557 1.00 23.88 400 ALA B O 1
ATOM 6949 N N . GLU B 1 417 ? 9.611 -19.768 -22.400 1.00 24.44 401 GLU B N 1
ATOM 6950 C CA . GLU B 1 417 ? 8.194 -19.412 -22.241 1.00 24.99 401 GLU B CA 1
ATOM 6951 C C . GLU B 1 417 ? 7.807 -18.313 -23.235 1.00 22.56 401 GLU B C 1
ATOM 6952 O O . GLU B 1 417 ? 6.772 -18.402 -23.899 1.00 20.78 401 GLU B O 1
ATOM 6958 N N . ALA B 1 418 ? 8.648 -17.287 -23.349 1.00 20.37 402 ALA B N 1
ATOM 6959 C CA . ALA B 1 418 ? 8.360 -16.185 -24.264 1.00 20.28 402 ALA B CA 1
ATOM 6960 C C . ALA B 1 418 ? 8.326 -16.621 -25.736 1.00 23.98 402 ALA B C 1
ATOM 6961 O O . ALA B 1 418 ? 7.481 -16.153 -26.495 1.00 20.13 402 ALA B O 1
ATOM 6963 N N . LEU B 1 419 ? 9.236 -17.512 -26.137 1.00 21.33 403 LEU B N 1
ATOM 6964 C CA . LEU B 1 419 ? 9.170 -18.112 -27.473 1.00 21.81 403 LEU B CA 1
ATOM 6965 C C . LEU B 1 419 ? 7.840 -18.824 -27.698 1.00 22.54 403 LEU B C 1
ATOM 6966 O O . LEU B 1 419 ? 7.208 -18.665 -28.752 1.00 24.39 403 LEU B O 1
ATOM 6971 N N . GLN B 1 420 ? 7.408 -19.620 -26.723 1.00 22.48 404 GLN B N 1
ATOM 6972 C CA . GLN B 1 420 ? 6.098 -20.267 -26.866 1.00 24.02 404 GLN B CA 1
ATOM 6973 C C . GLN B 1 420 ? 4.924 -19.268 -26.893 1.00 24.83 404 GLN B C 1
ATOM 6974 O O . GLN B 1 420 ? 3.879 -19.555 -27.490 1.00 21.88 404 GLN B O 1
ATOM 6980 N N . ASP B 1 421 ? 5.100 -18.107 -26.253 1.00 23.64 405 ASP B N 1
ATOM 6981 C CA . ASP B 1 421 ? 4.099 -17.028 -26.283 1.00 24.23 405 ASP B CA 1
ATOM 6982 C C . ASP B 1 421 ? 4.040 -16.391 -27.677 1.00 22.35 405 ASP B C 1
ATOM 6983 O O . ASP B 1 421 ? 3.214 -15.521 -27.937 1.00 20.21 405 ASP B O 1
ATOM 6988 N N . GLY B 1 422 ? 4.941 -16.795 -28.562 1.00 20.27 406 GLY B N 1
ATOM 6989 C CA . GLY B 1 422 ? 4.947 -16.246 -29.912 1.00 22.46 406 GLY B CA 1
ATOM 6990 C C . GLY B 1 422 ? 5.868 -15.048 -30.119 1.00 23.54 406 GLY B C 1
ATOM 6991 O O . GLY B 1 422 ? 5.900 -14.464 -31.196 1.00 23.42 406 GLY B O 1
ATOM 6992 N N . VAL B 1 423 ? 6.622 -14.665 -29.094 1.00 18.79 407 VAL B N 1
ATOM 6993 C CA . VAL B 1 423 ? 7.539 -13.535 -29.242 1.00 20.86 407 VAL B CA 1
ATOM 6994 C C . VAL B 1 423 ? 8.701 -13.927 -30.149 1.00 22.40 407 VAL B C 1
ATOM 6995 O O . VAL B 1 423 ? 9.285 -14.990 -29.954 1.00 21.48 407 VAL B O 1
ATOM 6999 N N . GLU B 1 424 ? 9.034 -13.084 -31.131 1.00 18.36 408 GLU B N 1
ATOM 7000 C CA . GLU B 1 424 ? 10.188 -13.332 -31.993 1.00 23.68 408 GLU B CA 1
ATOM 7001 C C . GLU B 1 424 ? 11.472 -12.904 -31.308 1.00 20.11 408 GLU B C 1
ATOM 7002 O O . GLU B 1 424 ? 11.672 -11.716 -31.053 1.00 23.12 408 GLU B O 1
ATOM 7008 N N . ILE B 1 425 ? 12.364 -13.857 -31.064 1.00 20.40 409 ILE B N 1
ATOM 7009 C CA . ILE B 1 425 ? 13.600 -13.579 -30.339 1.00 21.66 409 ILE B CA 1
ATOM 7010 C C . ILE B 1 425 ? 14.780 -14.120 -31.127 1.00 22.95 409 ILE B C 1
ATOM 7011 O O . ILE B 1 425 ? 14.885 -15.325 -31.340 1.00 21.60 409 ILE B O 1
ATOM 7016 N N . MET B 1 426 ? 15.663 -13.218 -31.546 1.00 20.87 410 MET B N 1
ATOM 7017 C CA . MET B 1 426 ? 16.758 -13.556 -32.453 1.00 24.38 410 MET B CA 1
ATOM 7018 C C . MET B 1 426 ? 17.853 -14.348 -31.772 1.00 24.51 410 MET B C 1
ATOM 7019 O O . MET B 1 426 ? 18.521 -15.169 -32.409 1.00 22.88 410 MET B O 1
ATOM 7024 N N . GLY B 1 427 ? 18.048 -14.098 -30.481 1.00 21.57 411 GLY B N 1
ATOM 7025 C CA . GLY B 1 427 ? 19.131 -14.744 -29.766 1.00 23.23 411 GLY B CA 1
ATOM 7026 C C . GLY B 1 427 ? 19.394 -14.198 -28.380 1.00 24.71 411 GLY B C 1
ATOM 7027 O O . GLY B 1 427 ? 18.617 -13.387 -27.854 1.00 20.29 411 GLY B O 1
ATOM 7028 N N . TYR B 1 428 ? 20.466 -14.713 -27.773 1.00 17.77 412 TYR B N 1
ATOM 7029 C CA . TYR B 1 428 ? 20.860 -14.401 -26.407 1.00 19.28 412 TYR B CA 1
ATOM 7030 C C . TYR B 1 428 ? 22.397 -14.355 -26.299 1.00 22.84 412 TYR B C 1
ATOM 7031 O O . TYR B 1 428 ? 23.071 -15.346 -26.603 1.00 20.53 412 TYR B O 1
ATOM 7040 N N . THR B 1 429 ? 22.942 -13.219 -25.871 1.00 19.41 413 THR B N 1
ATOM 7041 C CA . THR B 1 429 ? 24.381 -13.110 -25.638 1.00 23.82 413 THR B CA 1
ATOM 7042 C C . THR B 1 429 ? 24.630 -12.794 -24.173 1.00 24.01 413 THR B C 1
ATOM 7043 O O . THR B 1 429 ? 24.251 -11.727 -23.682 1.00 24.87 413 THR B O 1
ATOM 7047 N N . SER B 1 430 ? 25.237 -13.745 -23.475 1.00 26.56 414 SER B N 1
ATOM 7048 C CA . SER B 1 430 ? 25.578 -13.578 -22.066 1.00 24.55 414 SER B CA 1
ATOM 7049 C C . SER B 1 430 ? 26.551 -12.417 -21.865 1.00 25.81 414 SER B C 1
ATOM 7050 O O . SER B 1 430 ? 27.601 -12.354 -22.532 1.00 25.30 414 SER B O 1
ATOM 7053 N N . TRP B 1 431 ? 26.228 -11.508 -20.940 1.00 22.16 415 TRP B N 1
ATOM 7054 C CA . TRP B 1 431 ? 27.054 -10.321 -20.728 1.00 21.09 415 TRP B CA 1
ATOM 7055 C C . TRP B 1 431 ? 28.404 -10.631 -20.079 1.00 25.10 415 TRP B C 1
ATOM 7056 O O . TRP B 1 431 ? 28.471 -11.422 -19.141 1.00 22.53 415 TRP B O 1
ATOM 7067 N N . GLY B 1 432 ? 29.458 -9.965 -20.548 1.00 23.89 416 GLY B N 1
ATOM 7068 C CA . GLY B 1 432 ? 30.803 -10.199 -20.047 1.00 26.67 416 GLY B CA 1
ATOM 7069 C C . GLY B 1 432 ? 31.183 -11.671 -20.087 1.00 26.67 416 GLY B C 1
ATOM 7070 O O . GLY B 1 432 ? 31.634 -12.224 -19.084 1.00 26.82 416 GLY B O 1
ATOM 7071 N N . CYS B 1 433 ? 31.008 -12.304 -21.249 1.00 23.58 417 CYS B N 1
ATOM 7072 C CA . CYS B 1 433 ? 31.166 -13.760 -21.368 1.00 25.65 417 CYS B CA 1
ATOM 7073 C C . CYS B 1 433 ? 32.592 -14.215 -21.012 1.00 24.22 417 CYS B C 1
ATOM 7074 O O . CYS B 1 433 ? 32.818 -15.345 -20.604 1.00 25.75 417 CYS B O 1
ATOM 7077 N N . ILE B 1 434 ? 33.544 -13.318 -21.185 1.00 24.85 418 ILE B N 1
ATOM 7078 C CA . ILE B 1 434 ? 34.861 -13.468 -20.593 1.00 25.66 418 ILE B CA 1
ATOM 7079 C C . ILE B 1 434 ? 35.006 -12.263 -19.678 1.00 26.96 418 ILE B C 1
ATOM 7080 O O . ILE B 1 434 ? 34.689 -11.137 -20.084 1.00 25.22 418 ILE B O 1
ATOM 7085 N N . ASP B 1 435 ? 35.462 -12.493 -18.445 1.00 23.20 419 ASP B N 1
ATOM 7086 C CA . ASP B 1 435 ? 35.400 -11.469 -17.406 1.00 23.64 419 ASP B CA 1
ATOM 7087 C C . ASP B 1 435 ? 35.960 -10.168 -17.958 1.00 28.73 419 ASP B C 1
ATOM 7088 O O . ASP B 1 435 ? 37.011 -10.156 -18.602 1.00 28.66 419 ASP B O 1
ATOM 7093 N N . CYS B 1 436 ? 35.277 -9.062 -17.697 1.00 24.51 420 CYS B N 1
ATOM 7094 C CA . CYS B 1 436 ? 35.702 -7.792 -18.265 1.00 22.02 420 CYS B CA 1
ATOM 7095 C C . CYS B 1 436 ? 35.701 -6.726 -17.198 1.00 22.90 420 CYS B C 1
ATOM 7096 O O . CYS B 1 436 ? 35.196 -6.940 -16.093 1.00 25.53 420 CYS B O 1
ATOM 7099 N N . VAL B 1 437 ? 36.278 -5.579 -17.521 1.00 20.93 421 VAL B N 1
ATOM 7100 C CA . VAL B 1 437 ? 36.247 -4.451 -16.614 1.00 25.26 421 VAL B CA 1
ATOM 7101 C C . VAL B 1 437 ? 34.826 -3.890 -16.621 1.00 29.09 421 VAL B C 1
ATOM 7102 O O . VAL B 1 437 ? 34.205 -3.781 -17.676 1.00 24.95 421 VAL B O 1
ATOM 7106 N N . SER B 1 438 ? 34.296 -3.562 -15.447 1.00 30.43 422 SER B N 1
ATOM 7107 C CA . SER B 1 438 ? 32.908 -3.105 -15.362 1.00 26.28 422 SER B CA 1
ATOM 7108 C C . SER B 1 438 ? 32.763 -1.667 -15.864 1.00 27.10 422 SER B C 1
ATOM 7109 O O . SER B 1 438 ? 33.721 -0.892 -15.848 1.00 22.85 422 SER B O 1
ATOM 7112 N N . MET B 1 439 ? 31.561 -1.315 -16.320 1.00 26.73 423 MET B N 1
ATOM 7113 C CA . MET B 1 439 ? 31.293 0.033 -16.810 1.00 25.64 423 MET B CA 1
ATOM 7114 C C . MET B 1 439 ? 31.149 1.028 -15.665 1.00 25.38 423 MET B C 1
ATOM 7115 O O . MET B 1 439 ? 31.710 2.129 -15.701 1.00 24.24 423 MET B O 1
ATOM 7120 N N . SER B 1 440 ? 30.389 0.644 -14.644 1.00 23.00 424 SER B N 1
ATOM 7121 C CA . SER B 1 440 ? 30.035 1.578 -13.572 1.00 25.47 424 SER B CA 1
ATOM 7122 C C . SER B 1 440 ? 31.167 1.949 -12.598 1.00 28.19 424 SER B C 1
ATOM 7123 O O . SER B 1 440 ? 31.263 3.107 -12.180 1.00 24.73 424 SER B O 1
ATOM 7126 N N . THR B 1 441 ? 31.924 0.948 -12.142 1.00 32.36 425 THR B N 1
ATOM 7127 C CA . THR B 1 441 ? 33.074 1.157 -11.246 1.00 27.41 425 THR B CA 1
ATOM 7128 C C . THR B 1 441 ? 34.475 0.989 -11.839 1.00 32.44 425 THR B C 1
ATOM 7129 O O . THR B 1 441 ? 35.465 1.282 -11.165 1.00 28.52 425 THR B O 1
ATOM 7133 N N . ALA B 1 442 ? 34.550 0.523 -13.086 1.00 31.96 426 ALA B N 1
ATOM 7134 C CA . ALA B 1 442 ? 35.798 0.050 -13.697 1.00 27.89 426 ALA B CA 1
ATOM 7135 C C . ALA B 1 442 ? 36.588 -0.945 -12.825 1.00 29.78 426 ALA B C 1
ATOM 7136 O O . ALA B 1 442 ? 37.791 -0.790 -12.635 1.00 31.13 426 ALA B O 1
ATOM 7138 N N . GLN B 1 443 ? 35.910 -1.972 -12.317 1.00 30.92 427 GLN B N 1
ATOM 7139 C CA . GLN B 1 443 ? 36.547 -3.005 -11.497 1.00 30.62 427 GLN B CA 1
ATOM 7140 C C . GLN B 1 443 ? 36.484 -4.369 -12.186 1.00 32.95 427 GLN B C 1
ATOM 7141 O O . GLN B 1 443 ? 35.630 -4.591 -13.057 1.00 31.90 427 GLN B O 1
ATOM 7147 N N . LEU B 1 444 ? 37.411 -5.264 -11.842 1.00 28.51 428 LEU B N 1
ATOM 7148 C CA . LEU B 1 444 ? 37.333 -6.657 -12.304 1.00 29.38 428 LEU B CA 1
ATOM 7149 C C . LEU B 1 444 ? 36.705 -7.679 -11.330 1.00 27.86 428 LEU B C 1
ATOM 7150 O O . LEU B 1 444 ? 36.328 -8.787 -11.742 1.00 25.62 428 LEU B O 1
ATOM 7155 N N . SER B 1 445 ? 36.543 -7.302 -10.063 1.00 27.61 429 SER B N 1
ATOM 7156 C CA . SER B 1 445 ? 36.189 -8.285 -9.031 1.00 24.98 429 SER B CA 1
ATOM 7157 C C . SER B 1 445 ? 34.719 -8.716 -9.046 1.00 29.27 429 SER B C 1
ATOM 7158 O O . SER B 1 445 ? 34.362 -9.766 -8.505 1.00 25.62 429 SER B O 1
ATOM 7161 N N . LYS B 1 446 ? 33.858 -7.915 -9.659 1.00 28.05 430 LYS B N 1
ATOM 7162 C CA . LYS B 1 446 ? 32.497 -8.379 -9.862 1.00 28.01 430 LYS B CA 1
ATOM 7163 C C . LYS B 1 446 ? 32.461 -8.994 -11.252 1.00 25.69 430 LYS B C 1
ATOM 7164 O O . LYS B 1 446 ? 32.516 -8.287 -12.257 1.00 27.14 430 LYS B O 1
ATOM 7170 N N . ARG B 1 447 ? 32.348 -10.315 -11.298 1.00 26.09 431 ARG B N 1
ATOM 7171 C CA . ARG B 1 447 ? 32.595 -11.062 -12.523 1.00 24.12 431 ARG B CA 1
ATOM 7172 C C . ARG B 1 447 ? 31.319 -11.646 -13.097 1.00 27.02 431 ARG B C 1
ATOM 7173 O O . ARG B 1 447 ? 30.506 -12.241 -12.375 1.00 24.09 431 ARG B O 1
ATOM 7181 N N . TYR B 1 448 ? 31.130 -11.416 -14.391 1.00 22.38 432 TYR B N 1
ATOM 7182 C CA . TYR B 1 448 ? 29.995 -11.972 -15.110 1.00 25.73 432 TYR B CA 1
ATOM 7183 C C . TYR B 1 448 ? 30.307 -13.183 -15.970 1.00 22.48 432 TYR B C 1
ATOM 7184 O O . TYR B 1 448 ? 29.399 -13.835 -16.474 1.00 23.55 432 TYR B O 1
ATOM 7193 N N . GLY B 1 449 ? 31.582 -13.522 -16.105 1.00 25.57 433 GLY B N 1
ATOM 7194 C CA . GLY B 1 449 ? 31.986 -14.366 -17.220 1.00 23.72 433 GLY B CA 1
ATOM 7195 C C . GLY B 1 449 ? 31.731 -15.848 -17.083 1.00 22.64 433 GLY B C 1
ATOM 7196 O O . GLY B 1 449 ? 31.544 -16.357 -15.978 1.00 22.99 433 GLY B O 1
ATOM 7197 N N . LEU B 1 450 ? 31.697 -16.536 -18.223 1.00 23.00 434 LEU B N 1
ATOM 7198 C CA . LEU B 1 450 ? 31.816 -17.989 -18.266 1.00 22.97 434 LEU B CA 1
ATOM 7199 C C . LEU B 1 450 ? 33.306 -18.362 -18.243 1.00 22.04 434 LEU B C 1
ATOM 7200 O O . LEU B 1 450 ? 33.674 -19.492 -17.933 1.00 21.43 434 LEU B O 1
ATOM 7205 N N . ILE B 1 451 ? 34.136 -17.390 -18.601 1.00 24.55 435 ILE B N 1
ATOM 7206 C CA . ILE B 1 451 ? 35.595 -17.528 -18.583 1.00 25.91 435 ILE B CA 1
ATOM 7207 C C . ILE B 1 451 ? 36.182 -16.604 -17.534 1.00 24.74 435 ILE B C 1
ATOM 7208 O O . ILE B 1 451 ? 36.019 -15.390 -17.606 1.00 26.46 435 ILE B O 1
ATOM 7213 N N . TYR B 1 452 ? 36.875 -17.179 -16.555 1.00 29.36 436 TYR B N 1
ATOM 7214 C CA . TYR B 1 452 ? 37.563 -16.397 -15.543 1.00 25.36 436 TYR B CA 1
ATOM 7215 C C . TYR B 1 452 ? 38.873 -15.860 -16.098 1.00 29.54 436 TYR B C 1
ATOM 7216 O O . TYR B 1 452 ? 39.627 -16.586 -16.753 1.00 32.23 436 TYR B O 1
ATOM 7225 N N . VAL B 1 453 ? 39.138 -14.583 -15.854 1.00 24.98 437 VAL B N 1
ATOM 7226 C CA . VAL B 1 453 ? 40.408 -13.999 -16.245 1.00 27.73 437 VAL B CA 1
ATOM 7227 C C . VAL B 1 453 ? 41.165 -13.658 -14.984 1.00 28.43 437 VAL B C 1
ATOM 7228 O O . VAL B 1 453 ? 40.627 -12.990 -14.095 1.00 24.39 437 VAL B O 1
ATOM 7232 N N . ASP B 1 454 ? 42.422 -14.076 -14.896 1.00 28.35 438 ASP B N 1
ATOM 7233 C CA . ASP B 1 454 ? 43.121 -13.816 -13.652 1.00 28.78 438 ASP B CA 1
ATOM 7234 C C . ASP B 1 454 ? 43.782 -12.460 -13.804 1.00 32.00 438 ASP B C 1
ATOM 7235 O O . ASP B 1 454 ? 44.949 -12.346 -14.189 1.00 32.23 438 ASP B O 1
ATOM 7240 N N . ARG B 1 455 ? 43.037 -11.438 -13.388 1.00 26.84 439 ARG B N 1
ATOM 7241 C CA . ARG B 1 455 ? 43.530 -10.084 -13.207 1.00 26.49 439 ARG B CA 1
ATOM 7242 C C . ARG B 1 455 ? 42.615 -9.436 -12.197 1.00 34.69 439 ARG B C 1
ATOM 7243 O O . ARG B 1 455 ? 41.383 -9.642 -12.236 1.00 31.10 439 ARG B O 1
ATOM 7251 N N . ASN B 1 456 ? 43.192 -8.619 -11.325 1.00 32.22 440 ASN B N 1
ATOM 7252 C CA . ASN B 1 456 ? 42.466 -8.118 -10.165 1.00 30.94 440 ASN B CA 1
ATOM 7253 C C . ASN B 1 456 ? 42.241 -6.616 -10.200 1.00 29.86 440 ASN B C 1
ATOM 7254 O O . ASN B 1 456 ? 42.706 -5.929 -11.110 1.00 29.77 440 ASN B O 1
ATOM 7259 N N . ASP B 1 457 ? 41.532 -6.109 -9.196 1.00 33.97 441 ASP B N 1
ATOM 7260 C CA . ASP B 1 457 ? 41.168 -4.698 -9.160 1.00 30.69 441 ASP B CA 1
ATOM 7261 C C . ASP B 1 457 ? 42.391 -3.790 -9.149 1.00 37.71 441 ASP B C 1
ATOM 7262 O O . ASP B 1 457 ? 42.362 -2.696 -9.717 1.00 35.75 441 ASP B O 1
ATOM 7267 N N . ASP B 1 458 ? 43.468 -4.258 -8.522 1.00 36.48 442 ASP B N 1
ATOM 7268 C CA . ASP B 1 458 ? 44.705 -3.484 -8.454 1.00 39.47 442 ASP B CA 1
ATOM 7269 C C . ASP B 1 458 ? 45.565 -3.613 -9.714 1.00 40.94 442 ASP B C 1
ATOM 7270 O O . ASP B 1 458 ? 46.624 -2.986 -9.812 1.00 43.32 442 ASP B O 1
ATOM 7275 N N . GLY B 1 459 ? 45.116 -4.428 -10.669 1.00 36.52 443 GLY B N 1
ATOM 7276 C CA . GLY B 1 459 ? 45.826 -4.593 -11.930 1.00 36.93 443 GLY B CA 1
ATOM 7277 C C . GLY B 1 459 ? 46.704 -5.832 -11.997 1.00 37.81 443 GLY B C 1
ATOM 7278 O O . GLY B 1 459 ? 47.120 -6.255 -13.079 1.00 36.62 443 GLY B O 1
ATOM 7279 N N . SER B 1 460 ? 46.976 -6.416 -10.833 1.00 36.20 444 SER B N 1
ATOM 7280 C CA . SER B 1 460 ? 47.841 -7.591 -10.713 1.00 38.16 444 SER B CA 1
ATOM 7281 C C . SER B 1 460 ? 47.242 -8.867 -11.321 1.00 39.71 444 SER B C 1
ATOM 7282 O O . SER B 1 460 ? 46.039 -8.934 -11.626 1.00 34.93 444 SER B O 1
ATOM 7285 N N . GLY B 1 461 ? 48.102 -9.870 -11.489 1.00 33.09 445 GLY B N 1
ATOM 7286 C CA . GLY B 1 461 ? 47.725 -11.183 -11.991 1.00 30.82 445 GLY B CA 1
ATOM 7287 C C . GLY B 1 461 ? 48.298 -11.573 -13.341 1.00 28.87 445 GLY B C 1
ATOM 7288 O O . GLY B 1 461 ? 48.858 -10.735 -14.051 1.00 28.52 445 GLY B O 1
ATOM 7289 N N . THR B 1 462 ? 48.169 -12.860 -13.677 1.00 32.78 446 THR B N 1
ATOM 7290 C CA . THR B 1 462 ? 48.800 -13.452 -14.866 1.00 30.36 446 THR B CA 1
ATOM 7291 C C . THR B 1 462 ? 48.030 -13.249 -16.169 1.00 35.07 446 THR B C 1
ATOM 7292 O O . THR B 1 462 ? 48.591 -13.433 -17.246 1.00 30.05 446 THR B O 1
ATOM 7296 N N . LEU B 1 463 ? 46.748 -12.901 -16.071 1.00 33.23 447 LEU B N 1
ATOM 7297 C CA . LEU B 1 463 ? 45.889 -12.731 -17.251 1.00 31.87 447 LEU B CA 1
ATOM 7298 C C . LEU B 1 463 ? 45.484 -14.042 -17.917 1.00 33.05 447 LEU B C 1
ATOM 7299 O O . LEU B 1 463 ? 44.798 -14.040 -18.936 1.00 34.48 447 LEU B O 1
ATOM 7304 N N . ASN B 1 464 ? 45.932 -15.160 -17.353 1.00 31.25 448 ASN B N 1
ATOM 7305 C CA . ASN B 1 464 ? 45.476 -16.476 -17.799 1.00 32.19 448 ASN B CA 1
ATOM 7306 C C . ASN B 1 464 ? 43.947 -16.618 -17.771 1.00 34.22 448 ASN B C 1
ATOM 7307 O O . ASN B 1 464 ? 43.271 -16.003 -16.949 1.00 29.94 448 ASN B O 1
ATOM 7312 N N . ARG B 1 465 ? 43.407 -17.425 -18.677 1.00 33.29 449 ARG B N 1
ATOM 7313 C CA . ARG B 1 465 ? 41.971 -17.702 -18.704 1.00 30.02 449 ARG B CA 1
ATOM 7314 C C . ARG B 1 465 ? 41.673 -19.101 -18.157 1.00 33.08 449 ARG B C 1
ATOM 7315 O O . ARG B 1 465 ? 42.487 -20.020 -18.312 1.00 30.49 449 ARG B O 1
ATOM 7323 N N . TYR B 1 466 ? 40.516 -19.252 -17.509 1.00 27.34 450 TYR B N 1
ATOM 7324 C CA . TYR B 1 466 ? 40.059 -20.544 -16.982 1.00 29.27 450 TYR B CA 1
ATOM 7325 C C . TYR B 1 466 ? 38.576 -20.758 -17.249 1.00 32.27 450 TYR B C 1
ATOM 7326 O O . TYR B 1 466 ? 37.781 -19.839 -17.083 1.00 30.56 450 TYR B O 1
ATOM 7335 N N . LYS B 1 467 ? 38.196 -21.972 -17.632 1.00 28.20 451 LYS B N 1
ATOM 7336 C CA . LYS B 1 467 ? 36.785 -22.297 -17.766 1.00 32.29 451 LYS B CA 1
ATOM 7337 C C . LYS B 1 467 ? 36.146 -22.365 -16.385 1.00 33.83 451 LYS B C 1
ATOM 7338 O O . LYS B 1 467 ? 36.691 -23.003 -15.484 1.00 29.68 451 LYS B O 1
ATOM 7344 N N . LYS B 1 468 ? 35.021 -21.669 -16.203 1.00 27.68 452 LYS B N 1
ATOM 7345 C CA . LYS B 1 468 ? 34.155 -21.861 -15.034 1.00 28.57 452 LYS B CA 1
ATOM 7346 C C . LYS B 1 468 ? 33.270 -23.086 -15.260 1.00 29.71 452 LYS B C 1
ATOM 7347 O O . LYS B 1 468 ? 33.135 -23.528 -16.393 1.00 32.22 452 LYS B O 1
ATOM 7353 N N . MET B 1 469 ? 32.696 -23.664 -14.206 1.00 29.13 453 MET B N 1
ATOM 7354 C CA . MET B 1 469 ? 31.743 -24.763 -14.393 1.00 28.59 453 MET B CA 1
ATOM 7355 C C . MET B 1 469 ? 30.579 -24.357 -15.332 1.00 30.35 453 MET B C 1
ATOM 7356 O O . MET B 1 469 ? 29.990 -25.196 -16.077 1.00 29.61 453 MET B O 1
ATOM 7361 N N . SER B 1 470 ? 30.250 -23.065 -15.297 1.00 29.04 454 SER B N 1
ATOM 7362 C CA . SER B 1 470 ? 29.174 -22.533 -16.146 1.00 30.59 454 SER B CA 1
ATOM 7363 C C . SER B 1 470 ? 29.560 -22.591 -17.621 1.00 27.28 454 SER B C 1
ATOM 7364 O O . SER B 1 470 ? 28.690 -22.615 -18.497 1.00 29.35 454 SER B O 1
ATOM 7367 N N . PHE B 1 471 ? 30.865 -22.591 -17.885 1.00 27.00 455 PHE B N 1
ATOM 7368 C CA . PHE B 1 471 ? 31.401 -22.762 -19.237 1.00 26.39 455 PHE B CA 1
ATOM 7369 C C . PHE B 1 471 ? 30.851 -24.054 -19.830 1.00 24.95 455 PHE B C 1
ATOM 7370 O O . PHE B 1 471 ? 30.299 -24.078 -20.929 1.00 25.73 455 PHE B O 1
ATOM 7378 N N . THR B 1 472 ? 30.998 -25.135 -19.078 1.00 27.41 456 THR B N 1
ATOM 7379 C CA . THR B 1 472 ? 30.580 -26.457 -19.532 1.00 30.07 456 THR B CA 1
ATOM 7380 C C . THR B 1 472 ? 29.054 -26.555 -19.640 1.00 29.57 456 THR B C 1
ATOM 7381 O O . THR B 1 472 ? 28.510 -27.087 -20.628 1.00 28.57 456 THR B O 1
ATOM 7385 N N . TRP B 1 473 ? 28.363 -26.032 -18.629 1.00 27.72 457 TRP B N 1
ATOM 7386 C CA . TRP B 1 473 ? 26.898 -26.044 -18.683 1.00 29.57 457 TRP B CA 1
ATOM 7387 C C . TRP B 1 473 ? 26.358 -25.300 -19.920 1.00 26.00 457 TRP B C 1
ATOM 7388 O O . TRP B 1 473 ? 25.519 -25.817 -20.677 1.00 27.70 457 TRP B O 1
ATOM 7399 N N . TYR B 1 474 ? 26.857 -24.089 -20.129 1.00 26.83 458 TYR B N 1
ATOM 7400 C CA . TYR B 1 474 ? 26.397 -23.249 -21.227 1.00 24.92 458 TYR B CA 1
ATOM 7401 C C . TYR B 1 474 ? 26.753 -23.890 -22.559 1.00 30.65 458 TYR B C 1
ATOM 7402 O O . TYR B 1 474 ? 25.948 -23.888 -23.489 1.00 27.71 458 TYR B O 1
ATOM 7411 N N . LYS B 1 475 ? 27.962 -24.441 -22.648 1.00 30.82 459 LYS B N 1
ATOM 7412 C CA . LYS B 1 475 ? 28.340 -25.219 -23.826 1.00 32.44 459 LYS B CA 1
ATOM 7413 C C . LYS B 1 475 ? 27.231 -26.222 -24.126 1.00 29.02 459 LYS B C 1
ATOM 7414 O O . LYS B 1 475 ? 26.770 -26.347 -25.268 1.00 31.63 459 LYS B O 1
ATOM 7420 N N . GLU B 1 476 ? 26.790 -26.918 -23.080 1.00 30.24 460 GLU B N 1
ATOM 7421 C CA . GLU B 1 476 ? 25.734 -27.911 -23.216 1.00 31.39 460 GLU B CA 1
ATOM 7422 C C . GLU B 1 476 ? 24.415 -27.307 -23.723 1.00 33.02 460 GLU B C 1
ATOM 7423 O O . GLU B 1 476 ? 23.735 -27.884 -24.582 1.00 31.59 460 GLU B O 1
ATOM 7429 N N . VAL B 1 477 ? 24.049 -26.145 -23.196 1.00 28.76 461 VAL B N 1
ATOM 7430 C CA . VAL B 1 477 ? 22.815 -25.495 -23.649 1.00 31.10 461 VAL B CA 1
ATOM 7431 C C . VAL B 1 477 ? 22.915 -25.134 -25.131 1.00 28.33 461 VAL B C 1
ATOM 7432 O O . VAL B 1 477 ? 22.010 -25.414 -25.908 1.00 31.50 461 VAL B O 1
ATOM 7436 N N . ILE B 1 478 ? 24.029 -24.530 -25.528 1.00 30.85 462 ILE B N 1
ATOM 7437 C CA . ILE B 1 478 ? 24.189 -24.126 -26.921 1.00 30.26 462 ILE B CA 1
ATOM 7438 C C . ILE B 1 478 ? 24.185 -25.324 -27.861 1.00 34.51 462 ILE B C 1
ATOM 7439 O O . ILE B 1 478 ? 23.456 -25.346 -28.857 1.00 33.00 462 ILE B O 1
ATOM 7444 N N . GLU B 1 479 ? 24.987 -26.330 -27.542 1.00 34.99 463 GLU B N 1
ATOM 7445 C CA . GLU B 1 479 ? 25.090 -27.497 -28.411 1.00 35.74 463 GLU B CA 1
ATOM 7446 C C . GLU B 1 479 ? 23.762 -28.265 -28.515 1.00 36.24 463 GLU B C 1
ATOM 7447 O O . GLU B 1 479 ? 23.491 -28.911 -29.529 1.00 38.16 463 GLU B O 1
ATOM 7453 N N . SER B 1 480 ? 22.920 -28.161 -27.488 1.00 32.59 464 SER B N 1
ATOM 7454 C CA . SER B 1 480 ? 21.586 -28.768 -27.524 1.00 33.93 464 SER B CA 1
ATOM 7455 C C . SER B 1 480 ? 20.500 -27.801 -28.014 1.00 31.41 464 SER B C 1
ATOM 7456 O O . SER B 1 480 ? 19.325 -28.152 -28.070 1.00 30.28 464 SER B O 1
ATOM 7459 N N . ASN B 1 481 ? 20.902 -26.587 -28.368 1.00 32.54 465 ASN B N 1
ATOM 7460 C CA . ASN B 1 481 ? 19.968 -25.543 -28.770 1.00 34.28 465 ASN B CA 1
ATOM 7461 C C . ASN B 1 481 ? 18.868 -25.319 -27.744 1.00 34.78 465 ASN B C 1
ATOM 7462 O O . ASN B 1 481 ? 17.729 -25.010 -28.095 1.00 35.57 465 ASN B O 1
ATOM 7467 N N . GLY B 1 482 ? 19.214 -25.481 -26.473 1.00 35.23 466 GLY B N 1
ATOM 7468 C CA . GLY B 1 482 ? 18.281 -25.209 -25.403 1.00 31.71 466 GLY B CA 1
ATOM 7469 C C . GLY B 1 482 ? 17.572 -26.424 -24.856 1.00 34.63 466 GLY B C 1
ATOM 7470 O O . GLY B 1 482 ? 16.979 -26.350 -23.782 1.00 32.66 466 GLY B O 1
ATOM 7471 N N . GLU B 1 483 ? 17.613 -27.545 -25.572 1.00 34.72 467 GLU B N 1
ATOM 7472 C CA . GLU B 1 483 ? 16.869 -28.718 -25.106 1.00 33.75 467 GLU B CA 1
ATOM 7473 C C . GLU B 1 483 ? 17.385 -29.231 -23.764 1.00 36.71 467 GLU B C 1
ATOM 7474 O O . GLU B 1 483 ? 16.655 -29.906 -23.040 1.00 34.83 467 GLU B O 1
ATOM 7480 N N . SER B 1 484 ? 18.633 -28.900 -23.426 1.00 35.28 468 SER B N 1
ATOM 7481 C CA . SER B 1 484 ? 19.216 -29.348 -22.164 1.00 35.70 468 SER B CA 1
ATOM 7482 C C . SER B 1 484 ? 18.643 -28.570 -20.979 1.00 36.67 468 SER B C 1
ATOM 7483 O O . SER B 1 484 ? 18.771 -28.990 -19.831 1.00 37.27 468 SER B O 1
ATOM 7486 N N . LEU B 1 485 ? 18.013 -27.435 -21.261 1.00 36.95 469 LEU B N 1
ATOM 7487 C CA . LEU B 1 485 ? 17.338 -26.661 -20.218 1.00 37.27 469 LEU B CA 1
ATOM 7488 C C . LEU B 1 485 ? 16.180 -27.435 -19.590 1.00 35.94 469 LEU B C 1
ATOM 7489 O O . LEU B 1 485 ? 15.797 -27.165 -18.452 1.00 35.23 469 LEU B O 1
ATOM 7494 N N . PHE B 1 486 ? 15.625 -28.396 -20.326 1.00 37.80 470 PHE B N 1
ATOM 7495 C CA . PHE B 1 486 ? 14.477 -29.155 -19.832 1.00 42.64 470 PHE B CA 1
ATOM 7496 C C . PHE B 1 486 ? 14.870 -30.568 -19.411 1.00 43.12 470 PHE B C 1
ATOM 7497 O O . PHE B 1 486 ? 15.002 -30.855 -18.220 1.00 48.69 470 PHE B O 1
#

Solvent-accessible surface area: 33617 Å² total; per-residue (Å²): 130,47,0,45,140,116,2,16,2,0,0,0,0,0,0,22,4,0,5,5,8,48,95,62,80,44,29,14,57,3,0,2,6,0,3,15,146,0,16,135,24,152,52,36,138,98,35,50,173,97,1,8,6,22,90,0,0,21,1,16,94,56,17,103,102,0,0,54,31,0,35,73,0,25,5,48,0,1,0,3,0,0,3,2,0,4,0,2,26,93,0,46,37,161,127,48,35,99,39,2,5,119,10,0,19,65,0,0,69,42,0,74,79,72,52,1,53,2,0,0,0,0,11,4,18,3,2,0,6,77,0,0,100,112,28,71,0,1,38,51,87,123,0,13,80,4,0,39,41,0,0,98,26,0,0,80,87,0,78,125,52,2,85,24,1,0,0,8,8,23,1,25,10,0,45,123,28,12,35,3,11,0,0,1,56,44,67,121,145,94,21,53,91,53,58,16,6,25,0,2,0,10,2,3,3,0,3,9,36,1,1,66,6,0,87,115,36,34,104,126,10,80,1,0,0,1,2,64,1,38,0,1,0,8,21,18,2,32,8,125,5,6,22,22,8,24,88,62,24,16,80,27,19,4,2,0,1,3,10,18,49,1,98,41,9,27,18,2,162,53,53,21,169,116,43,125,10,119,16,137,87,40,116,108,2,58,86,21,4,128,80,51,30,12,39,1,0,0,0,2,0,31,61,9,22,2,29,9,47,111,71,130,106,129,85,34,107,3,91,105,26,134,72,15,124,86,51,104,43,32,1,23,35,0,0,24,0,4,0,2,51,1,22,11,22,14,46,32,31,0,0,0,0,23,0,4,14,5,3,116,5,118,42,84,143,33,152,121,125,83,77,12,2,81,0,82,75,2,30,108,8,1,83,61,0,0,50,31,0,2,49,0,24,84,5,28,4,92,6,30,0,0,0,1,16,0,0,0,0,9,0,21,50,41,53,3,68,0,30,27,8,25,0,0,0,16,0,30,11,56,56,121,24,55,45,67,22,79,41,46,86,3,66,0,2,88,38,0,55,101,0,14,110,37,33,0,76,38,4,133,119,61,1,51,137,119,3,22,3,0,0,0,0,0,0,24,3,0,6,5,10,53,108,69,81,50,26,14,58,4,0,2,5,0,2,17,134,0,13,129,21,146,53,34,128,91,40,49,150,81,1,7,6,25,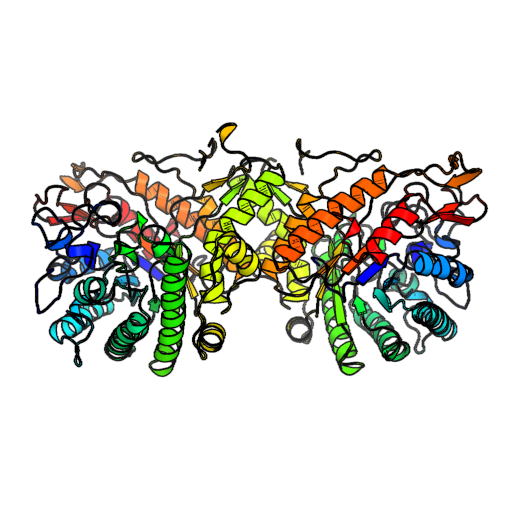88,0,0,27,2,14,97,60,26,121,101,0,0,56,34,0,34,70,0,25,6,53,0,0,0,4,0,0,4,2,0,3,0,2,28,113,0,54,43,152,129,43,29,96,43,2,5,106,9,0,17,71,1,0,71,24,0,71,79,72,55,1,49,1,0,0,0,1,8,4,17,3,1,0,10,75,0,0,91,108,24,77,0,2,37,26,71,141,0,15,106,20,0,41,38,0,0,106,26,0,1,80,83,0,76,131,50,2,73,27,1,0,0,6,6,23,1,24,16,0,46,130,27,7,32,2,11,0,0,1,55,47,69,106,155,97,18,56,93,54,60,13,4,22,0,1,0,8,3,3,0,0,4,8,28,2,0,72,4,0,83,117,31,33,100,118,7,91,2,0,0,0,3,55,0,48,0,1,0,9,52,30,4,34,6,126,10,4,27,24,8,24,83,65,24,18,74,31,20,4,1,1,1,2,10,19,42,2,86,39,9,28,16,2,173,50,49,20,172,108,46,127,10,118,16,134,93,35,113,97,0,64,90,8,4,113,78,47,31,13,36,2,0,0,0,1,0,31,41,9,25,2,26,19,53,126,176,80,79,122,4,88,102,26,137,71,10,110,83,56,99,46,32,1,26,35,0,0,21,0,4,0,2,50,2,16,11,24,15,43,33,40,0,0,0,0,23,0,4,10,4,2,120,5,117,43,110,118,27,148,122,107,86,75,8,1,109,0,98,72,2,34,84,10,2,70,68,0,0,49,33,0,2,49,0,24,75,6,27,4,81,9,35,0,0,0,2,17,0,0,0,0,9,0,20,50,40,54,4,66,0,31,27,9,25,0,0,0,17,0,27,10,54,54,116,22,56,42,90,28,79,44,44,86,2,74,0,1,81,43,0,56,91,0,15,115,30,30,0,76,46,4,131

B-factor: mean 30.6, std 8.96, range [13.84, 74.06]

Secondary structure (DSSP, 8-state):
--S-TT-EEEEE--HHHH---TTGGGPPPBGGGG-TT-TTSPPPSS--TT-TTTTTT-HHHHHHHHHHHHHHTT-SEEEEE--HHHHSSSS--SS--HHHHHHHHHHHHHHHHTT-EEEEEEESS--BHHHHHHH-GGGSTHHHHHHHHHHHHHHHHTTTT--EEEEEE-TTHHHH-HHHHH---S-GGG--HHHHHHHHHHHHHHHHHHHHHHHHH-TT-EEEEEEEE--EEESSS-HHHHHHHHHHHHHHHHHHHHHHHSS--HHHHHHHHHTT------TTHHHHHHH---SEEEEEE---EEE-S-GGG--B--TT-EE-TTS-EE-SHHHHHHHHHHHHHH-S-EEEEEE---B----EE-TTS-EE---HHHHHHHHHHHHHHHHHHHTT--EEEEEEETSB----TTT--SSSB--SEEE---TTS-S---EEE-HHHHHHHHHHHTTTGGG-/--S-TT-EEEEE--HHHH---TTSTTPPPBGGGG-TT-TTSPPPSS--TT-TTTTTT-HHHHHHHHHHHHHHHT-SEEEEE--HHHHSSSS--SS--HHHHHHHHHHHHHHHHTT-EEEEEEESS--BHHHHHHH-GGGSTHHHHHHHHHHHHHHHHHTTT--EEEEEE-GGGGGT-HHHHH---S-GGG--HHHHHHHHHHHHHHHHHHHHHHHHH-TT-EEEEEEEE--EEESSS-HHHHHHHHHHHHHHHHHHHHHHHSS--TTHHHHHHHHT------TTHHHHHHH---SEEEEEE---EEE-S---B--TT-EE-TTS-EE-SHHHHHHHHHHHHHH-S-EEEEEE---B----EE-TTS-EE---HHHHHHHHHHHHHHHHHHHTT--EEEEEEETSB----TTT--SSSB--SEEE---TTS-S---EEE-HHHHHHHHHHHTTTGGG-

Organism: Streptococcus pneumoniae serotype 4 (strain ATCC BAA-334 / TIGR4) (NCBI:txid170187)

CATH classification: 3.20.20.80

InterPro domains:
  IPR001360 Glycoside hydrolase family 1 [PF00232] (3-466)
  IPR001360 Glycoside hydrolase family 1 [PR00131] (294-308)
  IPR001360 Glycoside hydrolase family 1 [PR00131] (360-368)
  IPR001360 Glycoside hydrolase family 1 [PR00131] (385-396)
  IPR001360 Glycoside hydrolase family 1 [PR00131] (406-423)
  IPR001360 Glycoside hydrolase family 1 [PR00131] (431-443)
  IPR001360 Glycoside hydrolase family 1 [PTHR10353] (9-467)
  IPR017853 Glycoside hydrolase superfamily [SSF51445] (2-467)
  IPR018120 Glycoside hydrolase family 1, active site [PS00572] (360-368)
  IPR033132 Glycosyl hydrolases family 1, N-terminal conserved site [PS00653] (8-22)